Protein AF-A0A182W7D7-F1 (afdb_monomer)

Mean predicted aligned error: 17.11 Å

Foldseek 3Di:
DDDDDDDDDDDDDDDDLVNLVVLLVVVLVCLLVPVPDPDPVNLVVLLVSLVPPPPDDDDDDDDDDDDDDDPPDPQVSLVVSQVVLLVSLLVVLLVLQVVQQPDAAVRNLVSVLVSCVSLLSSQVSVLSSCVVSVPPHLVVVVVVPDLVGARSSLSSLVSCVPRPCVNCLVRLQVNLLVQVVCVVVPDDHDLVSLQSVQVSQQQSAADSPDSPDPDTHNVSVVVSHLVVSLVSLLVVLLVVQVVCVVPDQVLVLLVVLVVVLVVVQVSCVRHHPPVSNVVNSVSSLCRSPVVCLVSLLVVLLVCLVVVVLQSLLSSLVSQVVDDVSCVSVLVSLLVSLLVQLQVLCVVCPPVLLPQLVSVLVSLLVSLVSQVVSCVPSVVVDPSNVVSSLNSLLPNLQDHPSCVVVVHSLSSLLSLLVVLLVQFFDDPPHDDPVVSLVVLVSSLVSVLSRFAQQSNLLNNLQSLLLCLLVVGTNDPVSLVSSLVSVCVQQNCVSSVLVVLSVVQSVVQVVVQVVLVVVVVVVCVVDPDDDQDFPDGDRDHDPVSHPDDAADDWDQPPSCVVVVVSVQVVCCVVDPPDDDGDRQQSDWDWDWDPLEPDTAIEIARRLLVLLVVVCVVPFKDFLLVSCVRTVDDSVVSLQSVLLCVVQVQKDWPVDSPDRDSGTMIGGRRHDDDPDRYYYSHDDGPVCVVVVVVVSVVVSVVVVLVLLLVQLVVVCLVVVDDDPVVSLVSSQVVCSSNHGDDSVSNVVSVVVSVVVLVVVVVVVCVVCVVDDDDDPPPSRPVSVVVVVVVVVVVVVDPDDDDDDDDDDDDDDDDDDDDPPVVVVVVVVVVVVVVVVVVVVVVVVPDDDDDDDDDDDDDDD

Sequence (857 aa):
MSKLNSHGATGLKNINLEEIWTDLEAGIKQVYKGELSLGIARYMELYTVHQQPNSRTGSSKVSKKGISAPPGGAQLVGQELYKRLKEFLENYLVRLHQNGIDLMGEEVLNFYTKRWEDYQFSSKVLNGVCAYLNRHWVKRECEEGRKDVYEIYQLALVTWRGNLFKHLNKQVTNAVLKLIERERNGETINSRLVSGVINCYVELGLNEDDPHAKGQNLSVYKESFENIFLEDTERFYTRESADFLRENPVTEYMKRVELRLNEEQKRVQVYLHESTLDRLAEKCERVLIHNHLDQFRTEFQNLLNSDKNQDLGRMYSLVARIKAGLFELKEILETHIHNQGLAAIEKCGDSAVNDPKIYVQTILEVHKKYNALVLTAFNNDSGFVAALDKACGKFINTNAVTELSRSASKSPELLAKYCDLLLKKSSKNPEEAELEDTLNQVMVVFKYIEDKDVFQKFYSKMLAKRLCQHMSASDDAEASMISKLKQACGFEYTSKLQRMFQDIGVSKDLNDQYRKHHEKLRDTRSSGQNEIDFSILVLSSGSWPFGQGFTFSLPFELEQSVHRFNNFYAKQHSGRKLNWLYNMCRGELITNCFRMRYTLQASTFQMAVLLQFNEETAWSIKQLGENTGINNENLIQVLPILLKTKLLNCYEGEGKLHPDSTIELNKDFKNRKLRININFPLKSELKVEQEATHKNIEEDRKILIQAAIVRIMKMRKMLNHTQLVSEVLNQLSTRFKPKIQVIKTATELTAVVNMTRMEHHYAWSAVNEKRQTKLFLVVSIRIFEHFLYTKTAMSGREGGKKKPLKAPKKEQSEMDDDDVAFKQKQKEQQKALDAAKQKASKGGPLLQGGIKKSGKK

Solvent-accessible surface area (backbone atoms only — not comparable to full-atom values): 49891 Å² total; per-residue (Å²): 136,84,88,85,89,81,91,78,92,78,83,86,78,87,82,50,75,65,59,56,47,53,55,47,51,53,52,50,52,38,48,71,68,67,58,91,70,73,47,71,68,57,48,51,46,57,40,47,65,72,60,64,89,71,83,82,81,82,92,78,95,83,82,89,84,90,77,94,76,82,91,54,73,73,60,54,54,50,51,53,50,50,50,52,52,49,52,50,53,46,56,52,36,53,60,54,38,70,79,50,70,89,49,58,50,70,58,31,34,56,49,50,34,52,52,44,53,54,49,53,52,35,33,52,53,49,31,60,45,41,40,64,51,37,68,63,44,43,49,51,46,41,75,72,65,44,86,90,59,56,51,59,44,55,42,48,41,52,44,42,47,67,51,38,42,72,73,44,43,66,62,47,41,53,29,46,52,53,48,54,50,40,38,75,74,68,46,92,68,70,58,63,53,47,26,42,49,45,52,49,32,38,66,58,18,70,52,89,90,42,90,77,62,89,68,84,28,50,60,47,28,41,69,68,39,48,54,57,50,51,52,52,49,44,54,50,42,46,50,52,48,58,55,50,58,74,78,42,59,68,73,60,48,53,55,50,48,57,50,50,55,53,49,55,54,47,49,32,76,75,38,49,61,74,83,47,49,64,62,47,48,54,46,48,48,40,48,68,44,60,75,43,42,69,59,50,56,56,47,48,56,54,38,61,77,65,68,41,52,69,60,51,22,50,49,43,63,58,36,65,72,42,87,75,52,51,57,61,57,28,52,53,50,18,52,50,50,25,52,50,47,36,52,57,54,50,76,47,48,75,54,37,72,74,32,34,58,61,40,55,50,54,54,50,52,53,48,52,55,52,51,51,44,35,50,68,31,48,70,57,36,68,64,50,52,49,22,52,52,51,17,48,34,46,29,63,50,50,34,61,61,20,56,76,65,75,31,56,64,44,50,33,42,34,52,28,50,32,53,48,65,67,45,34,58,54,98,80,57,68,58,73,70,60,44,50,54,50,52,52,52,51,49,60,58,54,70,42,50,53,49,43,51,52,21,49,53,49,36,49,47,50,49,50,52,26,62,78,67,70,35,53,55,46,74,65,58,52,51,49,51,49,50,53,50,26,73,75,56,33,62,89,70,33,48,39,61,54,46,51,56,51,29,53,55,53,18,51,56,49,42,56,52,48,51,55,55,50,53,61,55,44,81,74,45,100,74,88,86,85,80,76,92,80,83,66,81,62,71,60,78,92,51,49,90,69,77,85,64,75,78,61,52,74,49,72,87,54,44,59,59,52,53,54,49,51,55,56,48,48,73,77,38,77,96,64,82,89,80,74,56,55,90,79,37,69,51,76,45,76,43,80,81,38,93,62,73,32,38,37,33,28,30,44,67,53,45,38,59,58,56,53,52,75,80,44,61,62,45,32,46,50,56,52,31,68,73,31,38,44,55,68,80,57,44,69,55,49,49,50,55,39,40,75,70,40,56,30,43,50,88,81,47,94,86,63,88,48,61,77,42,53,38,30,62,36,64,82,53,83,69,96,56,54,69,39,83,68,62,66,84,61,74,67,55,60,55,56,55,50,56,51,50,53,53,52,49,58,54,50,49,54,53,50,51,45,52,44,49,53,52,51,44,68,73,59,71,70,75,56,70,71,58,47,53,51,52,44,46,62,70,38,48,76,38,27,75,76,56,68,67,59,52,51,54,40,51,52,52,55,49,48,56,54,48,56,54,45,53,58,51,46,67,65,44,69,82,59,75,97,81,80,98,81,66,86,65,72,60,65,56,60,56,49,54,55,50,55,55,46,65,78,64,61,88,76,88,88,83,85,93,80,84,92,77,81,89,78,80,91,74,83,80,79,77,56,73,67,60,53,52,51,52,51,52,52,51,51,52,52,52,52,52,54,52,51,52,57,59,64,75,68,72,75,86,92,76,87,83,83,93,76,84,86,79,89,132

Secondary structure (DSSP, 8-state):
----------PPP---HHHHHHHHHHHHHHHHTT-----HHHHHHHHHHTTTTS------------------HHHHHHHHHHHHHHHHHHHHHHHHHHTTSS--HHHHHHHHHHHHHHHHHHHHHHHHHTHHHIIIIIHHHHHTT-TT---HHHHHHHHHIIIIIHHHHHHHHHHHHHHHHHHHTT----HHHHHHHHHHHHHT---SS-TT--S---HHHIIIIIHHHHHHHHHHHHHHHHHHHHHS-HHHHHHHHHHHHHHHHHHHHHHS-TTHHHHHHHHHHHHHTGGGHHHHHHHHHHHHHTT-HHHHHHHHHHHTTSTTTHHHHHHHHHHHHHHHHHHHHHHTHHHHHH-HHHHHHHHHHHHHHHHHHHHHTSTT-HHHHHHHHHHHHHHHHSSHHHHHTT-TTHHHHHHHHHHHHHHB--TTPPPHHHHHHHHHHHHHHHHH-S-HHHHHHHHHHHHHHHHHHT-BS-HHHHHHHHHHHHHHH-HHHHHHHHHHHHHHHHHHHHHHHHHHHHHHHHTT----SS----------TTTS-PPPPPP----HHHHHHHHHHHHHHHHH-TT------GGG-EEEEE--SSSS-PEEEEEHHHHHHHHHTTT-SEEEHHHHHHHH---HHHHHHHHHHHHHTTSEEETT-TT---TT-EEEE-TT---S-SEEE--PPPHHHHHHHHHHHHHHHHHHHHHHHHHHHHHHHHHHSS--HHHHHHHHHHHHTTT----HHHHHHHHHHHHHHHHHHHHHHHHHHTTS----SS-TTHHHHHHHHHHHHHHHH-S-----------PPP----PPPHHHHHHHHHHHHHHHHHHHHHHHHTT---------------

Organism: NCBI:txid112268

InterPro domains:
  IPR001373 Cullin, N-terminal [PF00888] (21-511)
  IPR015157 Translation machinery associated TMA7 [PF09072] (796-857)
  IPR016158 Cullin homology domain [PS50069] (410-643)
  IPR016158 Cullin homology domain [SM00182] (440-593)
  IPR016159 Cullin repeat-like-containing domain superfamily [SSF74788] (17-402)
  IPR019559 Cullin, neddylation domain [PF10557] (700-748)
  IPR019559 Cullin, neddylation domain [SM00884] (697-763)
  IPR036317 Cullin homology domain superfamily [SSF75632] (407-679)
  IPR036388 Winged helix-like DNA-binding domain superfamily [G3DSA:1.10.10.10] (603-665)
  IPR036388 Winged helix-like DNA-binding domain superfamily [G3DSA:1.10.10.10] (666-761)
  IPR036390 Winged helix DNA-binding domain superfamily [SSF46785] (683-748)
  IPR045093 Cullin [PTHR11932] (13-747)
  IPR059120 Cullin-like, alpha+beta domain [PF26557] (538-669)

pLDDT: mean 78.07, std 19.89, range [25.95, 96.44]

Radius of gyration: 50.46 Å; Cα contacts (8 Å, |Δi|>4): 712; chains: 1; bounding box: 139×93×131 Å

Structure (mmCIF, N/CA/C/O backbone):
data_AF-A0A182W7D7-F1
#
_entry.id   AF-A0A182W7D7-F1
#
loop_
_atom_site.group_PDB
_atom_site.id
_atom_site.type_symbol
_atom_site.label_atom_id
_atom_site.label_alt_id
_atom_site.label_comp_id
_atom_site.label_asym_id
_atom_site.label_entity_id
_atom_site.label_seq_id
_atom_site.pdbx_PDB_ins_code
_atom_site.Cartn_x
_atom_site.Cartn_y
_atom_site.Cartn_z
_atom_site.occupancy
_atom_site.B_iso_or_equiv
_atom_site.auth_seq_id
_atom_site.auth_comp_id
_atom_site.auth_asym_id
_atom_site.auth_atom_id
_atom_site.pdbx_PDB_model_num
ATOM 1 N N . MET A 1 1 ? 91.838 21.295 -33.563 1.00 32.06 1 MET A N 1
ATOM 2 C CA . MET A 1 1 ? 92.973 21.854 -34.330 1.00 32.06 1 MET A CA 1
ATOM 3 C C . MET A 1 1 ? 92.563 22.001 -35.793 1.00 32.06 1 MET A C 1
ATOM 5 O O . MET A 1 1 ? 91.800 21.174 -36.263 1.00 32.06 1 MET A O 1
ATOM 9 N N . SER A 1 2 ? 93.049 23.076 -36.433 1.00 28.58 2 SER A N 1
ATOM 10 C CA . SER A 1 2 ? 93.188 23.355 -37.884 1.00 28.58 2 SER A CA 1
ATOM 11 C C . SER A 1 2 ? 91.977 23.328 -38.847 1.00 28.58 2 SER A C 1
ATOM 13 O O . SER A 1 2 ? 91.601 22.293 -39.380 1.00 28.58 2 SER A O 1
ATOM 15 N N . LYS A 1 3 ? 91.488 24.552 -39.120 1.00 34.41 3 LYS A N 1
ATOM 16 C CA . LYS A 1 3 ? 91.084 25.196 -40.398 1.00 34.41 3 LYS A CA 1
ATOM 17 C C . LYS A 1 3 ? 91.111 24.373 -41.706 1.00 34.41 3 LYS A C 1
ATOM 19 O O . LYS A 1 3 ? 92.154 23.825 -42.035 1.00 34.41 3 LYS A O 1
ATOM 24 N N . LEU A 1 4 ? 90.106 24.604 -42.569 1.00 29.39 4 LEU A N 1
ATOM 25 C CA . LEU A 1 4 ? 90.292 25.340 -43.841 1.00 29.39 4 LEU A CA 1
ATOM 26 C C . LEU A 1 4 ? 88.962 25.775 -44.492 1.00 29.39 4 LEU A C 1
ATOM 28 O O . LEU A 1 4 ? 88.070 24.975 -44.747 1.00 29.39 4 LEU A O 1
ATOM 32 N N . ASN A 1 5 ? 88.882 27.080 -44.759 1.00 29.64 5 ASN A N 1
ATOM 33 C CA . ASN A 1 5 ? 87.925 27.758 -45.633 1.00 29.64 5 ASN A CA 1
ATOM 34 C C . ASN A 1 5 ? 88.281 27.482 -47.104 1.00 29.64 5 ASN A C 1
ATOM 36 O O . ASN A 1 5 ? 89.453 27.591 -47.458 1.00 29.64 5 ASN A O 1
ATOM 40 N N . SER A 1 6 ? 87.284 27.331 -47.977 1.00 26.12 6 SER A N 1
ATOM 41 C CA . SER A 1 6 ? 87.316 27.976 -49.298 1.00 26.12 6 SER A CA 1
ATOM 42 C C . SER A 1 6 ? 85.891 28.229 -49.799 1.00 26.12 6 SER A C 1
ATOM 44 O O . SER A 1 6 ? 85.009 27.383 -49.684 1.00 26.12 6 SER A O 1
ATOM 46 N N . HIS A 1 7 ? 85.660 29.457 -50.257 1.00 28.86 7 HIS A N 1
ATOM 47 C CA . HIS A 1 7 ? 84.416 29.921 -50.858 1.00 28.86 7 HIS A CA 1
ATOM 48 C C . HIS A 1 7 ? 84.294 29.407 -52.297 1.00 28.86 7 HIS A C 1
ATOM 50 O O . HIS A 1 7 ? 85.239 29.531 -53.072 1.00 28.86 7 HIS A O 1
ATOM 56 N N . GLY A 1 8 ? 83.100 28.946 -52.668 1.00 25.95 8 GLY A N 1
ATOM 57 C CA . GLY A 1 8 ? 82.663 28.791 -54.053 1.00 25.95 8 GLY A CA 1
ATOM 58 C C . GLY A 1 8 ? 81.289 29.433 -54.216 1.00 25.95 8 GLY A C 1
ATOM 59 O O . GLY A 1 8 ? 80.296 28.928 -53.702 1.00 25.95 8 GLY A O 1
ATOM 60 N N . ALA A 1 9 ? 81.250 30.583 -54.884 1.00 33.53 9 ALA A N 1
ATOM 61 C CA . ALA A 1 9 ? 80.033 31.296 -55.241 1.00 33.53 9 ALA A CA 1
ATOM 62 C C . ALA A 1 9 ? 79.205 30.492 -56.256 1.00 33.53 9 ALA A C 1
ATOM 64 O O . ALA A 1 9 ? 79.731 30.075 -57.283 1.00 33.53 9 ALA A O 1
ATOM 65 N N . THR A 1 10 ? 77.902 30.337 -56.014 1.00 29.47 10 THR A N 1
ATOM 66 C CA . THR A 1 10 ? 76.918 29.998 -57.054 1.00 29.47 10 THR A CA 1
ATOM 67 C C . THR A 1 10 ? 75.649 30.822 -56.847 1.00 29.47 10 THR A C 1
ATOM 69 O O . THR A 1 10 ? 75.160 30.993 -55.731 1.00 29.47 10 THR A O 1
ATOM 72 N N . GLY A 1 11 ? 75.197 31.434 -57.942 1.00 27.36 11 GLY A N 1
ATOM 73 C CA . GLY A 1 11 ? 74.130 32.424 -57.986 1.00 27.36 11 GLY A CA 1
ATOM 74 C C . GLY A 1 11 ? 72.749 31.881 -57.624 1.00 27.36 11 GLY A C 1
ATOM 75 O O . GLY A 1 11 ? 72.412 30.725 -57.867 1.00 27.36 11 GLY A O 1
ATOM 76 N N . LEU A 1 12 ? 71.942 32.772 -57.056 1.00 29.72 12 LEU A N 1
ATOM 77 C CA . LEU A 1 12 ? 70.539 32.563 -56.712 1.00 29.72 12 LEU A CA 1
ATOM 78 C C . LEU A 1 12 ? 69.680 32.579 -57.989 1.00 29.72 12 LEU A C 1
ATOM 80 O O . LEU A 1 12 ? 69.606 33.608 -58.660 1.00 29.72 12 LEU A O 1
ATOM 84 N N . LYS A 1 13 ? 69.031 31.454 -58.317 1.00 34.78 13 LYS A N 1
ATOM 85 C CA . LYS A 1 13 ? 68.001 31.360 -59.368 1.00 34.78 13 LYS A CA 1
ATOM 86 C C . LYS A 1 13 ? 66.669 31.938 -58.864 1.00 34.78 13 LYS A C 1
ATOM 88 O O . LYS A 1 13 ? 66.232 31.603 -57.767 1.00 34.78 13 LYS A O 1
ATOM 93 N N . ASN A 1 14 ? 66.021 32.772 -59.681 1.00 36.97 14 ASN A N 1
ATOM 94 C CA . ASN A 1 14 ? 64.600 33.114 -59.548 1.00 36.97 14 ASN A CA 1
ATOM 95 C C . ASN A 1 14 ? 63.774 31.850 -59.827 1.00 36.97 14 ASN A C 1
ATOM 97 O O . ASN A 1 14 ? 63.790 31.373 -60.958 1.00 36.97 14 ASN A O 1
ATOM 101 N N . ILE A 1 15 ? 63.079 31.312 -58.825 1.00 46.41 15 ILE A N 1
ATOM 102 C CA . ILE A 1 15 ? 62.206 30.140 -58.989 1.00 46.41 15 ILE A CA 1
ATOM 103 C C . ILE A 1 15 ? 60.829 30.623 -59.478 1.00 46.41 15 ILE A C 1
ATOM 105 O O . ILE A 1 15 ? 60.218 31.491 -58.852 1.00 46.41 15 ILE A O 1
ATOM 109 N N . ASN A 1 16 ? 60.366 30.090 -60.613 1.00 61.66 16 ASN A N 1
ATOM 110 C CA . ASN A 1 16 ? 59.089 30.431 -61.256 1.00 61.66 16 ASN A CA 1
ATOM 111 C C . ASN A 1 16 ? 57.924 29.615 -60.641 1.00 61.66 16 ASN A C 1
ATOM 113 O O . ASN A 1 16 ? 58.122 28.482 -60.205 1.00 61.66 16 ASN A O 1
ATOM 117 N N . LEU A 1 17 ? 56.696 30.155 -60.622 1.00 62.06 17 LEU A N 1
ATOM 118 C CA . LEU A 1 17 ? 55.492 29.504 -60.061 1.00 62.06 17 LEU A CA 1
ATOM 119 C C . LEU A 1 17 ? 55.235 28.107 -60.668 1.00 62.06 17 LEU A C 1
ATOM 121 O O . LEU A 1 17 ? 54.732 27.211 -59.992 1.00 62.06 17 LEU A O 1
ATOM 125 N N . GLU A 1 18 ? 55.590 27.912 -61.940 1.00 64.12 18 GLU A N 1
ATOM 126 C CA . GLU A 1 18 ? 55.502 26.617 -62.628 1.00 64.12 18 GLU A CA 1
ATOM 127 C C . GLU A 1 18 ? 56.475 25.570 -62.080 1.00 64.12 18 GLU A C 1
ATOM 129 O O . GLU A 1 18 ? 56.091 24.412 -61.942 1.00 64.12 18 GLU A O 1
ATOM 134 N N . GLU A 1 19 ? 57.699 25.949 -61.710 1.00 65.50 19 GLU A N 1
ATOM 135 C CA . GLU A 1 19 ? 58.673 25.019 -61.120 1.00 65.50 19 GLU A CA 1
ATOM 136 C C . GLU A 1 19 ? 58.234 24.595 -59.711 1.00 65.50 19 GLU A C 1
ATOM 138 O O . GLU A 1 19 ? 58.310 23.415 -59.368 1.00 65.50 19 GLU A O 1
ATOM 143 N N . ILE A 1 20 ? 57.681 25.536 -58.934 1.00 68.25 20 ILE A N 1
ATOM 144 C CA . ILE A 1 20 ? 57.116 25.281 -57.598 1.00 68.25 20 ILE A CA 1
ATOM 145 C C . ILE A 1 20 ? 55.918 24.331 -57.686 1.00 68.25 20 ILE A C 1
ATOM 147 O O . ILE A 1 20 ? 55.831 23.378 -56.914 1.00 68.25 20 ILE A O 1
ATOM 151 N N . TRP A 1 21 ? 54.996 24.571 -58.625 1.00 74.88 21 TRP A N 1
ATOM 152 C CA . TRP A 1 21 ? 53.846 23.689 -58.820 1.00 74.88 21 TRP A CA 1
ATOM 153 C C . TRP A 1 21 ? 54.261 22.313 -59.344 1.00 74.88 21 TRP A C 1
ATOM 155 O O . TRP A 1 21 ? 53.729 21.321 -58.871 1.00 74.88 21 TRP A O 1
ATOM 165 N N . THR A 1 22 ? 55.226 22.225 -60.262 1.00 74.75 22 THR A N 1
ATOM 166 C CA . THR A 1 22 ? 55.673 20.936 -60.821 1.00 74.75 22 THR A CA 1
ATOM 167 C C . THR A 1 22 ? 56.303 20.045 -59.747 1.00 74.75 22 THR A C 1
ATOM 169 O O . THR A 1 22 ? 56.004 18.850 -59.684 1.00 74.75 22 THR A O 1
ATOM 172 N N . ASP A 1 23 ? 57.129 20.617 -58.864 1.00 72.19 23 ASP A N 1
ATOM 173 C CA . ASP A 1 23 ? 57.735 19.882 -57.746 1.00 72.19 23 ASP A CA 1
ATOM 174 C C . ASP A 1 23 ? 56.693 19.501 -56.677 1.00 72.19 23 ASP A C 1
ATOM 176 O O . ASP A 1 23 ? 56.679 18.370 -56.177 1.00 72.19 23 ASP A O 1
ATOM 180 N N . LEU A 1 24 ? 55.752 20.410 -56.388 1.00 72.56 24 LEU A N 1
ATOM 181 C CA . LEU A 1 24 ? 54.648 20.159 -55.465 1.00 72.56 24 LEU A CA 1
ATOM 182 C C . LEU A 1 24 ? 53.692 19.085 -55.999 1.00 72.56 24 LEU A C 1
ATOM 184 O O . LEU A 1 24 ? 53.371 18.146 -55.282 1.00 72.56 24 LEU A O 1
ATOM 188 N N . GLU A 1 25 ? 53.275 19.162 -57.260 1.00 77.69 25 GLU A N 1
ATOM 189 C CA . GLU A 1 25 ? 52.403 18.186 -57.914 1.00 77.69 25 GLU A CA 1
ATOM 190 C C . GLU A 1 25 ? 53.058 16.798 -57.956 1.00 77.69 25 GLU A C 1
ATOM 192 O O . GLU A 1 25 ? 52.384 15.795 -57.716 1.00 77.69 25 GLU A O 1
ATOM 197 N N . ALA A 1 26 ? 54.372 16.718 -58.197 1.00 76.12 26 ALA A N 1
ATOM 198 C CA . ALA A 1 26 ? 55.117 15.463 -58.119 1.00 76.12 26 ALA A CA 1
ATOM 199 C C . ALA A 1 26 ? 55.103 14.875 -56.696 1.00 76.12 26 ALA A C 1
ATOM 201 O O . ALA A 1 26 ? 54.830 13.683 -56.531 1.00 76.12 26 ALA A O 1
ATOM 202 N N . GLY A 1 27 ? 55.321 15.707 -55.671 1.00 72.38 27 GLY A N 1
ATOM 203 C CA . GLY A 1 27 ? 55.239 15.301 -54.264 1.00 72.38 27 GLY A CA 1
ATOM 204 C C . GLY A 1 27 ? 53.832 14.864 -53.842 1.00 72.38 27 GLY A C 1
ATOM 205 O O . GLY A 1 27 ? 53.669 13.831 -53.197 1.00 72.38 27 GLY A O 1
ATOM 206 N N . ILE A 1 28 ? 52.791 15.586 -54.266 1.00 77.81 28 ILE A N 1
ATOM 207 C CA . ILE A 1 28 ? 51.393 15.240 -53.975 1.00 77.81 28 ILE A CA 1
ATOM 208 C C . ILE A 1 28 ? 51.001 13.938 -54.686 1.00 77.81 28 ILE A C 1
ATOM 210 O O . ILE A 1 28 ? 50.377 13.070 -54.077 1.00 77.81 28 ILE A O 1
ATOM 214 N N . LYS A 1 29 ? 51.416 13.737 -55.944 1.00 79.44 29 LYS A N 1
ATOM 215 C CA . LYS A 1 29 ? 51.196 12.472 -56.666 1.00 79.44 29 LYS A CA 1
ATOM 216 C C . LYS A 1 29 ? 51.846 11.281 -55.961 1.00 79.44 29 LYS A C 1
ATOM 218 O O . LYS A 1 29 ? 51.247 10.211 -55.969 1.00 79.44 29 LYS A O 1
ATOM 223 N N . GLN A 1 30 ? 53.021 11.443 -55.350 1.00 74.44 30 GLN A N 1
ATOM 224 C CA . GLN A 1 30 ? 53.661 10.388 -54.547 1.00 74.44 30 GLN A CA 1
ATOM 225 C C . GLN A 1 30 ? 52.837 10.060 -53.290 1.00 74.44 30 GLN A C 1
ATOM 227 O O . GLN A 1 30 ? 52.540 8.892 -53.038 1.00 74.44 30 GLN A O 1
ATOM 232 N N . VAL A 1 31 ? 52.365 11.085 -52.567 1.00 77.75 31 VAL A N 1
ATOM 233 C CA . VAL A 1 31 ? 51.514 10.932 -51.368 1.00 77.75 31 VAL A CA 1
ATOM 234 C C . VAL A 1 31 ? 50.185 10.231 -51.684 1.00 77.75 31 VAL A C 1
ATOM 236 O O . VAL A 1 31 ? 49.723 9.407 -50.898 1.00 77.75 31 VAL A O 1
ATOM 239 N N . TYR A 1 32 ? 49.565 10.526 -52.829 1.00 77.88 32 TYR A N 1
ATOM 240 C CA . TYR A 1 32 ? 48.284 9.932 -53.242 1.00 77.88 32 TYR A CA 1
ATOM 241 C C . TYR A 1 32 ? 48.422 8.576 -53.961 1.00 77.88 32 TYR A C 1
ATOM 243 O O . TYR A 1 32 ? 47.425 7.886 -54.157 1.00 77.88 32 TYR A O 1
ATOM 251 N N . LYS A 1 33 ? 49.641 8.158 -54.334 1.00 73.19 33 LYS A N 1
ATOM 252 C CA . LYS A 1 33 ? 49.934 6.810 -54.862 1.00 73.19 33 LYS A CA 1
ATOM 253 C C . LYS A 1 33 ? 50.225 5.770 -53.772 1.00 73.19 33 LYS A C 1
ATOM 255 O O . LYS A 1 33 ? 50.334 4.591 -54.093 1.00 73.19 33 LYS A O 1
ATOM 260 N N . GLY A 1 34 ? 50.341 6.185 -52.507 1.00 61.94 34 GLY A N 1
ATOM 261 C CA . GLY A 1 34 ? 50.636 5.289 -51.383 1.00 61.94 34 GLY A CA 1
ATOM 262 C C . GLY A 1 34 ? 52.108 4.865 -51.278 1.00 61.94 34 GLY A C 1
ATOM 263 O O . GLY A 1 34 ? 52.423 3.928 -50.546 1.00 61.94 34 GLY A O 1
ATOM 264 N N . GLU A 1 35 ? 53.024 5.539 -51.982 1.00 56.81 35 GLU A N 1
ATOM 265 C CA . GLU A 1 35 ? 54.469 5.324 -51.842 1.00 56.81 35 GLU A CA 1
ATOM 266 C C . GLU A 1 35 ? 54.930 5.927 -50.505 1.00 56.81 35 GLU A C 1
ATOM 268 O O . GLU A 1 35 ? 55.179 7.125 -50.375 1.00 56.81 35 GLU A O 1
ATOM 273 N N . LEU A 1 36 ? 54.985 5.088 -49.470 1.00 52.94 36 LEU A N 1
ATOM 274 C CA . LEU A 1 36 ? 55.275 5.446 -48.078 1.00 52.94 36 LEU A CA 1
ATOM 275 C C . LEU A 1 36 ? 56.770 5.761 -47.847 1.00 52.94 36 LEU A C 1
ATOM 277 O O . LEU A 1 36 ? 57.408 5.231 -46.941 1.00 52.94 36 LEU A O 1
ATOM 281 N N . SER A 1 37 ? 57.347 6.628 -48.681 1.00 48.88 37 SER A N 1
ATOM 282 C CA . SER A 1 37 ? 58.743 7.059 -48.589 1.00 48.88 37 SER A CA 1
ATOM 283 C C . SER A 1 37 ? 58.936 8.544 -48.907 1.00 48.88 37 SER A C 1
ATOM 285 O O . SER A 1 37 ? 59.912 8.916 -49.560 1.00 48.88 37 SER A O 1
ATOM 287 N N . LEU A 1 38 ? 58.064 9.432 -48.414 1.00 54.72 38 LEU A N 1
ATOM 288 C CA . LEU A 1 38 ? 58.526 10.803 -48.180 1.00 54.72 38 LEU A CA 1
ATOM 289 C C . LEU A 1 38 ? 59.442 10.778 -46.955 1.00 54.72 38 LEU A C 1
ATOM 291 O O . LEU A 1 38 ? 58.987 10.830 -45.815 1.00 54.72 38 LEU A O 1
ATOM 295 N N . GLY A 1 39 ? 60.750 10.671 -47.192 1.00 57.31 39 GLY A N 1
ATOM 296 C CA . GLY A 1 39 ? 61.740 10.874 -46.138 1.00 57.31 39 GLY A CA 1
ATOM 297 C C . GLY A 1 39 ? 61.535 12.238 -45.472 1.00 57.31 39 GLY A C 1
ATOM 298 O O . GLY A 1 39 ? 61.125 13.195 -46.131 1.00 57.31 39 GLY A O 1
ATOM 299 N N . ILE A 1 40 ? 61.847 12.347 -44.177 1.00 57.78 40 ILE A N 1
ATOM 300 C CA . ILE A 1 40 ? 61.712 13.592 -43.392 1.00 57.78 40 ILE A CA 1
ATOM 301 C C . ILE A 1 40 ? 62.357 14.784 -44.126 1.00 57.78 40 ILE A C 1
ATOM 303 O O . ILE A 1 40 ? 61.814 15.884 -44.106 1.00 57.78 40 ILE A O 1
ATOM 307 N N . ALA A 1 41 ? 63.461 14.547 -44.845 1.00 56.53 41 ALA A N 1
ATOM 308 C CA . ALA A 1 41 ? 64.111 15.532 -45.707 1.00 56.53 41 ALA A CA 1
ATOM 309 C C . ALA A 1 41 ? 63.196 16.055 -46.834 1.00 56.53 41 ALA A C 1
ATOM 311 O O . ALA A 1 41 ? 63.041 17.263 -46.969 1.00 56.53 41 ALA A O 1
ATOM 312 N N . ARG A 1 42 ? 62.514 15.171 -47.578 1.00 63.75 42 ARG A N 1
ATOM 313 C CA . ARG A 1 42 ? 61.610 15.539 -48.682 1.00 63.75 42 ARG A CA 1
ATOM 314 C C . ARG A 1 42 ? 60.330 16.224 -48.194 1.00 63.75 42 ARG A C 1
ATOM 316 O O . ARG A 1 42 ? 59.845 17.150 -48.835 1.00 63.75 42 ARG A O 1
ATOM 323 N N . TYR A 1 43 ? 59.798 15.807 -47.043 1.00 61.91 43 TYR A N 1
ATOM 324 C CA . TYR A 1 43 ? 58.680 16.501 -46.391 1.00 61.91 43 TYR A CA 1
ATOM 325 C C . TYR A 1 43 ? 59.072 17.929 -45.980 1.00 61.91 43 TYR A C 1
ATOM 327 O O . TYR A 1 43 ? 58.335 18.879 -46.243 1.00 61.91 43 TYR A O 1
ATOM 335 N N . MET A 1 44 ? 60.258 18.090 -45.378 1.00 58.59 44 MET A N 1
ATOM 336 C CA . MET A 1 44 ? 60.780 19.400 -44.986 1.00 58.59 44 MET A CA 1
ATOM 337 C C . MET A 1 44 ? 61.093 20.291 -46.192 1.00 58.59 44 MET A C 1
ATOM 339 O O . MET A 1 44 ? 60.829 21.489 -46.116 1.00 58.59 44 MET A O 1
ATOM 343 N N . GLU A 1 45 ? 61.588 19.731 -47.302 1.00 62.81 45 GLU A N 1
ATOM 344 C CA . GLU A 1 45 ? 61.767 20.438 -48.580 1.00 62.81 45 GLU A CA 1
ATOM 345 C C . GLU A 1 45 ? 60.434 20.988 -49.101 1.00 62.81 45 GLU A C 1
ATOM 347 O O . GLU A 1 45 ? 60.302 22.194 -49.288 1.00 62.81 45 GLU A O 1
ATOM 352 N N . LEU A 1 46 ? 59.404 20.147 -49.239 1.00 59.97 46 LEU A N 1
ATOM 353 C CA . LEU A 1 46 ? 58.088 20.578 -49.734 1.00 59.97 46 LEU A CA 1
ATOM 354 C C . LEU A 1 46 ? 57.430 21.633 -48.819 1.00 59.97 46 LEU A C 1
ATOM 356 O O . LEU A 1 46 ? 56.819 22.588 -49.309 1.00 59.97 46 LEU A O 1
ATOM 360 N N . TYR A 1 47 ? 57.621 21.516 -47.500 1.00 56.91 47 TYR A N 1
ATOM 361 C CA . TYR A 1 47 ? 57.173 22.497 -46.505 1.00 56.91 47 TYR A CA 1
ATOM 362 C C . TYR A 1 47 ? 57.934 23.837 -46.587 1.00 56.91 47 TYR A C 1
ATOM 364 O O . TYR A 1 47 ? 57.348 24.904 -46.383 1.00 56.91 47 TYR A O 1
ATOM 372 N N . THR A 1 48 ? 59.239 23.819 -46.894 1.00 57.44 48 THR A N 1
ATOM 373 C CA . THR A 1 48 ? 60.073 25.035 -46.995 1.00 57.44 48 THR A CA 1
ATOM 374 C C . THR A 1 48 ? 59.977 25.735 -48.347 1.00 57.44 48 THR A C 1
ATOM 376 O O . THR A 1 48 ? 60.079 26.963 -48.378 1.00 57.44 48 THR A O 1
ATOM 379 N N . VAL A 1 49 ? 59.682 25.018 -49.437 1.00 56.84 49 VAL A N 1
ATOM 380 C CA . VAL A 1 49 ? 59.396 25.608 -50.762 1.00 56.84 49 VAL A CA 1
ATOM 381 C C . VAL A 1 49 ? 58.243 26.627 -50.679 1.00 56.84 49 VAL A C 1
ATOM 383 O O . VAL A 1 49 ? 58.273 27.655 -51.350 1.00 56.84 49 VAL A O 1
ATOM 386 N N . HIS A 1 50 ? 57.284 26.428 -49.765 1.00 51.78 50 HIS A N 1
ATOM 387 C CA . HIS A 1 50 ? 56.188 27.372 -49.507 1.00 51.78 50 HIS A CA 1
ATOM 388 C C . HIS A 1 50 ? 56.620 28.656 -48.762 1.00 51.78 50 HIS A C 1
ATOM 390 O O . HIS A 1 50 ? 55.920 29.665 -48.842 1.00 51.78 50 HIS A O 1
ATOM 396 N N . GLN A 1 51 ? 57.751 28.650 -48.040 1.00 50.00 51 GLN A N 1
ATOM 397 C CA . GLN A 1 51 ? 58.236 29.803 -47.259 1.00 50.00 51 GLN A CA 1
ATOM 398 C C . GLN A 1 51 ? 59.076 30.793 -48.081 1.00 50.00 51 GLN A C 1
ATOM 400 O O . GLN A 1 51 ? 59.228 31.953 -47.688 1.00 50.00 51 GLN A O 1
ATOM 405 N N . GLN A 1 52 ? 59.629 30.361 -49.217 1.00 47.22 52 GLN A N 1
ATOM 406 C CA . GLN A 1 52 ? 60.588 31.148 -49.994 1.00 47.22 52 GLN A CA 1
ATOM 407 C C . GLN A 1 52 ? 60.053 32.309 -50.861 1.00 47.22 52 GLN A C 1
ATOM 409 O O . GLN A 1 52 ? 60.899 33.097 -51.290 1.00 47.22 52 GLN A O 1
ATOM 414 N N . PRO A 1 53 ? 58.741 32.564 -51.080 1.00 46.34 53 PRO A N 1
ATOM 415 C CA . PRO A 1 53 ? 58.355 33.752 -51.847 1.00 46.34 53 PRO A CA 1
ATOM 416 C C . PRO A 1 53 ? 58.552 35.082 -51.094 1.00 46.34 53 PRO A C 1
ATOM 418 O O . PRO A 1 53 ? 58.455 36.135 -51.716 1.00 46.34 53 PRO A O 1
ATOM 421 N N . ASN A 1 54 ? 58.804 35.076 -49.774 1.00 42.38 54 ASN A N 1
ATOM 422 C CA . ASN A 1 54 ? 58.666 36.282 -48.938 1.00 42.38 54 ASN A CA 1
ATOM 423 C C . ASN A 1 54 ? 59.913 36.751 -48.170 1.00 42.38 54 ASN A C 1
ATOM 425 O O . ASN A 1 54 ? 59.842 37.749 -47.453 1.00 42.38 54 ASN A O 1
ATOM 429 N N . SER A 1 55 ? 61.075 36.116 -48.307 1.00 36.06 55 SER A N 1
ATOM 430 C CA . SER A 1 55 ? 62.280 36.586 -47.613 1.00 36.06 55 SER A CA 1
ATOM 431 C C . SER A 1 55 ? 63.149 37.469 -48.512 1.00 36.06 55 SER A C 1
ATOM 433 O O . SER A 1 55 ? 64.213 37.016 -48.926 1.00 36.06 55 SER A O 1
ATOM 435 N N . ARG A 1 56 ? 62.718 38.708 -48.826 1.00 36.56 56 ARG A N 1
ATOM 436 C CA . ARG A 1 56 ? 63.609 39.832 -49.224 1.00 36.56 56 ARG A CA 1
ATOM 437 C C . ARG A 1 56 ? 62.869 41.169 -49.429 1.00 36.56 56 ARG A C 1
ATOM 439 O O . ARG A 1 56 ? 62.613 41.579 -50.551 1.00 36.56 56 ARG A O 1
ATOM 446 N N . THR A 1 57 ? 62.669 41.925 -48.349 1.00 33.00 57 THR A N 1
ATOM 447 C CA . THR A 1 57 ? 62.743 43.401 -48.395 1.00 33.00 57 THR A CA 1
ATOM 448 C C . THR A 1 57 ? 63.447 43.892 -47.132 1.00 33.00 57 THR A C 1
ATOM 450 O O . THR A 1 57 ? 62.892 43.832 -46.035 1.00 33.00 57 THR A O 1
ATOM 453 N N . GLY A 1 58 ? 64.708 44.301 -47.279 1.00 31.02 58 GLY A N 1
ATOM 454 C CA . GLY A 1 58 ? 65.544 44.813 -46.198 1.00 31.02 58 GLY A CA 1
ATOM 455 C C . GLY A 1 58 ? 65.121 46.208 -45.730 1.00 31.02 58 GLY A C 1
ATOM 456 O O . GLY A 1 58 ? 64.705 47.053 -46.515 1.00 31.02 58 GLY A O 1
ATOM 457 N N . SER A 1 59 ? 65.262 46.419 -44.425 1.00 34.72 59 SER A N 1
ATOM 458 C CA . SER A 1 59 ? 65.088 47.678 -43.699 1.00 34.72 59 SER A CA 1
ATOM 459 C C . SER A 1 59 ? 65.924 48.826 -44.281 1.00 34.72 59 SER A C 1
ATOM 461 O O . SER A 1 59 ? 67.144 48.712 -44.384 1.00 34.72 59 SER A O 1
ATOM 463 N N . SER A 1 60 ? 65.295 49.972 -44.557 1.00 27.69 60 SER A N 1
ATOM 464 C CA . SER A 1 60 ? 65.940 51.294 -44.632 1.00 27.69 60 SER A CA 1
ATOM 465 C C . SER A 1 60 ? 64.906 52.391 -44.348 1.00 27.69 60 SER A C 1
ATOM 467 O O . SER A 1 60 ? 63.878 52.473 -45.011 1.00 27.69 60 SER A O 1
ATOM 469 N N . LYS A 1 61 ? 65.170 53.228 -43.337 1.00 38.09 61 LYS A N 1
ATOM 470 C CA . LYS A 1 61 ? 64.376 54.413 -42.965 1.00 38.09 61 LYS A CA 1
ATOM 471 C C . LYS A 1 61 ? 64.412 55.471 -44.077 1.00 38.09 61 LYS A C 1
ATOM 473 O O . LYS A 1 61 ? 65.502 55.968 -44.315 1.00 38.09 61 LYS A O 1
ATOM 478 N N . VAL A 1 62 ? 63.264 55.917 -44.609 1.00 30.31 62 VAL A N 1
ATOM 479 C CA . VAL A 1 62 ? 63.039 57.294 -45.119 1.00 30.31 62 VAL A CA 1
ATOM 480 C C . VAL A 1 62 ? 61.546 57.670 -45.000 1.00 30.31 62 VAL A C 1
ATOM 482 O O . VAL A 1 62 ? 60.649 56.842 -45.097 1.00 30.31 62 VAL A O 1
ATOM 485 N N . SER A 1 63 ? 61.326 58.951 -44.726 1.00 28.34 63 SER A N 1
ATOM 486 C CA . SER A 1 63 ? 60.109 59.729 -44.486 1.00 28.34 63 SER A CA 1
ATOM 487 C C . SER A 1 63 ? 59.076 59.857 -45.626 1.00 28.34 63 SER A C 1
ATOM 489 O O . SER A 1 63 ? 59.450 60.019 -46.777 1.00 28.34 63 SER A O 1
ATOM 491 N N . LYS A 1 64 ? 57.801 59.985 -45.209 1.00 32.62 64 LYS A N 1
ATOM 492 C CA . LYS A 1 64 ? 56.660 60.783 -45.741 1.00 32.62 64 LYS A CA 1
ATOM 493 C C . LYS A 1 64 ? 56.312 60.801 -47.253 1.00 32.62 64 LYS A C 1
ATOM 495 O O . LYS A 1 64 ? 57.088 61.249 -48.083 1.00 32.62 64 LYS A O 1
ATOM 500 N N . LYS A 1 65 ? 54.988 60.660 -47.452 1.00 27.36 65 LYS A N 1
ATOM 501 C CA . LYS A 1 65 ? 54.078 61.086 -48.545 1.00 27.36 65 LYS A CA 1
ATOM 502 C C . LYS A 1 65 ? 53.722 60.037 -49.600 1.00 27.36 65 LYS A C 1
ATOM 504 O O . LYS A 1 65 ? 54.558 59.303 -50.099 1.00 27.36 65 LYS A O 1
ATOM 509 N N . GLY A 1 66 ? 52.410 59.971 -49.833 1.00 38.34 66 GLY A N 1
ATOM 510 C CA . GLY A 1 66 ? 51.717 58.893 -50.514 1.00 38.34 66 GLY A CA 1
ATOM 511 C C . GLY A 1 66 ? 51.886 58.870 -52.023 1.00 38.34 66 GLY A C 1
ATOM 512 O O . GLY A 1 66 ? 52.202 59.882 -52.633 1.00 38.34 66 GLY A O 1
ATOM 513 N N . ILE A 1 67 ? 51.622 57.682 -52.559 1.00 30.02 67 ILE A N 1
ATOM 514 C CA . ILE A 1 67 ? 50.969 57.338 -53.824 1.00 30.02 67 ILE A CA 1
ATOM 515 C C . ILE A 1 67 ? 50.714 55.822 -53.725 1.00 30.02 67 ILE A C 1
ATOM 517 O O . ILE A 1 67 ? 51.535 55.071 -53.199 1.00 30.02 67 ILE A O 1
ATOM 521 N N . SER A 1 68 ? 49.529 55.402 -54.152 1.00 41.94 68 SER A N 1
ATOM 522 C CA . SER A 1 68 ? 49.042 54.023 -54.232 1.00 41.94 68 SER A CA 1
ATOM 523 C C . SER A 1 68 ? 50.029 53.068 -54.921 1.00 41.94 68 SER A C 1
ATOM 525 O O . SER A 1 68 ? 50.373 53.282 -56.082 1.00 41.94 68 SER A O 1
ATOM 527 N N . ALA A 1 69 ? 50.405 51.983 -54.237 1.00 30.50 69 ALA A N 1
ATOM 528 C CA . ALA A 1 69 ? 51.087 50.819 -54.811 1.00 30.50 69 ALA A CA 1
ATOM 529 C C . ALA A 1 69 ? 50.179 49.573 -54.680 1.00 30.50 69 ALA A C 1
ATOM 531 O O . ALA A 1 69 ? 49.494 49.441 -53.662 1.00 30.50 69 ALA A O 1
ATOM 532 N N . PRO A 1 70 ? 50.128 48.671 -55.679 1.00 34.31 70 PRO A N 1
ATOM 533 C CA . PRO A 1 70 ? 49.168 47.567 -55.714 1.00 34.31 70 PRO A CA 1
ATOM 534 C C . PRO A 1 70 ? 49.593 46.412 -54.785 1.00 34.31 70 PRO A C 1
ATOM 536 O O . PRO A 1 70 ? 50.763 46.018 -54.807 1.00 34.31 70 PRO A O 1
ATOM 539 N N . PRO A 1 71 ? 48.680 45.790 -54.016 1.00 37.03 71 PRO A N 1
ATOM 540 C CA . PRO A 1 71 ? 48.987 44.594 -53.236 1.00 37.03 71 PRO A CA 1
ATOM 541 C C . PRO A 1 71 ? 48.828 43.343 -54.125 1.00 37.03 71 PRO A C 1
ATOM 543 O O . PRO A 1 71 ? 47.846 42.624 -54.021 1.00 37.03 71 PRO A O 1
ATOM 546 N N . GLY A 1 72 ? 49.740 43.110 -55.078 1.00 45.19 72 GLY A N 1
ATOM 547 C CA . GLY A 1 72 ? 49.507 42.128 -56.159 1.00 45.19 72 GLY A CA 1
ATOM 548 C C . GLY A 1 72 ? 50.241 40.780 -56.074 1.00 45.19 72 GLY A C 1
ATOM 549 O O . GLY A 1 72 ? 49.694 39.763 -56.479 1.00 45.19 72 GLY A O 1
ATOM 550 N N . GLY A 1 73 ? 51.477 40.722 -55.569 1.00 46.72 73 GLY A N 1
ATOM 551 C CA . GLY A 1 73 ? 52.352 39.558 -55.819 1.00 46.72 73 GLY A CA 1
ATOM 552 C C . GLY A 1 73 ? 52.013 38.291 -55.023 1.00 46.72 73 GLY A C 1
ATOM 553 O O . GLY A 1 73 ? 51.844 37.216 -55.589 1.00 46.72 73 GLY A O 1
ATOM 554 N N . ALA A 1 74 ? 51.889 38.406 -53.699 1.00 50.22 74 ALA A N 1
ATOM 555 C CA . ALA A 1 74 ? 51.684 37.246 -52.824 1.00 50.22 74 ALA A CA 1
ATOM 556 C C . ALA A 1 74 ? 50.241 36.699 -52.854 1.00 50.22 74 ALA A C 1
ATOM 558 O O . ALA A 1 74 ? 50.023 35.529 -52.540 1.00 50.22 74 ALA A O 1
ATOM 559 N N . GLN A 1 75 ? 49.261 37.528 -53.233 1.00 53.84 75 GLN A N 1
ATOM 560 C CA . GLN A 1 75 ? 47.843 37.151 -53.271 1.00 53.84 75 GLN A CA 1
ATOM 561 C C . GLN A 1 75 ? 47.493 36.341 -54.529 1.00 53.84 75 GLN A C 1
ATOM 563 O O . GLN A 1 75 ? 46.780 35.346 -54.422 1.00 53.84 75 GLN A O 1
ATOM 568 N N . LEU A 1 76 ? 48.082 36.687 -55.682 1.00 58.56 76 LEU A N 1
ATOM 569 C CA . LEU A 1 76 ? 47.943 35.933 -56.937 1.00 58.56 76 LEU A CA 1
ATOM 570 C C . LEU A 1 76 ? 48.574 34.533 -56.849 1.00 58.56 76 LEU A C 1
ATOM 572 O O . LEU A 1 76 ? 47.979 33.557 -57.298 1.00 58.56 76 LEU A O 1
ATOM 576 N N . VAL A 1 77 ? 49.749 34.422 -56.220 1.00 65.94 77 VAL A N 1
ATOM 577 C CA . VAL A 1 77 ? 50.476 33.148 -56.057 1.00 65.94 77 VAL A CA 1
ATOM 578 C C . VAL A 1 77 ? 49.707 32.167 -55.165 1.00 65.94 77 VAL A C 1
ATOM 580 O O . VAL A 1 77 ? 49.567 31.000 -55.521 1.00 65.94 77 VAL A O 1
ATOM 583 N N . GLY A 1 78 ? 49.176 32.632 -54.027 1.00 70.00 78 GLY A N 1
ATOM 584 C CA . GLY A 1 78 ? 48.389 31.786 -53.122 1.00 70.00 78 GLY A CA 1
ATOM 585 C C . GLY A 1 78 ? 47.066 31.317 -53.736 1.00 70.00 78 GLY A C 1
ATOM 586 O O . GLY A 1 78 ? 46.707 30.149 -53.589 1.00 70.00 78 GLY A O 1
ATOM 587 N N . GLN A 1 79 ? 46.385 32.195 -54.483 1.00 75.25 79 GLN A N 1
ATOM 588 C CA . GLN A 1 79 ? 45.120 31.880 -55.153 1.00 75.25 79 GLN A CA 1
ATOM 589 C C . GLN A 1 79 ? 45.286 30.850 -56.272 1.00 75.25 79 GLN A C 1
ATOM 591 O O . GLN A 1 79 ? 44.505 29.901 -56.355 1.00 75.25 79 GLN A O 1
ATOM 596 N N . GLU A 1 80 ? 46.309 31.010 -57.111 1.00 75.06 80 GLU A N 1
ATOM 597 C CA . GLU A 1 80 ? 46.585 30.079 -58.205 1.00 75.06 80 GLU A CA 1
ATOM 598 C C . GLU A 1 80 ? 47.030 28.705 -57.674 1.00 75.06 80 GLU A C 1
ATOM 600 O O . GLU A 1 80 ? 46.586 27.674 -58.177 1.00 75.06 80 GLU A O 1
ATOM 605 N N . LEU A 1 81 ? 47.827 28.669 -56.598 1.00 76.88 81 LEU A N 1
ATOM 606 C CA . LEU A 1 81 ? 48.231 27.418 -55.951 1.00 76.88 81 LEU A CA 1
ATOM 607 C C . LEU A 1 81 ? 47.027 26.673 -55.352 1.00 76.88 81 LEU A C 1
ATOM 609 O O . LEU A 1 81 ? 46.885 25.469 -55.554 1.00 76.88 81 LEU A O 1
ATOM 613 N N . TYR A 1 82 ? 46.129 27.384 -54.665 1.00 81.50 82 TYR A N 1
ATOM 614 C CA . TYR A 1 82 ? 44.906 26.803 -54.104 1.00 81.50 82 TYR A CA 1
ATOM 615 C C . TYR A 1 82 ? 43.974 26.245 -55.187 1.00 81.50 82 TYR A C 1
ATOM 617 O O . TYR A 1 82 ? 43.438 25.145 -55.043 1.00 81.50 82 TYR A O 1
ATOM 625 N N . LYS A 1 83 ? 43.820 26.970 -56.303 1.00 82.88 83 LYS A N 1
ATOM 626 C CA . LYS A 1 83 ? 43.028 26.524 -57.455 1.00 82.88 83 LYS A CA 1
ATOM 627 C C . LYS A 1 83 ? 43.590 25.236 -58.062 1.00 82.88 83 LYS A C 1
ATOM 629 O O . LYS A 1 83 ? 42.837 24.287 -58.258 1.00 82.88 83 LYS A O 1
ATOM 634 N N . ARG A 1 84 ? 44.905 25.163 -58.284 1.00 81.31 84 ARG A N 1
ATOM 635 C CA . ARG A 1 84 ? 45.551 23.959 -58.830 1.00 81.31 84 ARG A CA 1
ATOM 636 C C . ARG A 1 84 ? 45.484 22.765 -57.877 1.00 81.31 84 ARG A C 1
ATOM 638 O O . ARG A 1 84 ? 45.271 21.641 -58.323 1.00 81.31 84 ARG A O 1
ATOM 645 N N . LEU A 1 85 ? 45.595 22.994 -56.563 1.00 82.88 85 LEU A N 1
ATOM 646 C CA . LEU A 1 85 ? 45.370 21.956 -55.548 1.00 82.88 85 LEU A CA 1
ATOM 647 C C . LEU A 1 85 ? 43.939 21.413 -55.605 1.00 82.88 85 LEU A C 1
ATOM 649 O O . LEU A 1 85 ? 43.746 20.198 -55.584 1.00 82.88 85 LEU A O 1
ATOM 653 N N . LYS A 1 86 ? 42.942 22.296 -55.724 1.00 84.62 86 LYS A N 1
ATOM 654 C CA . LYS A 1 86 ? 41.539 21.902 -55.884 1.00 84.62 86 LYS A CA 1
ATOM 655 C C . LYS A 1 86 ? 41.330 21.070 -57.154 1.00 84.62 86 LYS A C 1
ATOM 657 O O . LYS A 1 86 ? 40.794 19.971 -57.064 1.00 84.62 86 LYS A O 1
ATOM 662 N N . GLU A 1 87 ? 41.816 21.540 -58.302 1.00 85.06 87 GLU A N 1
ATOM 663 C CA . GLU A 1 87 ? 41.719 20.822 -59.582 1.00 85.06 87 GLU A CA 1
ATOM 664 C C . GLU A 1 87 ? 42.415 19.452 -59.537 1.00 85.06 87 GLU A C 1
ATOM 666 O O . GLU A 1 87 ? 41.914 18.474 -60.096 1.00 85.06 87 GLU A O 1
ATOM 671 N N . PHE A 1 88 ? 43.555 19.346 -58.849 1.00 86.75 88 PHE A N 1
ATOM 672 C CA . PHE A 1 88 ? 44.236 18.070 -58.644 1.00 86.75 88 PHE A CA 1
ATOM 673 C C . PHE A 1 88 ? 43.363 17.074 -57.863 1.00 86.75 88 PHE A C 1
ATOM 675 O O . PHE A 1 88 ? 43.201 15.931 -58.300 1.00 86.75 88 PHE A O 1
ATOM 682 N N . LEU A 1 89 ? 42.781 17.504 -56.736 1.00 85.69 89 LEU A N 1
ATOM 683 C CA . LEU A 1 89 ? 41.909 16.668 -55.902 1.00 85.69 89 LEU A CA 1
ATOM 684 C C . LEU A 1 89 ? 40.647 16.236 -56.660 1.00 85.69 89 LEU A C 1
ATOM 686 O O . LEU A 1 89 ? 40.280 15.062 -56.628 1.00 85.69 89 LEU A O 1
ATOM 690 N N . GLU A 1 90 ? 40.014 17.153 -57.395 1.00 85.81 90 GLU A N 1
ATOM 691 C CA . GLU A 1 90 ? 38.838 16.857 -58.220 1.00 85.81 90 GLU A CA 1
ATOM 692 C C . GLU A 1 90 ? 39.161 15.824 -59.311 1.00 85.81 90 GLU A C 1
ATOM 694 O O . GLU A 1 90 ? 38.480 14.803 -59.415 1.00 85.81 90 GLU A O 1
ATOM 699 N N . ASN A 1 91 ? 40.249 16.014 -60.065 1.00 85.75 91 ASN A N 1
ATOM 700 C CA . ASN A 1 91 ? 40.668 15.080 -61.114 1.00 85.75 91 ASN A CA 1
ATOM 701 C C . ASN A 1 91 ? 41.039 13.694 -60.568 1.00 85.75 91 ASN A C 1
ATOM 703 O O . ASN A 1 91 ? 40.734 12.677 -61.198 1.00 85.75 91 ASN A O 1
ATOM 707 N N . TYR A 1 92 ? 41.691 13.636 -59.403 1.00 86.19 92 TYR A N 1
ATOM 708 C CA . TYR A 1 92 ? 41.991 12.376 -58.727 1.00 86.19 92 TYR A CA 1
ATOM 709 C C . TYR A 1 92 ? 40.703 11.619 -58.377 1.00 86.19 92 TYR A C 1
ATOM 711 O O . TYR A 1 92 ? 40.574 10.435 -58.695 1.00 86.19 92 TYR A O 1
ATOM 719 N N . LEU A 1 93 ? 39.722 12.310 -57.791 1.00 85.75 93 LEU A N 1
ATOM 720 C CA . LEU A 1 93 ? 38.457 11.710 -57.369 1.00 85.75 93 LEU A CA 1
ATOM 721 C C . LEU A 1 93 ? 37.559 11.301 -58.538 1.00 85.75 93 LEU A C 1
ATOM 723 O O . LEU A 1 93 ? 36.918 10.259 -58.456 1.00 85.75 93 LEU A O 1
ATOM 727 N N . VAL A 1 94 ? 37.543 12.053 -59.642 1.00 85.06 94 VAL A N 1
ATOM 728 C CA . VAL A 1 94 ? 36.796 11.673 -60.855 1.00 85.06 94 VAL A CA 1
ATOM 729 C C . VAL A 1 94 ? 37.346 10.376 -61.456 1.00 85.06 94 VAL A C 1
ATOM 731 O O . VAL A 1 94 ? 36.574 9.488 -61.818 1.00 85.06 94 VAL A O 1
ATOM 734 N N . ARG A 1 95 ? 38.675 10.216 -61.510 1.00 84.06 95 ARG A N 1
ATOM 735 C CA . ARG A 1 95 ? 39.305 8.955 -61.948 1.00 84.06 95 ARG A CA 1
ATOM 736 C C . ARG A 1 95 ? 39.028 7.814 -60.976 1.00 84.06 95 ARG A C 1
ATOM 738 O O . ARG A 1 95 ? 38.810 6.684 -61.395 1.00 84.06 95 ARG A O 1
ATOM 745 N N . LEU A 1 96 ? 39.032 8.105 -59.677 1.00 83.69 96 LEU A N 1
ATOM 746 C CA . LEU A 1 96 ? 38.743 7.115 -58.648 1.00 83.69 96 LEU A CA 1
ATOM 747 C C . LEU A 1 96 ? 37.290 6.632 -58.713 1.00 83.69 96 LEU A C 1
ATOM 749 O O . LEU A 1 96 ? 37.045 5.437 -58.578 1.00 83.69 96 LEU A O 1
ATOM 753 N N . HIS A 1 97 ? 36.352 7.546 -58.966 1.00 83.19 97 HIS A N 1
ATOM 754 C CA . HIS A 1 97 ? 34.934 7.252 -59.125 1.00 83.19 97 HIS A CA 1
ATOM 755 C C . HIS A 1 97 ? 34.689 6.228 -60.236 1.00 83.19 97 HIS A C 1
ATOM 757 O O . HIS A 1 97 ? 33.977 5.260 -59.997 1.00 83.19 97 HIS A O 1
ATOM 763 N N . GLN A 1 98 ? 35.337 6.374 -61.399 1.00 81.75 98 GLN A N 1
ATOM 764 C CA . GLN A 1 98 ? 35.198 5.440 -62.530 1.00 81.75 98 GLN A CA 1
ATOM 765 C C . GLN A 1 98 ? 35.488 3.978 -62.154 1.00 81.75 98 GLN A C 1
ATOM 767 O O . GLN A 1 98 ? 34.866 3.076 -62.700 1.00 81.75 98 GLN A O 1
ATOM 772 N N . ASN A 1 99 ? 36.374 3.742 -61.183 1.00 80.38 99 ASN A N 1
ATOM 773 C CA . ASN A 1 99 ? 36.735 2.396 -60.734 1.00 80.38 99 ASN A CA 1
ATOM 774 C C . ASN A 1 99 ? 35.717 1.766 -59.763 1.00 80.38 99 ASN A C 1
ATOM 776 O O . ASN A 1 99 ? 35.878 0.603 -59.402 1.00 80.38 99 ASN A O 1
ATOM 780 N N . GLY A 1 100 ? 34.724 2.526 -59.289 1.00 75.50 100 GLY A N 1
ATOM 781 C CA . GLY A 1 100 ? 33.773 2.100 -58.257 1.00 75.50 100 GLY A CA 1
ATOM 782 C C . GLY A 1 100 ? 32.298 2.124 -58.670 1.00 75.50 100 GLY A C 1
ATOM 783 O O . GLY A 1 100 ? 31.454 1.825 -57.829 1.00 75.50 100 GLY A O 1
ATOM 784 N N . ILE A 1 101 ? 31.978 2.487 -59.920 1.00 79.94 101 ILE A N 1
ATOM 785 C CA . ILE A 1 101 ? 30.589 2.635 -60.401 1.00 79.94 101 ILE A CA 1
ATOM 786 C C . ILE A 1 101 ? 29.852 1.290 -60.428 1.00 79.94 101 ILE A C 1
ATOM 788 O O . ILE A 1 101 ? 28.709 1.222 -59.991 1.00 79.94 101 ILE A O 1
ATOM 792 N N . ASP A 1 102 ? 30.511 0.224 -60.889 1.00 82.31 102 ASP A N 1
ATOM 793 C CA . ASP A 1 102 ? 29.869 -1.084 -61.097 1.00 82.31 102 ASP A CA 1
ATOM 794 C C . ASP A 1 102 ? 29.942 -2.012 -59.868 1.00 82.31 102 ASP A C 1
ATOM 796 O O . ASP A 1 102 ? 29.419 -3.127 -59.889 1.00 82.31 102 ASP A O 1
ATOM 800 N N . LEU A 1 103 ? 30.591 -1.573 -58.782 1.00 85.69 103 LEU A N 1
ATOM 801 C CA . LEU A 1 103 ? 30.747 -2.372 -57.564 1.00 85.69 103 LEU A CA 1
ATOM 802 C C . LEU A 1 103 ? 29.471 -2.344 -56.716 1.00 85.69 103 LEU A C 1
ATOM 804 O O . LEU A 1 103 ? 28.876 -1.290 -56.496 1.00 85.69 103 LEU A O 1
ATOM 808 N N . MET A 1 104 ? 29.096 -3.496 -56.153 1.00 81.75 104 MET A N 1
ATOM 809 C CA . MET A 1 104 ? 27.889 -3.657 -55.331 1.00 81.75 104 MET A CA 1
ATOM 810 C C . MET A 1 104 ? 28.163 -4.482 -54.064 1.00 81.75 104 MET A C 1
ATOM 812 O O . MET A 1 104 ? 29.142 -5.217 -53.971 1.00 81.75 104 MET A O 1
ATOM 816 N N . GLY A 1 105 ? 27.289 -4.366 -53.058 1.00 83.06 105 GLY A N 1
ATOM 817 C CA . GLY A 1 105 ? 27.361 -5.177 -51.834 1.00 83.06 105 GLY A CA 1
ATOM 818 C C . GLY A 1 105 ? 28.631 -4.948 -51.002 1.00 83.06 105 GLY A C 1
ATOM 819 O O . GLY A 1 105 ? 29.019 -3.815 -50.746 1.00 83.06 105 GLY A O 1
ATOM 820 N N . GLU A 1 106 ? 29.282 -6.014 -50.541 1.00 85.50 106 GLU A N 1
ATOM 821 C CA . GLU A 1 106 ? 30.505 -5.891 -49.730 1.00 85.50 106 GLU A CA 1
ATOM 822 C C . GLU A 1 106 ? 31.710 -5.375 -50.531 1.00 85.50 106 GLU A C 1
ATOM 824 O O . GLU A 1 106 ? 32.606 -4.755 -49.960 1.00 85.50 106 GLU A O 1
ATOM 829 N N . GLU A 1 107 ? 31.739 -5.578 -51.849 1.00 84.94 107 GLU A N 1
ATOM 830 C CA . GLU A 1 107 ? 32.841 -5.120 -52.703 1.00 84.94 107 GLU A CA 1
ATOM 831 C C . GLU A 1 107 ? 32.891 -3.593 -52.777 1.00 84.94 107 GLU A C 1
ATOM 833 O O . GLU A 1 107 ? 33.964 -3.003 -52.627 1.00 84.94 107 GLU A O 1
ATOM 838 N N . VAL A 1 108 ? 31.727 -2.939 -52.907 1.00 88.19 108 VAL A N 1
ATOM 839 C CA . VAL A 1 108 ? 31.658 -1.470 -52.878 1.00 88.19 108 VAL A CA 1
ATOM 840 C C . VAL A 1 108 ? 32.029 -0.917 -51.508 1.00 88.19 108 VAL A C 1
ATOM 842 O O . VAL A 1 108 ? 32.666 0.129 -51.436 1.00 88.19 108 VAL A O 1
ATOM 845 N N . LEU A 1 109 ? 31.701 -1.624 -50.421 1.00 88.12 109 LEU A N 1
ATOM 846 C CA . LEU A 1 109 ? 32.075 -1.203 -49.071 1.00 88.12 109 LEU A CA 1
ATOM 847 C C . LEU A 1 109 ? 33.582 -1.302 -48.853 1.00 88.12 109 LEU A C 1
ATOM 849 O O . LEU A 1 109 ? 34.179 -0.324 -48.424 1.00 88.12 109 LEU A O 1
ATOM 853 N N . ASN A 1 110 ? 34.202 -2.431 -49.209 1.00 89.12 110 ASN A N 1
ATOM 854 C CA . ASN A 1 110 ? 35.654 -2.612 -49.130 1.00 89.12 110 ASN A CA 1
ATOM 855 C C . ASN A 1 110 ? 36.407 -1.587 -49.984 1.00 89.12 110 ASN A C 1
ATOM 857 O O . ASN A 1 110 ? 37.422 -1.038 -49.554 1.00 89.12 110 ASN A O 1
ATOM 861 N N . PHE A 1 111 ? 35.915 -1.323 -51.198 1.00 89.00 111 PHE A N 1
ATOM 862 C CA . PHE A 1 111 ? 36.469 -0.281 -52.051 1.00 89.00 111 PHE A CA 1
ATOM 863 C C . PHE A 1 111 ? 36.333 1.087 -51.379 1.00 89.00 111 PHE A C 1
ATOM 865 O O . PHE A 1 111 ? 37.327 1.787 -51.209 1.00 89.00 111 PHE A O 1
ATOM 872 N N . TYR A 1 112 ? 35.127 1.459 -50.953 1.00 88.31 112 TYR A N 1
ATOM 873 C CA . TYR A 1 112 ? 34.849 2.782 -50.406 1.00 88.31 112 TYR A CA 1
ATOM 874 C C . TYR A 1 112 ? 35.618 3.055 -49.107 1.00 88.31 112 TYR A C 1
ATOM 876 O O . TYR A 1 112 ? 36.222 4.119 -48.987 1.00 88.31 112 TYR A O 1
ATOM 884 N N . THR A 1 113 ? 35.662 2.108 -48.163 1.00 87.56 113 THR A N 1
ATOM 885 C CA . THR A 1 113 ? 36.383 2.277 -46.890 1.00 87.56 113 THR A CA 1
ATOM 886 C C . THR A 1 113 ? 37.886 2.372 -47.097 1.00 87.56 113 THR A C 1
ATOM 888 O O . THR A 1 113 ? 38.498 3.316 -46.609 1.00 87.56 113 THR A O 1
ATOM 891 N N . LYS A 1 114 ? 38.478 1.474 -47.893 1.00 88.88 114 LYS A N 1
ATOM 892 C CA . LYS A 1 114 ? 39.914 1.514 -48.188 1.00 88.88 114 LYS A CA 1
ATOM 893 C C . LYS A 1 114 ? 40.306 2.813 -48.887 1.00 88.88 114 LYS A C 1
ATOM 895 O O . LYS A 1 114 ? 41.274 3.462 -48.508 1.00 88.88 114 LYS A O 1
ATOM 900 N N . ARG A 1 115 ? 39.538 3.217 -49.904 1.00 88.81 115 ARG A N 1
ATOM 901 C CA . ARG A 1 115 ? 39.802 4.464 -50.630 1.00 88.81 115 ARG A CA 1
ATOM 902 C C . ARG A 1 115 ? 39.613 5.696 -49.759 1.00 88.81 115 ARG A C 1
ATOM 904 O O . ARG A 1 115 ? 40.346 6.661 -49.949 1.00 88.81 115 ARG A O 1
ATOM 911 N N . TRP A 1 116 ? 38.665 5.665 -48.828 1.00 89.62 116 TRP A N 1
ATOM 912 C CA . TRP A 1 116 ? 38.491 6.725 -47.846 1.00 89.62 116 TRP A CA 1
ATOM 913 C C . TRP A 1 116 ? 39.680 6.810 -46.891 1.00 89.62 116 TRP A C 1
ATOM 915 O O . TRP A 1 116 ? 40.209 7.898 -46.716 1.00 89.62 116 TRP A O 1
ATOM 925 N N . GLU A 1 117 ? 40.139 5.692 -46.325 1.00 87.31 117 GLU A N 1
ATOM 926 C CA . GLU A 1 117 ? 41.297 5.657 -45.421 1.00 87.31 117 GLU A CA 1
ATOM 927 C C . GLU A 1 117 ? 42.564 6.189 -46.105 1.00 87.31 117 GLU A C 1
ATOM 929 O O . GLU A 1 117 ? 43.231 7.077 -45.565 1.00 87.31 117 GLU A O 1
ATOM 934 N N . ASP A 1 118 ? 42.841 5.711 -47.325 1.00 87.25 118 ASP A N 1
ATOM 935 C CA . ASP A 1 118 ? 43.956 6.181 -48.151 1.00 87.25 118 ASP A CA 1
ATOM 936 C C . ASP A 1 118 ? 43.837 7.696 -48.401 1.00 87.25 118 ASP A C 1
ATOM 938 O O . ASP A 1 118 ? 44.768 8.461 -48.144 1.00 87.25 118 ASP A O 1
ATOM 942 N N . TYR A 1 119 ? 42.665 8.158 -48.853 1.00 88.12 119 TYR A N 1
ATOM 943 C CA . TYR A 1 119 ? 42.423 9.566 -49.168 1.00 88.12 119 TYR A CA 1
ATOM 944 C C . TYR A 1 119 ? 42.492 10.466 -47.931 1.00 88.12 119 TYR A C 1
ATOM 946 O O . TYR A 1 119 ? 43.083 11.543 -47.989 1.00 88.12 119 TYR A O 1
ATOM 954 N N . GLN A 1 120 ? 41.934 10.034 -46.801 1.00 87.38 120 GLN A N 1
ATOM 955 C CA . GLN A 1 120 ? 41.941 10.759 -45.534 1.00 87.38 120 GLN A CA 1
ATOM 956 C C . GLN A 1 120 ? 43.374 10.917 -45.015 1.00 87.38 120 GLN A C 1
ATOM 958 O O . GLN A 1 120 ? 43.768 12.015 -44.611 1.00 87.38 120 GLN A O 1
ATOM 963 N N . PHE A 1 121 ? 44.171 9.846 -45.056 1.00 85.88 121 PHE A N 1
ATOM 964 C CA . PHE A 1 121 ? 45.580 9.889 -44.679 1.00 85.88 121 PHE A CA 1
ATOM 965 C C . PHE A 1 121 ? 46.370 10.832 -45.595 1.00 85.88 121 PHE A C 1
ATOM 967 O O . PHE A 1 121 ? 46.993 11.781 -45.109 1.00 85.88 121 PHE A O 1
ATOM 974 N N . SER A 1 122 ? 46.277 10.640 -46.914 1.00 85.69 122 SER A N 1
ATOM 975 C CA . SER A 1 122 ? 46.953 11.482 -47.907 1.00 85.69 122 SER A CA 1
ATOM 976 C C . SER A 1 122 ? 46.537 12.955 -47.799 1.00 85.69 122 SER A C 1
ATOM 978 O O . SER A 1 122 ? 47.378 13.845 -47.926 1.00 85.69 122 SER A O 1
ATOM 980 N N . SER A 1 123 ? 45.272 13.236 -47.475 1.00 86.19 123 SER A N 1
ATOM 981 C CA . SER A 1 123 ? 44.750 14.594 -47.267 1.00 86.19 123 SER A CA 1
ATOM 982 C C . SER A 1 123 ? 45.274 15.251 -45.989 1.00 86.19 123 SER A C 1
ATOM 984 O O . SER A 1 123 ? 45.558 16.448 -45.995 1.00 86.19 123 SER A O 1
ATOM 986 N N . LYS A 1 124 ? 45.456 14.499 -44.893 1.00 84.94 124 LYS A N 1
ATOM 987 C CA . LYS A 1 124 ? 46.086 15.018 -43.661 1.00 84.94 124 LYS A CA 1
ATOM 988 C C . LYS A 1 124 ? 47.558 15.352 -43.888 1.00 84.94 124 LYS A C 1
ATOM 990 O O . LYS A 1 124 ? 48.019 16.403 -43.444 1.00 84.94 124 LYS A O 1
ATOM 995 N N . VAL A 1 125 ? 48.278 14.494 -44.615 1.00 82.62 125 VAL A N 1
ATOM 996 C CA . VAL A 1 125 ? 49.671 14.753 -45.010 1.00 82.62 125 VAL A CA 1
ATOM 997 C C . VAL A 1 125 ? 49.747 15.994 -45.902 1.00 82.62 125 VAL A C 1
ATOM 999 O O . VAL A 1 125 ? 50.560 16.877 -45.636 1.00 82.62 125 VAL A O 1
ATOM 1002 N N . LEU A 1 126 ? 48.855 16.118 -46.891 1.00 82.75 126 LEU A N 1
ATOM 1003 C CA . LEU A 1 126 ? 48.752 17.298 -47.756 1.00 82.75 126 LEU A CA 1
ATOM 1004 C C . LEU A 1 126 ? 48.482 18.582 -46.956 1.00 82.75 126 LEU A C 1
ATOM 1006 O O . LEU A 1 126 ? 49.129 19.603 -47.186 1.00 82.75 126 LEU A O 1
ATOM 1010 N N . ASN A 1 127 ? 47.579 18.524 -45.975 1.00 83.94 127 ASN A N 1
ATOM 1011 C CA . ASN A 1 127 ? 47.294 19.652 -45.089 1.00 83.94 127 ASN A CA 1
ATOM 1012 C C . ASN A 1 127 ? 48.534 20.097 -44.295 1.00 83.94 127 ASN A C 1
ATOM 1014 O O . ASN A 1 127 ? 48.759 21.293 -44.117 1.00 83.94 127 ASN A O 1
ATOM 1018 N N . GLY A 1 128 ? 49.355 19.140 -43.846 1.00 79.69 128 GLY A N 1
ATOM 1019 C CA . GLY A 1 128 ? 50.628 19.402 -43.171 1.00 79.69 128 GLY A CA 1
ATOM 1020 C C . GLY A 1 128 ? 51.678 20.031 -44.091 1.00 79.69 128 GLY A C 1
ATOM 1021 O O . GLY A 1 128 ? 52.287 21.038 -43.723 1.00 79.69 128 GLY A O 1
ATOM 1022 N N . VAL A 1 129 ? 51.841 19.496 -45.307 1.00 78.94 129 VAL A N 1
ATOM 1023 C CA . VAL A 1 129 ? 52.757 20.041 -46.330 1.00 78.94 129 VAL A CA 1
ATOM 1024 C C . VAL A 1 129 ? 52.399 21.489 -46.661 1.00 78.94 129 VAL A C 1
ATOM 1026 O O . VAL A 1 129 ? 53.274 22.351 -46.729 1.00 78.94 129 VAL A O 1
ATOM 1029 N N . CYS A 1 130 ? 51.108 21.787 -46.778 1.00 79.44 130 CYS A N 1
ATOM 1030 C CA . CYS A 1 130 ? 50.623 23.115 -47.122 1.00 79.44 130 CYS A CA 1
ATOM 1031 C C . CYS A 1 130 ? 50.232 23.973 -45.900 1.00 79.44 130 CYS A C 1
ATOM 1033 O O . CYS A 1 130 ? 49.516 24.968 -46.045 1.00 79.44 130 CYS A O 1
ATOM 1035 N N . ALA A 1 131 ? 50.724 23.667 -44.692 1.00 78.62 131 ALA A N 1
ATOM 1036 C CA . ALA A 1 131 ? 50.343 24.403 -43.482 1.00 78.62 131 ALA A CA 1
ATOM 1037 C C . ALA A 1 131 ? 50.735 25.896 -43.521 1.00 78.62 131 ALA A C 1
ATOM 1039 O O . ALA A 1 131 ? 50.063 26.733 -42.913 1.00 78.62 131 ALA A O 1
ATOM 1040 N N . TYR A 1 132 ? 51.781 26.261 -44.273 1.00 74.94 132 TYR A N 1
ATOM 1041 C CA . TYR A 1 132 ? 52.115 27.668 -44.525 1.00 74.94 132 TYR A CA 1
ATOM 1042 C C . TYR A 1 132 ? 51.026 28.378 -45.349 1.00 74.94 132 TYR A C 1
ATOM 1044 O O . TYR A 1 132 ? 50.637 29.499 -45.009 1.00 74.94 132 TYR A O 1
ATOM 1052 N N . LEU A 1 133 ? 50.482 27.709 -46.377 1.00 76.75 133 LEU A N 1
ATOM 1053 C CA . LEU A 1 133 ? 49.370 28.225 -47.185 1.00 76.75 133 LEU A CA 1
ATOM 1054 C C . LEU A 1 133 ? 48.112 28.387 -46.322 1.00 76.75 133 LEU A C 1
ATOM 1056 O O . LEU A 1 133 ? 47.484 29.447 -46.361 1.00 76.75 133 LEU A O 1
ATOM 1060 N N . ASN A 1 134 ? 47.819 27.395 -45.472 1.00 80.81 134 ASN A N 1
ATOM 1061 C CA . ASN A 1 134 ? 46.716 27.451 -44.509 1.00 80.81 134 ASN A CA 1
ATOM 1062 C C . ASN A 1 134 ? 46.846 28.652 -43.549 1.00 80.81 134 ASN A C 1
ATOM 1064 O O . ASN A 1 134 ? 45.896 29.406 -43.347 1.00 80.81 134 ASN A O 1
ATOM 1068 N N . ARG A 1 135 ? 48.039 28.874 -42.977 1.00 76.69 135 ARG A N 1
ATOM 1069 C CA . ARG A 1 135 ? 48.276 29.910 -41.957 1.00 76.69 135 ARG A CA 1
ATOM 1070 C C . ARG A 1 135 ? 48.254 31.340 -42.499 1.00 76.69 135 ARG A C 1
ATOM 1072 O O . ARG A 1 135 ? 47.841 32.241 -41.771 1.00 76.69 135 ARG A O 1
ATOM 1079 N N . HIS A 1 136 ? 48.762 31.566 -43.711 1.00 73.62 136 HIS A N 1
ATOM 1080 C CA . HIS A 1 136 ? 49.036 32.919 -44.212 1.00 73.62 136 HIS A CA 1
ATOM 1081 C C . HIS A 1 136 ? 48.102 33.391 -45.327 1.00 73.62 136 HIS A C 1
ATOM 1083 O O . HIS A 1 136 ? 47.832 34.593 -45.385 1.00 73.62 136 HIS A O 1
ATOM 1089 N N . TRP A 1 137 ? 47.645 32.487 -46.199 1.00 78.88 137 TRP A N 1
ATOM 1090 C CA . TRP A 1 137 ? 46.761 32.827 -47.316 1.00 78.88 137 TRP A CA 1
ATOM 1091 C C . TRP A 1 137 ? 45.320 32.410 -47.021 1.00 78.88 137 TRP A C 1
ATOM 1093 O O . TRP A 1 137 ? 44.474 33.286 -46.903 1.00 78.88 137 TRP A O 1
ATOM 1103 N N . VAL A 1 138 ? 45.055 31.120 -46.769 1.00 75.94 138 VAL A N 1
ATOM 1104 C CA . VAL A 1 138 ? 43.691 30.611 -46.500 1.00 75.94 138 VAL A CA 1
ATOM 1105 C C . VAL A 1 138 ? 43.049 31.360 -45.334 1.00 75.94 138 VAL A C 1
ATOM 1107 O O . VAL A 1 138 ? 41.950 31.879 -45.473 1.00 75.94 138 VAL A O 1
ATOM 1110 N N . LYS A 1 139 ? 43.765 31.506 -44.210 1.00 74.00 139 LYS A N 1
ATOM 1111 C CA . LYS A 1 139 ? 43.255 32.230 -43.039 1.00 74.00 139 LYS A CA 1
ATOM 1112 C C . LYS A 1 139 ? 42.850 33.678 -43.354 1.00 74.00 139 LYS A C 1
ATOM 1114 O O . LYS A 1 139 ? 41.812 34.127 -42.887 1.00 74.00 139 LYS A O 1
ATOM 1119 N N . ARG A 1 140 ? 43.642 34.389 -44.162 1.00 72.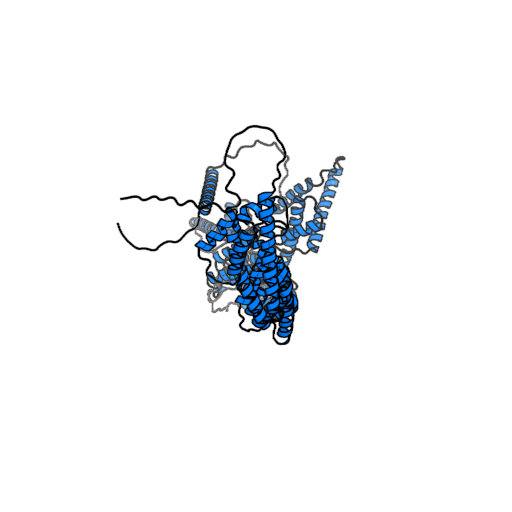94 140 ARG A N 1
ATOM 1120 C CA . ARG A 1 140 ? 43.352 35.776 -44.559 1.00 72.94 140 ARG A CA 1
ATOM 1121 C C . ARG A 1 140 ? 42.124 35.850 -45.463 1.00 72.94 140 ARG A C 1
ATOM 1123 O O . ARG A 1 140 ? 41.283 36.716 -45.280 1.00 72.94 140 ARG A O 1
ATOM 1130 N N . GLU A 1 141 ? 42.007 34.922 -46.405 1.00 72.38 141 GLU A N 1
ATOM 1131 C CA . GLU A 1 141 ? 40.890 34.874 -47.352 1.00 72.38 141 GLU A CA 1
ATOM 1132 C C . GLU A 1 141 ? 39.558 34.504 -46.686 1.00 72.38 141 GLU A C 1
ATOM 1134 O O . GLU A 1 141 ? 38.504 35.027 -47.055 1.00 72.38 141 GLU A O 1
ATOM 1139 N N . CYS A 1 142 ? 39.604 33.660 -45.653 1.00 66.69 142 CYS A N 1
ATOM 1140 C CA . CYS A 1 142 ? 38.455 33.391 -44.793 1.00 66.69 142 CYS A CA 1
ATOM 1141 C C . CYS A 1 142 ? 38.068 34.627 -43.952 1.00 66.69 142 CYS A C 1
ATOM 1143 O O . CYS A 1 142 ? 36.882 34.927 -43.830 1.00 66.69 142 CYS A O 1
ATOM 1145 N N . GLU A 1 143 ? 39.044 35.370 -43.408 1.00 68.44 143 GLU A N 1
ATOM 1146 C CA . GLU A 1 143 ? 38.824 36.621 -42.649 1.00 68.44 143 GLU A CA 1
ATOM 1147 C C . GLU A 1 143 ? 38.258 37.760 -43.525 1.00 68.44 143 GLU A C 1
ATOM 1149 O O . GLU A 1 143 ? 37.494 38.591 -43.037 1.00 68.44 143 GLU A O 1
ATOM 1154 N N . GLU A 1 144 ? 38.569 37.768 -44.826 1.00 70.62 144 GLU A N 1
ATOM 1155 C CA . GLU A 1 144 ? 38.008 38.686 -45.833 1.00 70.62 144 GLU A CA 1
ATOM 1156 C C . GLU A 1 144 ? 36.581 38.299 -46.292 1.00 70.62 144 GLU A C 1
ATOM 1158 O O . GLU A 1 144 ? 35.975 39.001 -47.102 1.00 70.62 144 GLU A O 1
ATOM 1163 N N . GLY A 1 145 ? 36.007 37.216 -45.752 1.00 60.47 145 GLY A N 1
ATOM 1164 C CA . GLY A 1 145 ? 34.603 36.836 -45.948 1.00 60.47 145 GLY A CA 1
ATOM 1165 C C . GLY A 1 145 ? 34.318 35.962 -47.174 1.00 60.47 145 GLY A C 1
ATOM 1166 O O . GLY A 1 145 ? 33.149 35.795 -47.537 1.00 60.47 145 GLY A O 1
ATOM 1167 N N . ARG A 1 146 ? 35.338 35.380 -47.825 1.00 68.38 146 ARG A N 1
ATOM 1168 C CA . ARG A 1 146 ? 35.119 34.431 -48.932 1.00 68.38 146 ARG A CA 1
ATOM 1169 C C . ARG A 1 146 ? 34.693 33.063 -48.399 1.00 68.38 146 ARG A C 1
ATOM 1171 O O . ARG A 1 146 ? 35.490 32.344 -47.806 1.00 68.38 146 ARG A O 1
ATOM 1178 N N . LYS A 1 147 ? 33.444 32.678 -48.677 1.00 63.50 147 LYS A N 1
ATOM 1179 C CA . LYS A 1 147 ? 32.855 31.399 -48.236 1.00 63.50 147 LYS A CA 1
ATOM 1180 C C . LYS A 1 147 ? 33.362 30.161 -48.993 1.00 63.50 147 LYS A C 1
ATOM 1182 O O . LYS A 1 147 ? 33.212 29.055 -48.493 1.00 63.50 147 LYS A O 1
ATOM 1187 N N . ASP A 1 148 ? 33.984 30.344 -50.158 1.00 66.62 148 ASP A N 1
ATOM 1188 C CA . ASP A 1 148 ? 34.429 29.245 -51.034 1.00 66.62 148 ASP A CA 1
ATOM 1189 C C . ASP A 1 148 ? 35.870 28.772 -50.764 1.00 66.62 148 ASP A C 1
ATOM 1191 O O . ASP A 1 148 ? 36.393 27.912 -51.480 1.00 66.62 148 ASP A O 1
ATOM 1195 N N . VAL A 1 149 ? 36.540 29.360 -49.766 1.00 78.06 149 VAL A N 1
ATOM 1196 C CA . VAL A 1 149 ? 37.924 29.044 -49.399 1.00 78.06 149 VAL A CA 1
ATOM 1197 C C . VAL A 1 149 ? 37.935 28.332 -48.050 1.00 78.06 149 VAL A C 1
ATOM 1199 O O . VAL A 1 149 ? 37.523 28.880 -47.033 1.00 78.06 149 VAL A O 1
ATOM 1202 N N . TYR A 1 150 ? 38.442 27.105 -48.063 1.00 78.56 150 TYR A N 1
ATOM 1203 C CA . TYR A 1 150 ? 38.548 26.206 -46.917 1.00 78.56 150 TYR A CA 1
ATOM 1204 C C . TYR A 1 150 ? 40.008 25.869 -46.603 1.00 78.56 150 TYR A C 1
ATOM 1206 O O . TYR A 1 150 ? 40.856 25.889 -47.502 1.00 78.56 150 TYR A O 1
ATOM 1214 N N . GLU A 1 151 ? 40.294 25.468 -45.358 1.00 82.00 151 GLU A N 1
ATOM 1215 C CA . GLU A 1 151 ? 41.558 24.791 -45.028 1.00 82.00 151 GLU A CA 1
ATOM 1216 C C . GLU A 1 151 ? 41.748 23.574 -45.941 1.00 82.00 151 GLU A C 1
ATOM 1218 O O . GLU A 1 151 ? 40.780 22.926 -46.324 1.00 82.00 151 GLU A O 1
ATOM 1223 N N . ILE A 1 152 ? 42.979 23.234 -46.311 1.00 83.31 152 ILE A N 1
ATOM 1224 C CA . ILE A 1 152 ? 43.236 22.208 -47.333 1.00 83.31 152 ILE A CA 1
ATOM 1225 C C . ILE A 1 152 ? 42.659 20.833 -46.967 1.00 83.31 152 ILE A C 1
ATOM 1227 O O . ILE A 1 152 ? 42.145 20.139 -47.844 1.00 83.31 152 ILE A O 1
ATOM 1231 N N . TYR A 1 153 ? 42.649 20.456 -45.686 1.00 83.94 153 TYR A N 1
ATOM 1232 C CA . TYR A 1 153 ? 41.936 19.252 -45.248 1.00 83.94 153 TYR A CA 1
ATOM 1233 C C . TYR A 1 153 ? 40.418 19.365 -45.455 1.00 83.94 153 TYR A C 1
ATOM 1235 O O . TYR A 1 153 ? 39.797 18.452 -45.988 1.00 83.94 153 TYR A O 1
ATOM 1243 N N . GLN A 1 154 ? 39.814 20.503 -45.105 1.00 82.12 154 GLN A N 1
ATOM 1244 C CA . GLN A 1 154 ? 38.391 20.761 -45.348 1.00 82.12 154 GLN A CA 1
ATOM 1245 C C . GLN A 1 154 ? 38.073 20.796 -46.855 1.00 82.12 154 GLN A C 1
ATOM 1247 O O . GLN A 1 154 ? 37.068 20.233 -47.276 1.00 82.12 154 GLN A O 1
ATOM 1252 N N . LEU A 1 155 ? 38.953 21.359 -47.689 1.00 83.38 155 LEU A N 1
ATOM 1253 C CA . LEU A 1 155 ? 38.851 21.319 -49.151 1.00 83.38 155 LEU A CA 1
ATOM 1254 C C . LEU A 1 155 ? 38.859 19.874 -49.673 1.00 83.38 155 LEU A C 1
ATOM 1256 O O . LEU A 1 155 ? 38.077 19.533 -50.563 1.00 83.38 155 LEU A O 1
ATOM 1260 N N . ALA A 1 156 ? 39.702 19.006 -49.108 1.00 85.25 156 ALA A N 1
ATOM 1261 C CA . ALA A 1 156 ? 39.717 17.587 -49.448 1.00 85.25 156 ALA A CA 1
ATOM 1262 C C . ALA A 1 156 ? 38.390 16.889 -49.087 1.00 85.25 156 ALA A C 1
ATOM 1264 O O . ALA A 1 156 ? 37.894 16.078 -49.870 1.00 85.25 156 ALA A O 1
ATOM 1265 N N . LEU A 1 157 ? 37.771 17.250 -47.958 1.00 85.50 157 LEU A N 1
ATOM 1266 C CA . LEU A 1 157 ? 36.446 16.758 -47.558 1.00 85.50 157 LEU A CA 1
ATOM 1267 C C . LEU A 1 157 ? 35.331 17.268 -48.488 1.00 85.50 157 LEU A C 1
ATOM 1269 O O . LEU A 1 157 ? 34.487 16.482 -48.919 1.00 85.50 157 LEU A O 1
ATOM 1273 N N . VAL A 1 158 ? 35.346 18.555 -48.859 1.00 84.81 158 VAL A N 1
ATOM 1274 C CA . VAL A 1 158 ? 34.384 19.149 -49.811 1.00 84.81 158 VAL A CA 1
ATOM 1275 C C . VAL A 1 158 ? 34.481 18.476 -51.182 1.00 84.81 158 VAL A C 1
ATOM 1277 O O . VAL A 1 158 ? 33.461 18.126 -51.778 1.00 84.81 158 VAL A O 1
ATOM 1280 N N . THR A 1 159 ? 35.698 18.252 -51.679 1.00 85.31 159 THR A N 1
ATOM 1281 C CA . THR A 1 159 ? 35.922 17.600 -52.980 1.00 85.31 159 THR A CA 1
ATOM 1282 C C . THR A 1 159 ? 35.516 16.124 -52.956 1.00 85.31 159 THR A C 1
ATOM 1284 O O . THR A 1 159 ? 34.875 15.668 -53.906 1.00 85.31 159 THR A O 1
ATOM 1287 N N . TRP A 1 160 ? 35.768 15.391 -51.862 1.00 88.50 160 TRP A N 1
ATOM 1288 C CA . TRP A 1 160 ? 35.231 14.034 -51.674 1.00 88.50 160 TRP A CA 1
ATOM 1289 C C . TRP A 1 160 ? 33.699 14.026 -51.662 1.00 88.50 160 TRP A C 1
ATOM 1291 O O . TRP A 1 160 ? 33.078 13.212 -52.356 1.00 88.50 160 TRP A O 1
ATOM 1301 N N . ARG A 1 161 ? 33.083 14.962 -50.922 1.00 85.38 161 ARG A N 1
ATOM 1302 C CA . ARG A 1 161 ? 31.624 15.124 -50.837 1.00 85.38 161 ARG A CA 1
ATOM 1303 C C . ARG A 1 161 ? 31.005 15.346 -52.222 1.00 85.38 161 ARG A C 1
ATOM 1305 O O . ARG A 1 161 ? 30.020 14.693 -52.564 1.00 85.38 161 ARG A O 1
ATOM 1312 N N . GLY A 1 162 ? 31.588 16.243 -53.017 1.00 82.31 162 GLY A N 1
ATOM 1313 C CA . GLY A 1 162 ? 31.083 16.618 -54.339 1.00 82.31 162 GLY A CA 1
ATOM 1314 C C . GLY A 1 162 ? 31.272 15.547 -55.415 1.00 82.31 162 GLY A C 1
ATOM 1315 O O . GLY A 1 162 ? 30.354 15.314 -56.201 1.00 82.31 162 GLY A O 1
ATOM 1316 N N . ASN A 1 163 ? 32.429 14.877 -55.435 1.00 84.12 163 ASN A N 1
ATOM 1317 C CA . ASN A 1 163 ? 32.820 14.025 -56.562 1.00 84.12 163 ASN A CA 1
ATOM 1318 C C . ASN A 1 163 ? 32.614 12.530 -56.323 1.00 84.12 163 ASN A C 1
ATOM 1320 O O . ASN A 1 163 ? 32.255 11.827 -57.264 1.00 84.12 163 ASN A O 1
ATOM 1324 N N . LEU A 1 164 ? 32.799 12.029 -55.097 1.00 85.19 164 LEU A N 1
ATOM 1325 C CA . LEU A 1 164 ? 32.683 10.594 -54.819 1.00 85.19 164 LEU A CA 1
ATOM 1326 C C . LEU A 1 164 ? 31.435 10.264 -54.000 1.00 85.19 164 LEU A C 1
ATOM 1328 O O . LEU A 1 164 ? 30.614 9.450 -54.421 1.00 85.19 164 LEU A O 1
ATOM 1332 N N . PHE A 1 165 ? 31.244 10.938 -52.864 1.00 86.94 165 PHE A N 1
ATOM 1333 C CA . PHE A 1 165 ? 30.106 10.691 -51.977 1.00 86.94 165 PHE A CA 1
ATOM 1334 C C . PHE A 1 165 ? 28.768 10.926 -52.686 1.00 86.94 165 PHE A C 1
ATOM 1336 O O . PHE A 1 165 ? 27.911 10.053 -52.659 1.00 86.94 165 PHE A O 1
ATOM 1343 N N . LYS A 1 166 ? 28.585 12.061 -53.378 1.00 86.06 166 LYS A N 1
ATOM 1344 C CA . LYS A 1 166 ? 27.322 12.390 -54.066 1.00 86.06 166 LYS A CA 1
ATOM 1345 C C . LYS A 1 166 ? 26.866 11.322 -55.071 1.00 86.06 166 LYS A C 1
ATOM 1347 O O . LYS A 1 166 ? 25.665 11.165 -55.275 1.00 86.06 166 LYS A O 1
ATOM 1352 N N . HIS A 1 167 ? 27.805 10.610 -55.692 1.00 85.62 167 HIS A N 1
ATOM 1353 C CA . HIS A 1 167 ? 27.505 9.600 -56.705 1.00 85.62 167 HIS A CA 1
ATOM 1354 C C . HIS A 1 167 ? 27.364 8.191 -56.111 1.00 85.62 167 HIS A C 1
ATOM 1356 O O . HIS A 1 167 ? 26.484 7.446 -56.534 1.00 85.62 167 HIS A O 1
ATOM 1362 N N . LEU A 1 168 ? 28.173 7.834 -55.102 1.00 85.62 168 LEU A N 1
ATOM 1363 C CA . LEU A 1 168 ? 28.194 6.480 -54.529 1.00 85.62 168 LEU A CA 1
ATOM 1364 C C . LEU A 1 168 ? 27.411 6.338 -53.208 1.00 85.62 168 LEU A C 1
ATOM 1366 O O . LEU A 1 168 ? 27.224 5.216 -52.736 1.00 85.62 168 LEU A O 1
ATOM 1370 N N . ASN A 1 169 ? 26.930 7.420 -52.584 1.00 85.94 169 ASN A N 1
ATOM 1371 C CA . ASN A 1 169 ? 26.302 7.349 -51.256 1.00 85.94 169 ASN A CA 1
ATOM 1372 C C . ASN A 1 169 ? 25.091 6.409 -51.204 1.00 85.94 169 ASN A C 1
ATOM 1374 O O . ASN A 1 169 ? 24.963 5.655 -50.246 1.00 85.94 169 ASN A O 1
ATOM 1378 N N . LYS A 1 170 ? 24.229 6.397 -52.228 1.00 88.00 170 LYS A N 1
ATOM 1379 C CA . LYS A 1 170 ? 23.029 5.547 -52.257 1.00 88.00 170 LYS A CA 1
ATOM 1380 C C . LYS A 1 170 ? 23.386 4.063 -52.263 1.00 88.00 170 LYS A C 1
ATOM 1382 O O . LYS A 1 170 ? 22.837 3.301 -51.473 1.00 88.00 170 LYS A O 1
ATOM 1387 N N . GLN A 1 171 ? 24.313 3.648 -53.128 1.00 88.44 171 GLN A N 1
ATOM 1388 C CA . GLN A 1 171 ? 24.734 2.246 -53.215 1.00 88.44 171 GLN A CA 1
ATOM 1389 C C . GLN A 1 171 ? 25.504 1.799 -51.968 1.00 88.44 171 GLN A C 1
ATOM 1391 O O . GLN A 1 171 ? 25.242 0.714 -51.454 1.00 88.44 171 GLN A O 1
ATOM 1396 N N . VAL A 1 172 ? 26.375 2.661 -51.432 1.00 89.62 172 VAL A N 1
ATOM 1397 C CA . VAL A 1 172 ? 27.122 2.406 -50.192 1.00 89.62 172 VAL A CA 1
ATOM 1398 C C . VAL A 1 172 ? 26.166 2.294 -49.002 1.00 89.62 172 VAL A C 1
ATOM 1400 O O . VAL A 1 172 ? 26.233 1.318 -48.262 1.00 89.62 172 VAL A O 1
ATOM 1403 N N . THR A 1 173 ? 25.221 3.226 -48.855 1.00 91.69 173 THR A N 1
ATOM 1404 C CA . THR A 1 173 ? 24.213 3.198 -47.782 1.00 91.69 173 THR A CA 1
ATOM 1405 C C . THR A 1 173 ? 23.363 1.934 -47.866 1.00 91.69 173 THR A C 1
ATOM 1407 O O . THR A 1 173 ? 23.240 1.218 -46.878 1.00 91.69 173 THR A O 1
ATOM 1410 N N . ASN A 1 174 ? 22.852 1.587 -49.050 1.00 90.81 174 ASN A N 1
ATOM 1411 C CA . ASN A 1 174 ? 22.070 0.363 -49.239 1.00 90.81 174 ASN A CA 1
ATOM 1412 C C . ASN A 1 174 ? 22.872 -0.908 -48.915 1.00 90.81 174 ASN A C 1
ATOM 1414 O O . ASN A 1 174 ? 22.319 -1.857 -48.362 1.00 90.81 174 ASN A O 1
ATOM 1418 N N . ALA A 1 175 ? 24.165 -0.945 -49.246 1.00 90.81 175 ALA A N 1
ATOM 1419 C CA . ALA A 1 175 ? 25.031 -2.069 -48.904 1.00 90.81 175 ALA A CA 1
ATOM 1420 C C . ALA A 1 175 ? 25.256 -2.179 -47.385 1.00 90.81 175 ALA A C 1
ATOM 1422 O O . ALA A 1 175 ? 25.195 -3.285 -46.849 1.00 90.81 175 ALA A O 1
ATOM 1423 N N . VAL A 1 176 ? 25.440 -1.052 -46.683 1.00 92.81 176 VAL A N 1
ATOM 1424 C CA . VAL A 1 176 ? 25.521 -1.032 -45.213 1.00 92.81 176 VAL A CA 1
ATOM 1425 C C . VAL A 1 176 ? 24.217 -1.524 -44.582 1.00 92.81 176 VAL A C 1
ATOM 1427 O O . VAL A 1 176 ? 24.264 -2.382 -43.705 1.00 92.81 176 VAL A O 1
ATOM 1430 N N . LEU A 1 177 ? 23.056 -1.043 -45.040 1.00 93.12 177 LEU A N 1
ATOM 1431 C CA . LEU A 1 177 ? 21.756 -1.464 -44.502 1.00 93.12 177 LEU A CA 1
ATOM 1432 C C . LEU A 1 177 ? 21.531 -2.971 -44.669 1.00 93.12 177 LEU A C 1
ATOM 1434 O O . LEU A 1 177 ? 21.163 -3.639 -43.708 1.00 93.12 177 LEU A O 1
ATOM 1438 N N . LYS A 1 178 ? 21.863 -3.533 -45.839 1.00 91.75 178 LYS A N 1
ATOM 1439 C CA . LYS A 1 178 ? 21.794 -4.985 -46.074 1.00 91.75 178 LYS A CA 1
ATOM 1440 C C . LYS A 1 178 ? 22.733 -5.785 -45.171 1.00 91.75 178 LYS A C 1
ATOM 1442 O O . LYS A 1 178 ? 22.372 -6.881 -44.752 1.00 91.75 178 LYS A O 1
ATOM 1447 N N . LEU A 1 179 ? 23.930 -5.274 -44.868 1.00 91.81 179 LEU A N 1
ATOM 1448 C CA . LEU A 1 179 ? 24.811 -5.921 -43.890 1.00 91.81 179 LEU A CA 1
ATOM 1449 C C . LEU A 1 179 ? 24.190 -5.915 -42.492 1.00 91.81 179 LEU A C 1
ATOM 1451 O O . LEU A 1 179 ? 24.190 -6.948 -41.828 1.00 91.81 179 LEU A O 1
ATOM 1455 N N . ILE A 1 180 ? 23.618 -4.791 -42.062 1.00 93.56 180 ILE A N 1
ATOM 1456 C CA . ILE A 1 180 ? 22.949 -4.707 -40.758 1.00 93.56 180 ILE A CA 1
ATOM 1457 C C . ILE A 1 180 ? 21.723 -5.637 -40.711 1.00 93.56 180 ILE A C 1
ATOM 1459 O O . ILE A 1 180 ? 21.496 -6.307 -39.706 1.00 93.56 180 ILE A O 1
ATOM 1463 N N . GLU A 1 181 ? 20.956 -5.746 -41.797 1.00 93.25 181 GLU A N 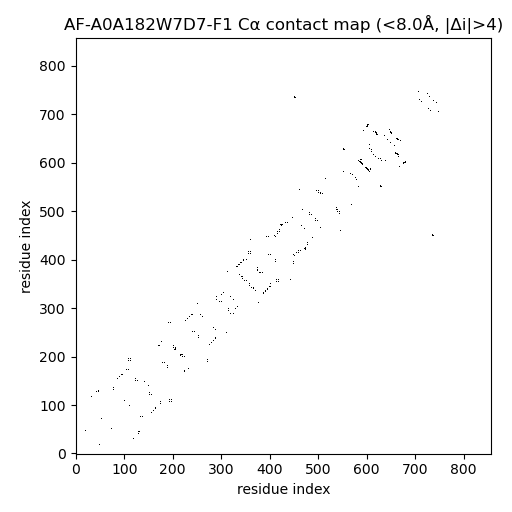1
ATOM 1464 C CA . GLU A 1 181 ? 19.826 -6.680 -41.901 1.00 93.25 181 GLU A CA 1
ATOM 1465 C C . GLU A 1 181 ? 20.275 -8.147 -41.773 1.00 93.25 181 GLU A C 1
ATOM 1467 O O . GLU A 1 181 ? 19.681 -8.914 -41.014 1.00 93.25 181 GLU A O 1
ATOM 1472 N N . ARG A 1 182 ? 21.372 -8.536 -42.437 1.00 91.44 182 ARG A N 1
ATOM 1473 C CA . ARG A 1 182 ? 21.973 -9.877 -42.296 1.00 91.44 182 ARG A CA 1
ATOM 1474 C C . ARG A 1 182 ? 22.411 -10.158 -40.858 1.00 91.44 182 ARG A C 1
ATOM 1476 O O . ARG A 1 182 ? 22.135 -11.235 -40.332 1.00 91.44 182 ARG A O 1
ATOM 1483 N N . GLU A 1 183 ? 23.004 -9.173 -40.186 1.00 92.81 183 GLU A N 1
ATOM 1484 C CA . GLU A 1 183 ? 23.352 -9.280 -38.764 1.00 92.81 183 GLU A CA 1
ATOM 1485 C C . GLU A 1 183 ? 22.110 -9.446 -37.873 1.00 92.81 183 GLU A C 1
ATOM 1487 O O . GLU A 1 183 ? 22.118 -10.249 -36.940 1.00 92.81 183 GLU A O 1
ATOM 1492 N N . ARG A 1 184 ? 21.007 -8.738 -38.157 1.00 92.56 184 ARG A N 1
ATOM 1493 C CA . ARG A 1 184 ? 19.727 -8.919 -37.440 1.00 92.56 184 ARG A CA 1
ATOM 1494 C C . ARG A 1 184 ? 19.153 -10.323 -37.616 1.00 92.56 184 ARG A C 1
ATOM 1496 O O . ARG A 1 184 ? 18.543 -10.849 -36.680 1.00 92.56 184 ARG A O 1
ATOM 1503 N N . ASN A 1 185 ? 19.391 -10.945 -38.766 1.00 91.62 185 ASN A N 1
ATOM 1504 C CA . ASN A 1 185 ? 19.007 -12.328 -39.048 1.00 91.62 185 ASN A CA 1
ATOM 1505 C C . ASN A 1 185 ? 19.972 -13.369 -38.445 1.00 91.62 185 ASN A C 1
ATOM 1507 O O . ASN A 1 185 ? 19.712 -14.566 -38.547 1.00 91.62 185 ASN A O 1
ATOM 1511 N N . GLY A 1 186 ? 21.035 -12.931 -37.759 1.00 88.75 186 GLY A N 1
ATOM 1512 C CA . GLY A 1 186 ? 21.967 -13.792 -37.027 1.00 88.75 186 GLY A CA 1
ATOM 1513 C C . GLY A 1 186 ? 23.253 -14.139 -37.781 1.00 88.75 186 GLY A C 1
ATOM 1514 O O . GLY A 1 186 ? 24.032 -14.956 -37.292 1.00 88.75 186 GLY A O 1
ATOM 1515 N N . GLU A 1 187 ? 23.504 -13.537 -38.946 1.00 91.75 187 GLU A N 1
ATOM 1516 C CA . GLU A 1 187 ? 24.763 -13.721 -39.672 1.00 91.75 187 GLU A CA 1
ATOM 1517 C C . GLU A 1 187 ? 25.902 -12.894 -39.056 1.00 91.75 187 GLU A C 1
ATOM 1519 O O . GLU A 1 187 ? 25.711 -11.775 -38.580 1.00 91.75 187 GLU A O 1
ATOM 1524 N N . THR A 1 188 ? 27.130 -13.412 -39.105 1.00 87.75 188 THR A N 1
ATOM 1525 C CA . THR A 1 188 ? 28.321 -12.657 -38.694 1.00 87.75 188 THR A CA 1
ATOM 1526 C C . THR A 1 188 ? 28.753 -11.698 -39.798 1.00 87.75 188 THR A C 1
ATOM 1528 O O . THR A 1 188 ? 29.048 -12.142 -40.909 1.00 87.75 188 THR A O 1
ATOM 1531 N N . ILE A 1 189 ? 28.860 -10.405 -39.486 1.00 90.94 189 ILE A N 1
ATOM 1532 C CA . ILE A 1 189 ? 29.290 -9.371 -40.438 1.00 90.94 189 ILE A CA 1
ATOM 1533 C C . ILE A 1 189 ? 30.635 -8.747 -40.058 1.00 90.94 189 ILE A C 1
ATOM 1535 O O . ILE A 1 189 ? 31.046 -8.745 -38.897 1.00 90.94 189 ILE A O 1
ATOM 1539 N N . ASN A 1 190 ? 31.317 -8.157 -41.042 1.00 87.12 190 ASN A N 1
ATOM 1540 C CA . ASN A 1 190 ? 32.520 -7.370 -40.795 1.00 87.12 190 ASN A CA 1
ATOM 1541 C C . ASN A 1 190 ? 32.155 -5.944 -40.345 1.00 87.12 190 ASN A C 1
ATOM 1543 O O . ASN A 1 190 ? 31.996 -5.034 -41.162 1.00 87.12 190 ASN A O 1
ATOM 1547 N N . SER A 1 191 ? 32.062 -5.739 -39.029 1.00 88.12 191 SER A N 1
ATOM 1548 C CA . SER A 1 191 ? 31.706 -4.451 -38.414 1.00 88.12 191 SER A CA 1
ATOM 1549 C C . SER A 1 191 ? 32.651 -3.295 -38.772 1.00 88.12 191 SER A C 1
ATOM 1551 O O . SER A 1 191 ? 32.241 -2.135 -38.719 1.00 88.12 191 SER A O 1
ATOM 1553 N N . ARG A 1 192 ? 33.891 -3.581 -39.204 1.00 88.00 192 ARG A N 1
ATOM 1554 C CA . ARG A 1 192 ? 34.844 -2.548 -39.650 1.00 88.00 192 ARG A CA 1
ATOM 1555 C C . ARG A 1 192 ? 34.392 -1.854 -40.928 1.00 88.00 192 ARG A C 1
ATOM 1557 O O . ARG A 1 192 ? 34.642 -0.665 -41.080 1.00 88.00 192 ARG A O 1
ATOM 1564 N N . LEU A 1 193 ? 33.707 -2.570 -41.823 1.00 87.81 193 LEU A N 1
ATOM 1565 C CA . LEU A 1 193 ? 33.188 -1.979 -43.058 1.00 87.81 193 LEU A CA 1
ATOM 1566 C C . LEU A 1 193 ? 32.082 -0.972 -42.761 1.00 87.81 193 LEU A C 1
ATOM 1568 O O . LEU A 1 193 ? 32.073 0.117 -43.327 1.00 87.81 193 LEU A O 1
ATOM 1572 N N . VAL A 1 194 ? 31.199 -1.309 -41.819 1.00 89.56 194 VAL A N 1
ATOM 1573 C CA . VAL A 1 194 ? 30.145 -0.401 -41.363 1.00 89.56 194 VAL A CA 1
ATOM 1574 C C . VAL A 1 194 ? 30.767 0.805 -40.663 1.00 89.56 194 VAL A C 1
ATOM 1576 O O . VAL A 1 194 ? 30.549 1.930 -41.097 1.00 89.56 194 VAL A O 1
ATOM 1579 N N . SER A 1 195 ? 31.622 0.585 -39.658 1.00 89.75 195 SER A N 1
ATOM 1580 C CA . SER A 1 195 ? 32.276 1.678 -38.927 1.00 89.75 195 SER A CA 1
ATOM 1581 C C . SER A 1 195 ? 33.083 2.603 -39.849 1.00 89.75 195 SER A C 1
ATOM 1583 O O . SER A 1 195 ? 32.992 3.819 -39.714 1.00 89.75 195 SER A O 1
ATOM 1585 N N . GLY A 1 196 ? 33.800 2.066 -40.844 1.00 87.62 196 GLY A N 1
ATOM 1586 C CA . GLY A 1 196 ? 34.552 2.866 -41.817 1.00 87.62 196 GLY A CA 1
ATOM 1587 C C . GLY A 1 196 ? 33.668 3.806 -42.643 1.00 87.62 196 GLY A C 1
ATOM 1588 O O . GLY A 1 196 ? 33.997 4.983 -42.805 1.00 87.62 196 GLY A O 1
ATOM 1589 N N . VAL A 1 197 ? 32.511 3.327 -43.116 1.00 89.25 197 VAL A N 1
ATOM 1590 C CA . VAL A 1 197 ? 31.539 4.168 -43.836 1.00 89.25 197 VAL A CA 1
ATOM 1591 C C . VAL A 1 197 ? 30.916 5.212 -42.910 1.00 89.25 197 VAL A C 1
ATOM 1593 O O . VAL A 1 197 ? 30.808 6.376 -43.291 1.00 89.25 197 VAL A O 1
ATOM 1596 N N . ILE A 1 198 ? 30.539 4.824 -41.690 1.00 90.38 198 ILE A N 1
ATOM 1597 C CA . ILE A 1 198 ? 29.913 5.728 -40.718 1.00 90.38 198 ILE A CA 1
ATOM 1598 C C . ILE A 1 198 ? 30.878 6.844 -40.305 1.00 90.38 198 ILE A C 1
ATOM 1600 O O . ILE A 1 198 ? 30.502 8.014 -40.342 1.00 90.38 198 ILE A O 1
ATOM 1604 N N . ASN A 1 199 ? 32.138 6.509 -40.014 1.00 87.44 199 ASN A N 1
ATOM 1605 C CA . ASN A 1 199 ? 33.183 7.485 -39.702 1.00 87.44 199 ASN A CA 1
ATOM 1606 C C . ASN A 1 199 ? 33.393 8.467 -40.862 1.00 87.44 199 ASN A C 1
ATOM 1608 O O . ASN A 1 199 ? 33.497 9.669 -40.633 1.00 87.44 199 ASN A O 1
ATOM 1612 N N . CYS A 1 200 ? 33.371 7.982 -42.110 1.00 88.06 200 CYS A N 1
ATOM 1613 C CA . CYS A 1 200 ? 33.404 8.847 -43.289 1.00 88.06 200 CYS A CA 1
ATOM 1614 C C . CYS A 1 200 ? 32.207 9.814 -43.311 1.00 88.06 200 CYS A C 1
ATOM 1616 O O . CYS A 1 200 ? 32.388 11.017 -43.472 1.00 88.06 200 CYS A O 1
ATOM 1618 N N . TYR A 1 201 ? 30.983 9.327 -43.097 1.00 88.94 201 TYR A N 1
ATOM 1619 C CA . TYR A 1 201 ? 29.772 10.157 -43.164 1.00 88.94 201 TYR A CA 1
ATOM 1620 C C . TYR A 1 201 ? 29.722 11.208 -42.043 1.00 88.94 201 TYR A C 1
ATOM 1622 O O . TYR A 1 201 ? 29.195 12.300 -42.258 1.00 88.94 201 TYR A O 1
ATOM 1630 N N . VAL A 1 202 ? 30.285 10.896 -40.872 1.00 86.88 202 VAL A N 1
ATOM 1631 C CA . VAL A 1 202 ? 30.444 11.831 -39.747 1.00 86.88 202 VAL A CA 1
ATOM 1632 C C . VAL A 1 202 ? 31.517 12.883 -40.048 1.00 86.88 202 VAL A C 1
ATOM 1634 O O . VAL A 1 202 ? 31.282 14.067 -39.831 1.00 86.88 202 VAL A O 1
ATOM 1637 N N . GLU A 1 203 ? 32.674 12.489 -40.590 1.00 83.94 203 GLU A N 1
ATOM 1638 C CA . GLU A 1 203 ? 33.758 13.428 -40.924 1.00 83.94 203 GLU A CA 1
ATOM 1639 C C . GLU A 1 203 ? 33.425 14.360 -42.101 1.00 83.94 203 GLU A C 1
ATOM 1641 O O . GLU A 1 203 ? 33.943 15.474 -42.165 1.00 83.94 203 GLU A O 1
ATOM 1646 N N . LEU A 1 204 ? 32.551 13.942 -43.023 1.00 84.31 204 LEU A N 1
ATOM 1647 C CA . LEU A 1 204 ? 32.119 14.759 -44.165 1.00 84.31 204 LEU A CA 1
ATOM 1648 C C . LEU A 1 204 ? 31.168 15.905 -43.794 1.00 84.31 204 LEU A C 1
ATOM 1650 O O . LEU A 1 204 ? 30.871 16.751 -44.644 1.00 84.31 204 LEU A O 1
ATOM 1654 N N . GLY A 1 205 ? 30.669 15.945 -42.560 1.00 77.56 205 GLY A N 1
ATOM 1655 C CA . GLY A 1 205 ? 29.848 17.049 -42.096 1.00 77.56 205 GLY A CA 1
ATOM 1656 C C . GLY A 1 205 ? 30.692 18.275 -41.754 1.00 77.56 205 GLY A C 1
ATOM 1657 O O . GLY A 1 205 ? 31.373 18.329 -40.731 1.00 77.56 205 GLY A O 1
ATOM 1658 N N . LEU A 1 206 ? 30.593 19.297 -42.603 1.00 69.75 206 LEU A N 1
ATOM 1659 C CA . LEU A 1 206 ? 31.251 20.592 -42.433 1.00 69.75 206 LEU A CA 1
ATOM 1660 C C . LEU A 1 206 ? 30.231 21.664 -42.021 1.00 69.75 206 LEU A C 1
ATOM 1662 O O . LEU A 1 206 ? 29.085 21.640 -42.466 1.00 69.75 206 LEU A O 1
ATOM 1666 N N . ASN A 1 207 ? 30.647 22.620 -41.187 1.00 63.28 207 ASN A N 1
ATOM 1667 C CA . ASN A 1 207 ? 29.847 23.805 -40.867 1.00 63.28 207 ASN A CA 1
ATOM 1668 C C . ASN A 1 207 ? 30.003 24.842 -41.987 1.00 63.28 207 ASN A C 1
ATOM 1670 O O . ASN A 1 207 ? 31.001 25.554 -42.039 1.00 63.28 207 ASN A O 1
ATOM 1674 N N . GLU A 1 208 ? 29.022 24.910 -42.890 1.00 59.12 208 GLU A N 1
ATOM 1675 C CA . GLU A 1 208 ? 29.023 25.841 -44.033 1.00 59.12 208 GLU A CA 1
ATOM 1676 C C . GLU A 1 208 ? 28.889 27.319 -43.600 1.00 59.12 208 GLU A C 1
ATOM 1678 O O . GLU A 1 208 ? 29.363 28.209 -44.305 1.00 59.12 208 GLU A O 1
ATOM 1683 N N . ASP A 1 209 ? 28.309 27.583 -42.421 1.00 56.06 209 ASP A N 1
ATOM 1684 C CA . ASP A 1 209 ? 28.079 28.938 -41.891 1.00 56.06 209 ASP A CA 1
ATOM 1685 C C . ASP A 1 209 ? 29.231 29.489 -41.031 1.00 56.06 209 ASP A C 1
ATOM 1687 O O . ASP A 1 209 ? 29.394 30.706 -40.933 1.00 56.06 209 ASP A O 1
ATOM 1691 N N . ASP A 1 210 ? 30.042 28.614 -40.427 1.00 58.81 210 ASP A N 1
ATOM 1692 C CA . ASP A 1 210 ? 31.231 28.983 -39.650 1.00 58.81 210 ASP A CA 1
ATOM 1693 C C . ASP A 1 210 ? 32.343 27.935 -39.858 1.00 58.81 210 ASP A C 1
ATOM 1695 O O . ASP A 1 210 ? 32.399 26.924 -39.146 1.00 58.81 210 ASP A O 1
ATOM 1699 N N . PRO A 1 211 ? 33.260 28.173 -40.815 1.00 56.38 211 PRO A N 1
ATOM 1700 C CA . PRO A 1 211 ? 34.400 27.299 -41.097 1.00 56.38 211 PRO A CA 1
ATOM 1701 C C . PRO A 1 211 ? 35.372 27.116 -39.917 1.00 56.38 211 PRO A C 1
ATOM 1703 O O . PRO A 1 211 ? 36.297 26.303 -40.006 1.00 56.38 211 PRO A O 1
ATOM 1706 N N . HIS A 1 212 ? 35.227 27.896 -38.837 1.00 53.12 212 HIS A N 1
ATOM 1707 C CA . HIS A 1 212 ? 36.053 27.850 -37.626 1.00 53.12 212 HIS A CA 1
ATOM 1708 C C . HIS A 1 212 ? 35.299 27.313 -36.397 1.00 53.12 212 HIS A C 1
ATOM 1710 O O . HIS A 1 212 ? 35.915 27.133 -35.337 1.00 53.12 212 HIS A O 1
ATOM 1716 N N . ALA A 1 213 ? 34.003 27.001 -36.524 1.00 57.97 213 ALA A N 1
ATOM 1717 C CA . ALA A 1 213 ? 33.224 26.398 -35.452 1.00 57.97 213 ALA A CA 1
ATOM 1718 C C . ALA A 1 213 ? 33.804 25.027 -35.081 1.00 57.97 213 ALA A C 1
ATOM 1720 O O . ALA A 1 213 ? 33.763 24.065 -35.852 1.00 57.97 213 ALA A O 1
ATOM 1721 N N . LYS A 1 214 ? 34.337 24.929 -33.861 1.00 49.88 214 LYS A N 1
ATOM 1722 C CA . LYS A 1 214 ? 34.816 23.669 -33.287 1.00 49.88 214 LYS A CA 1
ATOM 1723 C C . LYS A 1 214 ? 33.619 22.796 -32.903 1.00 49.88 214 LYS A C 1
ATOM 1725 O O . LYS A 1 214 ? 33.018 23.001 -31.855 1.00 49.88 214 LYS A O 1
ATOM 1730 N N . GLY A 1 215 ? 33.301 21.816 -33.744 1.00 56.28 215 GLY A N 1
ATOM 1731 C CA . GLY A 1 215 ? 32.292 20.786 -33.490 1.00 56.28 215 GLY A CA 1
ATOM 1732 C C . GLY A 1 215 ? 32.052 19.923 -34.730 1.00 56.28 215 GLY A C 1
ATOM 1733 O O . GLY A 1 215 ? 32.160 20.419 -35.847 1.00 56.28 215 GLY A O 1
ATOM 1734 N N . GLN A 1 216 ? 31.749 18.636 -34.544 1.00 64.56 216 GLN A N 1
ATOM 1735 C CA . GLN A 1 216 ? 31.354 17.752 -35.646 1.00 64.56 216 GLN A CA 1
ATOM 1736 C C . GLN A 1 216 ? 29.948 18.137 -36.122 1.00 64.56 216 GLN A C 1
ATOM 1738 O O . GLN A 1 216 ? 29.007 18.142 -35.325 1.00 64.56 216 GLN A O 1
ATOM 1743 N N . ASN A 1 217 ? 29.788 18.458 -37.406 1.00 77.88 217 ASN A N 1
ATOM 1744 C CA . ASN A 1 217 ? 28.463 18.603 -37.996 1.00 77.88 217 ASN A CA 1
ATOM 1745 C C . ASN A 1 217 ? 27.969 17.213 -38.406 1.00 77.88 217 ASN A C 1
ATOM 1747 O O . ASN A 1 217 ? 28.661 16.489 -39.105 1.00 77.88 217 ASN A O 1
ATOM 1751 N N . LEU A 1 218 ? 26.779 16.817 -37.967 1.00 83.38 218 LEU A N 1
ATOM 1752 C CA . LEU A 1 218 ? 26.233 15.490 -38.263 1.00 83.38 218 LEU A CA 1
ATOM 1753 C C . LEU A 1 218 ? 25.222 15.512 -39.417 1.00 83.38 218 LEU A C 1
ATOM 1755 O O . LEU A 1 218 ? 24.560 14.508 -39.636 1.00 83.38 218 LEU A O 1
ATOM 1759 N N . SER A 1 219 ? 25.059 16.624 -40.142 1.00 83.12 219 SER A N 1
ATOM 1760 C CA . SER A 1 219 ? 24.051 16.771 -41.207 1.00 83.12 219 SER A CA 1
ATOM 1761 C C . SER A 1 219 ? 24.138 15.662 -42.256 1.00 83.12 219 SER A C 1
ATOM 1763 O O . SER A 1 219 ? 23.151 14.975 -42.508 1.00 83.12 219 SER A O 1
ATOM 1765 N N . VAL A 1 220 ? 25.339 15.411 -42.787 1.00 84.88 220 VAL A N 1
ATOM 1766 C CA . VAL A 1 220 ? 25.585 14.382 -43.808 1.00 84.88 220 VAL A CA 1
ATOM 1767 C C . VAL A 1 220 ? 25.248 12.989 -43.277 1.00 84.88 220 VAL A C 1
ATOM 1769 O O . VAL A 1 220 ? 24.512 12.248 -43.929 1.00 84.88 220 VAL A O 1
ATOM 1772 N N . TYR A 1 221 ? 25.715 12.656 -42.071 1.00 89.00 221 TYR A N 1
ATOM 1773 C CA . TYR A 1 221 ? 25.378 11.405 -41.392 1.00 89.00 221 TYR A CA 1
ATOM 1774 C C . TYR A 1 221 ? 23.865 11.249 -41.185 1.00 89.00 221 TYR A C 1
ATOM 1776 O O . TYR A 1 221 ? 23.295 10.208 -41.515 1.00 89.00 221 TYR A O 1
ATOM 1784 N N . LYS A 1 222 ? 23.195 12.293 -40.688 1.00 87.94 222 LYS A N 1
ATOM 1785 C CA . LYS A 1 222 ? 21.767 12.261 -40.368 1.00 87.94 222 LYS A CA 1
ATOM 1786 C C . LYS A 1 222 ? 20.894 12.107 -41.612 1.00 87.94 222 LYS A C 1
ATOM 1788 O O . LYS A 1 222 ? 19.987 11.279 -41.629 1.00 87.94 222 LYS A O 1
ATOM 1793 N N . GLU A 1 223 ? 21.173 12.888 -42.649 1.00 88.19 223 GLU A N 1
ATOM 1794 C CA . GLU A 1 223 ? 20.375 12.931 -43.877 1.00 88.19 223 GLU A CA 1
ATOM 1795 C C . GLU A 1 223 ? 20.639 11.739 -44.793 1.00 88.19 223 GLU A C 1
ATOM 1797 O O . GLU A 1 223 ? 19.699 11.174 -45.346 1.00 88.19 223 GLU A O 1
ATOM 1802 N N . SER A 1 224 ? 21.908 11.351 -44.954 1.00 87.38 224 SER A N 1
ATOM 1803 C CA . SER A 1 224 ? 22.293 10.327 -45.932 1.00 87.38 224 SER A CA 1
ATOM 1804 C C . SER A 1 224 ? 22.300 8.911 -45.366 1.00 87.38 224 SER A C 1
ATOM 1806 O O . SER A 1 224 ? 22.249 7.971 -46.151 1.00 87.38 224 SER A O 1
ATOM 1808 N N . PHE A 1 225 ? 22.363 8.743 -44.040 1.00 92.94 225 PHE A N 1
ATOM 1809 C CA . PHE A 1 225 ? 22.359 7.427 -43.401 1.00 92.94 225 PHE A CA 1
ATOM 1810 C C . PHE A 1 225 ? 21.299 7.305 -42.302 1.00 92.94 225 PHE A C 1
ATOM 1812 O O . PHE A 1 225 ? 20.396 6.487 -42.447 1.00 92.94 225 PHE A O 1
ATOM 1819 N N . GLU A 1 226 ? 21.367 8.102 -41.227 1.00 93.12 226 GLU A N 1
ATOM 1820 C CA . GLU A 1 226 ? 20.577 7.870 -40.002 1.00 93.12 226 GLU A CA 1
ATOM 1821 C C . GLU A 1 226 ? 19.071 7.817 -40.277 1.00 93.12 226 GLU A C 1
ATOM 1823 O O . GLU A 1 226 ? 18.404 6.890 -39.832 1.00 93.12 226 GLU A O 1
ATOM 1828 N N . ASN A 1 227 ? 18.522 8.769 -41.037 1.00 92.94 227 ASN A N 1
ATOM 1829 C CA . ASN A 1 227 ? 17.088 8.789 -41.328 1.00 92.94 227 ASN A CA 1
ATOM 1830 C C . ASN A 1 227 ? 16.644 7.542 -42.117 1.00 92.94 227 ASN A C 1
ATOM 1832 O O . ASN A 1 227 ? 15.630 6.938 -41.775 1.00 92.94 227 ASN A O 1
ATOM 1836 N N . ILE A 1 228 ? 17.430 7.115 -43.111 1.00 93.69 228 ILE A N 1
ATOM 1837 C CA . ILE A 1 228 ? 17.136 5.923 -43.925 1.00 93.69 228 ILE A CA 1
ATOM 1838 C C . ILE A 1 228 ? 17.276 4.656 -43.072 1.00 93.69 228 ILE A C 1
ATOM 1840 O O . ILE A 1 228 ? 16.420 3.777 -43.119 1.00 93.69 228 ILE A O 1
ATOM 1844 N N . PHE A 1 229 ? 18.315 4.588 -42.239 1.00 94.94 229 PHE A N 1
ATOM 1845 C CA . PHE A 1 229 ? 18.535 3.501 -41.291 1.00 94.94 229 PHE A CA 1
ATOM 1846 C C . PHE A 1 229 ? 17.379 3.360 -40.295 1.00 94.94 229 PHE A C 1
ATOM 1848 O O . PHE A 1 229 ? 16.914 2.248 -40.048 1.00 94.94 229 PHE A O 1
ATOM 1855 N N . LEU A 1 230 ? 16.881 4.468 -39.742 1.00 95.12 230 LEU A N 1
ATOM 1856 C CA . LEU A 1 230 ? 15.748 4.454 -38.817 1.00 95.12 230 LEU A CA 1
ATOM 1857 C C . LEU A 1 230 ? 14.453 4.005 -39.509 1.00 95.12 230 LEU A C 1
ATOM 1859 O O . LEU A 1 230 ? 13.688 3.246 -38.916 1.00 95.12 230 LEU A O 1
ATOM 1863 N N . GLU A 1 231 ? 14.207 4.438 -40.749 1.00 94.44 231 GLU A N 1
ATOM 1864 C CA . GLU A 1 231 ? 13.050 3.999 -41.542 1.00 94.44 231 GLU A CA 1
ATOM 1865 C C . GLU A 1 231 ? 13.113 2.508 -41.894 1.00 94.44 231 GLU A C 1
ATOM 1867 O O . GLU A 1 231 ? 12.113 1.801 -41.764 1.00 94.44 231 GLU A O 1
ATOM 1872 N N . ASP A 1 232 ? 14.280 2.018 -42.309 1.00 94.31 232 ASP A N 1
ATOM 1873 C CA . ASP A 1 232 ? 14.495 0.606 -42.628 1.00 94.31 232 ASP A CA 1
ATOM 1874 C C . ASP A 1 232 ? 14.355 -0.279 -41.380 1.00 94.31 232 ASP A C 1
ATOM 1876 O O . ASP A 1 232 ? 13.656 -1.292 -41.392 1.00 94.31 232 ASP A O 1
ATOM 1880 N N . THR A 1 233 ? 14.906 0.175 -40.251 1.00 95.19 233 THR A N 1
ATOM 1881 C CA . THR A 1 233 ? 14.762 -0.487 -38.948 1.00 95.19 233 THR A CA 1
ATOM 1882 C C . THR A 1 233 ? 13.307 -0.565 -38.497 1.00 95.19 233 THR A C 1
ATOM 1884 O O . THR A 1 233 ? 12.851 -1.612 -38.037 1.00 95.19 233 THR A O 1
ATOM 1887 N N . GLU A 1 234 ? 12.553 0.523 -38.656 1.00 95.00 234 GLU A N 1
ATOM 1888 C CA . GLU A 1 234 ? 11.124 0.547 -38.358 1.00 95.00 234 GLU A CA 1
ATOM 1889 C C . GLU A 1 234 ? 10.350 -0.443 -39.240 1.00 95.00 234 GLU A C 1
ATOM 1891 O O . GLU A 1 234 ? 9.521 -1.197 -38.726 1.00 95.00 234 GLU A O 1
ATOM 1896 N N . ARG A 1 235 ? 10.648 -0.515 -40.543 1.00 94.81 235 ARG A N 1
ATOM 1897 C CA . ARG A 1 235 ? 10.019 -1.487 -41.455 1.00 94.81 235 ARG A CA 1
ATOM 1898 C C . ARG A 1 235 ? 10.358 -2.929 -41.086 1.00 94.81 235 ARG A C 1
ATOM 1900 O O . ARG A 1 235 ? 9.453 -3.765 -41.061 1.00 94.81 235 ARG A O 1
ATOM 1907 N N . PHE A 1 236 ? 11.625 -3.209 -40.781 1.00 95.56 236 PHE A N 1
ATOM 1908 C CA . PHE A 1 236 ? 12.094 -4.534 -40.378 1.00 95.56 236 PHE A CA 1
ATOM 1909 C C . PHE A 1 236 ? 11.358 -5.020 -39.126 1.00 95.56 236 PHE A C 1
ATOM 1911 O O . PHE A 1 236 ? 10.699 -6.060 -39.161 1.00 95.56 236 PHE A O 1
ATOM 1918 N N . TYR A 1 237 ? 11.383 -4.232 -38.046 1.00 96.31 237 TYR A N 1
ATOM 1919 C CA . TYR A 1 237 ? 10.752 -4.628 -36.788 1.00 96.31 237 TYR A CA 1
ATOM 1920 C C . TYR A 1 237 ? 9.224 -4.613 -36.847 1.00 96.31 237 TYR A C 1
ATOM 1922 O O . TYR A 1 237 ? 8.590 -5.386 -36.130 1.00 96.31 237 TYR A O 1
ATOM 1930 N N . THR A 1 238 ? 8.607 -3.810 -37.720 1.00 95.00 238 THR A N 1
ATOM 1931 C CA . THR A 1 238 ? 7.149 -3.865 -37.936 1.00 95.00 238 THR A CA 1
ATOM 1932 C C . THR A 1 238 ? 6.745 -5.218 -38.519 1.00 95.00 238 THR A C 1
ATOM 1934 O O . THR A 1 238 ? 5.756 -5.802 -38.083 1.00 95.00 238 THR A O 1
ATOM 1937 N N . ARG A 1 239 ? 7.528 -5.743 -39.469 1.00 94.25 239 ARG A N 1
ATOM 1938 C CA . ARG A 1 239 ? 7.296 -7.069 -40.050 1.00 94.25 239 ARG A CA 1
ATOM 1939 C C . ARG A 1 239 ? 7.620 -8.183 -39.055 1.00 94.25 239 ARG A C 1
ATOM 1941 O O . ARG A 1 239 ? 6.756 -9.010 -38.789 1.00 94.25 239 ARG A O 1
ATOM 1948 N N . GLU A 1 240 ? 8.817 -8.160 -38.458 1.00 94.44 240 GLU A N 1
ATOM 1949 C CA . GLU A 1 240 ? 9.256 -9.201 -37.513 1.00 94.44 240 GLU A CA 1
ATOM 1950 C C . GLU A 1 240 ? 8.289 -9.322 -36.330 1.00 94.44 240 GLU A C 1
ATOM 1952 O O . GLU A 1 240 ? 7.897 -10.429 -35.973 1.00 94.44 240 GLU A O 1
ATOM 1957 N N . SER A 1 241 ? 7.863 -8.201 -35.738 1.00 94.75 241 SER A N 1
ATOM 1958 C CA . SER A 1 241 ? 6.951 -8.239 -34.590 1.00 94.75 241 SER A CA 1
ATOM 1959 C C . SER A 1 241 ? 5.579 -8.815 -34.935 1.00 94.75 241 SER A C 1
ATOM 1961 O O . SER A 1 241 ? 5.072 -9.654 -34.192 1.00 94.75 241 SER A O 1
ATOM 1963 N N . ALA A 1 242 ? 4.994 -8.410 -36.066 1.00 93.44 242 ALA A N 1
ATOM 1964 C CA . ALA A 1 242 ? 3.687 -8.893 -36.499 1.00 93.44 242 ALA A CA 1
ATOM 1965 C C . ALA A 1 242 ? 3.700 -10.388 -36.855 1.00 93.44 242 ALA A C 1
ATOM 1967 O O . ALA A 1 242 ? 2.744 -11.098 -36.539 1.00 93.44 242 ALA A O 1
ATOM 1968 N N . ASP A 1 243 ? 4.765 -10.868 -37.498 1.00 93.81 243 ASP A N 1
ATOM 1969 C CA . ASP A 1 243 ? 4.901 -12.283 -37.844 1.00 93.81 243 ASP A CA 1
ATOM 1970 C C . ASP A 1 243 ? 5.198 -13.132 -36.599 1.00 93.81 243 ASP A C 1
ATOM 1972 O O . ASP A 1 243 ? 4.542 -14.150 -36.382 1.00 93.81 243 ASP A O 1
ATOM 1976 N N . PHE A 1 244 ? 6.079 -12.670 -35.704 1.00 94.06 244 PHE A N 1
ATOM 1977 C CA . PHE A 1 244 ? 6.407 -13.401 -34.478 1.00 94.06 244 PHE A CA 1
ATOM 1978 C C . PHE A 1 244 ? 5.195 -13.559 -33.551 1.00 94.06 244 PHE A C 1
ATOM 1980 O O . PHE A 1 244 ? 4.971 -14.649 -33.024 1.00 94.06 244 PHE A O 1
ATOM 1987 N N . LEU A 1 245 ? 4.397 -12.500 -33.371 1.00 92.88 245 LEU A N 1
ATOM 1988 C CA . LEU A 1 245 ? 3.178 -12.526 -32.549 1.00 92.88 245 LEU A CA 1
ATOM 1989 C C . LEU A 1 245 ? 2.070 -13.412 -33.134 1.00 92.88 245 LEU A C 1
ATOM 1991 O O . LEU A 1 245 ? 1.200 -13.865 -32.393 1.00 92.88 245 LEU A O 1
ATOM 1995 N N . ARG A 1 246 ? 2.087 -13.680 -34.446 1.00 92.50 246 ARG A N 1
ATOM 1996 C CA . ARG A 1 246 ? 1.138 -14.604 -35.088 1.00 92.50 246 ARG A CA 1
ATOM 1997 C C . ARG A 1 246 ? 1.445 -16.063 -34.750 1.00 92.50 246 ARG A C 1
ATOM 1999 O O . ARG A 1 246 ? 0.529 -16.876 -34.677 1.00 92.50 246 ARG A O 1
ATOM 2006 N N . GLU A 1 247 ? 2.720 -16.386 -34.565 1.00 93.12 247 GLU A N 1
ATOM 2007 C CA . GLU A 1 247 ? 3.205 -17.760 -34.396 1.00 93.12 247 GLU A CA 1
ATOM 2008 C C . GLU A 1 247 ? 3.500 -18.127 -32.935 1.00 93.12 247 GLU A C 1
ATOM 2010 O O . GLU A 1 247 ? 3.532 -19.308 -32.592 1.00 93.12 247 GLU A O 1
ATOM 2015 N N . ASN A 1 248 ? 3.711 -17.135 -32.065 1.00 93.69 248 ASN A N 1
ATOM 2016 C CA . ASN A 1 248 ? 4.214 -17.337 -30.708 1.00 93.69 248 ASN A CA 1
ATOM 2017 C C . ASN A 1 248 ? 3.384 -16.579 -29.662 1.00 93.69 248 ASN A C 1
ATOM 2019 O O . ASN A 1 248 ? 2.820 -15.524 -29.953 1.00 93.69 248 ASN A O 1
ATOM 2023 N N . PRO A 1 249 ? 3.350 -17.059 -28.404 1.00 93.06 249 PRO A N 1
ATOM 2024 C CA . PRO A 1 249 ? 2.683 -16.347 -27.323 1.00 93.06 249 PRO A CA 1
ATOM 2025 C C . PRO A 1 249 ? 3.400 -15.035 -26.977 1.00 93.06 249 PRO A C 1
ATOM 2027 O O . PRO A 1 249 ? 4.627 -14.917 -27.066 1.00 93.06 249 PRO A O 1
ATOM 2030 N N . VAL A 1 250 ? 2.630 -14.071 -26.463 1.00 93.88 250 VAL A N 1
ATOM 2031 C CA . VAL A 1 250 ? 3.119 -12.740 -26.061 1.00 93.88 250 VAL A CA 1
ATOM 2032 C C . VAL A 1 250 ? 4.266 -12.829 -25.041 1.00 93.88 250 VAL A C 1
ATOM 2034 O O . VAL A 1 250 ? 5.179 -12.008 -25.063 1.00 93.88 250 VAL A O 1
ATOM 2037 N N . THR A 1 251 ? 4.293 -13.853 -24.181 1.00 93.75 251 THR A N 1
ATOM 2038 C CA . THR A 1 251 ? 5.386 -14.062 -23.213 1.00 93.75 251 THR A CA 1
ATOM 2039 C C . THR A 1 251 ? 6.747 -14.302 -23.863 1.00 93.75 251 THR A C 1
ATOM 2041 O O . THR A 1 251 ? 7.748 -13.762 -23.389 1.00 93.75 251 THR A O 1
ATOM 2044 N N . GLU A 1 252 ? 6.800 -15.077 -24.949 1.00 94.06 252 GLU A N 1
ATOM 2045 C CA . GLU A 1 252 ? 8.040 -15.295 -25.706 1.00 94.06 252 GLU A CA 1
ATOM 2046 C C . GLU A 1 252 ? 8.390 -14.065 -26.540 1.00 94.06 252 GLU A C 1
ATOM 2048 O O . GLU A 1 252 ? 9.557 -13.673 -26.610 1.00 94.06 252 GLU A O 1
ATOM 2053 N N . TYR A 1 253 ? 7.377 -13.379 -27.076 1.00 96.12 253 TYR A N 1
ATOM 2054 C CA . TYR A 1 253 ? 7.581 -12.109 -27.765 1.00 96.12 253 TYR A CA 1
ATOM 2055 C C . TYR A 1 253 ? 8.239 -11.063 -26.853 1.00 96.12 253 TYR A C 1
ATOM 2057 O O . TYR A 1 253 ? 9.205 -10.425 -27.257 1.00 96.12 253 TYR A O 1
ATOM 2065 N N . MET A 1 254 ? 7.821 -10.936 -25.590 1.00 94.88 254 MET A N 1
ATOM 2066 C CA . MET A 1 254 ? 8.457 -10.007 -24.643 1.00 94.88 254 MET A CA 1
ATOM 2067 C C . MET A 1 254 ? 9.950 -10.299 -24.427 1.00 94.88 254 MET A C 1
ATOM 2069 O O . MET A 1 254 ? 10.753 -9.368 -24.369 1.00 94.88 254 MET A O 1
ATOM 2073 N N . LYS A 1 255 ? 10.347 -11.577 -24.337 1.00 95.06 255 LYS A N 1
ATOM 2074 C CA . LYS A 1 255 ? 11.769 -11.964 -24.242 1.00 95.06 255 LYS A CA 1
ATOM 2075 C C . LYS A 1 255 ? 12.525 -11.598 -25.518 1.00 95.06 255 LYS A C 1
ATOM 2077 O O . LYS A 1 255 ? 13.651 -11.107 -25.456 1.00 95.06 255 LYS A O 1
ATOM 2082 N N . ARG A 1 256 ? 11.893 -11.808 -26.676 1.00 94.00 256 ARG A N 1
ATOM 2083 C CA . ARG A 1 256 ? 12.445 -11.436 -27.982 1.00 94.00 256 ARG A CA 1
ATOM 2084 C C . ARG A 1 256 ? 12.653 -9.925 -28.090 1.00 94.00 256 ARG A C 1
ATOM 2086 O O . ARG A 1 256 ? 13.721 -9.509 -28.526 1.00 94.00 256 ARG A O 1
ATOM 2093 N N . VAL A 1 257 ? 11.695 -9.112 -27.645 1.00 95.38 257 VAL A N 1
ATOM 2094 C CA . VAL A 1 257 ? 11.815 -7.644 -27.629 1.00 95.38 257 VAL A CA 1
ATOM 2095 C C . VAL A 1 257 ? 12.975 -7.192 -26.742 1.00 95.38 257 VAL A C 1
ATOM 2097 O O . VAL A 1 257 ? 13.782 -6.373 -27.172 1.00 95.38 257 VAL A O 1
ATOM 2100 N N . GLU A 1 258 ? 13.104 -7.746 -25.535 1.00 94.50 258 GLU A N 1
ATOM 2101 C CA . GLU A 1 258 ? 14.215 -7.433 -24.627 1.00 94.50 258 GLU A CA 1
ATOM 2102 C C . GLU A 1 258 ? 15.579 -7.742 -25.264 1.00 94.50 258 GLU A C 1
ATOM 2104 O O . GLU A 1 258 ? 16.504 -6.928 -25.199 1.00 94.50 258 GLU A O 1
ATOM 2109 N N . LEU A 1 259 ? 15.690 -8.888 -25.942 1.00 94.69 259 LEU A N 1
ATOM 2110 C CA . LEU A 1 259 ? 16.889 -9.252 -26.691 1.00 94.69 259 LEU A CA 1
ATOM 2111 C C . LEU A 1 259 ? 17.172 -8.255 -27.825 1.00 94.69 259 LEU A C 1
ATOM 2113 O O . LEU A 1 259 ? 18.284 -7.738 -27.905 1.00 94.69 259 LEU A O 1
ATOM 2117 N N . ARG A 1 260 ? 16.174 -7.942 -28.662 1.00 94.50 260 ARG A N 1
ATOM 2118 C CA . ARG A 1 260 ? 16.332 -7.031 -29.809 1.00 94.50 260 ARG A CA 1
ATOM 2119 C C . ARG A 1 260 ? 16.732 -5.617 -29.392 1.00 94.50 260 ARG A C 1
ATOM 2121 O O . ARG A 1 260 ? 17.630 -5.045 -30.002 1.00 94.50 260 ARG A O 1
ATOM 2128 N N . LEU A 1 261 ? 16.143 -5.075 -28.324 1.00 94.94 261 LEU A N 1
ATOM 2129 C CA . LEU A 1 261 ? 16.529 -3.761 -27.794 1.00 94.94 261 LEU A CA 1
ATOM 2130 C C . LEU A 1 261 ? 17.996 -3.738 -27.337 1.00 94.94 261 LEU A C 1
ATOM 2132 O O . LEU A 1 261 ? 18.721 -2.791 -27.637 1.00 94.94 261 LEU A O 1
ATOM 2136 N N . ASN A 1 262 ? 18.452 -4.800 -26.666 1.00 94.69 262 ASN A N 1
ATOM 2137 C CA . ASN A 1 262 ? 19.849 -4.927 -26.251 1.00 94.69 262 ASN A CA 1
ATOM 2138 C C . ASN A 1 262 ? 20.800 -5.088 -27.446 1.00 94.69 262 ASN A C 1
ATOM 2140 O O . ASN A 1 262 ? 21.913 -4.563 -27.422 1.00 94.69 262 ASN A O 1
ATOM 2144 N N . GLU A 1 263 ? 20.394 -5.816 -28.487 1.00 93.94 263 GLU A N 1
ATOM 2145 C CA . GLU A 1 263 ? 21.174 -5.941 -29.720 1.00 93.94 263 GLU A CA 1
ATOM 2146 C C . GLU A 1 263 ? 21.322 -4.593 -30.435 1.00 93.94 263 GLU A C 1
ATOM 2148 O O . GLU A 1 263 ? 22.443 -4.215 -30.759 1.00 93.94 263 GLU A O 1
ATOM 2153 N N . GLU A 1 264 ? 20.240 -3.830 -30.627 1.00 94.62 264 GLU A N 1
ATOM 2154 C CA . GLU A 1 264 ? 20.308 -2.495 -31.248 1.00 94.62 264 GLU A CA 1
ATOM 2155 C C . GLU A 1 264 ? 21.160 -1.520 -30.425 1.00 94.62 264 GLU A C 1
ATOM 2157 O O . GLU A 1 264 ? 21.978 -0.788 -30.983 1.00 94.62 264 GLU A O 1
ATOM 2162 N N . GLN A 1 265 ? 21.056 -1.559 -29.093 1.00 93.69 265 GLN A N 1
ATOM 2163 C CA . GLN A 1 265 ? 21.925 -0.768 -28.221 1.00 93.69 265 GLN A CA 1
ATOM 2164 C C . GLN A 1 265 ? 23.407 -1.126 -28.419 1.00 93.69 265 GLN A C 1
ATOM 2166 O O . GLN A 1 265 ? 24.255 -0.235 -28.503 1.00 93.69 265 GLN A O 1
ATOM 2171 N N . LYS A 1 266 ? 23.734 -2.421 -28.531 1.00 93.19 266 LYS A N 1
ATOM 2172 C CA . LYS A 1 266 ? 25.102 -2.875 -28.820 1.00 93.19 266 LYS A CA 1
ATOM 2173 C C . LYS A 1 266 ? 25.565 -2.450 -30.213 1.00 93.19 266 LYS A C 1
ATOM 2175 O O . LYS A 1 266 ? 26.708 -2.027 -30.343 1.00 93.19 266 LYS A O 1
ATOM 2180 N N . ARG A 1 267 ? 24.705 -2.503 -31.237 1.00 92.94 267 ARG A N 1
ATOM 2181 C CA . ARG A 1 267 ? 25.040 -2.040 -32.600 1.00 92.94 267 ARG A CA 1
ATOM 2182 C C . ARG A 1 267 ? 25.479 -0.581 -32.597 1.00 92.94 267 ARG A C 1
ATOM 2184 O O . ARG A 1 267 ? 26.503 -0.251 -33.196 1.00 92.94 267 ARG A O 1
ATOM 2191 N N . VAL A 1 268 ? 24.768 0.266 -31.847 1.00 93.06 268 VAL A N 1
ATOM 2192 C CA . VAL A 1 268 ? 25.162 1.671 -31.699 1.00 93.06 268 VAL A CA 1
ATOM 2193 C C . VAL A 1 268 ? 26.546 1.798 -31.072 1.00 93.06 268 VAL A C 1
ATOM 2195 O O . VAL A 1 268 ? 27.382 2.516 -31.602 1.00 93.06 268 VAL A O 1
ATOM 2198 N N . GLN A 1 269 ? 26.823 1.050 -30.003 1.00 91.19 269 GLN A N 1
ATOM 2199 C CA . GLN A 1 269 ? 28.120 1.092 -29.318 1.00 91.19 269 GLN A CA 1
ATOM 2200 C C . GLN A 1 269 ? 29.289 0.572 -30.166 1.00 91.19 269 GLN A C 1
ATOM 2202 O O . GLN A 1 269 ? 30.421 1.007 -29.967 1.00 91.19 269 GLN A O 1
ATOM 2207 N N . VAL A 1 270 ? 29.045 -0.379 -31.073 1.00 91.62 270 VAL A N 1
ATOM 2208 C CA . VAL A 1 270 ? 30.109 -1.006 -31.869 1.00 91.62 270 VAL A CA 1
ATOM 2209 C C . VAL A 1 270 ? 30.465 -0.176 -33.101 1.00 91.62 270 VAL A C 1
ATOM 2211 O O . VAL A 1 270 ? 31.651 -0.059 -33.410 1.00 91.62 270 VAL A O 1
ATOM 2214 N N . TYR A 1 271 ? 29.479 0.354 -33.837 1.00 89.25 271 TYR A N 1
ATOM 2215 C CA . TYR A 1 271 ? 29.756 0.949 -35.152 1.00 89.25 271 TYR A CA 1
ATOM 2216 C C . TYR A 1 271 ? 28.885 2.143 -35.579 1.00 89.25 271 TYR A C 1
ATOM 2218 O O . TYR A 1 271 ? 29.153 2.686 -36.652 1.00 89.25 271 TYR A O 1
ATOM 2226 N N . LEU A 1 272 ? 27.874 2.574 -34.810 1.00 91.62 272 LEU A N 1
ATOM 2227 C CA . LEU A 1 272 ? 27.094 3.784 -35.136 1.00 91.62 272 LEU A CA 1
ATOM 2228 C C . LEU A 1 272 ? 27.531 4.981 -34.286 1.00 91.62 272 LEU A C 1
ATOM 2230 O O . LEU A 1 272 ? 28.248 4.849 -33.299 1.00 91.62 272 LEU A O 1
ATOM 2234 N N . HIS A 1 273 ? 27.084 6.175 -34.672 1.00 90.88 273 HIS A N 1
ATOM 2235 C CA . HIS A 1 273 ? 27.333 7.376 -33.885 1.00 90.88 273 HIS A CA 1
ATOM 2236 C C . HIS A 1 273 ? 26.415 7.429 -32.647 1.00 90.88 273 HIS A C 1
ATOM 2238 O O . HIS A 1 273 ? 25.230 7.102 -32.734 1.00 90.88 273 HIS A O 1
ATOM 2244 N N . GLU A 1 274 ? 26.928 7.903 -31.504 1.00 90.31 274 GLU A N 1
ATOM 2245 C CA . GLU A 1 274 ? 26.200 7.947 -30.219 1.00 90.31 274 GLU A CA 1
ATOM 2246 C C . GLU A 1 274 ? 24.874 8.724 -30.304 1.00 90.31 274 GLU A C 1
ATOM 2248 O O . GLU A 1 274 ? 23.889 8.348 -29.674 1.00 90.31 274 GLU A O 1
ATOM 2253 N N . SER A 1 275 ? 24.796 9.749 -31.164 1.00 90.19 275 SER A N 1
ATOM 2254 C CA . SER A 1 275 ? 23.562 10.529 -31.377 1.00 90.19 275 SER A CA 1
ATOM 2255 C C . SER A 1 275 ? 22.372 9.707 -31.882 1.00 90.19 275 SER A C 1
ATOM 2257 O O . SER A 1 275 ? 21.235 10.167 -31.796 1.00 90.19 275 SER A O 1
ATOM 2259 N N . THR A 1 276 ? 22.628 8.529 -32.454 1.00 92.44 276 THR A N 1
ATOM 2260 C CA . THR A 1 276 ? 21.592 7.634 -32.975 1.00 92.44 276 THR A CA 1
ATOM 2261 C C . THR A 1 276 ? 20.930 6.820 -31.875 1.00 92.44 276 THR A C 1
ATOM 2263 O O . THR A 1 276 ? 19.814 6.355 -32.085 1.00 92.44 276 THR A O 1
ATOM 2266 N N . LEU A 1 277 ? 21.559 6.685 -30.700 1.00 92.38 277 LEU A N 1
ATOM 2267 C CA . LEU A 1 277 ? 21.078 5.833 -29.613 1.00 92.38 277 LEU A CA 1
ATOM 2268 C C . LEU A 1 277 ? 19.633 6.158 -29.220 1.00 92.38 277 LEU A C 1
ATOM 2270 O O . LEU A 1 277 ? 18.770 5.286 -29.290 1.00 92.38 277 LEU A O 1
ATOM 2274 N N . ASP A 1 278 ? 19.360 7.417 -28.878 1.00 92.50 278 ASP A N 1
ATOM 2275 C CA . ASP A 1 278 ? 18.045 7.831 -28.382 1.00 92.50 278 ASP A CA 1
ATOM 2276 C C . ASP A 1 278 ? 16.970 7.755 -29.475 1.00 92.50 278 ASP A C 1
ATOM 2278 O O . ASP A 1 278 ? 15.868 7.259 -29.241 1.00 92.50 278 ASP A O 1
ATOM 2282 N N . ARG A 1 279 ? 17.298 8.190 -30.703 1.00 93.50 279 ARG A N 1
ATOM 2283 C CA . ARG A 1 279 ? 16.361 8.161 -31.842 1.00 93.50 279 ARG A CA 1
ATOM 2284 C C . ARG A 1 279 ? 16.026 6.727 -32.261 1.00 93.50 279 ARG A C 1
ATOM 2286 O O . ARG A 1 279 ? 14.881 6.443 -32.610 1.00 93.50 279 ARG A O 1
ATOM 2293 N N . LEU A 1 280 ? 17.012 5.831 -32.236 1.00 94.38 280 LEU A N 1
ATOM 2294 C CA . LEU A 1 280 ? 16.833 4.412 -32.535 1.00 94.38 280 LEU A CA 1
ATOM 2295 C C . LEU A 1 280 ? 16.026 3.715 -31.443 1.00 94.38 280 LEU A C 1
ATOM 2297 O O . LEU A 1 280 ? 15.101 2.972 -31.768 1.00 94.38 280 LEU A O 1
ATOM 2301 N N . ALA A 1 281 ? 16.339 3.981 -30.172 1.00 93.50 281 ALA A N 1
ATOM 2302 C CA . ALA A 1 281 ? 15.596 3.445 -29.040 1.00 93.50 281 ALA A CA 1
ATOM 2303 C C . ALA A 1 281 ? 14.119 3.851 -29.115 1.00 93.50 281 ALA A C 1
ATOM 2305 O O . ALA A 1 281 ? 13.260 2.975 -29.091 1.00 93.50 281 ALA A O 1
ATOM 2306 N N . GLU A 1 282 ? 13.815 5.135 -29.339 1.00 93.50 282 GLU A N 1
ATOM 2307 C CA . GLU A 1 282 ? 12.434 5.622 -29.472 1.00 93.50 282 GLU A CA 1
ATOM 2308 C C . GLU A 1 282 ? 11.683 4.926 -30.623 1.00 93.50 282 GLU A C 1
ATOM 2310 O O . GLU A 1 282 ? 10.528 4.516 -30.472 1.00 93.50 282 GLU A O 1
ATOM 2315 N N . LYS A 1 283 ? 12.338 4.738 -31.777 1.00 94.00 283 LYS A N 1
ATOM 2316 C CA . LYS A 1 283 ? 11.756 4.018 -32.920 1.00 94.00 283 LYS A CA 1
ATOM 2317 C C . LYS A 1 283 ? 11.498 2.545 -32.609 1.00 94.00 283 LYS A C 1
ATOM 2319 O O . LYS A 1 283 ? 10.414 2.049 -32.916 1.00 94.00 283 LYS A O 1
ATOM 2324 N N . CYS A 1 284 ? 12.453 1.860 -31.985 1.00 94.50 284 CYS A N 1
ATOM 2325 C CA . CYS A 1 284 ? 12.310 0.454 -31.614 1.00 94.50 284 CYS A CA 1
ATOM 2326 C C . CYS A 1 284 ? 11.228 0.267 -30.546 1.00 94.50 284 CYS A C 1
ATOM 2328 O O . CYS A 1 284 ? 10.373 -0.599 -30.695 1.00 94.50 284 CYS A O 1
ATOM 2330 N N . GLU A 1 285 ? 11.204 1.103 -29.508 1.00 94.00 285 GLU A N 1
ATOM 2331 C CA . GLU A 1 285 ? 10.184 1.079 -28.453 1.00 94.00 285 GLU A CA 1
ATOM 2332 C C . GLU A 1 285 ? 8.785 1.337 -29.023 1.00 94.00 285 GLU A C 1
ATOM 2334 O O . GLU A 1 285 ? 7.824 0.658 -28.652 1.00 94.00 285 GLU A O 1
ATOM 2339 N N . ARG A 1 286 ? 8.659 2.252 -29.993 1.00 93.44 286 ARG A N 1
ATOM 2340 C CA . ARG A 1 286 ? 7.390 2.491 -30.683 1.00 93.44 286 ARG A CA 1
ATOM 2341 C C . ARG A 1 286 ? 6.900 1.255 -31.442 1.00 93.44 286 ARG A C 1
ATOM 2343 O O . ARG A 1 286 ? 5.752 0.844 -31.296 1.00 93.44 286 ARG A O 1
ATOM 2350 N N . VAL A 1 287 ? 7.760 0.666 -32.264 1.00 94.62 287 VAL A N 1
ATOM 2351 C CA . VAL A 1 287 ? 7.373 -0.428 -33.165 1.00 94.62 287 VAL A CA 1
ATOM 2352 C C . VAL A 1 287 ? 7.186 -1.747 -32.416 1.00 94.62 287 VAL A C 1
ATOM 2354 O O . VAL A 1 287 ? 6.215 -2.456 -32.662 1.00 94.62 287 VAL A O 1
ATOM 2357 N N . LEU A 1 288 ? 8.092 -2.067 -31.491 1.00 94.56 288 LEU A N 1
ATOM 2358 C CA . LEU A 1 288 ? 8.106 -3.347 -30.783 1.00 94.56 288 LEU A CA 1
ATOM 2359 C C . LEU A 1 288 ? 7.165 -3.376 -29.577 1.00 94.56 288 LEU A C 1
ATOM 2361 O O . LEU A 1 288 ? 6.669 -4.448 -29.231 1.00 94.56 288 LEU A O 1
ATOM 2365 N N . ILE A 1 289 ? 6.928 -2.234 -28.926 1.00 94.25 289 ILE A N 1
ATOM 2366 C CA . ILE A 1 289 ? 6.150 -2.177 -27.683 1.00 94.25 289 ILE A CA 1
ATOM 2367 C C . ILE A 1 289 ? 4.873 -1.355 -27.883 1.00 94.25 289 ILE A C 1
ATOM 2369 O O . ILE A 1 289 ? 3.787 -1.892 -27.683 1.00 94.25 289 ILE A O 1
ATOM 2373 N N . HIS A 1 290 ? 4.963 -0.086 -28.307 1.00 92.88 290 HIS A N 1
ATOM 2374 C CA . HIS A 1 290 ? 3.796 0.816 -28.344 1.00 92.88 290 HIS A CA 1
ATOM 2375 C C . HIS A 1 290 ? 2.684 0.308 -29.271 1.00 92.88 290 HIS A C 1
ATOM 2377 O O . HIS A 1 290 ? 1.520 0.279 -28.878 1.00 92.88 290 HIS A O 1
ATOM 2383 N N . ASN A 1 291 ? 3.034 -0.137 -30.478 1.00 92.75 291 ASN A N 1
ATOM 2384 C CA . ASN A 1 291 ? 2.061 -0.630 -31.457 1.00 92.75 291 ASN A CA 1
ATOM 2385 C C . ASN A 1 291 ? 1.336 -1.914 -31.016 1.00 92.75 291 ASN A C 1
ATOM 2387 O O . ASN A 1 291 ? 0.263 -2.208 -31.535 1.00 92.75 291 ASN A O 1
ATOM 2391 N N . HIS A 1 292 ? 1.895 -2.655 -30.055 1.00 92.81 292 HIS A N 1
ATOM 2392 C CA . HIS A 1 292 ? 1.364 -3.936 -29.574 1.00 92.81 292 HIS A CA 1
ATOM 2393 C C . HIS A 1 292 ? 0.848 -3.864 -28.128 1.00 92.81 292 HIS A C 1
ATOM 2395 O O . HIS A 1 292 ? 0.593 -4.899 -27.507 1.00 92.81 292 HIS A O 1
ATOM 2401 N N . LEU A 1 293 ? 0.662 -2.655 -27.578 1.00 91.12 293 LEU A N 1
ATOM 2402 C CA . LEU A 1 293 ? 0.229 -2.457 -26.189 1.00 91.12 293 LEU A CA 1
ATOM 2403 C C . LEU A 1 293 ? -1.092 -3.159 -25.861 1.00 91.12 293 LEU A C 1
ATOM 2405 O O . LEU A 1 293 ? -1.221 -3.704 -24.770 1.00 91.12 293 LEU A O 1
ATOM 2409 N N . ASP A 1 294 ? -2.049 -3.211 -26.787 1.00 91.12 294 ASP A N 1
ATOM 2410 C CA . ASP A 1 294 ? -3.340 -3.875 -26.549 1.00 91.12 294 ASP A CA 1
ATOM 2411 C C . ASP A 1 294 ? -3.201 -5.387 -26.322 1.00 91.12 294 ASP A C 1
ATOM 2413 O O . ASP A 1 294 ? -3.885 -5.970 -25.473 1.00 91.12 294 ASP A O 1
ATOM 2417 N N . GLN A 1 295 ? -2.252 -6.024 -27.012 1.00 91.69 295 GLN A N 1
ATOM 2418 C CA . GLN A 1 295 ? -1.936 -7.436 -26.793 1.00 91.69 295 GLN A CA 1
ATOM 2419 C C . GLN A 1 295 ? -1.262 -7.637 -25.433 1.00 91.69 295 GLN A C 1
ATOM 2421 O O . GLN A 1 295 ? -1.591 -8.580 -24.714 1.00 91.69 295 GLN A O 1
ATOM 2426 N N . PHE A 1 296 ? -0.375 -6.716 -25.038 1.00 93.00 296 PHE A N 1
ATOM 2427 C CA . PHE A 1 296 ? 0.280 -6.750 -23.729 1.00 93.00 296 PHE A CA 1
ATOM 2428 C C . PHE A 1 296 ? -0.750 -6.586 -22.609 1.00 93.00 296 PHE A C 1
ATOM 2430 O O . PHE A 1 296 ? -0.704 -7.327 -21.636 1.00 93.00 296 PHE A O 1
ATOM 2437 N N . ARG A 1 297 ? -1.719 -5.675 -22.760 1.00 90.56 297 ARG A N 1
ATOM 2438 C CA . ARG A 1 297 ? -2.815 -5.461 -21.798 1.00 90.56 297 ARG A CA 1
ATOM 2439 C C . ARG A 1 297 ? -3.683 -6.706 -21.633 1.00 90.56 297 ARG A C 1
ATOM 2441 O O . ARG A 1 297 ? -3.983 -7.095 -20.506 1.00 90.56 297 ARG A O 1
ATOM 2448 N N . THR A 1 298 ? -4.052 -7.343 -22.743 1.00 90.88 298 THR A N 1
ATOM 2449 C CA . THR A 1 298 ? -4.847 -8.580 -22.721 1.00 90.88 298 THR A CA 1
ATOM 2450 C C . THR A 1 298 ? -4.085 -9.697 -22.011 1.00 90.88 298 THR A C 1
ATOM 2452 O O . THR A 1 298 ? -4.619 -10.348 -21.113 1.00 90.88 298 THR A O 1
ATOM 2455 N N . GLU A 1 299 ? -2.806 -9.870 -22.348 1.00 93.88 299 GLU A N 1
ATOM 2456 C CA . GLU A 1 299 ? -1.978 -10.895 -21.722 1.00 93.88 299 GLU A CA 1
ATOM 2457 C C . GLU A 1 299 ? -1.672 -10.583 -20.251 1.00 93.88 299 GLU A C 1
ATOM 2459 O O . GLU A 1 299 ? -1.616 -11.496 -19.433 1.00 93.88 299 GLU A O 1
ATOM 2464 N N . PHE A 1 300 ? -1.559 -9.310 -19.862 1.00 94.94 300 PHE A N 1
ATOM 2465 C CA . PHE A 1 300 ? -1.350 -8.908 -18.469 1.00 94.94 300 PHE A CA 1
ATOM 2466 C C . PHE A 1 300 ? -2.424 -9.491 -17.545 1.00 94.94 300 PHE A C 1
ATOM 2468 O O . PHE A 1 300 ? -2.101 -10.029 -16.485 1.00 94.94 300 PHE A O 1
ATOM 2475 N N . GLN A 1 301 ? -3.693 -9.471 -17.969 1.00 93.62 301 GLN A N 1
ATOM 2476 C CA . GLN A 1 301 ? -4.786 -10.072 -17.203 1.00 93.62 301 GLN A CA 1
ATOM 2477 C C . GLN A 1 301 ? -4.625 -11.596 -17.056 1.00 93.62 301 GLN A C 1
ATOM 2479 O O . GLN A 1 301 ? -4.870 -12.134 -15.972 1.00 93.62 301 GLN A O 1
ATOM 2484 N N . ASN A 1 302 ? -4.181 -12.290 -18.108 1.00 93.75 302 ASN A N 1
ATOM 2485 C CA . ASN A 1 302 ? -3.932 -13.736 -18.085 1.00 93.75 302 ASN A CA 1
ATOM 2486 C C . ASN A 1 302 ? -2.757 -14.099 -17.167 1.00 93.75 302 ASN A C 1
ATOM 2488 O O . ASN A 1 302 ? -2.835 -15.066 -16.403 1.00 93.75 302 ASN A O 1
ATOM 2492 N N . LEU A 1 303 ? -1.685 -13.302 -17.206 1.00 94.31 303 LEU A N 1
ATOM 2493 C CA . LEU A 1 303 ? -0.504 -13.474 -16.360 1.00 94.31 303 LEU A CA 1
ATOM 2494 C C . LEU A 1 303 ? -0.825 -13.242 -14.884 1.00 94.31 303 LEU A C 1
ATOM 2496 O O . LEU A 1 303 ? -0.341 -13.999 -14.043 1.00 94.31 303 LEU A O 1
ATOM 2500 N N . LEU A 1 304 ? -1.673 -12.253 -14.577 1.00 94.12 304 LEU A N 1
ATOM 2501 C CA . LEU A 1 304 ? -2.197 -12.030 -13.229 1.00 94.12 304 LEU A CA 1
ATOM 2502 C C . LEU A 1 304 ? -3.030 -13.222 -12.746 1.00 94.12 304 LEU A C 1
ATOM 2504 O O . LEU A 1 304 ? -2.834 -13.694 -11.632 1.00 94.12 304 LEU A O 1
ATOM 2508 N N . ASN A 1 305 ? -3.918 -13.753 -13.591 1.00 92.31 305 ASN A N 1
ATOM 2509 C CA . ASN A 1 305 ? -4.737 -14.921 -13.245 1.00 92.31 305 ASN A CA 1
ATOM 2510 C C . ASN A 1 305 ? -3.902 -16.199 -13.039 1.00 92.31 305 ASN A C 1
ATOM 2512 O O . ASN A 1 305 ? -4.315 -17.078 -12.288 1.00 92.31 305 ASN A O 1
ATOM 2516 N N . SER A 1 306 ? -2.743 -16.298 -13.697 1.00 92.88 306 SER A N 1
ATOM 2517 C CA . SER A 1 306 ? -1.843 -17.459 -13.642 1.00 92.88 306 SER A CA 1
ATOM 2518 C C . SER A 1 306 ? -0.664 -17.289 -12.671 1.00 92.88 306 SER A C 1
ATOM 2520 O O . SER A 1 306 ? 0.224 -18.139 -12.657 1.00 92.88 306 SER A O 1
ATOM 2522 N N . ASP A 1 307 ? -0.611 -16.190 -11.908 1.00 91.19 307 ASP A N 1
ATOM 2523 C CA . ASP A 1 307 ? 0.460 -15.860 -10.952 1.00 91.19 307 ASP A CA 1
ATOM 2524 C C . ASP A 1 307 ? 1.896 -15.899 -11.546 1.00 91.19 307 ASP A C 1
ATOM 2526 O O . ASP A 1 307 ? 2.878 -16.226 -10.869 1.00 91.19 307 ASP A O 1
ATOM 2530 N N . LYS A 1 308 ? 2.059 -15.536 -12.830 1.00 93.00 308 LYS A N 1
ATOM 2531 C CA . LYS A 1 308 ? 3.364 -15.532 -13.528 1.00 93.00 308 LYS A CA 1
ATOM 2532 C C . LYS A 1 308 ? 4.173 -14.255 -13.256 1.00 93.00 308 LYS A C 1
ATOM 2534 O O . LYS A 1 308 ? 4.400 -13.428 -14.139 1.00 93.00 308 LYS A O 1
ATOM 2539 N N . ASN A 1 309 ? 4.662 -14.106 -12.025 1.00 92.25 309 ASN A N 1
ATOM 2540 C CA . ASN A 1 309 ? 5.307 -12.874 -11.534 1.00 92.25 309 ASN A CA 1
ATOM 2541 C C . ASN A 1 309 ? 6.557 -12.430 -12.320 1.00 92.25 309 ASN A C 1
ATOM 2543 O O . ASN A 1 309 ? 6.793 -11.233 -12.469 1.00 92.25 309 ASN A O 1
ATOM 2547 N N . GLN A 1 310 ? 7.354 -13.368 -12.845 1.00 93.06 310 GLN A N 1
ATOM 2548 C CA . GLN A 1 310 ? 8.545 -13.031 -13.642 1.00 93.06 310 GLN A CA 1
ATOM 2549 C C . GLN A 1 310 ? 8.175 -12.376 -14.978 1.00 93.06 310 GLN A C 1
ATOM 2551 O O . GLN A 1 310 ? 8.788 -11.387 -15.380 1.00 93.06 310 GLN A O 1
ATOM 2556 N N . ASP A 1 311 ? 7.150 -12.902 -15.652 1.00 93.62 311 ASP A N 1
ATOM 2557 C CA . ASP A 1 311 ? 6.676 -12.357 -16.924 1.00 93.62 311 ASP A CA 1
ATOM 2558 C C . ASP A 1 311 ? 5.975 -11.008 -16.721 1.00 93.62 311 ASP A C 1
ATOM 2560 O O . ASP A 1 311 ? 6.164 -10.099 -17.528 1.00 93.62 311 ASP A O 1
ATOM 2564 N N . LEU A 1 312 ? 5.262 -10.831 -15.600 1.00 94.81 312 LEU A N 1
ATOM 2565 C CA . LEU A 1 312 ? 4.711 -9.535 -15.181 1.00 94.81 312 LEU A CA 1
ATOM 2566 C C . LEU A 1 312 ? 5.813 -8.484 -14.978 1.00 94.81 312 LEU A C 1
ATOM 2568 O O . LEU A 1 312 ? 5.663 -7.347 -15.426 1.00 94.81 312 LEU A O 1
ATOM 2572 N N . GLY A 1 313 ? 6.936 -8.858 -14.355 1.00 95.00 313 GLY A N 1
ATOM 2573 C CA . GLY A 1 313 ? 8.071 -7.950 -14.165 1.00 95.00 313 GLY A CA 1
ATOM 2574 C C . GLY A 1 313 ? 8.779 -7.573 -15.469 1.00 95.00 313 GLY A C 1
ATOM 2575 O O . GLY A 1 313 ? 9.176 -6.417 -15.657 1.00 95.00 313 GLY A O 1
ATOM 2576 N N . ARG A 1 314 ? 8.867 -8.513 -16.421 1.00 95.00 314 ARG A N 1
ATOM 2577 C CA . ARG A 1 314 ? 9.359 -8.221 -17.776 1.00 95.00 314 ARG A CA 1
ATOM 2578 C C . ARG A 1 314 ? 8.424 -7.264 -18.505 1.00 95.00 314 ARG A C 1
ATOM 2580 O O . ARG A 1 314 ? 8.888 -6.266 -19.050 1.00 95.00 314 ARG A O 1
ATOM 2587 N N . MET A 1 315 ? 7.116 -7.523 -18.462 1.00 95.19 315 MET A N 1
ATOM 2588 C CA . MET A 1 315 ? 6.119 -6.651 -19.080 1.00 95.19 315 MET A CA 1
ATOM 2589 C C . MET A 1 315 ? 6.193 -5.233 -18.512 1.00 95.19 315 MET A C 1
ATOM 2591 O O . MET A 1 315 ? 6.237 -4.270 -19.274 1.00 95.19 315 MET A O 1
ATOM 2595 N N . TYR A 1 316 ? 6.285 -5.102 -17.186 1.00 95.12 316 TYR A N 1
ATOM 2596 C CA . TYR A 1 316 ? 6.481 -3.816 -16.523 1.00 95.12 316 TYR A CA 1
ATOM 2597 C C . TYR A 1 316 ? 7.731 -3.092 -17.031 1.00 95.12 316 TYR A C 1
ATOM 2599 O O . TYR A 1 316 ? 7.640 -1.936 -17.435 1.00 95.12 316 TYR A O 1
ATOM 2607 N N . SER A 1 317 ? 8.877 -3.775 -17.084 1.00 94.19 317 SER A N 1
ATOM 2608 C CA . SER A 1 317 ? 10.147 -3.181 -17.528 1.00 94.19 317 SER A CA 1
ATOM 2609 C C . SER A 1 317 ? 10.117 -2.717 -18.989 1.00 94.19 317 SER A C 1
ATOM 2611 O O . SER A 1 317 ? 10.757 -1.723 -19.331 1.00 94.19 317 SER A O 1
ATOM 2613 N N . LEU A 1 318 ? 9.371 -3.412 -19.854 1.00 93.94 318 LEU A N 1
ATOM 2614 C CA . LEU A 1 318 ? 9.183 -3.025 -21.254 1.00 93.94 318 LEU A CA 1
ATOM 2615 C C . LEU A 1 318 ? 8.234 -1.827 -21.380 1.00 93.94 318 LEU A C 1
ATOM 2617 O O . LEU A 1 318 ? 8.581 -0.827 -22.002 1.00 93.94 318 LEU A O 1
ATOM 2621 N N . VAL A 1 319 ? 7.057 -1.889 -20.755 1.00 93.94 319 VAL A N 1
ATOM 2622 C CA . VAL A 1 319 ? 6.032 -0.840 -20.876 1.00 93.94 319 VAL A CA 1
ATOM 2623 C C . VAL A 1 319 ? 6.434 0.443 -20.139 1.00 93.94 319 VAL A C 1
ATOM 2625 O O . VAL A 1 319 ? 6.045 1.530 -20.561 1.00 93.94 319 VAL A O 1
ATOM 2628 N N . ALA A 1 320 ? 7.267 0.357 -19.096 1.00 93.19 320 ALA A N 1
ATOM 2629 C CA . ALA A 1 320 ? 7.806 1.518 -18.380 1.00 93.19 320 ALA A CA 1
ATOM 2630 C C . ALA A 1 320 ? 8.648 2.452 -19.266 1.00 93.19 320 ALA A C 1
ATOM 2632 O O . ALA A 1 320 ? 8.791 3.630 -18.941 1.00 93.19 320 ALA A O 1
ATOM 2633 N N . ARG A 1 321 ? 9.177 1.946 -20.386 1.00 90.81 321 ARG A N 1
ATOM 2634 C CA . ARG A 1 321 ? 9.919 2.742 -21.376 1.00 90.81 321 ARG A CA 1
ATOM 2635 C C . ARG A 1 321 ? 9.004 3.682 -22.161 1.00 90.81 321 ARG A C 1
ATOM 2637 O O . ARG A 1 321 ? 9.418 4.760 -22.573 1.00 90.81 321 ARG A O 1
ATOM 2644 N N . ILE A 1 322 ? 7.729 3.319 -22.312 1.00 90.06 322 ILE A N 1
ATOM 2645 C CA . ILE A 1 322 ? 6.745 4.122 -23.035 1.00 90.06 322 ILE A CA 1
ATOM 2646 C C . ILE A 1 322 ? 6.145 5.180 -22.112 1.00 90.06 322 ILE A C 1
ATOM 2648 O O . ILE A 1 322 ? 5.592 4.888 -21.047 1.00 90.06 322 ILE A O 1
ATOM 2652 N N . LYS A 1 323 ? 6.144 6.429 -22.583 1.00 82.00 323 LYS A N 1
ATOM 2653 C CA . LYS A 1 323 ? 5.447 7.539 -21.923 1.00 82.00 323 LYS A CA 1
ATOM 2654 C C . LYS A 1 323 ? 3.960 7.204 -21.756 1.00 82.00 323 LYS A C 1
ATOM 2656 O O . LYS A 1 323 ? 3.263 6.968 -22.733 1.00 82.00 323 LYS A O 1
ATOM 2661 N N . ALA A 1 324 ? 3.485 7.211 -20.511 1.00 79.56 324 ALA A N 1
ATOM 2662 C CA . ALA A 1 324 ? 2.107 6.884 -20.126 1.00 79.56 324 ALA A CA 1
ATOM 2663 C C . ALA A 1 324 ? 1.627 5.445 -20.431 1.00 79.56 324 ALA A C 1
ATOM 2665 O O . ALA A 1 324 ? 0.462 5.145 -20.180 1.00 79.56 324 ALA A O 1
ATOM 2666 N N . GLY A 1 325 ? 2.501 4.521 -20.853 1.00 82.31 325 GLY A N 1
ATOM 2667 C CA . GLY A 1 325 ? 2.103 3.136 -21.155 1.00 82.31 325 GLY A CA 1
ATOM 2668 C C . GLY A 1 325 ? 1.613 2.345 -19.933 1.00 82.31 325 GLY A C 1
ATOM 2669 O O . GLY A 1 325 ? 0.773 1.458 -20.047 1.00 82.31 325 GLY A O 1
ATOM 2670 N N . LEU A 1 326 ? 2.097 2.691 -18.736 1.00 90.38 326 LEU A N 1
ATOM 2671 C CA . LEU A 1 326 ? 1.765 1.986 -17.491 1.00 90.38 326 LEU A CA 1
ATOM 2672 C C . LEU A 1 326 ? 0.377 2.320 -16.923 1.00 90.38 326 LEU A C 1
ATOM 2674 O O . LEU A 1 326 ? -0.046 1.657 -15.978 1.00 90.38 326 LEU A O 1
ATOM 2678 N N . PHE A 1 327 ? -0.307 3.357 -17.421 1.00 90.00 327 PHE A N 1
ATOM 2679 C CA . PHE A 1 327 ? -1.572 3.821 -16.838 1.00 90.00 327 PHE A CA 1
ATOM 2680 C C . PHE A 1 327 ? -2.634 2.713 -16.830 1.00 90.00 327 PHE A C 1
ATOM 2682 O O . PHE A 1 327 ? -3.187 2.395 -15.781 1.00 90.00 327 PHE A O 1
ATOM 2689 N N . GLU A 1 328 ? -2.838 2.050 -17.966 1.00 89.25 328 GLU A N 1
ATOM 2690 C CA . GLU A 1 328 ? -3.859 1.006 -18.093 1.00 89.25 328 GLU A CA 1
ATOM 2691 C C . GLU A 1 328 ? -3.483 -0.277 -17.345 1.00 89.25 328 GLU A C 1
ATOM 2693 O O . GLU A 1 328 ? -4.346 -0.917 -16.750 1.00 89.25 328 GLU A O 1
ATOM 2698 N N . LEU A 1 329 ? -2.191 -0.622 -17.266 1.00 93.69 329 LEU A N 1
ATOM 2699 C CA . LEU A 1 329 ? -1.743 -1.762 -16.454 1.00 93.69 329 LEU A CA 1
ATOM 2700 C C . LEU A 1 329 ? -2.056 -1.556 -14.963 1.00 93.69 329 LEU A C 1
ATOM 2702 O O . LEU A 1 329 ? -2.394 -2.510 -14.261 1.00 93.69 329 LEU A O 1
ATOM 2706 N N . LYS A 1 330 ? -1.986 -0.309 -14.478 1.00 94.31 330 LYS A N 1
ATOM 2707 C CA . LYS A 1 330 ? -2.363 0.043 -13.100 1.00 94.31 330 LYS A CA 1
ATOM 2708 C C . LYS A 1 330 ? -3.864 -0.139 -12.873 1.00 94.31 330 LYS A C 1
ATOM 2710 O O . LYS A 1 330 ? -4.242 -0.681 -11.837 1.00 94.31 330 LYS A O 1
ATOM 2715 N N . GLU A 1 331 ? -4.707 0.251 -13.830 1.00 94.31 331 GLU A N 1
ATOM 2716 C CA . GLU A 1 331 ? -6.163 0.050 -13.752 1.00 94.31 331 GLU A CA 1
ATOM 2717 C C . GLU A 1 331 ? -6.558 -1.434 -13.808 1.00 94.31 331 GLU A C 1
ATOM 2719 O O . GLU A 1 331 ? -7.422 -1.873 -13.040 1.00 94.31 331 GLU A O 1
ATOM 2724 N N . ILE A 1 332 ? -5.891 -2.227 -14.657 1.00 94.56 332 ILE A N 1
ATOM 2725 C CA . ILE A 1 332 ? -6.098 -3.681 -14.726 1.00 94.56 332 ILE A CA 1
ATOM 2726 C C . ILE A 1 332 ? -5.691 -4.333 -13.401 1.00 94.56 332 ILE A C 1
ATOM 2728 O O . ILE A 1 332 ? -6.460 -5.126 -12.854 1.00 94.56 332 ILE A O 1
ATOM 2732 N N . LEU A 1 333 ? -4.533 -3.967 -12.834 1.00 95.88 333 LEU A N 1
ATOM 2733 C CA . LEU A 1 333 ? -4.113 -4.487 -11.531 1.00 95.88 333 LEU A CA 1
ATOM 2734 C C . LEU A 1 333 ? -5.103 -4.092 -10.425 1.00 95.88 333 LEU A C 1
ATOM 2736 O O . LEU A 1 333 ? -5.497 -4.949 -9.637 1.00 95.88 333 LEU A O 1
ATOM 2740 N N . GLU A 1 334 ? -5.527 -2.824 -10.368 1.00 96.25 334 GLU A N 1
ATOM 2741 C CA . GLU A 1 334 ? -6.513 -2.347 -9.388 1.00 96.25 334 GLU A CA 1
ATOM 2742 C C . GLU A 1 334 ? -7.797 -3.190 -9.447 1.00 96.25 334 GLU A C 1
ATOM 2744 O O . GLU A 1 334 ? -8.288 -3.664 -8.420 1.00 96.25 334 GLU A O 1
ATOM 2749 N N . THR A 1 335 ? -8.317 -3.408 -10.656 1.00 96.12 335 THR A N 1
ATOM 2750 C CA . THR A 1 335 ? -9.548 -4.172 -10.893 1.00 96.12 335 THR A CA 1
ATOM 2751 C C . THR A 1 335 ? -9.370 -5.647 -10.536 1.00 96.12 335 THR A C 1
ATOM 2753 O O . THR A 1 335 ? -10.221 -6.230 -9.863 1.00 96.12 335 THR A O 1
ATOM 2756 N N . HIS A 1 336 ? -8.243 -6.250 -10.917 1.00 96.00 336 HIS A N 1
ATOM 2757 C CA . HIS A 1 336 ? -7.935 -7.639 -10.595 1.00 96.00 336 HIS A CA 1
ATOM 2758 C C . HIS A 1 336 ? -7.824 -7.864 -9.080 1.00 96.00 336 HIS A C 1
ATOM 2760 O O . HIS A 1 336 ? -8.460 -8.778 -8.558 1.00 96.00 336 HIS A O 1
ATOM 2766 N N . ILE A 1 337 ? -7.087 -7.012 -8.355 1.00 96.25 337 ILE A N 1
ATOM 2767 C CA . ILE A 1 337 ? -6.954 -7.109 -6.891 1.00 96.25 337 ILE A CA 1
ATOM 2768 C C . ILE A 1 337 ? -8.314 -6.928 -6.215 1.00 96.25 337 ILE A C 1
ATOM 2770 O O . ILE A 1 337 ? -8.634 -7.658 -5.278 1.00 96.25 337 ILE A O 1
ATOM 2774 N N . HIS A 1 338 ? -9.127 -5.979 -6.688 1.00 95.44 338 HIS A N 1
ATOM 2775 C CA . HIS A 1 338 ? -10.472 -5.766 -6.164 1.00 95.44 338 HIS A CA 1
ATOM 2776 C C . HIS A 1 338 ? -11.335 -7.029 -6.296 1.00 95.44 338 HIS A C 1
ATOM 2778 O O . HIS A 1 338 ? -11.885 -7.498 -5.300 1.00 95.44 338 HIS A O 1
ATOM 2784 N N . ASN A 1 339 ? -11.384 -7.626 -7.489 1.00 94.81 339 ASN A N 1
ATOM 2785 C CA . ASN A 1 339 ? -12.171 -8.832 -7.754 1.00 94.81 339 ASN A CA 1
ATOM 2786 C C . ASN A 1 339 ? -11.658 -10.048 -6.969 1.00 94.81 339 ASN A C 1
ATOM 2788 O O . ASN A 1 339 ? -12.450 -10.820 -6.436 1.00 94.81 339 ASN A O 1
ATOM 2792 N N . GLN A 1 340 ? -10.338 -10.204 -6.849 1.00 94.62 340 GLN A N 1
ATOM 2793 C CA . GLN A 1 340 ? -9.722 -11.292 -6.085 1.00 94.62 340 GLN A CA 1
ATOM 2794 C C . GLN A 1 340 ? -9.963 -11.144 -4.580 1.00 94.62 340 GLN A C 1
ATOM 2796 O O . GLN A 1 340 ? -10.244 -12.131 -3.904 1.00 94.62 340 GLN A O 1
ATOM 2801 N N . GLY A 1 341 ? -9.932 -9.914 -4.056 1.00 93.38 341 GLY A N 1
ATOM 2802 C CA . GLY A 1 341 ? -10.308 -9.625 -2.673 1.00 93.38 341 GLY A CA 1
ATOM 2803 C C . GLY A 1 341 ? -11.772 -9.962 -2.379 1.00 93.38 341 GLY A C 1
ATOM 2804 O O . GLY A 1 341 ? -12.061 -10.584 -1.358 1.00 93.38 341 GLY A O 1
ATOM 2805 N N . LEU A 1 342 ? -12.689 -9.615 -3.291 1.00 92.75 342 LEU A N 1
ATOM 2806 C CA . LEU A 1 342 ? -14.107 -9.976 -3.182 1.00 92.75 342 LEU A CA 1
ATOM 2807 C C . LEU A 1 342 ? -14.313 -11.494 -3.205 1.00 92.75 342 LEU A C 1
ATOM 2809 O O . LEU A 1 342 ? -14.930 -12.033 -2.287 1.00 92.75 342 LEU A O 1
ATOM 2813 N N . ALA A 1 343 ? -13.740 -12.179 -4.197 1.00 93.00 343 ALA A N 1
ATOM 2814 C CA . ALA A 1 343 ? -13.859 -13.627 -4.348 1.00 93.00 343 ALA A CA 1
ATOM 2815 C C . ALA A 1 343 ? -13.264 -14.390 -3.152 1.00 93.00 343 ALA A C 1
ATOM 2817 O O . ALA A 1 343 ? -13.826 -15.392 -2.710 1.00 93.00 343 ALA A O 1
ATOM 2818 N N . ALA A 1 344 ? -12.147 -13.911 -2.590 1.00 92.12 344 ALA A N 1
ATOM 2819 C CA . ALA A 1 344 ? -11.538 -14.508 -1.404 1.00 92.12 344 ALA A CA 1
ATOM 2820 C C . ALA A 1 344 ? -12.466 -14.428 -0.182 1.00 92.12 344 ALA A C 1
ATOM 2822 O O . ALA A 1 344 ? -12.631 -15.422 0.522 1.00 92.12 344 ALA A O 1
ATOM 2823 N N . ILE A 1 345 ? -13.112 -13.278 0.043 1.00 89.88 345 ILE A N 1
ATOM 2824 C CA . ILE A 1 345 ? -14.069 -13.097 1.144 1.00 89.88 345 ILE A CA 1
ATOM 2825 C C . ILE A 1 345 ? -15.345 -13.915 0.903 1.00 89.88 345 ILE A C 1
ATOM 2827 O O . ILE A 1 345 ? -15.857 -14.536 1.833 1.00 89.88 345 ILE A O 1
ATOM 2831 N N . GLU A 1 346 ? -15.849 -13.950 -0.332 1.00 87.88 346 GLU A N 1
ATOM 2832 C CA . GLU A 1 346 ? -17.043 -14.717 -0.706 1.00 87.88 346 GLU A CA 1
ATOM 2833 C C . GLU A 1 346 ? -16.843 -16.224 -0.498 1.00 87.88 346 GLU A C 1
ATOM 2835 O O . GLU A 1 346 ? -17.710 -16.898 0.058 1.00 87.88 346 GLU A O 1
ATOM 2840 N N . LYS A 1 347 ? -15.656 -16.747 -0.833 1.00 88.00 347 LYS A N 1
ATOM 2841 C CA . LYS A 1 347 ? -15.291 -18.154 -0.616 1.00 88.00 347 LYS A CA 1
ATOM 2842 C C . LYS A 1 347 ? -15.335 -18.569 0.860 1.00 88.00 347 LYS A C 1
ATOM 2844 O O . LYS A 1 347 ? -15.552 -19.743 1.156 1.00 88.00 347 LYS A O 1
ATOM 2849 N N . CYS A 1 348 ? -15.142 -17.633 1.789 1.00 83.12 348 CYS A N 1
ATOM 2850 C CA . CYS A 1 348 ? -15.256 -17.899 3.223 1.00 83.12 348 CYS A CA 1
ATOM 2851 C C . CYS A 1 348 ? -16.713 -17.992 3.720 1.00 83.12 348 CYS A C 1
ATOM 2853 O O . CYS A 1 348 ? -16.932 -18.462 4.840 1.00 83.12 348 CYS A O 1
ATOM 2855 N N . GLY A 1 349 ? -17.696 -17.561 2.921 1.00 76.31 349 GLY A N 1
ATOM 2856 C CA . GLY A 1 349 ? -19.129 -17.671 3.207 1.00 76.31 349 GLY A CA 1
ATOM 2857 C C . GLY A 1 349 ? -19.555 -17.122 4.576 1.00 76.31 349 GLY A C 1
ATOM 2858 O O . GLY A 1 349 ? -19.000 -16.149 5.093 1.00 76.31 349 GLY A O 1
ATOM 2859 N N . ASP A 1 350 ? -20.529 -17.789 5.203 1.00 75.62 350 ASP A N 1
ATOM 2860 C CA . ASP A 1 350 ? -21.096 -17.402 6.506 1.00 75.62 350 ASP A CA 1
ATOM 2861 C C . ASP A 1 350 ? -20.088 -17.464 7.667 1.00 75.62 350 ASP A C 1
ATOM 2863 O O . ASP A 1 350 ? -20.276 -16.812 8.703 1.00 75.62 350 ASP A O 1
ATOM 2867 N N . SER A 1 351 ? -19.000 -18.230 7.520 1.00 78.94 351 SER A N 1
ATOM 2868 C CA . SER A 1 351 ? -17.948 -18.311 8.536 1.00 78.94 351 SER A CA 1
ATOM 2869 C C . SER A 1 351 ? -17.236 -16.971 8.711 1.00 78.94 351 SER A C 1
ATOM 2871 O O . SER A 1 351 ? -16.966 -16.583 9.844 1.00 78.94 351 SER A O 1
ATOM 2873 N N . ALA A 1 352 ? -17.015 -16.210 7.635 1.00 76.38 352 ALA A N 1
ATOM 2874 C CA . ALA A 1 352 ? -16.384 -14.890 7.713 1.00 76.38 352 ALA A CA 1
ATOM 2875 C C . ALA A 1 352 ? -17.254 -13.831 8.415 1.00 76.38 352 ALA A C 1
ATOM 2877 O O . ALA A 1 352 ? -16.729 -12.891 9.009 1.00 76.38 352 ALA A O 1
ATOM 2878 N N . VAL A 1 353 ? -18.583 -13.981 8.392 1.00 76.38 353 VAL A N 1
ATOM 2879 C CA . VAL A 1 353 ? -19.510 -13.053 9.067 1.00 76.38 353 VAL A CA 1
ATOM 2880 C C . VAL A 1 353 ? -19.418 -13.185 10.591 1.00 76.38 353 VAL A C 1
ATOM 2882 O O . VAL A 1 353 ? -19.579 -12.199 11.320 1.00 76.38 353 VAL A O 1
ATOM 2885 N N . ASN A 1 354 ? -19.167 -14.405 11.074 1.00 79.12 354 ASN A N 1
ATOM 2886 C CA . ASN A 1 354 ? -19.224 -14.749 12.493 1.00 79.12 354 ASN A CA 1
ATOM 2887 C C . ASN A 1 354 ? -17.851 -14.977 13.136 1.00 79.12 354 ASN A C 1
ATOM 2889 O O . ASN A 1 354 ? -17.747 -14.848 14.356 1.00 79.12 354 ASN A O 1
ATOM 2893 N N . ASP A 1 355 ? -16.816 -15.281 12.348 1.00 87.50 355 ASP A N 1
ATOM 2894 C CA . ASP A 1 355 ? -15.444 -15.483 12.813 1.00 87.50 355 ASP A CA 1
ATOM 2895 C C . ASP A 1 355 ? -14.528 -14.320 12.376 1.00 87.50 355 ASP A C 1
ATOM 2897 O O . ASP A 1 355 ? -14.051 -14.278 11.234 1.00 87.50 355 ASP A O 1
ATOM 2901 N N . PRO A 1 356 ? -14.225 -13.380 13.297 1.00 89.69 356 PRO A N 1
ATOM 2902 C CA . PRO A 1 356 ? -13.316 -12.272 13.034 1.00 89.69 356 PRO A CA 1
ATOM 2903 C C . PRO A 1 356 ? -11.920 -12.699 12.570 1.00 89.69 356 PRO A C 1
ATOM 2905 O O . PRO A 1 356 ? -11.282 -11.957 11.824 1.00 89.69 356 PRO A O 1
ATOM 2908 N N . LYS A 1 357 ? -11.428 -13.869 13.004 1.00 90.94 357 LYS A N 1
ATOM 2909 C CA . LYS A 1 357 ? -10.081 -14.338 12.663 1.00 90.94 357 LYS A CA 1
ATOM 2910 C C . LYS A 1 357 ? -9.996 -14.716 11.191 1.00 90.94 357 LYS A C 1
ATOM 2912 O O . LYS A 1 357 ? -9.095 -14.239 10.507 1.00 90.94 357 LYS A O 1
ATOM 2917 N N . ILE A 1 358 ? -10.942 -15.523 10.706 1.00 91.19 358 ILE A N 1
ATOM 2918 C CA . ILE A 1 358 ? -10.990 -15.949 9.298 1.00 91.19 358 ILE A CA 1
ATOM 2919 C C . ILE A 1 358 ? -11.102 -14.724 8.387 1.00 91.19 358 ILE A C 1
ATOM 2921 O O . ILE A 1 358 ? -10.357 -14.606 7.415 1.00 91.19 358 ILE A O 1
ATOM 2925 N N . TYR A 1 359 ? -11.976 -13.777 8.738 1.00 91.62 359 TYR A N 1
ATOM 2926 C CA . TYR A 1 359 ? -12.185 -12.563 7.953 1.00 91.62 359 TYR A CA 1
ATOM 2927 C C . TYR A 1 359 ? -10.909 -11.719 7.812 1.00 91.62 359 TYR A C 1
ATOM 2929 O O . TYR A 1 359 ? -10.476 -11.418 6.699 1.00 91.62 359 TYR A O 1
ATOM 2937 N N . VAL A 1 360 ? -10.273 -11.362 8.934 1.00 92.81 360 VAL A N 1
ATOM 2938 C CA . VAL A 1 360 ? -9.079 -10.501 8.917 1.00 92.81 360 VAL A CA 1
ATOM 2939 C C . VAL A 1 360 ? -7.886 -11.216 8.282 1.00 92.81 360 VAL A C 1
ATOM 2941 O O . VAL A 1 360 ? -7.145 -10.598 7.519 1.00 92.81 360 VAL A O 1
ATOM 2944 N N . GLN A 1 361 ? -7.711 -12.514 8.543 1.00 92.44 361 GLN A N 1
ATOM 2945 C CA . GLN A 1 361 ? -6.616 -13.288 7.963 1.00 92.44 361 GLN A CA 1
ATOM 2946 C C . GLN A 1 361 ? -6.732 -13.389 6.434 1.00 92.44 361 GLN A C 1
ATOM 2948 O O . GLN A 1 361 ? -5.742 -13.168 5.742 1.00 92.44 361 GLN A O 1
ATOM 2953 N N . THR A 1 362 ? -7.937 -13.609 5.904 1.00 93.62 362 THR A N 1
ATOM 2954 C CA . THR A 1 362 ? -8.183 -13.652 4.451 1.00 93.62 362 THR A CA 1
ATOM 2955 C C . THR A 1 362 ? -7.806 -12.326 3.778 1.00 93.62 362 THR A C 1
ATOM 2957 O O . THR A 1 362 ? -7.122 -12.313 2.755 1.00 93.62 362 THR A O 1
ATOM 2960 N N . ILE A 1 363 ? -8.173 -11.188 4.382 1.00 94.06 363 ILE A N 1
ATOM 2961 C CA . ILE A 1 363 ? -7.791 -9.855 3.880 1.00 94.06 363 ILE A CA 1
ATOM 2962 C C . ILE A 1 363 ? -6.266 -9.679 3.889 1.00 94.06 363 ILE A C 1
ATOM 2964 O O . ILE A 1 363 ? -5.689 -9.162 2.929 1.00 94.06 363 ILE A O 1
ATOM 2968 N N . LEU A 1 364 ? -5.606 -10.106 4.968 1.00 94.31 364 LEU A N 1
ATOM 2969 C CA . LEU A 1 364 ? -4.152 -10.020 5.103 1.00 94.31 364 LEU A CA 1
ATOM 2970 C C . LEU A 1 364 ? -3.417 -10.883 4.077 1.00 94.31 364 LEU A C 1
ATOM 2972 O O . LEU A 1 364 ? -2.385 -10.457 3.568 1.00 94.31 364 LEU A O 1
ATOM 2976 N N . GLU A 1 365 ? -3.924 -12.073 3.765 1.00 94.88 365 GLU A N 1
ATOM 2977 C CA . GLU A 1 365 ? -3.339 -12.965 2.760 1.00 94.88 365 GLU A CA 1
ATOM 2978 C C . GLU A 1 365 ? -3.394 -12.344 1.359 1.00 94.88 365 GLU A C 1
ATOM 2980 O O . GLU A 1 365 ? -2.371 -12.295 0.670 1.00 94.88 365 GLU A O 1
ATOM 2985 N N . VAL A 1 366 ? -4.544 -11.773 0.978 1.00 95.44 366 VAL A N 1
ATOM 2986 C CA . VAL A 1 366 ? -4.699 -11.037 -0.289 1.00 95.44 366 VAL A CA 1
ATOM 2987 C C . VAL A 1 366 ? -3.737 -9.846 -0.343 1.00 95.44 366 VAL A C 1
ATOM 2989 O O . VAL A 1 366 ? -3.005 -9.688 -1.322 1.00 95.44 366 VAL A O 1
ATOM 2992 N N . HIS A 1 367 ? -3.679 -9.034 0.719 1.00 95.69 367 HIS A N 1
ATOM 2993 C CA . HIS A 1 367 ? -2.767 -7.887 0.783 1.00 95.69 367 HIS A CA 1
ATOM 2994 C C . HIS A 1 367 ? -1.301 -8.312 0.650 1.00 95.69 367 HIS A C 1
ATOM 2996 O O . HIS A 1 367 ? -0.584 -7.767 -0.187 1.00 95.69 367 HIS A O 1
ATOM 3002 N N . LYS A 1 368 ? -0.861 -9.324 1.411 1.00 95.31 368 LYS A N 1
ATOM 3003 C CA . LYS A 1 368 ? 0.522 -9.827 1.378 1.00 95.31 368 LYS A CA 1
ATOM 3004 C C . LYS A 1 368 ? 0.911 -10.338 -0.008 1.00 95.31 368 LYS A C 1
ATOM 3006 O O . LYS A 1 368 ? 1.998 -9.999 -0.476 1.00 95.31 368 LYS A O 1
ATOM 3011 N N . LYS A 1 369 ? 0.031 -11.100 -0.671 1.00 95.12 369 LYS A N 1
ATOM 3012 C CA . LYS A 1 369 ? 0.261 -11.632 -2.024 1.00 95.12 369 LYS A CA 1
ATOM 3013 C C . LYS A 1 369 ? 0.557 -10.506 -3.018 1.00 95.12 369 LYS A C 1
ATOM 3015 O O . LYS A 1 369 ? 1.598 -10.515 -3.673 1.00 95.12 369 LYS A O 1
ATOM 3020 N N . TYR A 1 370 ? -0.328 -9.515 -3.104 1.00 96.00 370 TYR A N 1
ATOM 3021 C CA . TYR A 1 370 ? -0.184 -8.445 -4.093 1.00 96.00 370 TYR A CA 1
ATOM 3022 C C . TYR A 1 370 ? 0.843 -7.383 -3.696 1.00 96.00 370 TYR A C 1
ATOM 3024 O O . TYR A 1 370 ? 1.493 -6.817 -4.571 1.00 96.00 370 TYR A O 1
ATOM 3032 N N . ASN A 1 371 ? 1.076 -7.156 -2.403 1.00 95.00 371 ASN A N 1
ATOM 3033 C CA . ASN A 1 371 ? 2.182 -6.317 -1.949 1.00 95.00 371 ASN A CA 1
ATOM 3034 C C . ASN A 1 371 ? 3.538 -6.919 -2.356 1.00 95.00 371 ASN A C 1
ATOM 3036 O O . ASN A 1 371 ? 4.396 -6.206 -2.868 1.00 95.00 371 ASN A O 1
ATOM 3040 N N . ALA A 1 372 ? 3.717 -8.236 -2.207 1.00 95.44 372 ALA A N 1
ATOM 3041 C CA . ALA A 1 372 ? 4.920 -8.918 -2.681 1.00 95.44 372 ALA A CA 1
ATOM 3042 C C . ALA A 1 372 ? 5.082 -8.806 -4.206 1.00 95.44 372 ALA A C 1
ATOM 3044 O O . ALA A 1 372 ? 6.192 -8.557 -4.681 1.00 95.44 372 ALA A O 1
ATOM 3045 N N . LEU A 1 373 ? 3.988 -8.919 -4.969 1.00 94.75 373 LEU A N 1
ATOM 3046 C CA . LEU A 1 373 ? 4.002 -8.708 -6.419 1.00 94.75 373 LEU A CA 1
ATOM 3047 C C . LEU A 1 373 ? 4.470 -7.290 -6.783 1.00 94.75 373 LEU A C 1
ATOM 3049 O O . LEU A 1 373 ? 5.382 -7.144 -7.591 1.00 94.75 373 LEU A O 1
ATOM 3053 N N . VAL A 1 374 ? 3.904 -6.249 -6.163 1.00 95.62 374 VAL A N 1
ATOM 3054 C CA . VAL A 1 374 ? 4.287 -4.852 -6.443 1.00 95.62 374 VAL A CA 1
ATOM 3055 C C . VAL A 1 374 ? 5.746 -4.579 -6.069 1.00 95.62 374 VAL A C 1
ATOM 3057 O O . VAL A 1 374 ? 6.463 -3.917 -6.821 1.00 95.62 374 VAL A O 1
ATOM 3060 N N . LEU A 1 375 ? 6.210 -5.115 -4.938 1.00 94.50 375 LEU A N 1
ATOM 3061 C CA . LEU A 1 375 ? 7.593 -4.947 -4.488 1.00 94.50 375 LEU A CA 1
ATOM 3062 C C . LEU A 1 375 ? 8.602 -5.620 -5.426 1.00 94.50 375 LEU A C 1
ATOM 3064 O O . LEU A 1 375 ? 9.647 -5.039 -5.702 1.00 94.50 375 LEU A O 1
ATOM 3068 N N . THR A 1 376 ? 8.300 -6.831 -5.901 1.00 93.25 376 THR A N 1
ATOM 3069 C CA . THR A 1 376 ? 9.260 -7.658 -6.653 1.00 93.25 376 THR A CA 1
ATOM 3070 C C . THR A 1 376 ? 9.160 -7.485 -8.165 1.00 93.25 376 THR A C 1
ATOM 3072 O O . THR A 1 376 ? 10.182 -7.302 -8.815 1.00 93.25 376 THR A O 1
ATOM 3075 N N . ALA A 1 377 ? 7.955 -7.525 -8.738 1.00 93.75 377 ALA A N 1
ATOM 3076 C CA . ALA A 1 377 ? 7.754 -7.458 -10.185 1.00 93.75 377 ALA A CA 1
ATOM 3077 C C . ALA A 1 377 ? 7.683 -6.014 -10.703 1.00 93.75 377 ALA A C 1
ATOM 3079 O O . ALA A 1 377 ? 8.116 -5.743 -11.818 1.00 93.75 377 ALA A O 1
ATOM 3080 N N . PHE A 1 378 ? 7.162 -5.076 -9.906 1.00 95.00 378 PHE A N 1
ATOM 3081 C CA . PHE A 1 378 ? 6.938 -3.685 -10.332 1.00 95.00 378 PHE A CA 1
ATOM 3082 C C . PHE A 1 378 ? 7.896 -2.683 -9.673 1.00 95.00 378 PHE A C 1
ATOM 3084 O O . PHE A 1 378 ? 7.632 -1.482 -9.684 1.00 95.00 378 PHE A O 1
ATOM 3091 N N . ASN A 1 379 ? 9.006 -3.160 -9.093 1.00 92.88 379 ASN A N 1
ATOM 3092 C CA . ASN A 1 379 ? 10.061 -2.347 -8.472 1.00 92.88 379 ASN A CA 1
ATOM 3093 C C . ASN A 1 379 ? 9.549 -1.299 -7.465 1.00 92.88 379 ASN A C 1
ATOM 3095 O O . ASN A 1 379 ? 10.120 -0.214 -7.357 1.00 92.88 379 ASN A O 1
ATOM 3099 N N . ASN A 1 380 ? 8.472 -1.609 -6.732 1.00 93.81 380 ASN A N 1
ATOM 3100 C CA . ASN A 1 380 ? 7.834 -0.684 -5.792 1.00 93.81 380 ASN A CA 1
ATOM 3101 C C . ASN A 1 380 ? 7.395 0.652 -6.443 1.00 93.81 380 ASN A C 1
ATOM 3103 O O . ASN A 1 380 ? 7.484 1.715 -5.822 1.00 93.81 380 ASN A O 1
ATOM 3107 N N . ASP A 1 381 ? 6.931 0.614 -7.701 1.00 94.31 381 ASP A N 1
ATOM 3108 C CA . ASP A 1 381 ? 6.412 1.797 -8.396 1.00 94.31 381 ASP A CA 1
ATOM 3109 C C . ASP A 1 381 ? 5.237 2.423 -7.639 1.00 94.31 381 ASP A C 1
ATOM 3111 O O . ASP A 1 381 ? 4.238 1.768 -7.327 1.00 94.31 381 ASP A O 1
ATOM 3115 N N . SER A 1 382 ? 5.322 3.734 -7.414 1.00 93.94 382 SER A N 1
ATOM 3116 C CA . SER A 1 382 ? 4.328 4.477 -6.633 1.00 93.94 382 SER A CA 1
ATOM 3117 C C . SER A 1 382 ? 2.909 4.389 -7.206 1.00 93.94 382 SER A C 1
ATOM 3119 O O . SER A 1 382 ? 1.943 4.382 -6.444 1.00 93.94 382 SER A O 1
ATOM 3121 N N . GLY A 1 383 ? 2.756 4.272 -8.530 1.00 94.00 383 GLY A N 1
ATOM 3122 C CA . GLY A 1 383 ? 1.440 4.137 -9.146 1.00 94.00 383 GLY A CA 1
ATOM 3123 C C . GLY A 1 383 ? 0.833 2.747 -8.968 1.00 94.00 383 GLY A C 1
ATOM 3124 O O . GLY A 1 383 ? -0.373 2.646 -8.760 1.00 94.00 383 GLY A O 1
ATOM 3125 N N . PHE A 1 384 ? 1.642 1.686 -8.990 1.00 95.81 384 PHE A N 1
ATOM 3126 C CA . PHE A 1 384 ? 1.172 0.331 -8.677 1.00 95.81 384 PHE A CA 1
ATOM 3127 C C . PHE A 1 384 ? 0.891 0.146 -7.178 1.00 95.81 384 PHE A C 1
ATOM 3129 O O . PHE A 1 384 ? -0.095 -0.499 -6.821 1.00 95.81 384 PHE A O 1
ATOM 3136 N N . VAL A 1 385 ? 1.672 0.783 -6.297 1.00 96.38 385 VAL A N 1
ATOM 3137 C CA . VAL A 1 385 ? 1.358 0.864 -4.858 1.00 96.38 385 VAL A CA 1
ATOM 3138 C C . VAL A 1 385 ? 0.027 1.591 -4.637 1.00 96.38 385 VAL A C 1
ATOM 3140 O O . VAL A 1 385 ? -0.811 1.117 -3.872 1.00 96.38 385 VAL A O 1
ATOM 3143 N N . ALA A 1 386 ? -0.215 2.700 -5.344 1.00 95.88 386 ALA A N 1
ATOM 3144 C CA . ALA A 1 386 ? -1.487 3.418 -5.275 1.00 95.88 386 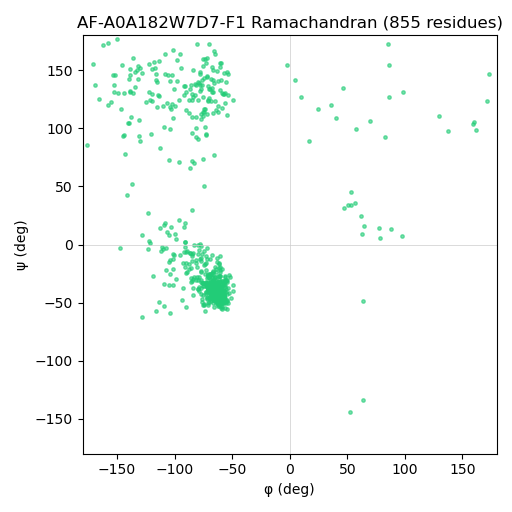ALA A CA 1
ATOM 3145 C C . ALA A 1 386 ? -2.668 2.580 -5.800 1.00 95.88 386 ALA A C 1
ATOM 3147 O O . ALA A 1 386 ? -3.746 2.616 -5.207 1.00 95.88 386 ALA A O 1
ATOM 3148 N N . ALA A 1 387 ? -2.471 1.802 -6.871 1.00 96.19 387 ALA A N 1
ATOM 3149 C CA . ALA A 1 387 ? -3.475 0.875 -7.395 1.00 96.19 387 ALA A CA 1
ATOM 3150 C C . ALA A 1 387 ? -3.833 -0.220 -6.373 1.00 96.19 387 ALA A C 1
ATOM 3152 O O . ALA A 1 387 ? -5.013 -0.451 -6.111 1.00 96.19 387 ALA A O 1
ATOM 3153 N N . LEU A 1 388 ? -2.829 -0.830 -5.730 1.00 96.44 388 LEU A N 1
ATOM 3154 C CA . LEU A 1 388 ? -3.020 -1.779 -4.626 1.00 96.44 388 LEU A CA 1
ATOM 3155 C C . LEU A 1 388 ? -3.775 -1.133 -3.454 1.00 96.44 388 LEU A C 1
ATOM 3157 O O . LEU A 1 388 ? -4.759 -1.692 -2.970 1.00 96.44 388 LEU A O 1
ATOM 3161 N N . ASP A 1 389 ? -3.344 0.052 -3.013 1.00 95.31 389 ASP A N 1
ATOM 3162 C CA . ASP A 1 389 ? -3.968 0.773 -1.902 1.00 95.31 389 ASP A CA 1
ATOM 3163 C C . ASP A 1 389 ? -5.441 1.106 -2.199 1.00 95.31 389 ASP A C 1
ATOM 3165 O O . ASP A 1 389 ? -6.307 0.956 -1.331 1.00 95.31 389 ASP A O 1
ATOM 3169 N N . LYS A 1 390 ? -5.744 1.518 -3.435 1.00 94.81 390 LYS A N 1
ATOM 3170 C CA . LYS A 1 390 ? -7.101 1.845 -3.887 1.00 94.81 390 LYS A CA 1
ATOM 3171 C C . LYS A 1 390 ? -7.981 0.601 -4.004 1.00 94.81 390 LYS A C 1
ATOM 3173 O O . LYS A 1 390 ? -9.135 0.645 -3.576 1.00 94.81 390 LYS A O 1
ATOM 3178 N N . ALA A 1 391 ? -7.449 -0.509 -4.514 1.00 96.12 391 ALA A N 1
ATOM 3179 C CA . ALA A 1 391 ? -8.162 -1.782 -4.579 1.00 96.12 391 ALA A CA 1
ATOM 3180 C C . ALA A 1 391 ? -8.503 -2.312 -3.176 1.00 96.12 391 ALA A C 1
ATOM 3182 O O . ALA A 1 391 ? -9.670 -2.609 -2.906 1.00 96.12 391 ALA A O 1
ATOM 3183 N N . CYS A 1 392 ? -7.521 -2.336 -2.265 1.00 95.12 392 CYS A N 1
ATOM 3184 C CA . CYS A 1 392 ? -7.708 -2.692 -0.854 1.00 95.12 392 CYS A CA 1
ATOM 3185 C C . CYS A 1 392 ? -8.744 -1.799 -0.170 1.00 95.12 392 CYS A C 1
ATOM 3187 O O . CYS A 1 392 ? -9.675 -2.301 0.459 1.00 95.12 392 CYS A O 1
ATOM 3189 N N . GLY A 1 393 ? -8.650 -0.480 -0.361 1.00 92.56 393 GLY A N 1
ATOM 3190 C CA . GLY A 1 393 ? -9.651 0.466 0.129 1.00 92.56 393 GLY A CA 1
ATOM 3191 C C . GLY A 1 393 ? -11.064 0.176 -0.390 1.00 92.56 393 GLY A C 1
ATOM 3192 O O . GLY A 1 393 ? -12.027 0.339 0.351 1.00 92.56 393 GLY A O 1
ATOM 3193 N N . LYS A 1 394 ? -11.226 -0.304 -1.627 1.00 91.88 394 LYS A N 1
ATOM 3194 C CA . LYS A 1 394 ? -12.546 -0.653 -2.172 1.00 91.88 394 LYS A CA 1
ATOM 3195 C C . LYS A 1 394 ? -13.105 -1.950 -1.581 1.00 91.88 394 LYS A C 1
ATOM 3197 O O . LYS A 1 394 ? -14.186 -1.918 -1.000 1.00 91.88 394 LYS A O 1
ATOM 3202 N N . PHE A 1 395 ? -12.393 -3.077 -1.694 1.00 93.44 395 PHE A N 1
ATOM 3203 C CA . PHE A 1 395 ? -12.969 -4.380 -1.311 1.00 93.44 395 PHE A CA 1
ATOM 3204 C C . PHE A 1 395 ? -13.086 -4.570 0.214 1.00 93.44 395 PHE A C 1
ATOM 3206 O O . PHE A 1 395 ? -13.941 -5.312 0.692 1.00 93.44 395 PHE A O 1
ATOM 3213 N N . ILE A 1 396 ? -12.260 -3.893 1.022 1.00 92.06 396 ILE A N 1
ATOM 3214 C CA . ILE A 1 396 ? -12.359 -3.990 2.490 1.00 92.06 396 ILE A CA 1
ATOM 3215 C C . ILE A 1 396 ? -13.622 -3.280 3.005 1.00 92.06 396 ILE A C 1
ATOM 3217 O O . ILE A 1 396 ? -14.246 -3.738 3.967 1.00 92.06 396 ILE A O 1
ATOM 3221 N N . ASN A 1 397 ? -14.015 -2.174 2.366 1.00 89.69 397 ASN A N 1
ATOM 3222 C CA . ASN A 1 397 ? -15.188 -1.390 2.761 1.00 89.69 397 ASN A CA 1
ATOM 3223 C C . ASN A 1 397 ? -16.471 -1.803 2.018 1.00 89.69 397 ASN A C 1
ATOM 3225 O O . ASN A 1 397 ? -17.560 -1.430 2.446 1.00 89.69 397 ASN A O 1
ATOM 3229 N N . THR A 1 398 ? -16.368 -2.551 0.914 1.00 86.44 398 THR A N 1
ATOM 3230 C CA . THR A 1 398 ? -17.506 -3.106 0.162 1.00 86.44 398 THR A CA 1
ATOM 3231 C C . THR A 1 398 ? -17.202 -4.545 -0.243 1.00 86.44 398 THR A C 1
ATOM 3233 O O . THR A 1 398 ? -16.337 -4.778 -1.080 1.00 86.44 398 THR A O 1
ATOM 3236 N N . ASN A 1 399 ? -17.895 -5.500 0.373 1.00 84.19 399 ASN A N 1
ATOM 3237 C CA . ASN A 1 399 ? -17.780 -6.939 0.122 1.00 84.19 399 ASN A CA 1
ATOM 3238 C C . ASN A 1 399 ? -19.037 -7.710 0.557 1.00 84.19 399 ASN A C 1
ATOM 3240 O O . ASN A 1 399 ? -19.904 -7.162 1.244 1.00 84.19 399 ASN A O 1
ATOM 3244 N N . ALA A 1 400 ? -19.077 -9.008 0.245 1.00 79.44 400 ALA A N 1
ATOM 3245 C CA . ALA A 1 400 ? -20.175 -9.911 0.593 1.00 79.44 400 ALA A CA 1
ATOM 3246 C C . ALA A 1 400 ? -20.588 -9.840 2.080 1.00 79.44 400 ALA A C 1
ATOM 3248 O O . ALA A 1 400 ? -21.775 -9.799 2.389 1.00 79.44 400 ALA A O 1
ATOM 3249 N N . VAL A 1 401 ? -19.640 -9.737 3.022 1.00 79.62 401 VAL A N 1
ATOM 3250 C CA . VAL A 1 401 ? -19.938 -9.651 4.469 1.00 79.62 401 VAL A CA 1
ATOM 3251 C C . VAL A 1 401 ? -20.640 -8.336 4.828 1.00 79.62 401 VAL A C 1
ATOM 3253 O O . VAL A 1 401 ? -21.596 -8.326 5.615 1.00 79.62 401 VAL A O 1
ATOM 3256 N N . THR A 1 402 ? -20.191 -7.219 4.248 1.00 78.94 402 THR A N 1
ATOM 3257 C CA . THR A 1 402 ? -20.838 -5.910 4.434 1.00 78.94 402 THR A CA 1
ATOM 3258 C C . THR A 1 402 ? -22.212 -5.835 3.769 1.00 78.94 402 THR A C 1
ATOM 3260 O O . THR A 1 402 ? -23.116 -5.208 4.324 1.00 78.94 402 THR A O 1
ATOM 3263 N N . GLU A 1 403 ? -22.400 -6.511 2.632 1.00 78.62 403 GLU A N 1
ATOM 3264 C CA . GLU A 1 403 ? -23.677 -6.582 1.915 1.00 78.62 403 GLU A CA 1
ATOM 3265 C C . GLU A 1 403 ? -24.700 -7.445 2.658 1.00 78.62 403 GLU A C 1
ATOM 3267 O O . GLU A 1 403 ? -25.820 -6.991 2.906 1.00 78.62 403 GLU A O 1
ATOM 3272 N N . LEU A 1 404 ? -24.296 -8.633 3.123 1.00 74.75 404 LEU A N 1
ATOM 3273 C CA . LEU A 1 404 ? -25.116 -9.518 3.959 1.00 74.75 404 LEU A CA 1
ATOM 3274 C C . LEU A 1 404 ? -25.581 -8.815 5.240 1.00 74.75 404 LEU A C 1
ATOM 3276 O O . LEU A 1 404 ? -26.734 -8.938 5.651 1.00 74.75 404 LEU A O 1
ATOM 3280 N N . SER A 1 405 ? -24.699 -8.020 5.847 1.00 67.19 405 SER A N 1
ATOM 3281 C CA . SER A 1 405 ? -25.007 -7.245 7.055 1.00 67.19 405 SER A CA 1
ATOM 3282 C C . SER A 1 405 ? -25.709 -5.909 6.766 1.00 67.19 405 SER A C 1
ATOM 3284 O O . SER A 1 405 ? -25.991 -5.160 7.703 1.00 67.19 405 SER A O 1
ATOM 3286 N N . ARG A 1 406 ? -25.966 -5.581 5.486 1.00 68.12 406 ARG A N 1
ATOM 3287 C CA . ARG A 1 406 ? -26.502 -4.293 4.994 1.00 68.12 406 ARG A CA 1
ATOM 3288 C C . ARG A 1 406 ? -25.794 -3.066 5.583 1.00 68.12 406 ARG A C 1
ATOM 3290 O O . ARG A 1 406 ? -26.410 -2.020 5.793 1.00 68.12 406 ARG A O 1
ATOM 3297 N N . SER A 1 407 ? -24.505 -3.192 5.895 1.00 72.19 407 SER A N 1
ATOM 3298 C CA . SER A 1 407 ? -23.742 -2.160 6.589 1.00 72.19 407 SER A CA 1
ATOM 3299 C C . SER A 1 407 ? -22.241 -2.296 6.344 1.00 72.19 407 SER A C 1
ATOM 3301 O O . SER A 1 407 ? -21.612 -3.276 6.748 1.00 72.19 407 SER A O 1
ATOM 3303 N N . ALA A 1 408 ? -21.642 -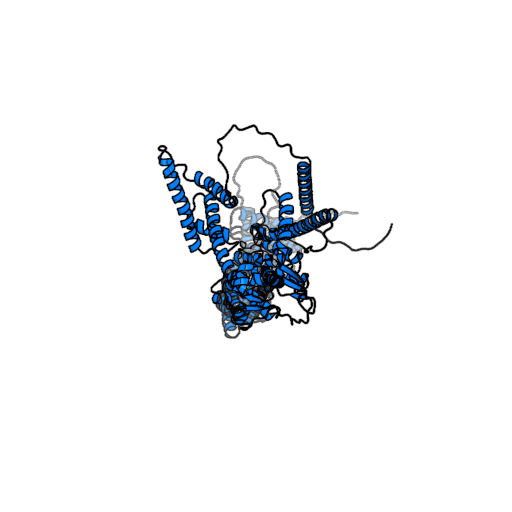1.247 5.771 1.00 70.00 408 ALA A N 1
ATOM 3304 C CA . ALA A 1 408 ? -20.188 -1.092 5.655 1.00 70.00 408 ALA A CA 1
ATOM 3305 C C . ALA A 1 408 ? -19.485 -1.044 7.029 1.00 70.00 408 ALA A C 1
ATOM 3307 O O . ALA A 1 408 ? -18.288 -1.296 7.141 1.00 70.00 408 ALA A O 1
ATOM 3308 N N . SER A 1 409 ? -20.237 -0.799 8.108 1.00 81.12 409 SER A N 1
ATOM 3309 C CA . SER A 1 409 ? -19.734 -0.804 9.483 1.00 81.12 409 SER A CA 1
ATOM 3310 C C . SER A 1 409 ? -19.398 -2.206 10.010 1.00 81.12 409 SER A C 1
ATOM 3312 O O . SER A 1 409 ? -18.883 -2.318 11.123 1.00 81.12 409 SER A O 1
ATOM 3314 N N . LYS A 1 410 ? -19.632 -3.275 9.230 1.00 86.56 410 LYS A N 1
ATOM 3315 C CA . LYS A 1 410 ? -19.293 -4.642 9.640 1.00 86.56 410 LYS A CA 1
ATOM 3316 C C . LYS A 1 410 ? -17.789 -4.929 9.624 1.00 86.56 410 LYS A C 1
ATOM 3318 O O . LYS A 1 410 ? -17.290 -5.540 10.567 1.00 86.56 410 LYS A O 1
ATOM 3323 N N . SER A 1 411 ? -17.047 -4.454 8.618 1.00 90.31 411 SER A N 1
ATOM 3324 C CA . SER A 1 411 ? -15.588 -4.665 8.542 1.00 90.31 411 SER A CA 1
ATOM 3325 C C . SER A 1 411 ? -14.836 -4.070 9.744 1.00 90.31 411 SER A C 1
ATOM 3327 O O . SER A 1 411 ? -14.056 -4.796 10.364 1.00 90.31 411 SER A O 1
ATOM 3329 N N . PRO A 1 412 ? -15.081 -2.802 10.147 1.00 92.50 412 PRO A N 1
ATOM 3330 C CA . PRO A 1 412 ? -14.464 -2.228 11.345 1.00 92.50 412 PRO A CA 1
ATOM 3331 C C . PRO A 1 412 ? -14.863 -2.954 12.640 1.00 92.50 412 PRO A C 1
ATOM 3333 O O . PRO A 1 412 ? -14.041 -3.088 13.545 1.00 92.50 412 PRO A O 1
ATOM 3336 N N . GLU A 1 413 ? -16.111 -3.430 12.741 1.00 91.00 413 GLU A N 1
ATOM 3337 C CA . GLU A 1 413 ? -16.598 -4.204 13.892 1.00 91.00 413 GLU A CA 1
ATOM 3338 C C . GLU A 1 413 ? -15.843 -5.534 14.029 1.00 91.00 413 GLU A C 1
ATOM 3340 O O . GLU A 1 413 ? -15.358 -5.858 15.114 1.00 91.00 413 GLU A O 1
ATOM 3345 N N . LEU A 1 414 ? -15.721 -6.298 12.937 1.00 92.06 414 LEU A N 1
ATOM 3346 C CA . LEU A 1 414 ? -14.984 -7.563 12.927 1.00 92.06 414 LEU A CA 1
ATOM 3347 C C . LEU A 1 414 ? -13.502 -7.341 13.229 1.00 92.06 414 LEU A C 1
ATOM 3349 O O . LEU A 1 414 ? -12.938 -8.073 14.037 1.00 92.06 414 LEU A O 1
ATOM 3353 N N . LEU A 1 415 ? -12.889 -6.289 12.682 1.00 94.94 415 LEU A N 1
ATOM 3354 C CA . LEU A 1 415 ? -11.506 -5.946 13.004 1.00 94.94 415 LEU A CA 1
ATOM 3355 C C . LEU A 1 415 ? -11.331 -5.646 14.504 1.00 94.94 415 LEU A C 1
ATOM 3357 O O . LEU A 1 415 ? -10.408 -6.164 15.127 1.00 94.94 415 LEU A O 1
ATOM 3361 N N . ALA A 1 416 ? -12.246 -4.884 15.117 1.00 94.62 416 ALA A N 1
ATOM 3362 C CA . ALA A 1 416 ? -12.210 -4.607 16.557 1.00 94.62 416 ALA A CA 1
ATOM 3363 C C . ALA A 1 416 ? -12.391 -5.879 17.404 1.00 94.62 416 ALA A C 1
ATOM 3365 O O . ALA A 1 416 ? -11.692 -6.060 18.403 1.00 94.62 416 ALA A O 1
ATOM 3366 N N . LYS A 1 417 ? -13.289 -6.783 16.987 1.00 92.81 417 LYS A N 1
ATOM 3367 C CA . LYS A 1 417 ? -13.484 -8.091 17.630 1.00 92.81 417 LYS A CA 1
ATOM 3368 C C . LYS A 1 417 ? -12.252 -8.983 17.501 1.00 92.81 417 LYS A C 1
ATOM 3370 O O . LYS A 1 417 ? -11.914 -9.675 18.454 1.00 92.81 417 LYS A O 1
ATOM 3375 N N . TYR A 1 418 ? -11.565 -8.957 16.362 1.00 94.69 418 TYR A N 1
ATOM 3376 C CA . TYR A 1 418 ? -10.321 -9.698 16.183 1.00 94.69 418 TYR A CA 1
ATOM 3377 C C . TYR A 1 418 ? -9.224 -9.187 17.127 1.00 94.69 418 TYR A C 1
ATOM 3379 O O . TYR A 1 418 ? -8.590 -9.990 17.808 1.00 94.69 418 TYR A O 1
ATOM 3387 N N . CYS A 1 419 ? -9.075 -7.865 17.274 1.00 94.69 419 CYS A N 1
ATOM 3388 C CA . CYS A 1 419 ? -8.167 -7.293 18.274 1.00 94.69 419 CYS A CA 1
ATOM 3389 C C . CYS A 1 419 ? -8.518 -7.727 19.703 1.00 94.69 419 CYS A C 1
ATOM 3391 O O . CYS A 1 419 ? -7.621 -8.020 20.488 1.00 94.69 419 CYS A O 1
ATOM 3393 N N . ASP A 1 420 ? -9.810 -7.778 20.052 1.00 93.50 420 ASP A N 1
ATOM 3394 C CA . ASP A 1 420 ? -10.250 -8.272 21.363 1.00 93.50 420 ASP A CA 1
ATOM 3395 C C . ASP A 1 420 ? -9.851 -9.731 21.589 1.00 93.50 420 ASP A C 1
ATOM 3397 O O . ASP A 1 420 ? -9.355 -10.056 22.663 1.00 93.50 420 ASP A O 1
ATOM 3401 N N . LEU A 1 421 ? -9.989 -10.593 20.577 1.00 92.69 421 LEU A N 1
ATOM 3402 C CA . LEU A 1 421 ? -9.562 -11.991 20.671 1.00 92.69 421 LEU A CA 1
ATOM 3403 C C . LEU A 1 421 ? -8.053 -12.130 20.910 1.00 92.69 421 LEU A C 1
ATOM 3405 O O . LEU A 1 421 ? -7.654 -12.992 21.689 1.00 92.69 421 LEU A O 1
ATOM 3409 N N . LEU A 1 422 ? -7.233 -11.285 20.278 1.00 92.50 422 LEU A N 1
ATOM 3410 C CA . LEU A 1 422 ? -5.774 -11.292 20.443 1.00 92.50 422 LEU A CA 1
ATOM 3411 C C . LEU A 1 422 ? -5.333 -10.771 21.819 1.00 92.50 422 LEU A C 1
ATOM 3413 O O . LEU A 1 422 ? -4.423 -11.321 22.433 1.00 92.50 422 LEU A O 1
ATOM 3417 N N . LEU A 1 423 ? -5.984 -9.713 22.308 1.00 94.06 423 LEU A N 1
ATOM 3418 C CA . LEU A 1 423 ? -5.601 -9.016 23.541 1.00 94.06 423 LEU A CA 1
ATOM 3419 C C . LEU A 1 423 ? -6.274 -9.581 24.794 1.00 94.06 423 LEU A C 1
ATOM 3421 O O . LEU A 1 423 ? -5.944 -9.178 25.908 1.00 94.06 423 LEU A O 1
ATOM 3425 N N . LYS A 1 424 ? -7.212 -10.518 24.650 1.00 92.62 424 LYS A N 1
ATOM 3426 C CA . LYS A 1 424 ? -7.839 -11.205 25.777 1.00 92.62 424 LYS A CA 1
ATOM 3427 C C . LYS A 1 424 ? -6.952 -12.339 26.277 1.00 92.62 424 LYS A C 1
ATOM 3429 O O . LYS A 1 424 ? -6.412 -13.120 25.501 1.00 92.62 424 LYS A O 1
ATOM 3434 N N . LYS A 1 425 ? -6.842 -12.470 27.597 1.00 89.81 425 LYS A N 1
ATOM 3435 C CA . LYS A 1 425 ? -6.113 -13.545 28.265 1.00 89.81 425 LYS A CA 1
ATOM 3436 C C . LYS A 1 425 ? -6.691 -14.899 27.863 1.00 89.81 425 LYS A C 1
ATOM 3438 O O . LYS A 1 425 ? -7.846 -15.211 28.166 1.00 89.81 425 LYS A O 1
ATOM 3443 N N . SER A 1 426 ? -5.871 -15.714 27.220 1.00 86.88 426 SER A N 1
ATOM 3444 C CA . SER A 1 426 ? -6.193 -17.084 26.845 1.00 86.88 426 SER A CA 1
ATOM 3445 C C . SER A 1 426 ? -4.931 -17.945 26.924 1.00 86.88 426 SER A C 1
ATOM 3447 O O . SER A 1 426 ? -3.810 -17.454 26.832 1.00 86.88 426 SER A O 1
ATOM 3449 N N . SER A 1 427 ? -5.111 -19.251 27.131 1.00 79.31 427 SER A N 1
ATOM 3450 C CA . SER A 1 427 ? -4.002 -20.213 27.166 1.00 79.31 427 SER A CA 1
ATOM 3451 C C . SER A 1 427 ? -3.342 -20.426 25.801 1.00 79.31 427 SER A C 1
ATOM 3453 O O . SER A 1 427 ? -2.288 -21.042 25.731 1.00 79.31 427 SER A O 1
ATOM 3455 N N . LYS A 1 428 ? -3.972 -19.943 24.724 1.00 84.06 428 LYS A N 1
ATOM 3456 C CA . LYS A 1 428 ? -3.490 -20.024 23.339 1.00 84.06 428 LYS A CA 1
ATOM 3457 C C . LYS A 1 428 ? -2.897 -18.706 22.831 1.00 84.06 428 LYS A C 1
ATOM 3459 O O . LYS A 1 428 ? -2.824 -18.515 21.619 1.00 84.06 428 LYS A O 1
ATOM 3464 N N . ASN A 1 429 ? -2.593 -17.763 23.719 1.00 83.56 429 ASN A N 1
ATOM 3465 C CA . ASN A 1 429 ? -2.041 -16.485 23.287 1.00 83.56 429 ASN A CA 1
ATOM 3466 C C . ASN A 1 429 ? -0.634 -16.704 22.712 1.00 83.56 429 ASN A C 1
ATOM 3468 O O . ASN A 1 429 ? 0.130 -17.456 23.320 1.00 83.56 429 ASN A O 1
ATOM 3472 N N . PRO A 1 430 ? -0.318 -16.098 21.554 1.00 84.00 430 PRO A N 1
ATOM 3473 C CA . PRO A 1 430 ? 1.006 -16.200 20.953 1.00 84.00 430 PRO A CA 1
ATOM 3474 C C . PRO A 1 430 ? 2.063 -15.525 21.833 1.00 84.00 430 PRO A C 1
ATOM 3476 O O . PRO A 1 430 ? 1.729 -14.775 22.759 1.00 84.00 430 PRO A O 1
ATOM 3479 N N . GLU A 1 431 ? 3.336 -15.793 21.541 1.00 89.62 431 GLU A N 1
ATOM 3480 C CA . GLU A 1 431 ? 4.447 -15.111 22.206 1.00 89.62 431 GLU A CA 1
ATOM 3481 C C . GLU A 1 431 ? 4.387 -13.597 21.968 1.00 89.62 431 GLU A C 1
ATOM 3483 O O . GLU A 1 431 ? 3.808 -13.124 20.990 1.00 89.62 431 GLU A O 1
ATOM 3488 N N . GLU A 1 432 ? 4.991 -12.816 22.863 1.00 88.62 432 GLU A N 1
ATOM 3489 C CA . GLU A 1 432 ? 4.880 -11.352 22.850 1.00 88.62 432 GLU A CA 1
ATOM 3490 C C . GLU A 1 432 ? 5.348 -10.725 21.524 1.00 88.62 432 GLU A C 1
ATOM 3492 O O . GLU A 1 432 ? 4.689 -9.825 21.002 1.00 88.62 432 GLU A O 1
ATOM 3497 N N . ALA A 1 433 ? 6.421 -11.256 20.927 1.00 91.81 433 ALA A N 1
ATOM 3498 C CA . ALA A 1 433 ? 6.922 -10.807 19.627 1.00 91.81 433 ALA A CA 1
ATOM 3499 C C . ALA A 1 433 ? 5.943 -11.119 18.477 1.00 91.81 433 ALA A C 1
ATOM 3501 O O . ALA A 1 433 ? 5.632 -10.247 17.668 1.00 91.81 433 ALA A O 1
ATOM 3502 N N . GLU A 1 434 ? 5.401 -12.339 18.432 1.00 92.56 434 GLU A N 1
ATOM 3503 C CA . GLU A 1 434 ? 4.421 -12.747 17.416 1.00 92.56 434 GLU A CA 1
ATOM 3504 C C . GLU A 1 434 ? 3.095 -11.984 17.554 1.00 92.56 434 GLU A C 1
ATOM 3506 O O . GLU A 1 434 ? 2.444 -11.640 16.558 1.00 92.56 434 GLU A O 1
ATOM 3511 N N . LEU A 1 435 ? 2.683 -11.703 18.795 1.00 92.12 435 LEU A N 1
ATOM 3512 C CA . LEU A 1 435 ? 1.514 -10.883 19.089 1.00 92.12 435 LEU A CA 1
ATOM 3513 C C . LEU A 1 435 ? 1.698 -9.474 18.522 1.00 92.12 435 LEU A C 1
ATOM 3515 O O . LEU A 1 435 ? 0.812 -8.979 17.828 1.00 92.12 435 LEU A O 1
ATOM 3519 N N . GLU A 1 436 ? 2.847 -8.852 18.772 1.00 93.50 436 GLU A N 1
ATOM 3520 C CA . GLU A 1 436 ? 3.173 -7.514 18.278 1.00 93.50 436 GLU A CA 1
ATOM 3521 C C . GLU A 1 436 ? 3.201 -7.461 16.738 1.00 93.50 436 GLU A C 1
ATOM 3523 O O . GLU A 1 436 ? 2.614 -6.553 16.138 1.00 93.50 436 GLU A O 1
ATOM 3528 N N . ASP A 1 437 ? 3.775 -8.470 16.076 1.00 94.00 437 ASP A N 1
ATOM 3529 C CA . ASP A 1 437 ? 3.740 -8.598 14.613 1.00 94.00 437 ASP A CA 1
ATOM 3530 C C . ASP A 1 437 ? 2.314 -8.746 14.078 1.00 94.00 437 ASP A C 1
ATOM 3532 O O . ASP A 1 437 ? 1.945 -8.143 13.062 1.00 94.00 437 ASP A O 1
ATOM 3536 N N . THR A 1 438 ? 1.471 -9.501 14.782 1.00 92.50 438 THR A N 1
ATOM 3537 C CA . THR A 1 438 ? 0.056 -9.645 14.430 1.00 92.50 438 THR A CA 1
ATOM 3538 C C . THR A 1 438 ? -0.694 -8.319 14.603 1.00 92.50 438 THR A C 1
ATOM 3540 O O . THR A 1 438 ? -1.491 -7.951 13.737 1.00 92.50 438 THR A O 1
ATOM 3543 N N . LEU A 1 439 ? -0.413 -7.547 15.659 1.00 94.38 439 LEU A N 1
ATOM 3544 C CA . LEU A 1 439 ? -0.985 -6.209 15.858 1.00 94.38 439 LEU A CA 1
ATOM 3545 C C . LEU A 1 439 ? -0.528 -5.226 14.768 1.00 94.38 439 LEU A C 1
ATOM 3547 O O . LEU A 1 439 ? -1.333 -4.428 14.285 1.00 94.38 439 LEU A O 1
ATOM 3551 N N . ASN A 1 440 ? 0.725 -5.306 14.314 1.00 95.31 440 ASN A N 1
ATOM 3552 C CA . ASN A 1 440 ? 1.205 -4.517 13.176 1.00 95.31 440 ASN A CA 1
ATOM 3553 C C . ASN A 1 440 ? 0.442 -4.866 11.887 1.00 95.31 440 ASN A C 1
ATOM 3555 O O . ASN A 1 440 ? 0.034 -3.967 11.151 1.00 95.31 440 ASN A O 1
ATOM 3559 N N . GLN A 1 441 ? 0.166 -6.150 11.640 1.00 94.38 441 GLN A N 1
ATOM 3560 C CA . GLN A 1 441 ? -0.646 -6.588 10.498 1.00 94.38 441 GLN A CA 1
ATOM 3561 C C . GLN A 1 441 ? -2.093 -6.083 10.590 1.00 94.38 441 GLN A C 1
ATOM 3563 O O . GLN A 1 441 ? -2.635 -5.579 9.608 1.00 94.38 441 GLN A O 1
ATOM 3568 N N . VAL A 1 442 ? -2.713 -6.119 11.772 1.00 94.75 442 VAL A N 1
ATOM 3569 C CA . VAL A 1 442 ? -4.037 -5.509 11.995 1.00 94.75 442 VAL A CA 1
ATOM 3570 C C . VAL A 1 442 ? -4.037 -4.030 11.602 1.00 94.75 442 VAL A C 1
ATOM 3572 O O . VAL A 1 442 ? -4.985 -3.559 10.970 1.00 94.75 442 VAL A O 1
ATOM 3575 N N . MET A 1 443 ? -2.966 -3.296 11.919 1.00 95.50 443 MET A N 1
ATOM 3576 C CA . MET A 1 443 ? -2.848 -1.884 11.551 1.00 95.50 443 MET A CA 1
ATOM 3577 C C . MET A 1 443 ? -2.727 -1.656 10.036 1.00 95.50 443 MET A C 1
ATOM 3579 O O . MET A 1 443 ? -3.193 -0.624 9.548 1.00 95.50 443 MET A O 1
ATOM 3583 N N . VAL A 1 444 ? -2.190 -2.621 9.278 1.00 94.19 444 VAL A N 1
ATOM 3584 C CA . VAL A 1 444 ? -2.205 -2.589 7.803 1.00 94.19 444 VAL A CA 1
ATOM 3585 C C . VAL A 1 444 ? -3.642 -2.607 7.284 1.00 94.19 444 VAL A C 1
ATOM 3587 O O . VAL A 1 444 ? -3.993 -1.781 6.448 1.00 94.19 444 VAL A O 1
ATOM 3590 N N . VAL A 1 445 ? -4.505 -3.473 7.825 1.00 95.06 445 VAL A N 1
ATOM 3591 C CA . VAL A 1 445 ? -5.934 -3.502 7.455 1.00 95.06 445 VAL A CA 1
ATOM 3592 C C . VAL A 1 445 ? -6.644 -2.230 7.924 1.00 95.06 445 VAL A C 1
ATOM 3594 O O . VAL A 1 445 ? -7.406 -1.628 7.168 1.00 95.06 445 VAL A O 1
ATOM 3597 N N . PHE A 1 446 ? -6.353 -1.769 9.145 1.00 95.06 446 PHE A N 1
ATOM 3598 C CA . PHE A 1 446 ? -6.936 -0.555 9.722 1.00 95.06 446 PHE A CA 1
ATOM 3599 C C . PHE A 1 446 ? -6.679 0.701 8.873 1.00 95.06 446 PHE A C 1
ATOM 3601 O O . PHE A 1 446 ? -7.546 1.576 8.803 1.00 95.06 446 PHE A O 1
ATOM 3608 N N . LYS A 1 447 ? -5.528 0.789 8.185 1.00 93.69 447 LYS A N 1
ATOM 3609 C CA . LYS A 1 447 ? -5.218 1.879 7.239 1.00 93.69 447 LYS A CA 1
ATOM 3610 C C . LYS A 1 447 ? -6.330 2.051 6.197 1.00 93.69 447 LYS A C 1
ATOM 3612 O O . LYS A 1 447 ? -6.706 3.186 5.902 1.00 93.69 447 LYS A O 1
ATOM 3617 N N . TYR A 1 448 ? -6.863 0.943 5.681 1.00 93.56 448 TYR A N 1
ATOM 3618 C CA . TYR A 1 448 ? -7.861 0.922 4.609 1.00 93.56 448 TYR A CA 1
ATOM 3619 C C . TYR A 1 448 ? -9.303 1.090 5.093 1.00 93.56 448 TYR A C 1
ATOM 3621 O O . TYR A 1 448 ? -10.196 1.270 4.271 1.00 93.56 448 TYR A O 1
ATOM 3629 N N . ILE A 1 449 ? -9.553 1.066 6.404 1.00 92.25 449 ILE A N 1
ATOM 3630 C CA . ILE A 1 449 ? -10.893 1.264 6.961 1.00 92.25 449 ILE A CA 1
ATOM 3631 C C . ILE A 1 449 ? -11.325 2.730 6.807 1.00 92.25 449 ILE A C 1
ATOM 3633 O O . ILE A 1 449 ? -10.647 3.642 7.298 1.00 92.25 449 ILE A O 1
ATOM 3637 N N . GLU A 1 450 ? -12.476 2.960 6.166 1.00 89.44 450 GLU A N 1
ATOM 3638 C CA . GLU A 1 450 ? -13.090 4.293 6.072 1.00 89.44 450 GLU A CA 1
ATOM 3639 C C . GLU A 1 450 ? -13.725 4.700 7.416 1.00 89.44 450 GLU A C 1
ATOM 3641 O O . GLU A 1 450 ? -13.382 5.742 7.976 1.00 89.44 450 GLU A O 1
ATOM 3646 N N . ASP A 1 451 ? -14.578 3.844 7.983 1.00 90.19 451 ASP A N 1
ATOM 3647 C CA . ASP A 1 451 ? -15.348 4.092 9.212 1.00 90.19 451 ASP A CA 1
ATOM 3648 C C . ASP A 1 451 ? -14.564 3.726 10.490 1.00 90.19 451 ASP A C 1
ATOM 3650 O O . ASP A 1 451 ? -14.894 2.797 11.237 1.00 90.19 451 ASP A O 1
ATOM 3654 N N . LYS A 1 452 ? -13.477 4.460 10.752 1.00 93.25 452 LYS A N 1
ATOM 3655 C CA . LYS A 1 452 ? -12.599 4.234 11.916 1.00 93.25 452 LYS A CA 1
ATOM 3656 C C . LYS A 1 452 ? -13.283 4.536 13.251 1.00 93.25 452 LYS A C 1
ATOM 3658 O O . LYS A 1 452 ? -12.863 4.015 14.283 1.00 93.25 452 LYS A O 1
ATOM 3663 N N . ASP A 1 453 ? -14.313 5.371 13.272 1.00 91.44 453 ASP A N 1
ATOM 3664 C CA . ASP A 1 453 ? -15.124 5.666 14.458 1.00 91.44 453 ASP A CA 1
ATOM 3665 C C . ASP A 1 453 ? -15.922 4.449 14.953 1.00 91.44 453 ASP A C 1
ATOM 3667 O O . ASP A 1 453 ? -16.021 4.224 16.162 1.00 91.44 453 ASP A O 1
ATOM 3671 N N . VAL A 1 454 ? -16.403 3.609 14.032 1.00 92.44 454 VAL A N 1
ATOM 3672 C CA . VAL A 1 454 ? -17.038 2.325 14.352 1.00 92.44 454 VAL A CA 1
ATOM 3673 C C . VAL A 1 454 ? -16.040 1.424 15.073 1.00 92.44 454 VAL A C 1
ATOM 3675 O O . VAL A 1 454 ? -16.330 0.958 16.177 1.00 92.44 454 VAL A O 1
ATOM 3678 N N . PHE A 1 455 ? -14.839 1.243 14.504 1.00 94.56 455 PHE A N 1
ATOM 3679 C CA . PHE A 1 455 ? -13.765 0.491 15.163 1.00 94.56 455 PHE A CA 1
ATOM 3680 C C . PHE A 1 455 ? -13.488 1.056 16.561 1.00 94.56 455 PHE A C 1
ATOM 3682 O O . PHE A 1 455 ? -13.466 0.301 17.529 1.00 94.56 455 PHE A O 1
ATOM 3689 N N . GLN A 1 456 ? -13.354 2.383 16.692 1.00 93.44 456 GLN A N 1
ATOM 3690 C CA . GLN A 1 456 ? -13.073 3.047 17.968 1.00 93.44 456 GLN A CA 1
ATOM 3691 C C . GLN A 1 456 ? -14.111 2.696 19.037 1.00 93.44 456 GLN A C 1
ATOM 3693 O O . GLN A 1 456 ? -13.752 2.402 20.178 1.00 93.44 456 GLN A O 1
ATOM 3698 N N . LYS A 1 457 ? -15.402 2.749 18.686 1.00 91.12 457 LYS A N 1
ATOM 3699 C CA . LYS A 1 457 ? -16.502 2.542 19.632 1.00 91.12 457 LYS A CA 1
ATOM 3700 C C . LYS A 1 457 ? -16.563 1.088 20.099 1.00 91.12 457 LYS A C 1
ATOM 3702 O O . LYS A 1 457 ? -16.651 0.844 21.303 1.00 91.12 457 LYS A O 1
ATOM 3707 N N . PHE A 1 458 ? -16.451 0.133 19.173 1.00 91.88 458 PHE A N 1
ATOM 3708 C CA . PHE A 1 458 ? -16.396 -1.293 19.508 1.00 91.88 458 PHE A CA 1
ATOM 3709 C C . PHE A 1 458 ? -15.134 -1.638 20.304 1.00 91.88 458 PHE A C 1
ATOM 3711 O O . PHE A 1 458 ? -15.232 -2.292 21.342 1.00 91.88 458 PHE A O 1
ATOM 3718 N N . TYR A 1 459 ? -13.972 -1.129 19.890 1.00 94.56 459 TYR A N 1
ATOM 3719 C CA . TYR A 1 459 ? -12.709 -1.330 20.596 1.00 94.56 459 TYR A CA 1
ATOM 3720 C C . TYR A 1 459 ? -12.755 -0.753 22.015 1.00 94.56 459 TYR A C 1
ATOM 3722 O O . TYR A 1 459 ? -12.413 -1.448 22.964 1.00 94.56 459 TYR A O 1
ATOM 3730 N N . SER A 1 460 ? -13.240 0.483 22.190 1.00 93.31 460 SER A N 1
ATOM 3731 C CA . SER A 1 460 ? -13.387 1.134 23.503 1.00 93.31 460 SER A CA 1
ATOM 3732 C C . SER A 1 460 ? -14.267 0.322 24.448 1.00 93.31 460 SER A C 1
ATOM 3734 O O . SER A 1 460 ? -13.922 0.122 25.611 1.00 93.31 460 SER A O 1
ATOM 3736 N N . LYS A 1 461 ? -15.383 -0.196 23.937 1.00 89.88 461 LYS A N 1
ATOM 3737 C CA . LYS A 1 461 ? -16.309 -1.043 24.686 1.00 89.88 461 LYS A CA 1
ATOM 3738 C C . LYS A 1 461 ? -15.677 -2.366 25.113 1.00 89.88 461 LYS A C 1
ATOM 3740 O O . LYS A 1 461 ? -15.830 -2.779 26.261 1.00 89.88 461 LYS A O 1
ATOM 3745 N N . MET A 1 462 ? -14.959 -3.027 24.210 1.00 91.50 462 MET A N 1
ATOM 3746 C CA . MET A 1 462 ? -14.284 -4.292 24.504 1.00 91.50 462 MET A CA 1
ATOM 3747 C C . MET A 1 462 ? -13.108 -4.091 25.466 1.00 91.50 462 MET A C 1
ATOM 3749 O O . MET A 1 462 ? -13.008 -4.814 26.455 1.00 91.50 462 MET A O 1
ATOM 3753 N N . LEU A 1 463 ? -12.312 -3.037 25.269 1.00 94.00 463 LEU A N 1
ATOM 3754 C CA . LEU A 1 463 ? -11.262 -2.630 26.201 1.00 94.00 463 LEU A CA 1
ATOM 3755 C C . LEU A 1 463 ? -11.830 -2.369 27.601 1.00 94.00 463 LEU A C 1
ATOM 3757 O O . LEU A 1 463 ? -11.280 -2.860 28.579 1.00 94.00 463 LEU A O 1
ATOM 3761 N N . ALA A 1 464 ? -12.958 -1.659 27.712 1.00 91.75 464 ALA A N 1
ATOM 3762 C CA . ALA A 1 464 ? -13.593 -1.383 29.000 1.00 91.75 464 ALA A CA 1
ATOM 3763 C C . ALA A 1 464 ? -13.939 -2.674 29.752 1.00 91.75 464 ALA A C 1
ATOM 3765 O O . ALA A 1 464 ? -13.651 -2.800 30.941 1.00 91.75 464 ALA A O 1
ATOM 3766 N N . LYS A 1 465 ? -14.501 -3.663 29.044 1.00 88.50 465 LYS A N 1
ATOM 3767 C CA . LYS A 1 465 ? -14.795 -4.980 29.620 1.00 88.50 465 LYS A CA 1
ATOM 3768 C C . LYS A 1 465 ? -13.517 -5.710 30.034 1.00 88.50 465 LYS A C 1
ATOM 3770 O O . LYS A 1 465 ? -13.476 -6.234 31.145 1.00 88.50 465 LYS A O 1
ATOM 3775 N N . ARG A 1 466 ? -12.474 -5.719 29.193 1.00 91.94 466 ARG A N 1
ATOM 3776 C CA . ARG A 1 466 ? -11.194 -6.378 29.513 1.00 91.94 466 ARG A CA 1
ATOM 3777 C C . ARG A 1 466 ? -10.521 -5.763 30.739 1.00 91.94 466 ARG A C 1
ATOM 3779 O O . ARG A 1 466 ? -10.139 -6.512 31.636 1.00 91.94 466 ARG A O 1
ATOM 3786 N N . LEU A 1 467 ? -10.469 -4.433 30.819 1.00 91.81 467 LEU A N 1
ATOM 3787 C CA . LEU A 1 467 ? -9.885 -3.703 31.944 1.00 91.81 467 LEU A CA 1
ATOM 3788 C C . LEU A 1 467 ? -10.654 -3.943 33.248 1.00 91.81 467 LEU A C 1
ATOM 3790 O O . LEU A 1 467 ? -10.051 -4.341 34.240 1.00 91.81 467 LEU A O 1
ATOM 3794 N N . CYS A 1 468 ? -11.983 -3.785 33.253 1.00 88.06 468 CYS A N 1
ATOM 3795 C CA . CYS A 1 468 ? -12.791 -4.009 34.459 1.00 88.06 468 CYS A CA 1
ATOM 3796 C C . CYS A 1 468 ? -12.764 -5.467 34.936 1.00 88.06 468 CYS A C 1
ATOM 3798 O O . CYS A 1 468 ? -12.864 -5.739 36.131 1.00 88.06 468 CYS A O 1
ATOM 3800 N N . GLN A 1 469 ? -12.660 -6.423 34.010 1.00 85.69 469 GLN A N 1
ATOM 3801 C CA . GLN A 1 469 ? -12.654 -7.844 34.350 1.00 85.69 469 GLN A CA 1
ATOM 3802 C C . GLN A 1 469 ? -11.248 -8.392 34.623 1.00 85.69 469 GLN A C 1
ATOM 3804 O O . GLN A 1 469 ? -11.161 -9.540 35.068 1.00 85.69 469 GLN A O 1
ATOM 3809 N N . HIS A 1 470 ? -10.191 -7.594 34.422 1.00 86.38 470 HIS A N 1
ATOM 3810 C CA . HIS A 1 470 ? -8.782 -8.011 34.442 1.00 86.38 470 HIS A CA 1
ATOM 3811 C C . HIS A 1 470 ? -8.508 -9.199 33.505 1.00 86.38 470 HIS A C 1
ATOM 3813 O O . HIS A 1 470 ? -7.873 -10.187 33.872 1.00 86.38 470 HIS A O 1
ATOM 3819 N N . MET A 1 471 ? -9.048 -9.108 32.288 1.00 89.44 471 MET A N 1
ATOM 3820 C CA . MET A 1 471 ? -8.987 -10.148 31.257 1.00 89.44 471 MET A CA 1
ATOM 3821 C C . MET A 1 471 ? -8.023 -9.808 30.115 1.00 89.44 471 MET A C 1
ATOM 3823 O O . MET A 1 471 ? -8.055 -10.494 29.097 1.00 89.44 471 MET A O 1
ATOM 3827 N N . SER A 1 472 ? -7.197 -8.771 30.248 1.00 91.12 472 SER A N 1
ATOM 3828 C CA . SER A 1 472 ? -6.158 -8.447 29.265 1.00 91.12 472 SER A CA 1
ATOM 3829 C C . SER A 1 472 ? -5.009 -9.459 29.325 1.00 91.12 472 SER A C 1
ATOM 3831 O O . SER A 1 472 ? -4.688 -10.000 30.384 1.00 91.12 472 SER A O 1
ATOM 3833 N N . ALA A 1 473 ? -4.430 -9.757 28.165 1.00 90.38 473 ALA A N 1
ATOM 3834 C CA . ALA A 1 473 ? -3.303 -10.670 28.011 1.00 90.38 473 ALA A CA 1
ATOM 3835 C C . ALA A 1 473 ? -2.010 -10.081 28.589 1.00 90.38 473 ALA A C 1
ATOM 3837 O O . ALA A 1 473 ? -1.301 -10.763 29.323 1.00 90.38 473 ALA A O 1
ATOM 3838 N N . SER A 1 474 ? -1.742 -8.815 28.264 1.00 91.44 474 SER A N 1
ATOM 3839 C CA . SER A 1 474 ? -0.611 -8.021 28.738 1.00 91.44 474 SER A CA 1
ATOM 3840 C C . SER A 1 474 ? -1.004 -6.542 28.729 1.00 91.44 474 SER A C 1
ATOM 3842 O O . SER A 1 474 ? -1.631 -6.077 27.772 1.00 91.44 474 SER A O 1
ATOM 3844 N N . ASP A 1 475 ? -0.634 -5.813 29.782 1.00 90.56 475 ASP A N 1
ATOM 3845 C CA . ASP A 1 475 ? -0.845 -4.364 29.866 1.00 90.56 475 ASP A CA 1
ATOM 3846 C C . ASP A 1 475 ? 0.031 -3.621 28.838 1.00 90.56 475 ASP A C 1
ATOM 3848 O O . ASP A 1 475 ? -0.416 -2.638 28.240 1.00 90.56 475 ASP A O 1
ATOM 3852 N N . ASP A 1 476 ? 1.233 -4.138 28.556 1.00 92.31 476 ASP A N 1
ATOM 3853 C CA . ASP A 1 476 ? 2.163 -3.572 27.573 1.00 92.31 476 ASP A CA 1
ATOM 3854 C C . ASP A 1 476 ? 1.637 -3.729 26.140 1.00 92.31 476 ASP A C 1
ATOM 3856 O O . ASP A 1 476 ? 1.690 -2.784 25.349 1.00 92.31 476 ASP A O 1
ATOM 3860 N N . ALA A 1 477 ? 1.031 -4.877 25.817 1.00 93.25 477 ALA A N 1
ATOM 3861 C CA . ALA A 1 477 ? 0.413 -5.108 24.508 1.00 93.25 477 ALA A CA 1
ATOM 3862 C C . ALA A 1 477 ? -0.783 -4.168 24.261 1.00 93.25 477 ALA A C 1
ATOM 3864 O O . ALA A 1 477 ? -0.958 -3.629 23.164 1.00 93.25 477 ALA A O 1
ATOM 3865 N N . GLU A 1 478 ? -1.598 -3.914 25.287 1.00 94.00 478 GLU A N 1
ATOM 3866 C CA . GLU A 1 478 ? -2.709 -2.963 25.189 1.00 94.00 478 GLU A CA 1
ATOM 3867 C C . GLU A 1 478 ? -2.206 -1.517 25.025 1.00 94.00 478 GLU A C 1
ATOM 3869 O O . GLU A 1 478 ? -2.736 -0.758 24.204 1.00 94.00 478 GLU A O 1
ATOM 3874 N N . ALA A 1 479 ? -1.154 -1.136 25.759 1.00 94.19 479 ALA A N 1
ATOM 3875 C CA . ALA A 1 479 ? -0.507 0.166 25.623 1.00 94.19 479 ALA A CA 1
ATOM 3876 C C . ALA A 1 479 ? 0.121 0.351 24.228 1.00 94.19 479 ALA A C 1
ATOM 3878 O O . ALA A 1 479 ? -0.049 1.413 23.614 1.00 94.19 479 ALA A O 1
ATOM 3879 N N . SER A 1 480 ? 0.777 -0.689 23.697 1.00 95.25 480 SER A N 1
ATOM 3880 C CA . SER A 1 480 ? 1.312 -0.736 22.329 1.00 95.25 480 SER A CA 1
ATOM 3881 C C . SER A 1 480 ? 0.203 -0.491 21.304 1.00 95.25 480 SER A C 1
ATOM 3883 O O . SER A 1 480 ? 0.303 0.429 20.485 1.00 95.25 480 SER A O 1
ATOM 3885 N N . MET A 1 481 ? -0.919 -1.212 21.404 1.00 95.69 481 MET A N 1
ATOM 3886 C CA . MET A 1 481 ? -2.050 -1.049 20.487 1.00 95.69 481 MET A CA 1
ATOM 3887 C C . MET A 1 481 ? -2.634 0.374 20.523 1.00 95.69 481 MET A C 1
ATOM 3889 O O . MET A 1 481 ? -2.880 0.980 19.476 1.00 95.69 481 MET A O 1
ATOM 3893 N N . ILE A 1 482 ? -2.800 0.967 21.711 1.00 95.00 482 ILE A N 1
ATOM 3894 C CA . ILE A 1 482 ? -3.260 2.362 21.842 1.00 95.00 482 ILE A CA 1
ATOM 3895 C C . ILE A 1 482 ? -2.252 3.336 21.219 1.00 95.00 482 ILE A C 1
ATOM 3897 O O . ILE A 1 482 ? -2.657 4.302 20.568 1.00 95.00 482 ILE A O 1
ATOM 3901 N N . SER A 1 483 ? -0.949 3.093 21.376 1.00 95.81 483 SER A N 1
ATOM 3902 C CA . SER A 1 483 ? 0.099 3.906 20.750 1.00 95.81 483 SER A CA 1
ATOM 3903 C C . SER A 1 483 ? 0.006 3.872 19.220 1.00 95.81 483 SER A C 1
ATOM 3905 O O . SER A 1 483 ? 0.028 4.926 18.580 1.00 95.81 483 SER A O 1
ATOM 3907 N N . LYS A 1 484 ? -0.210 2.692 18.622 1.00 95.50 484 LYS A N 1
ATOM 3908 C CA . LYS A 1 484 ? -0.404 2.538 17.167 1.00 95.50 484 LYS A CA 1
ATOM 3909 C C . LYS A 1 484 ? -1.649 3.275 16.668 1.00 95.50 484 LYS A C 1
ATOM 3911 O O . LYS A 1 484 ? -1.581 4.006 15.679 1.00 95.50 484 LYS A O 1
ATOM 3916 N N . LEU A 1 485 ? -2.770 3.171 17.387 1.00 95.31 485 LEU A N 1
ATOM 3917 C CA . LEU A 1 485 ? -3.992 3.925 17.070 1.00 95.31 485 LEU A CA 1
ATOM 3918 C C . LEU A 1 485 ? -3.774 5.443 17.173 1.00 95.31 485 LEU A C 1
ATOM 3920 O O . LEU A 1 485 ? -4.281 6.202 16.345 1.00 95.31 485 LEU A O 1
ATOM 3924 N N . LYS A 1 486 ? -2.980 5.895 18.150 1.00 94.00 486 LYS A N 1
ATOM 3925 C CA . LYS A 1 486 ? -2.623 7.310 18.317 1.00 94.00 486 LYS A CA 1
ATOM 3926 C C . LYS A 1 486 ? -1.769 7.813 17.154 1.00 94.00 486 LYS A C 1
ATOM 3928 O O . LYS A 1 486 ? -1.989 8.934 16.703 1.00 94.00 486 LYS A O 1
ATOM 3933 N N . GLN A 1 487 ? -0.826 7.011 16.663 1.00 92.88 487 GLN A N 1
ATOM 3934 C CA . GLN A 1 487 ? -0.015 7.359 15.491 1.00 92.88 487 GLN A CA 1
ATOM 3935 C C . GLN A 1 487 ? -0.871 7.465 14.222 1.00 92.88 487 GLN A C 1
ATOM 3937 O O . GLN A 1 487 ? -0.693 8.401 13.448 1.00 92.88 487 GLN A O 1
ATOM 3942 N N . ALA A 1 488 ? -1.834 6.559 14.036 1.00 90.00 488 ALA A N 1
ATOM 3943 C CA . ALA A 1 488 ? -2.677 6.530 12.842 1.00 90.00 488 ALA A CA 1
ATOM 3944 C C . ALA A 1 488 ? -3.788 7.601 12.824 1.00 90.00 488 ALA A C 1
ATOM 3946 O O . ALA A 1 488 ? -4.123 8.115 11.761 1.00 90.00 488 ALA A O 1
ATOM 3947 N N . CYS A 1 489 ? -4.405 7.914 13.972 1.00 89.50 489 CYS A N 1
ATOM 3948 C CA . CYS A 1 489 ? -5.613 8.761 14.050 1.00 89.50 489 CYS A CA 1
ATOM 3949 C C . CYS A 1 489 ? -5.474 10.005 14.946 1.00 89.50 489 CYS A C 1
ATOM 3951 O O . CYS A 1 489 ? -6.401 10.814 15.033 1.00 89.50 489 CYS A O 1
ATOM 3953 N N . GLY A 1 490 ? -4.335 10.174 15.617 1.00 90.06 490 GLY A N 1
ATOM 3954 C CA . GLY A 1 490 ? -4.047 11.312 16.487 1.00 90.06 490 GLY A CA 1
ATOM 3955 C C . GLY A 1 490 ? -4.553 11.170 17.928 1.00 90.06 490 GLY A C 1
ATOM 3956 O O . GLY A 1 490 ? -5.278 10.247 18.298 1.00 90.06 490 GLY A O 1
ATOM 3957 N N . PHE A 1 491 ? -4.167 12.136 18.767 1.00 89.88 491 PHE A N 1
ATOM 3958 C CA . PHE A 1 491 ? -4.414 12.119 20.216 1.00 89.88 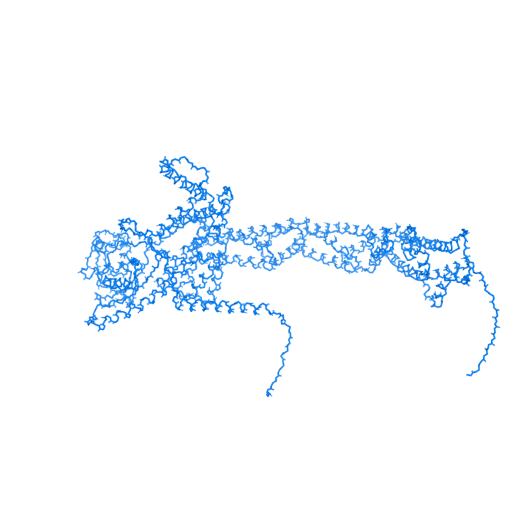491 PHE A CA 1
ATOM 3959 C C . PHE A 1 491 ? -5.902 12.120 20.597 1.00 89.88 491 PHE A C 1
ATOM 3961 O O . PHE A 1 491 ? -6.320 11.342 21.451 1.00 89.88 491 PHE A O 1
ATOM 3968 N N . GLU A 1 492 ? -6.723 12.934 19.930 1.00 88.00 492 GLU A N 1
ATOM 3969 C CA . GLU A 1 492 ? -8.171 13.010 20.180 1.00 88.00 492 GLU A CA 1
ATOM 3970 C C . GLU A 1 492 ? -8.899 11.683 19.914 1.00 88.00 492 GLU A C 1
ATOM 3972 O O . GLU A 1 492 ? -10.041 11.493 20.330 1.00 88.00 492 GLU A O 1
ATOM 3977 N N . TYR A 1 493 ? -8.303 10.773 19.138 1.00 90.56 493 TYR A N 1
ATOM 3978 C CA . TYR A 1 493 ? -8.889 9.460 18.867 1.00 90.56 493 TYR A CA 1
ATOM 3979 C C . TYR A 1 493 ? -8.675 8.509 20.043 1.00 90.56 493 TYR A C 1
ATOM 3981 O O . TYR A 1 493 ? -9.560 7.735 20.403 1.00 90.56 493 TYR A O 1
ATOM 3989 N N . THR A 1 494 ? -7.524 8.608 20.700 1.00 94.31 494 THR A N 1
ATOM 3990 C CA . THR A 1 494 ? -7.129 7.699 21.779 1.00 94.31 494 THR A CA 1
ATOM 3991 C C . THR A 1 494 ? -7.317 8.272 23.178 1.00 94.31 494 THR A C 1
ATOM 3993 O O . THR A 1 494 ? -7.164 7.527 24.140 1.00 94.31 494 THR A O 1
ATOM 3996 N N . SER A 1 495 ? -7.653 9.557 23.323 1.00 92.94 495 SER A N 1
ATOM 3997 C CA . SER A 1 495 ? -7.722 10.260 24.615 1.00 92.94 495 SER A CA 1
ATOM 3998 C C . SER A 1 495 ? -8.569 9.527 25.662 1.00 92.94 495 SER A C 1
ATOM 4000 O O . SER A 1 495 ? -8.113 9.307 26.783 1.00 92.94 495 SER A O 1
ATOM 4002 N N . LYS A 1 496 ? -9.765 9.056 25.282 1.00 92.56 496 LYS A N 1
ATOM 4003 C CA . LYS A 1 496 ? -10.639 8.263 26.164 1.00 92.56 496 LYS A CA 1
ATOM 4004 C C . LYS A 1 496 ? -10.021 6.914 26.545 1.00 92.56 496 LYS A C 1
ATOM 4006 O O . LYS A 1 496 ? -10.064 6.551 27.713 1.00 92.56 496 LYS A O 1
ATOM 4011 N N . LEU A 1 497 ? -9.395 6.208 25.598 1.00 94.56 497 LEU A N 1
ATOM 4012 C CA . LEU A 1 497 ? -8.745 4.910 25.845 1.00 94.56 497 LEU A CA 1
ATOM 4013 C C . LEU A 1 497 ? -7.564 5.053 26.817 1.00 94.56 497 LEU A C 1
ATOM 4015 O O . LEU A 1 497 ? -7.424 4.273 27.753 1.00 94.56 497 LEU A O 1
ATOM 4019 N N . GLN A 1 498 ? -6.745 6.090 26.629 1.00 93.62 498 GLN A N 1
ATOM 4020 C CA . GLN A 1 498 ? -5.634 6.411 27.528 1.00 93.62 498 GLN A CA 1
ATOM 4021 C C . GLN A 1 498 ? -6.136 6.777 28.925 1.00 93.62 498 GLN A C 1
ATOM 4023 O O . GLN A 1 498 ? -5.560 6.352 29.927 1.00 93.62 498 GLN A O 1
ATOM 4028 N N . ARG A 1 499 ? -7.243 7.525 29.001 1.00 94.88 499 ARG A N 1
ATOM 4029 C CA . ARG A 1 499 ? -7.863 7.869 30.278 1.00 94.88 499 ARG A CA 1
ATOM 4030 C C . ARG A 1 499 ? -8.412 6.642 31.004 1.00 94.88 499 ARG A C 1
ATOM 4032 O O . ARG A 1 499 ? -8.253 6.560 32.216 1.00 94.88 499 ARG A O 1
ATOM 4039 N N . MET A 1 500 ? -8.978 5.673 30.284 1.00 94.62 500 MET A N 1
ATOM 4040 C CA . MET A 1 500 ? -9.405 4.399 30.870 1.00 94.62 500 MET A CA 1
ATOM 4041 C C . MET A 1 500 ? -8.232 3.649 31.521 1.00 94.62 500 MET A C 1
ATOM 4043 O O . MET A 1 500 ? -8.362 3.201 32.655 1.00 94.62 500 MET A O 1
ATOM 4047 N N . PHE A 1 501 ? -7.069 3.584 30.864 1.00 90.25 501 PHE A N 1
ATOM 4048 C CA . PHE A 1 501 ? -5.854 2.998 31.452 1.00 90.25 501 PHE A CA 1
ATOM 4049 C C . PHE A 1 501 ? -5.404 3.719 32.725 1.00 90.25 501 PHE A C 1
ATOM 4051 O O . PHE A 1 501 ? -5.116 3.087 33.741 1.00 90.25 501 PHE A O 1
ATOM 4058 N N . GLN A 1 502 ? -5.392 5.052 32.689 1.00 92.81 502 GLN A N 1
ATOM 4059 C CA . GLN A 1 502 ? -5.026 5.859 33.848 1.00 92.81 502 GLN A CA 1
ATOM 4060 C C . GLN A 1 502 ? -5.987 5.642 35.026 1.00 92.81 502 GLN A C 1
ATOM 4062 O O . GLN A 1 502 ? -5.541 5.522 36.164 1.00 92.81 502 GLN A O 1
ATOM 4067 N N . ASP A 1 503 ? -7.294 5.571 34.763 1.00 94.56 503 ASP A N 1
ATOM 4068 C CA . ASP A 1 503 ? -8.308 5.367 35.800 1.00 94.56 503 ASP A CA 1
ATOM 4069 C C . ASP A 1 503 ? -8.153 3.997 36.496 1.00 94.56 503 ASP A C 1
ATOM 4071 O O . ASP A 1 503 ? -8.398 3.904 37.700 1.00 94.56 503 ASP A O 1
ATOM 4075 N N . ILE A 1 504 ? -7.697 2.951 35.790 1.00 92.50 504 ILE A N 1
ATOM 4076 C CA . ILE A 1 504 ? -7.386 1.644 36.401 1.00 92.50 504 ILE A CA 1
ATOM 4077 C C . ILE A 1 504 ? -6.203 1.749 37.369 1.00 92.50 504 ILE A C 1
ATOM 4079 O O . ILE A 1 504 ? -6.298 1.259 38.495 1.00 92.50 504 ILE A O 1
ATOM 4083 N N . GLY A 1 505 ? -5.122 2.429 36.971 1.00 90.50 505 GLY A N 1
ATOM 4084 C CA . GLY A 1 505 ? -3.972 2.672 37.850 1.00 90.50 505 GLY A CA 1
ATOM 4085 C C . GLY A 1 505 ? -4.362 3.462 39.102 1.00 90.50 505 GLY A C 1
ATOM 4086 O O . GLY A 1 505 ? -4.121 3.015 40.220 1.00 90.50 505 GLY A O 1
ATOM 4087 N N . VAL A 1 506 ? -5.083 4.574 38.921 1.00 93.00 506 VAL A N 1
ATOM 4088 C CA . VAL A 1 506 ? -5.578 5.405 40.033 1.00 93.00 506 VAL A CA 1
ATOM 4089 C C . VAL A 1 506 ? -6.526 4.623 40.947 1.00 93.00 506 VAL A C 1
ATOM 4091 O O . VAL A 1 506 ? -6.487 4.787 42.164 1.00 93.00 506 VAL A O 1
ATOM 4094 N N . SER A 1 507 ? -7.369 3.749 40.389 1.00 93.31 507 SER A N 1
ATOM 4095 C CA . SER A 1 507 ? -8.258 2.895 41.187 1.00 93.31 507 SER A CA 1
ATOM 4096 C C . SER A 1 507 ? -7.483 1.892 42.040 1.00 93.31 507 SER A C 1
ATOM 4098 O O . SER A 1 507 ? -7.894 1.604 43.163 1.00 93.31 507 SER A O 1
ATOM 4100 N N . LYS A 1 508 ? -6.359 1.363 41.546 1.00 91.25 508 LYS A N 1
ATOM 4101 C CA . LYS A 1 508 ? -5.491 0.469 42.323 1.00 91.25 508 LYS A CA 1
ATOM 4102 C C . LYS A 1 508 ? -4.892 1.199 43.528 1.00 91.25 508 LYS A C 1
ATOM 4104 O O . LYS A 1 508 ? -5.045 0.726 44.652 1.00 91.25 508 LYS A O 1
ATOM 4109 N N . ASP A 1 509 ? -4.340 2.390 43.307 1.00 92.62 509 ASP A N 1
ATOM 4110 C CA . ASP A 1 509 ? -3.789 3.223 44.383 1.00 92.62 509 ASP A CA 1
ATOM 4111 C C . ASP A 1 509 ? -4.863 3.605 45.413 1.00 92.62 509 ASP A C 1
ATOM 4113 O O . ASP A 1 509 ? -4.621 3.578 46.621 1.00 92.62 509 ASP A O 1
ATOM 4117 N N . LEU A 1 510 ? -6.079 3.915 44.951 1.00 93.44 510 LEU A N 1
ATOM 4118 C CA . LEU A 1 510 ? -7.213 4.241 45.816 1.00 93.44 510 LEU A CA 1
ATOM 4119 C C . LEU A 1 510 ? -7.654 3.046 46.675 1.00 93.44 510 LEU A C 1
ATOM 4121 O O . LEU A 1 510 ? -7.964 3.227 47.852 1.00 93.44 510 LEU A O 1
ATOM 4125 N N . ASN A 1 511 ? -7.655 1.829 46.120 1.00 92.56 511 ASN A N 1
ATOM 4126 C CA . ASN A 1 511 ? -7.928 0.610 46.888 1.00 92.56 511 ASN A CA 1
ATOM 4127 C C . ASN A 1 511 ? -6.886 0.390 47.987 1.00 92.56 511 ASN A C 1
ATOM 4129 O O . ASN A 1 511 ? -7.253 0.062 49.113 1.00 92.56 511 ASN A O 1
ATOM 4133 N N . ASP A 1 512 ? -5.602 0.597 47.693 1.00 91.75 512 ASP A N 1
ATOM 4134 C CA . ASP A 1 512 ? -4.540 0.433 48.688 1.00 91.75 512 ASP A CA 1
ATOM 4135 C C . ASP A 1 512 ? -4.631 1.493 49.796 1.00 91.75 512 ASP A C 1
ATOM 4137 O O . ASP A 1 512 ? -4.417 1.190 50.973 1.00 91.75 512 ASP A O 1
ATOM 4141 N N . GLN A 1 513 ? -5.016 2.727 49.456 1.00 91.75 513 GLN A N 1
ATOM 4142 C CA . GLN A 1 513 ? -5.312 3.769 50.444 1.00 91.75 513 GLN A CA 1
ATOM 4143 C C . GLN A 1 513 ? -6.531 3.422 51.305 1.00 91.75 513 GLN A C 1
ATOM 4145 O O . GLN A 1 513 ? -6.486 3.598 52.525 1.00 91.75 513 GLN A O 1
ATOM 4150 N N . TYR A 1 514 ? -7.603 2.907 50.695 1.00 91.06 514 TYR A N 1
ATOM 4151 C CA . TYR A 1 514 ? -8.801 2.485 51.414 1.00 91.06 514 TYR A CA 1
ATOM 4152 C C . TYR A 1 514 ? -8.505 1.322 52.365 1.00 91.06 514 TYR A C 1
ATOM 4154 O O . TYR A 1 514 ? -8.900 1.388 53.528 1.00 91.06 514 TYR A O 1
ATOM 4162 N N . ARG A 1 515 ? -7.745 0.312 51.918 1.00 89.12 515 ARG A N 1
ATOM 4163 C CA . ARG A 1 515 ? -7.331 -0.829 52.750 1.00 89.12 515 ARG A CA 1
ATOM 4164 C C . ARG A 1 515 ? -6.558 -0.359 53.984 1.00 89.12 515 ARG A C 1
ATOM 4166 O O . ARG A 1 515 ? -6.948 -0.693 55.096 1.00 89.12 515 ARG A O 1
ATOM 4173 N N . LYS A 1 516 ? -5.567 0.525 53.813 1.00 88.31 516 LYS A N 1
ATOM 4174 C CA . LYS A 1 516 ? -4.799 1.119 54.928 1.00 88.31 516 LYS A CA 1
ATOM 4175 C C . LYS A 1 516 ? -5.663 1.953 55.879 1.00 88.31 516 LYS A C 1
ATOM 4177 O O . LYS A 1 516 ? -5.447 1.944 57.088 1.00 88.31 516 LYS A O 1
ATOM 4182 N N . HIS A 1 517 ? -6.624 2.716 55.356 1.00 86.19 517 HIS A N 1
ATOM 4183 C CA . HIS A 1 517 ? -7.566 3.476 56.183 1.00 86.19 517 HIS A CA 1
ATOM 4184 C C . HIS A 1 517 ? -8.490 2.544 56.981 1.00 86.19 517 HIS A C 1
ATOM 4186 O O . HIS A 1 517 ? -8.773 2.809 58.149 1.00 86.19 517 HIS A O 1
ATOM 4192 N N . HIS A 1 518 ? -8.928 1.443 56.367 1.00 79.31 518 HIS A N 1
ATOM 4193 C CA . HIS A 1 518 ? -9.763 0.437 57.013 1.00 79.31 518 HIS A CA 1
ATOM 4194 C C . HIS A 1 518 ? -8.998 -0.335 58.099 1.00 79.31 518 HIS A C 1
ATOM 4196 O O . HIS A 1 518 ? -9.523 -0.514 59.193 1.00 79.31 518 HIS A O 1
ATOM 4202 N N . GLU A 1 519 ? -7.736 -0.699 57.848 1.00 80.00 519 GLU A N 1
ATOM 4203 C CA . GLU A 1 519 ? -6.831 -1.311 58.834 1.00 80.00 519 GLU A CA 1
ATOM 4204 C C . GLU A 1 519 ? -6.638 -0.412 60.068 1.00 80.00 519 GLU A C 1
ATOM 4206 O O . GLU A 1 519 ? -6.812 -0.869 61.193 1.00 80.00 519 GLU A O 1
ATOM 4211 N N . LYS A 1 520 ? -6.411 0.895 59.878 1.00 78.38 520 LYS A N 1
ATOM 4212 C CA . LYS A 1 520 ? -6.291 1.853 60.996 1.00 78.38 520 LYS A CA 1
ATOM 4213 C C . LYS A 1 520 ? -7.562 1.971 61.839 1.00 78.38 520 LYS A C 1
ATOM 4215 O O . LYS A 1 520 ? -7.488 2.153 63.049 1.00 78.38 520 LYS A O 1
ATOM 4220 N N . LEU A 1 521 ? -8.733 1.896 61.206 1.00 73.00 521 LEU A N 1
ATOM 4221 C CA . LEU A 1 521 ? -10.020 1.901 61.911 1.00 73.00 521 LEU A CA 1
ATOM 4222 C C . LEU A 1 521 ? -10.272 0.592 62.676 1.00 73.00 521 LEU A C 1
ATOM 4224 O O . LEU A 1 521 ? -11.011 0.598 63.662 1.00 73.00 521 LEU A O 1
ATOM 4228 N N . ARG A 1 522 ? -9.660 -0.510 62.227 1.00 66.69 522 ARG A N 1
ATOM 4229 C CA . ARG A 1 522 ? -9.721 -1.842 62.843 1.00 66.69 522 ARG A CA 1
ATOM 4230 C C . ARG A 1 522 ? -8.994 -1.884 64.183 1.00 66.69 522 ARG A C 1
ATOM 4232 O O . ARG A 1 522 ? -9.569 -2.371 65.152 1.00 66.69 522 ARG A O 1
ATOM 4239 N N . ASP A 1 523 ? -7.812 -1.275 64.270 1.00 55.22 523 ASP A N 1
ATOM 4240 C CA . ASP A 1 523 ? -7.030 -1.192 65.517 1.00 55.22 523 ASP A CA 1
ATOM 4241 C C . ASP A 1 523 ? -7.771 -0.442 66.643 1.00 55.22 523 ASP A C 1
ATOM 4243 O O . ASP A 1 523 ? -7.419 -0.554 67.814 1.00 55.22 523 ASP A O 1
ATOM 4247 N N . THR A 1 524 ? -8.833 0.305 66.313 1.00 55.75 524 THR A N 1
ATOM 4248 C CA . THR A 1 524 ? -9.650 1.057 67.280 1.00 55.75 524 THR A CA 1
ATOM 4249 C C . THR A 1 524 ? -10.975 0.370 67.648 1.00 55.75 524 THR A C 1
ATOM 4251 O O . THR A 1 524 ? -11.653 0.816 68.574 1.00 55.75 524 THR A O 1
ATOM 4254 N N . ARG A 1 525 ? -11.407 -0.677 66.926 1.00 56.47 525 ARG A N 1
ATOM 4255 C CA . ARG A 1 525 ? -12.721 -1.323 67.118 1.00 56.47 525 ARG A CA 1
ATOM 4256 C C . ARG A 1 525 ? -12.612 -2.843 66.989 1.00 56.47 525 ARG A C 1
ATOM 4258 O O . ARG A 1 525 ? -12.579 -3.379 65.887 1.00 56.47 525 ARG A O 1
ATOM 4265 N N . SER A 1 526 ? -12.654 -3.537 68.125 1.00 48.03 526 SER A N 1
ATOM 4266 C CA . SER A 1 526 ? -12.711 -5.000 68.238 1.00 48.03 526 SER A CA 1
ATOM 4267 C C . SER A 1 526 ? -14.023 -5.576 67.675 1.00 48.03 526 SER A C 1
ATOM 4269 O O . SER A 1 526 ? -14.930 -5.928 68.424 1.00 48.03 526 SER A O 1
ATOM 4271 N N . SER A 1 527 ? -14.170 -5.665 66.353 1.00 49.34 527 SER A N 1
ATOM 4272 C CA . SER A 1 527 ? -15.284 -6.389 65.727 1.00 49.34 527 SER A CA 1
ATOM 4273 C C . SER A 1 527 ? -14.819 -7.061 64.437 1.00 49.34 527 SER A C 1
ATOM 4275 O O . SER A 1 527 ? -14.764 -6.448 63.376 1.00 49.34 527 SER A O 1
ATOM 4277 N N . GLY A 1 528 ? -14.413 -8.327 64.559 1.00 52.22 528 GLY A N 1
ATOM 4278 C CA . GLY A 1 528 ? -13.744 -9.092 63.504 1.00 52.22 528 GLY A CA 1
ATOM 4279 C C . GLY A 1 528 ? -14.573 -10.201 62.852 1.00 52.22 528 GLY A C 1
ATOM 4280 O O . GLY A 1 528 ? -13.969 -11.092 62.269 1.00 52.22 528 GLY A O 1
ATOM 4281 N N . GLN A 1 529 ? -15.910 -10.215 62.954 1.00 48.31 529 GLN A N 1
ATOM 4282 C CA . GLN A 1 529 ? -16.686 -11.394 62.519 1.00 48.31 529 GLN A CA 1
ATOM 4283 C C . GLN A 1 529 ? -17.462 -11.288 61.194 1.00 48.31 529 GLN A C 1
ATOM 4285 O O . GLN A 1 529 ? -17.751 -12.336 60.637 1.00 48.31 529 GLN A O 1
ATOM 4290 N N . ASN A 1 530 ? -17.695 -10.105 60.610 1.00 55.66 530 ASN A N 1
ATOM 4291 C CA . ASN A 1 530 ? -18.469 -9.968 59.356 1.00 55.66 530 ASN A CA 1
ATOM 4292 C C . ASN A 1 530 ? -17.834 -8.972 58.365 1.00 55.66 530 ASN A C 1
ATOM 4294 O O . ASN A 1 530 ? -18.481 -8.023 57.927 1.00 55.66 530 ASN A O 1
ATOM 4298 N N . GLU A 1 531 ? -16.549 -9.125 58.040 1.00 67.44 531 GLU A N 1
ATOM 4299 C CA . GLU A 1 531 ? -15.885 -8.210 57.103 1.00 67.44 531 GLU A CA 1
ATOM 4300 C C . GLU A 1 531 ? -15.794 -8.805 55.698 1.00 67.44 531 GLU A C 1
ATOM 4302 O O . GLU A 1 531 ? -15.192 -9.857 55.486 1.00 67.44 531 GLU A O 1
ATOM 4307 N N . ILE A 1 532 ? -16.417 -8.115 54.744 1.00 82.12 532 ILE A N 1
ATOM 4308 C CA . ILE A 1 532 ? -16.402 -8.471 53.326 1.00 82.12 532 ILE A CA 1
ATOM 4309 C C . ILE A 1 532 ? -15.105 -7.946 52.713 1.00 82.12 532 ILE A C 1
ATOM 4311 O O . ILE A 1 532 ? -14.802 -6.759 52.838 1.00 82.12 532 ILE A O 1
ATOM 4315 N N . ASP A 1 533 ? -14.367 -8.814 52.018 1.00 85.38 533 ASP A N 1
ATOM 4316 C CA . ASP A 1 533 ? -13.246 -8.383 51.182 1.00 85.38 533 ASP A CA 1
ATOM 4317 C C . ASP A 1 533 ? -13.774 -7.505 50.039 1.00 85.38 533 ASP A C 1
ATOM 4319 O O . ASP A 1 533 ? -14.584 -7.938 49.214 1.00 85.38 533 ASP A O 1
ATOM 4323 N N . PHE A 1 534 ? -13.368 -6.237 50.041 1.00 87.50 534 PHE A N 1
ATOM 4324 C CA . PHE A 1 534 ? -13.973 -5.189 49.233 1.00 87.50 534 PHE A CA 1
ATOM 4325 C C . PHE A 1 534 ? -12.925 -4.496 48.365 1.00 87.50 534 PHE A C 1
ATOM 4327 O O . PHE A 1 534 ? -11.964 -3.908 48.864 1.00 87.50 534 PHE A O 1
ATOM 4334 N N . SER A 1 535 ? -13.157 -4.506 47.052 1.00 89.75 535 SER A N 1
ATOM 4335 C CA . SER A 1 535 ? -12.357 -3.788 46.063 1.00 89.75 535 SER A CA 1
ATOM 4336 C C . SER A 1 535 ? -13.264 -3.013 45.111 1.00 89.75 535 SER A C 1
ATOM 4338 O O . SER A 1 535 ? -14.340 -3.483 44.737 1.00 89.75 535 SER A O 1
ATOM 4340 N N . ILE A 1 536 ? -12.830 -1.815 44.722 1.00 91.50 536 ILE A N 1
ATOM 4341 C CA . ILE A 1 536 ? -13.611 -0.862 43.931 1.00 91.50 536 ILE A CA 1
ATOM 4342 C C . ILE A 1 536 ? -12.840 -0.371 42.705 1.00 91.50 536 ILE A C 1
ATOM 4344 O O . ILE A 1 536 ? -11.625 -0.203 42.738 1.00 91.50 536 ILE A O 1
ATOM 4348 N N . LEU A 1 537 ? -13.552 -0.083 41.618 1.00 92.50 537 LEU A N 1
ATOM 4349 C CA . LEU A 1 537 ? -13.001 0.622 40.461 1.00 92.50 537 LEU A CA 1
ATOM 4350 C C . LEU A 1 537 ? -13.715 1.965 40.326 1.00 92.50 537 LEU A C 1
ATOM 4352 O O . LEU A 1 537 ? -14.930 2.006 40.136 1.00 92.50 537 LEU A O 1
ATOM 4356 N N . VAL A 1 538 ? -12.967 3.064 40.435 1.00 92.81 538 VAL A N 1
ATOM 4357 C CA . VAL A 1 538 ? -13.503 4.423 40.299 1.00 92.81 538 VAL A CA 1
ATOM 4358 C C . VAL A 1 538 ? -13.155 4.949 38.916 1.00 92.81 538 VAL A C 1
ATOM 4360 O O . VAL A 1 538 ? -12.003 5.245 38.608 1.00 92.81 538 VAL A O 1
ATOM 4363 N N . LEU A 1 539 ? -14.179 5.062 38.074 1.00 92.62 539 LEU A N 1
ATOM 4364 C CA . LEU A 1 539 ? -14.035 5.291 36.640 1.00 92.62 539 LEU A CA 1
ATOM 4365 C C . LEU A 1 539 ? 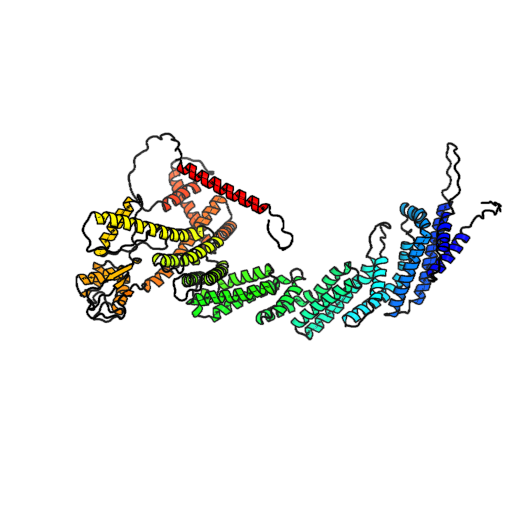-14.607 6.655 36.245 1.00 92.62 539 LEU A C 1
ATOM 4367 O O . LEU A 1 539 ? -15.662 7.063 36.735 1.00 92.62 539 LEU A O 1
ATOM 4371 N N . SER A 1 540 ? -13.935 7.375 35.343 1.00 91.88 540 SER A N 1
ATOM 4372 C CA . SER A 1 540 ? -14.416 8.680 34.876 1.00 91.88 540 SER A CA 1
ATOM 4373 C C . SER A 1 540 ? -15.618 8.542 33.928 1.00 91.88 540 SER A C 1
ATOM 4375 O O . SER A 1 540 ? -15.508 8.016 32.822 1.00 91.88 540 SER A O 1
ATOM 4377 N N . SER A 1 541 ? -16.782 9.070 34.317 1.00 86.56 541 SER A N 1
ATOM 4378 C CA . SER A 1 541 ? -18.041 8.891 33.567 1.00 86.56 541 SER A CA 1
ATOM 4379 C C . SER A 1 541 ? -17.992 9.339 32.096 1.00 86.56 541 SER A C 1
ATOM 4381 O O . SER A 1 541 ? -18.707 8.787 31.270 1.00 86.56 541 SER A O 1
ATOM 4383 N N . GLY A 1 542 ? -17.143 10.311 31.740 1.00 85.69 542 GLY A N 1
ATOM 4384 C CA . GLY A 1 542 ? -17.011 10.811 30.362 1.00 85.69 542 GLY A CA 1
ATOM 4385 C C . GLY A 1 542 ? -16.121 9.973 29.429 1.00 85.69 542 GLY A C 1
ATOM 4386 O O . GLY A 1 542 ? -16.177 10.154 28.206 1.00 85.69 542 GLY A O 1
ATOM 4387 N N . SER A 1 543 ? -15.295 9.077 29.978 1.00 88.81 543 SER A N 1
ATOM 4388 C CA . SER A 1 543 ? -14.304 8.300 29.209 1.00 88.81 543 SER A CA 1
ATOM 4389 C C . SER A 1 543 ? -14.730 6.854 28.982 1.00 88.81 543 SER A C 1
ATOM 4391 O O . SER A 1 543 ? -14.293 6.240 28.011 1.00 88.81 543 SER A O 1
ATOM 4393 N N . TRP A 1 544 ? -15.585 6.325 29.856 1.00 90.69 544 TRP A N 1
ATOM 4394 C CA . TRP A 1 544 ? -16.003 4.929 29.849 1.00 90.69 544 TRP A CA 1
ATOM 4395 C C . TRP A 1 544 ? -17.357 4.747 29.145 1.00 90.69 544 TRP A C 1
ATOM 4397 O O . TRP A 1 544 ? -18.255 5.568 29.323 1.00 90.69 544 TRP A O 1
ATOM 4407 N N . PRO A 1 545 ? -17.546 3.673 28.359 1.00 84.81 545 PRO A N 1
ATOM 4408 C CA . PRO A 1 545 ? -18.746 3.460 27.548 1.00 84.81 545 PRO A CA 1
ATOM 4409 C C . PRO A 1 545 ? -19.904 2.805 28.327 1.00 84.81 545 PRO A C 1
ATOM 4411 O O . PRO A 1 545 ? -20.694 2.066 27.743 1.00 84.81 545 PRO A O 1
ATOM 4414 N N . PHE A 1 546 ? -19.998 3.032 29.639 1.00 81.94 546 PHE A N 1
ATOM 4415 C CA . PHE A 1 546 ? -21.040 2.440 30.480 1.00 81.94 546 PHE A CA 1
ATOM 4416 C C . PHE A 1 546 ? -22.267 3.354 30.572 1.00 81.94 546 PHE A C 1
ATOM 4418 O O . PHE A 1 546 ? -22.138 4.570 30.718 1.00 81.94 546 PHE A O 1
ATOM 4425 N N . GLY A 1 547 ? -23.461 2.764 30.462 1.00 70.75 547 GLY A N 1
ATOM 4426 C CA . GLY A 1 547 ? -24.734 3.476 30.602 1.00 70.75 547 GLY A CA 1
ATOM 4427 C C . GLY A 1 547 ? -25.014 3.924 32.040 1.00 70.75 547 GLY A C 1
ATOM 4428 O O . GLY A 1 547 ? -24.297 3.558 32.972 1.00 70.75 547 GLY A O 1
ATOM 4429 N N . GLN A 1 548 ? -26.072 4.718 32.227 1.00 64.06 548 GLN A N 1
ATOM 4430 C CA . GLN A 1 548 ? -26.556 5.038 33.573 1.00 64.06 548 GLN A CA 1
ATOM 4431 C C . GLN A 1 548 ? -27.123 3.781 34.244 1.00 64.06 548 GLN A C 1
ATOM 4433 O O . GLN A 1 548 ? -27.732 2.943 33.581 1.00 64.06 548 GLN A O 1
ATOM 4438 N N . GLY A 1 549 ? -26.877 3.650 35.551 1.00 59.47 549 GLY A N 1
ATOM 4439 C CA . GLY A 1 549 ? -27.351 2.526 36.353 1.00 59.47 549 GLY A CA 1
ATOM 4440 C C . GLY A 1 549 ? -28.877 2.414 36.360 1.00 59.47 549 GLY A C 1
ATOM 4441 O O . GLY A 1 549 ? -29.591 3.391 36.137 1.00 59.47 549 GLY A O 1
ATOM 4442 N N . PHE A 1 550 ? -29.361 1.206 36.626 1.00 68.38 550 PHE A N 1
ATOM 4443 C CA . PHE A 1 550 ? -30.783 0.900 36.769 1.00 68.38 550 PHE A CA 1
ATOM 4444 C C . PHE A 1 550 ? -31.188 0.926 38.245 1.00 68.38 550 PHE A C 1
ATOM 4446 O O . PHE A 1 550 ? -30.336 0.857 39.133 1.00 68.38 550 PHE A O 1
ATOM 4453 N N . THR A 1 551 ? -32.491 0.999 38.509 1.00 65.06 551 THR A N 1
ATOM 4454 C CA . THR A 1 551 ? -33.038 0.776 39.851 1.00 65.06 551 THR A CA 1
ATOM 4455 C C . THR A 1 551 ? -32.724 -0.654 40.279 1.00 65.06 551 THR A C 1
ATOM 4457 O O . THR A 1 551 ? -33.113 -1.599 39.598 1.00 65.06 551 THR A O 1
ATOM 4460 N N . PHE A 1 552 ? -31.977 -0.803 41.367 1.00 80.25 552 PHE A N 1
ATOM 4461 C CA . PHE A 1 552 ? -31.600 -2.084 41.949 1.00 80.25 552 PHE A CA 1
ATOM 4462 C C . PHE A 1 552 ? -31.466 -1.899 43.458 1.00 80.25 552 PHE A C 1
ATOM 4464 O O . PHE A 1 552 ? -30.792 -0.963 43.901 1.00 80.25 552 PHE A O 1
ATOM 4471 N N . SER A 1 553 ? -32.096 -2.783 44.228 1.00 82.25 553 SER A N 1
ATOM 4472 C CA . SER A 1 553 ? -31.966 -2.797 45.682 1.00 82.25 553 SER A CA 1
ATOM 4473 C C . SER A 1 553 ? -30.726 -3.603 46.046 1.00 82.25 553 SER A C 1
ATOM 4475 O O . SER A 1 553 ? -30.671 -4.817 45.854 1.00 82.25 553 SER A O 1
ATOM 4477 N N . LEU A 1 554 ? -29.693 -2.915 46.530 1.00 85.94 554 LEU A N 1
ATOM 4478 C CA . LEU A 1 554 ? -28.462 -3.566 46.962 1.00 85.94 554 LEU A CA 1
ATOM 4479 C C . LEU A 1 554 ? -28.745 -4.419 48.213 1.00 85.94 554 LEU A C 1
ATOM 4481 O O . LEU A 1 554 ? -29.333 -3.892 49.155 1.00 85.94 554 LEU A O 1
ATOM 4485 N N . PRO A 1 555 ? -28.311 -5.694 48.261 1.00 85.62 555 PRO A N 1
ATOM 4486 C CA . PRO A 1 555 ? -28.447 -6.510 49.462 1.00 85.62 555 PRO A CA 1
ATOM 4487 C C . PRO A 1 555 ? -27.816 -5.841 50.684 1.00 85.62 555 PRO A C 1
ATOM 4489 O O . PRO A 1 555 ? -26.733 -5.251 50.580 1.00 85.62 555 PRO A O 1
ATOM 4492 N N . PHE A 1 556 ? -28.483 -5.957 51.834 1.00 84.44 556 PHE A N 1
ATOM 4493 C CA . PHE A 1 556 ? -28.110 -5.286 53.082 1.00 84.44 556 PHE A CA 1
ATOM 4494 C C . PHE A 1 556 ? -26.652 -5.558 53.487 1.00 84.44 556 PHE A C 1
ATOM 4496 O O . PHE A 1 556 ? -25.940 -4.656 53.932 1.00 84.44 556 PHE A O 1
ATOM 4503 N N . GLU A 1 557 ? -26.161 -6.776 53.252 1.00 84.75 557 GLU A N 1
ATOM 4504 C CA . GLU A 1 557 ? -24.788 -7.178 53.559 1.00 84.75 557 GLU A CA 1
ATOM 4505 C C . GLU A 1 557 ? -23.747 -6.343 52.795 1.00 84.75 557 GLU A C 1
ATOM 4507 O O . GLU A 1 557 ? -22.657 -6.083 53.304 1.00 84.75 557 GLU A O 1
ATOM 4512 N N . LEU A 1 558 ? -24.070 -5.891 51.580 1.00 87.50 558 LEU A N 1
ATOM 4513 C CA . LEU A 1 558 ? -23.172 -5.099 50.733 1.00 87.50 558 LEU A CA 1
ATOM 4514 C C . LEU A 1 558 ? -23.304 -3.589 50.973 1.00 87.50 558 LEU A C 1
ATOM 4516 O O . LEU A 1 558 ? -22.365 -2.834 50.696 1.00 87.50 558 LEU A O 1
ATOM 4520 N N . GLU A 1 559 ? -24.448 -3.139 51.489 1.00 87.56 559 GLU A N 1
ATOM 4521 C CA . GLU A 1 559 ? -24.765 -1.722 51.675 1.00 87.56 559 GLU A CA 1
ATOM 4522 C C . GLU A 1 559 ? -23.784 -1.029 52.624 1.00 87.56 559 GLU A C 1
ATOM 4524 O O . GLU A 1 559 ? -23.306 0.078 52.348 1.00 87.56 559 GLU A O 1
ATOM 4529 N N . GLN A 1 560 ? -23.391 -1.712 53.701 1.00 86.69 560 GLN A N 1
ATOM 4530 C CA . GLN A 1 560 ? -22.455 -1.157 54.673 1.00 86.69 560 GLN A CA 1
ATOM 4531 C C . GLN A 1 560 ? -21.085 -0.851 54.047 1.00 86.69 560 GLN A C 1
ATOM 4533 O O . GLN A 1 560 ? -20.502 0.204 54.315 1.00 86.69 560 GLN A O 1
ATOM 4538 N N . SER A 1 561 ? -20.578 -1.740 53.190 1.00 87.75 561 SER A N 1
ATOM 4539 C CA . SER A 1 561 ? -19.300 -1.559 52.490 1.00 87.75 561 SER A CA 1
ATOM 4540 C C . SER A 1 561 ? -19.353 -0.374 51.525 1.00 87.75 561 SER A C 1
ATOM 4542 O O . SER A 1 561 ? -18.446 0.463 51.517 1.00 87.75 561 SER A O 1
ATOM 4544 N N . VAL A 1 562 ? -20.455 -0.239 50.780 1.00 89.56 562 VAL A N 1
ATOM 4545 C CA . VAL A 1 562 ? -20.703 0.902 49.886 1.00 89.56 562 VAL A CA 1
ATOM 4546 C C . VAL A 1 562 ? -20.753 2.216 50.668 1.00 89.56 562 VAL A C 1
ATOM 4548 O O . VAL A 1 562 ? -20.112 3.195 50.278 1.00 89.56 562 VAL A O 1
ATOM 4551 N N . HIS A 1 563 ? -21.456 2.247 51.803 1.00 89.00 563 HIS A N 1
ATOM 4552 C CA . HIS A 1 563 ? -21.556 3.441 52.640 1.00 89.00 563 HIS A CA 1
ATOM 4553 C C . HIS A 1 563 ? -20.195 3.862 53.220 1.00 89.00 563 HIS A C 1
ATOM 4555 O O . HIS A 1 563 ? -19.822 5.037 53.153 1.00 89.00 563 HIS A O 1
ATOM 4561 N N . ARG A 1 564 ? -19.409 2.905 53.738 1.00 88.38 564 ARG A N 1
ATOM 4562 C CA . ARG A 1 564 ? -18.047 3.161 54.244 1.00 88.38 564 ARG A CA 1
ATOM 4563 C C . ARG A 1 564 ? -17.146 3.743 53.158 1.00 88.38 564 ARG A C 1
ATOM 4565 O O . ARG A 1 564 ? -16.456 4.734 53.412 1.00 88.38 564 ARG A O 1
ATOM 4572 N N . PHE A 1 565 ? -17.191 3.178 51.952 1.00 91.44 565 PHE A N 1
ATOM 4573 C CA . PHE A 1 565 ? -16.399 3.676 50.835 1.00 91.44 565 PHE A CA 1
ATOM 4574 C C . PHE A 1 565 ? -16.841 5.074 50.380 1.00 91.44 565 PHE A C 1
ATOM 4576 O O . PHE A 1 565 ? -15.992 5.940 50.187 1.00 91.44 565 PHE A O 1
ATOM 4583 N N . ASN A 1 566 ? -18.150 5.341 50.279 1.00 91.94 566 ASN A N 1
ATOM 4584 C CA . ASN A 1 566 ? -18.666 6.671 49.932 1.00 91.94 566 ASN A CA 1
ATOM 4585 C C . ASN A 1 566 ? -18.161 7.747 50.909 1.00 91.94 566 ASN A C 1
ATOM 4587 O O . ASN A 1 566 ? -17.713 8.808 50.476 1.00 91.94 566 ASN A O 1
ATOM 4591 N N . ASN A 1 567 ? -18.171 7.460 52.215 1.00 90.44 567 ASN A N 1
ATOM 4592 C CA . ASN A 1 567 ? -17.676 8.385 53.238 1.00 90.44 567 ASN A CA 1
ATOM 4593 C C . ASN A 1 567 ? -16.162 8.611 53.138 1.00 90.44 567 ASN A C 1
ATOM 4595 O O . ASN A 1 567 ? -15.696 9.740 53.289 1.00 90.44 567 ASN A O 1
ATOM 4599 N N . PHE A 1 568 ? -15.388 7.554 52.882 1.00 92.00 568 PHE A N 1
ATOM 4600 C CA . PHE A 1 568 ? -13.949 7.663 52.634 1.00 92.00 568 PHE A CA 1
ATOM 4601 C C . PHE A 1 568 ? -13.659 8.526 51.395 1.00 92.00 568 PHE A C 1
ATOM 4603 O O . PHE A 1 568 ? -12.877 9.473 51.470 1.00 92.00 568 PHE A O 1
ATOM 4610 N N . TYR A 1 569 ? -14.346 8.254 50.284 1.00 93.31 569 TYR A N 1
ATOM 4611 C CA . TYR A 1 569 ? -14.153 8.964 49.023 1.00 93.31 569 TYR A CA 1
ATOM 4612 C C . TYR A 1 569 ? -14.548 10.442 49.123 1.00 93.31 569 TYR A C 1
ATOM 4614 O O . TYR A 1 569 ? -13.800 11.309 48.678 1.00 93.31 569 TYR A O 1
ATOM 4622 N N . ALA A 1 570 ? -15.686 10.749 49.755 1.00 91.69 570 ALA A N 1
ATOM 4623 C CA . ALA A 1 570 ? -16.167 12.121 49.927 1.00 91.69 570 ALA A CA 1
ATOM 4624 C C . ALA A 1 570 ? -15.217 12.985 50.773 1.00 91.69 570 ALA A C 1
ATOM 4626 O O . ALA A 1 570 ? -15.089 14.182 50.517 1.00 91.69 570 ALA A O 1
ATOM 4627 N N . LYS A 1 571 ? -14.522 12.386 51.753 1.00 90.44 571 LYS A N 1
ATOM 4628 C CA . LYS A 1 571 ? -13.505 13.083 52.559 1.00 90.44 571 LYS A CA 1
ATOM 4629 C C . LYS A 1 571 ? -12.260 13.447 51.750 1.00 90.44 571 LYS A C 1
ATOM 4631 O O . LYS A 1 571 ? -11.678 14.497 51.994 1.00 90.44 571 LYS A O 1
ATOM 4636 N N . GLN A 1 572 ? -11.845 12.594 50.815 1.00 89.88 572 GLN A N 1
ATOM 4637 C CA . GLN A 1 572 ? -10.655 12.834 49.991 1.00 89.88 572 GLN A CA 1
ATOM 4638 C C . GLN A 1 572 ? -10.939 13.675 48.741 1.00 89.88 572 GLN A C 1
ATOM 4640 O O . GLN A 1 572 ? -10.057 14.373 48.243 1.00 89.88 572 GLN A O 1
ATOM 4645 N N . HIS A 1 573 ? -12.160 13.610 48.213 1.00 89.75 573 HIS A N 1
ATOM 4646 C CA . HIS A 1 573 ? -12.526 14.236 46.950 1.00 89.75 573 HIS A CA 1
ATOM 4647 C C . HIS A 1 573 ? -13.799 15.070 47.091 1.00 89.75 573 HIS A C 1
ATOM 4649 O O . HIS A 1 573 ? -14.910 14.608 46.823 1.00 89.75 573 HIS A O 1
ATOM 4655 N N . SER A 1 574 ? -13.624 16.341 47.456 1.00 89.62 574 SER A N 1
ATOM 4656 C CA . SER A 1 574 ? -14.713 17.315 47.480 1.00 89.62 574 SER A CA 1
ATOM 4657 C C . SER A 1 574 ? -15.201 17.642 46.060 1.00 89.62 574 SER A C 1
ATOM 4659 O O . SER A 1 574 ? -14.434 17.689 45.098 1.00 89.62 574 SER A O 1
ATOM 4661 N N . GLY A 1 575 ? -16.516 17.825 45.908 1.00 87.62 575 GLY A N 1
ATOM 4662 C CA . GLY A 1 575 ? -17.139 18.189 44.628 1.00 87.62 575 GLY A CA 1
ATOM 4663 C C . GLY A 1 575 ? -17.324 17.043 43.623 1.00 87.62 575 GLY A C 1
ATOM 4664 O O . GLY A 1 575 ? -17.764 17.295 42.502 1.00 87.62 575 GLY A O 1
ATOM 4665 N N . ARG A 1 576 ? -17.030 15.787 43.993 1.00 90.75 576 ARG A N 1
ATOM 4666 C CA . ARG A 1 576 ? -17.298 14.602 43.158 1.00 90.75 576 ARG A CA 1
ATOM 4667 C C . ARG A 1 576 ? -18.446 13.771 43.726 1.00 90.75 576 ARG A C 1
ATOM 4669 O O . ARG A 1 576 ? -18.596 13.657 44.938 1.00 90.75 576 ARG A O 1
ATOM 4676 N N . LYS A 1 577 ? -19.230 13.149 42.842 1.00 87.19 577 LYS A N 1
ATOM 4677 C CA . LYS A 1 577 ? -20.309 12.219 43.203 1.00 87.19 577 LYS A CA 1
ATOM 4678 C C . LYS A 1 577 ? -20.065 10.864 42.548 1.00 87.19 577 LYS A C 1
ATOM 4680 O O . LYS A 1 577 ? -19.813 10.799 41.347 1.00 87.19 577 LYS A O 1
ATOM 4685 N N . LEU A 1 578 ? -20.153 9.798 43.339 1.00 90.06 578 LEU A N 1
ATOM 4686 C CA . LEU A 1 578 ? -20.064 8.425 42.850 1.00 90.06 578 LEU A CA 1
ATOM 4687 C C . LEU A 1 578 ? -21.421 7.968 42.305 1.00 90.06 578 LEU A C 1
ATOM 4689 O O . LEU A 1 578 ? -22.463 8.239 42.903 1.00 90.06 578 LEU A O 1
ATOM 4693 N N . ASN A 1 579 ? -21.388 7.269 41.172 1.00 88.94 579 ASN A N 1
ATOM 4694 C CA . ASN A 1 579 ? -22.529 6.558 40.612 1.00 88.94 579 ASN A CA 1
ATOM 4695 C C . ASN A 1 579 ? -22.171 5.073 40.519 1.00 88.94 579 ASN A C 1
ATOM 4697 O O . ASN A 1 579 ? -21.160 4.728 39.908 1.00 88.94 579 ASN A O 1
ATOM 4701 N N . TRP A 1 580 ? -22.971 4.215 41.142 1.00 87.94 580 TRP A N 1
ATOM 4702 C CA . TRP A 1 580 ? -22.667 2.794 41.277 1.00 87.94 580 TRP A CA 1
ATOM 4703 C C . TRP A 1 580 ? -23.262 1.997 40.114 1.00 87.94 580 TRP A C 1
ATOM 4705 O O . TRP A 1 580 ? -24.445 2.116 39.805 1.00 87.94 580 TRP A O 1
ATOM 4715 N N . LEU A 1 581 ? -22.432 1.176 39.466 1.00 87.75 581 LEU A N 1
ATOM 4716 C CA . LEU A 1 581 ? -22.821 0.331 38.332 1.00 87.75 581 LEU A CA 1
ATOM 4717 C C . LEU A 1 581 ? -22.944 -1.132 38.772 1.00 87.75 581 LEU A C 1
ATOM 4719 O O . LEU A 1 581 ? -22.097 -1.965 38.451 1.00 87.75 581 LEU A O 1
ATOM 4723 N N . TYR A 1 582 ? -24.001 -1.447 39.525 1.00 85.69 582 TYR A N 1
ATOM 4724 C CA . TYR A 1 582 ? -24.188 -2.773 40.131 1.00 85.69 582 TYR A CA 1
ATOM 4725 C C . TYR A 1 582 ? -24.288 -3.919 39.113 1.00 85.69 582 TYR A C 1
ATOM 4727 O O . TYR A 1 582 ? -23.878 -5.036 39.407 1.00 85.69 582 TYR A O 1
ATOM 4735 N N . ASN A 1 583 ? -24.750 -3.649 37.891 1.00 79.31 583 ASN A N 1
ATOM 4736 C CA . ASN A 1 583 ? -24.800 -4.634 36.807 1.00 79.31 583 ASN A CA 1
ATOM 4737 C C . ASN A 1 583 ? -23.407 -5.122 36.359 1.00 79.31 583 ASN A C 1
ATOM 4739 O O . ASN A 1 583 ? -23.285 -6.215 35.816 1.00 79.31 583 ASN A O 1
ATOM 4743 N N . MET A 1 584 ? -22.359 -4.325 36.591 1.00 80.88 584 MET A N 1
ATOM 4744 C CA . MET A 1 584 ? -20.969 -4.660 36.256 1.00 80.88 584 MET A CA 1
ATOM 4745 C C . MET A 1 584 ? -20.204 -5.264 37.443 1.00 80.88 584 MET A C 1
ATOM 4747 O O . MET A 1 584 ? -19.071 -5.725 37.283 1.00 80.88 584 MET A O 1
ATOM 4751 N N . CYS A 1 585 ? -20.803 -5.247 38.634 1.00 87.56 585 CYS A N 1
ATOM 4752 C CA . CYS A 1 585 ? -20.197 -5.750 39.854 1.00 87.56 585 CYS A CA 1
ATOM 4753 C C . CYS A 1 585 ? -20.262 -7.284 39.923 1.00 87.56 585 CYS A C 1
ATOM 4755 O O . CYS A 1 585 ? -21.177 -7.943 39.420 1.00 87.56 585 CYS A O 1
ATOM 4757 N N . ARG A 1 586 ? -19.245 -7.860 40.565 1.00 89.25 586 ARG A N 1
ATOM 4758 C CA . ARG A 1 586 ? -19.098 -9.299 40.791 1.00 89.25 586 ARG A CA 1
ATOM 4759 C C . ARG A 1 586 ? -18.583 -9.541 42.199 1.00 89.25 586 ARG A C 1
ATOM 4761 O O . ARG A 1 586 ? -17.845 -8.711 42.725 1.00 89.25 586 ARG A O 1
ATOM 4768 N N . GLY A 1 587 ? -18.935 -10.682 42.766 1.00 90.75 587 GLY A N 1
ATOM 4769 C CA . GLY A 1 587 ? -18.494 -11.082 44.094 1.00 90.75 587 GLY A CA 1
ATOM 4770 C C . GLY A 1 587 ? -18.399 -12.592 44.233 1.00 90.75 587 GLY A C 1
ATOM 4771 O O . GLY A 1 587 ? -18.730 -13.347 43.313 1.00 90.75 587 GLY A O 1
ATOM 4772 N N . GLU A 1 588 ? -17.931 -13.020 45.400 1.00 92.50 588 GLU A N 1
ATOM 4773 C CA . GLU A 1 588 ? -17.890 -14.426 45.783 1.00 92.50 588 GLU A CA 1
ATOM 4774 C C . GLU A 1 588 ? -18.839 -14.671 46.949 1.00 92.50 588 GLU A C 1
ATOM 4776 O O . GLU A 1 588 ? -18.778 -13.986 47.967 1.00 92.50 588 GLU A O 1
ATOM 4781 N N . LEU A 1 589 ? -19.719 -15.656 46.794 1.00 91.88 589 LEU A N 1
ATOM 4782 C CA . LEU A 1 589 ? -20.582 -16.144 47.859 1.00 91.88 589 LEU A CA 1
ATOM 4783 C C . LEU A 1 589 ? -20.051 -17.468 48.374 1.00 91.88 589 LEU A C 1
ATOM 4785 O O . LEU A 1 589 ? -19.630 -18.331 47.604 1.00 91.88 589 LEU A O 1
ATOM 4789 N N . ILE A 1 590 ? -20.124 -17.648 49.682 1.00 91.56 590 ILE A N 1
ATOM 4790 C CA . ILE A 1 590 ? -19.785 -18.903 50.330 1.00 91.56 590 ILE A CA 1
ATOM 4791 C C . ILE A 1 590 ? -21.083 -19.557 50.783 1.00 91.56 590 ILE A C 1
ATOM 4793 O O . ILE A 1 590 ? -21.841 -18.986 51.560 1.00 91.56 590 ILE A O 1
ATOM 4797 N N . THR A 1 591 ? -21.324 -20.769 50.300 1.00 91.06 591 THR A N 1
ATOM 4798 C CA . THR A 1 591 ? -22.529 -21.533 50.629 1.00 91.06 591 THR A CA 1
ATOM 4799 C C . THR A 1 591 ? -22.315 -22.344 51.903 1.00 91.06 591 THR A C 1
ATOM 4801 O O . THR A 1 591 ? -21.383 -23.144 51.987 1.00 91.06 591 THR A O 1
ATOM 4804 N N . ASN A 1 592 ? -23.193 -22.145 52.886 1.00 88.69 592 ASN A N 1
ATOM 4805 C CA . ASN A 1 592 ? -23.215 -22.910 54.140 1.00 88.69 592 ASN A CA 1
ATOM 4806 C C . ASN A 1 592 ? -24.455 -23.819 54.248 1.00 88.69 592 ASN A C 1
ATOM 4808 O O . ASN A 1 592 ? -24.571 -24.595 55.189 1.00 88.69 592 ASN A O 1
ATOM 4812 N N . CYS A 1 593 ? -25.379 -23.723 53.290 1.00 83.88 593 CYS A N 1
ATOM 4813 C CA . CYS A 1 593 ? -26.658 -24.434 53.269 1.00 83.88 593 CYS A CA 1
ATOM 4814 C C . CYS A 1 593 ? -26.593 -25.839 52.641 1.00 83.88 593 CYS A C 1
ATOM 4816 O O . CYS A 1 593 ? -27.574 -26.577 52.699 1.00 83.88 593 CYS A O 1
ATOM 4818 N N . PHE A 1 594 ? -25.458 -26.220 52.046 1.00 87.12 594 PHE A N 1
ATOM 4819 C CA . PHE A 1 594 ? -25.261 -27.521 51.402 1.00 87.12 594 PHE A CA 1
ATOM 4820 C C . PHE A 1 594 ? -24.328 -28.416 52.217 1.00 87.12 594 PHE A C 1
ATOM 4822 O O . PHE A 1 594 ? -23.553 -27.950 53.050 1.00 87.12 594 PHE A O 1
ATOM 4829 N N . ARG A 1 595 ? -24.338 -29.722 51.915 1.00 84.31 595 ARG A N 1
ATOM 4830 C CA . ARG A 1 595 ? -23.459 -30.704 52.577 1.00 84.31 595 ARG A CA 1
ATOM 4831 C C . ARG A 1 595 ? -21.971 -30.355 52.455 1.00 84.31 595 ARG A C 1
ATOM 4833 O O . ARG A 1 595 ? -21.202 -30.678 53.352 1.00 84.31 595 ARG A O 1
ATOM 4840 N N . MET A 1 596 ? -21.568 -29.747 51.339 1.00 86.12 596 MET A N 1
ATOM 4841 C CA . MET A 1 596 ? -20.209 -29.262 51.093 1.00 86.12 596 MET A CA 1
ATOM 4842 C C . MET A 1 596 ? -20.221 -27.742 50.948 1.00 86.12 596 MET A C 1
ATOM 4844 O O . MET A 1 596 ? -21.164 -27.176 50.399 1.00 86.12 596 MET A O 1
ATOM 4848 N N . ARG A 1 597 ? -19.146 -27.091 51.397 1.00 89.00 597 ARG A N 1
ATOM 4849 C CA . ARG A 1 597 ? -18.974 -25.640 51.285 1.00 89.00 597 ARG A CA 1
ATOM 4850 C C . ARG A 1 597 ? -18.466 -25.288 49.887 1.00 89.00 597 ARG A C 1
ATOM 4852 O O . ARG A 1 597 ? -17.318 -25.585 49.556 1.00 89.00 597 ARG A O 1
ATOM 4859 N N . TYR A 1 598 ? -19.314 -24.660 49.075 1.00 92.56 598 TYR A N 1
ATOM 4860 C CA . TYR A 1 598 ? -18.957 -24.171 47.739 1.00 92.56 598 TYR A CA 1
ATOM 4861 C C . TYR A 1 598 ? -18.729 -22.658 47.740 1.00 92.56 598 TYR A C 1
ATOM 4863 O O . TYR A 1 598 ? -19.442 -21.923 48.427 1.00 92.56 598 TYR A O 1
ATOM 4871 N N . THR A 1 599 ? -17.789 -22.196 46.914 1.00 93.06 599 THR A N 1
ATOM 4872 C CA . THR A 1 599 ? -17.567 -20.776 46.606 1.00 93.06 599 THR A CA 1
ATOM 4873 C C . THR A 1 599 ? -18.150 -20.462 45.229 1.00 93.06 599 THR A C 1
ATOM 4875 O O . THR A 1 599 ? -17.691 -21.004 44.221 1.00 93.06 599 THR A O 1
ATOM 4878 N N . LEU A 1 600 ? -19.149 -19.586 45.168 1.00 93.38 600 LEU A N 1
ATOM 4879 C CA . LEU A 1 600 ? -19.831 -19.182 43.940 1.00 93.38 600 LEU A CA 1
ATOM 4880 C C . LEU A 1 600 ? -19.328 -17.811 43.489 1.00 93.38 600 LEU A C 1
ATOM 4882 O O . LEU A 1 600 ? -19.478 -16.839 44.220 1.00 93.38 600 LEU A O 1
ATOM 4886 N N . GLN A 1 601 ? -18.772 -17.710 42.284 1.00 92.50 601 GLN A N 1
ATOM 4887 C CA . GLN A 1 601 ? -18.468 -16.418 41.666 1.00 92.50 601 GLN A CA 1
ATOM 4888 C C . GLN A 1 601 ? -19.698 -15.949 40.901 1.00 92.50 601 GLN A C 1
ATOM 4890 O O . GLN A 1 601 ? -20.088 -16.577 39.915 1.00 92.50 601 GLN A O 1
ATOM 4895 N N . ALA A 1 602 ? -20.310 -14.868 41.367 1.00 91.88 602 ALA A N 1
ATOM 4896 C CA . ALA A 1 602 ? -21.630 -14.433 40.942 1.00 91.88 602 ALA A CA 1
ATOM 4897 C C . ALA A 1 602 ? -21.628 -12.949 40.558 1.00 91.88 602 ALA A C 1
ATOM 4899 O O . ALA A 1 602 ? -20.818 -12.162 41.058 1.00 91.88 602 ALA A O 1
ATOM 4900 N N . SER A 1 603 ? -22.528 -12.561 39.656 1.00 90.25 603 SER A N 1
ATOM 4901 C CA . SER A 1 603 ? -22.860 -11.148 39.447 1.00 90.25 603 SER A CA 1
ATOM 4902 C C . SER A 1 603 ? -23.675 -10.616 40.626 1.00 90.25 603 SER A C 1
ATOM 4904 O O . SER A 1 603 ? -24.305 -11.385 41.351 1.00 90.25 603 SER A O 1
ATOM 4906 N N . THR A 1 604 ? -23.726 -9.299 40.812 1.00 89.19 604 THR A N 1
ATOM 4907 C CA . THR A 1 604 ? -24.513 -8.710 41.908 1.00 89.19 604 THR A CA 1
ATOM 4908 C C . THR A 1 604 ? -26.010 -9.040 41.818 1.00 89.19 604 THR A C 1
ATOM 4910 O O . THR A 1 604 ? -26.642 -9.245 42.849 1.00 89.19 604 THR A O 1
ATOM 4913 N N . PHE A 1 605 ? -26.569 -9.205 40.613 1.00 87.88 605 PHE A N 1
ATOM 4914 C CA . PHE A 1 605 ? -27.953 -9.674 40.440 1.00 87.88 605 PHE A CA 1
ATOM 4915 C C . PHE A 1 605 ? -28.150 -11.116 40.906 1.00 87.88 605 PHE A C 1
ATOM 4917 O O . PHE A 1 605 ? -29.127 -11.425 41.581 1.00 87.88 605 PHE A O 1
ATOM 4924 N N . GLN A 1 606 ? -27.203 -11.999 40.588 1.00 90.75 606 GLN A N 1
ATOM 4925 C CA . GLN A 1 606 ? -27.229 -13.377 41.076 1.00 90.75 606 GLN A CA 1
ATOM 4926 C C . GLN A 1 606 ? -27.072 -13.425 42.596 1.00 90.75 606 GLN A C 1
ATOM 4928 O O . GLN A 1 606 ? -27.750 -14.210 43.250 1.00 90.75 606 GLN A O 1
ATOM 4933 N N . MET A 1 607 ? -26.217 -12.566 43.161 1.00 91.25 607 MET A N 1
ATOM 4934 C CA . MET A 1 607 ? -26.057 -12.465 44.608 1.00 91.25 607 MET A CA 1
ATOM 4935 C C . MET A 1 607 ? -27.340 -12.007 45.291 1.00 91.25 607 MET A C 1
ATOM 4937 O O . MET A 1 607 ? -27.734 -12.622 46.273 1.00 91.25 607 MET A O 1
ATOM 4941 N N . ALA A 1 608 ? -28.009 -10.983 44.756 1.00 90.94 608 ALA A N 1
ATOM 4942 C CA . ALA A 1 608 ? -29.261 -10.492 45.319 1.00 90.94 608 ALA A CA 1
ATOM 4943 C C . ALA A 1 608 ? -30.332 -11.577 45.377 1.00 90.94 608 ALA A C 1
ATOM 4945 O O . ALA A 1 608 ? -30.950 -11.744 46.419 1.00 90.94 608 ALA A O 1
ATOM 4946 N N . VAL A 1 609 ? -30.492 -12.359 44.303 1.00 91.62 609 VAL A N 1
ATOM 4947 C CA . VAL A 1 609 ? -31.436 -13.485 44.281 1.00 91.62 609 VAL A CA 1
ATOM 4948 C C . VAL A 1 609 ? -31.036 -14.570 45.284 1.00 91.62 609 VAL A C 1
ATOM 4950 O O . VAL A 1 609 ? -31.881 -15.041 46.034 1.00 91.62 609 VAL A O 1
ATOM 4953 N N . LEU A 1 610 ? -29.760 -14.969 45.327 1.00 92.31 610 LEU A N 1
ATOM 4954 C CA . LEU A 1 610 ? -29.306 -16.048 46.213 1.00 92.31 610 LEU A CA 1
ATOM 4955 C C . LEU A 1 610 ? -29.392 -15.678 47.700 1.00 92.31 610 LEU A C 1
ATOM 4957 O O . LEU A 1 610 ? -29.681 -16.549 48.514 1.00 92.31 610 LEU A O 1
ATOM 4961 N N . LEU A 1 611 ? -29.168 -14.410 48.055 1.00 91.50 611 LEU A N 1
ATOM 4962 C CA . LEU A 1 611 ? -29.240 -13.943 49.443 1.00 91.50 611 LEU A CA 1
ATOM 4963 C C . LEU A 1 611 ? -30.673 -13.948 49.999 1.00 91.50 611 LEU A C 1
ATOM 4965 O O . LEU A 1 611 ? -30.832 -14.152 51.197 1.00 91.50 611 LEU A O 1
ATOM 4969 N N . GLN A 1 612 ? -31.710 -13.844 49.154 1.00 91.19 612 GLN A N 1
ATOM 4970 C CA . GLN A 1 612 ? -33.112 -14.001 49.593 1.00 91.19 612 GLN A CA 1
ATOM 4971 C C . GLN A 1 612 ? -33.386 -15.386 50.198 1.00 91.19 612 GLN A C 1
ATOM 4973 O O . GLN A 1 612 ? -34.244 -15.537 51.066 1.00 91.19 612 GLN A O 1
ATOM 4978 N N . PHE A 1 613 ? -32.629 -16.409 49.787 1.00 92.12 613 PHE A N 1
ATOM 4979 C CA . PHE A 1 613 ? -32.792 -17.769 50.305 1.00 92.12 613 PHE A CA 1
ATOM 4980 C C . PHE A 1 613 ? -32.186 -17.987 51.701 1.00 92.12 613 PHE A C 1
ATOM 4982 O O . PHE A 1 613 ? -32.276 -19.090 52.242 1.00 92.12 613 PHE A O 1
ATOM 4989 N N . ASN A 1 614 ? -31.567 -16.956 52.288 1.00 90.31 614 ASN A N 1
ATOM 4990 C CA . ASN A 1 614 ? -31.177 -16.970 53.698 1.00 90.31 614 ASN A CA 1
ATOM 4991 C C . ASN A 1 614 ? -32.374 -16.720 54.632 1.00 90.31 614 ASN A C 1
ATOM 4993 O O . ASN A 1 614 ? -32.308 -17.123 55.791 1.00 90.31 614 ASN A O 1
ATOM 4997 N N . GLU A 1 615 ? -33.438 -16.070 54.143 1.00 89.44 615 GLU A N 1
ATOM 4998 C CA . GLU A 1 615 ? -34.658 -15.784 54.912 1.00 89.44 615 GLU A CA 1
ATOM 4999 C C . GLU A 1 615 ? -35.681 -16.919 54.777 1.00 89.44 615 GLU A C 1
ATOM 5001 O O . GLU A 1 615 ? -36.084 -17.508 55.778 1.00 89.44 615 GLU A O 1
ATOM 5006 N N . GLU A 1 616 ? -36.038 -17.290 53.542 1.00 89.81 616 GLU A N 1
ATOM 5007 C CA . GLU A 1 616 ? -36.944 -18.410 53.253 1.00 89.81 616 GLU A CA 1
ATOM 5008 C C . GLU A 1 616 ? -36.391 -19.327 52.159 1.00 89.81 616 GLU A C 1
ATOM 5010 O O . GLU A 1 616 ? -35.677 -18.903 51.256 1.00 89.81 616 GLU A O 1
ATOM 5015 N N . THR A 1 617 ? -36.735 -20.617 52.198 1.00 88.88 617 THR A N 1
ATOM 5016 C CA . THR A 1 617 ? -36.208 -21.599 51.233 1.00 88.88 617 THR A CA 1
ATOM 5017 C C . THR A 1 617 ? -36.969 -21.659 49.907 1.00 88.88 617 THR A C 1
ATOM 5019 O O . THR A 1 617 ? -36.524 -22.372 49.005 1.00 88.88 617 THR A O 1
ATOM 5022 N N . ALA A 1 618 ? -38.095 -20.953 49.787 1.00 90.69 618 ALA A N 1
ATOM 5023 C CA . ALA A 1 618 ? -38.986 -20.975 48.632 1.00 90.69 618 ALA A CA 1
ATOM 5024 C C . ALA A 1 618 ? -39.570 -19.579 48.382 1.00 90.69 618 ALA A C 1
ATOM 5026 O O . ALA A 1 618 ? -40.113 -18.979 49.299 1.00 90.69 618 ALA A O 1
ATOM 5027 N N . TRP A 1 619 ? -39.498 -19.087 47.145 1.00 91.31 619 TRP A N 1
ATOM 5028 C CA . TRP A 1 619 ? -40.034 -17.778 46.756 1.00 91.31 619 TRP A CA 1
ATOM 5029 C C . TRP A 1 619 ? -40.730 -17.853 45.395 1.00 91.31 619 TRP A C 1
ATOM 5031 O O . TRP A 1 619 ? -40.276 -18.571 44.502 1.00 91.31 619 TRP A O 1
ATOM 5041 N N . SER A 1 620 ? -41.801 -17.083 45.188 1.00 90.06 620 SER A N 1
ATOM 5042 C CA . SER A 1 620 ? -42.334 -16.852 43.834 1.00 90.06 620 SER A CA 1
ATOM 5043 C C . SER A 1 620 ? -41.452 -15.876 43.047 1.00 90.06 620 SER A C 1
ATOM 5045 O O . SER A 1 620 ? -40.782 -15.015 43.625 1.00 90.06 620 SER A O 1
ATOM 5047 N N . ILE A 1 621 ? -41.464 -15.961 41.713 1.00 88.12 621 ILE A N 1
ATOM 5048 C CA . ILE A 1 621 ? -40.690 -15.038 40.861 1.00 88.12 621 ILE A CA 1
ATOM 5049 C C . ILE A 1 621 ? -41.119 -13.582 41.084 1.00 88.12 621 ILE A C 1
ATOM 5051 O O . ILE A 1 621 ? -40.268 -12.692 41.122 1.00 88.12 621 ILE A O 1
ATOM 5055 N N . LYS A 1 622 ? -42.416 -13.334 41.288 1.00 88.06 622 LYS A N 1
ATOM 5056 C CA . LYS A 1 622 ? -42.943 -12.005 41.608 1.00 88.06 622 LYS A CA 1
ATOM 5057 C C . LYS A 1 622 ? -42.356 -11.449 42.910 1.00 88.06 622 LYS A C 1
ATOM 5059 O O . LYS A 1 622 ? -41.852 -10.329 42.901 1.00 88.06 622 LYS A O 1
ATOM 5064 N N . GLN A 1 623 ? -42.345 -12.242 43.985 1.00 89.38 623 GLN A N 1
ATOM 5065 C CA . GLN A 1 623 ? -41.739 -11.842 45.263 1.00 89.38 623 GLN A CA 1
ATOM 5066 C C . GLN A 1 623 ? -40.235 -11.586 45.123 1.00 89.38 623 GLN A C 1
ATOM 5068 O O . GLN A 1 623 ? -39.731 -10.588 45.629 1.00 89.38 623 GLN A O 1
ATOM 5073 N N . LEU A 1 624 ? -39.513 -12.431 44.375 1.00 89.25 624 LEU A N 1
ATOM 5074 C CA . LEU A 1 624 ? -38.090 -12.202 44.105 1.00 89.25 624 LEU A CA 1
ATOM 5075 C C . LEU A 1 624 ? -37.854 -10.875 43.374 1.00 89.25 624 LEU A C 1
ATOM 5077 O O . LEU A 1 624 ? -36.901 -10.164 43.694 1.00 89.25 624 LEU A O 1
ATOM 5081 N N . GLY A 1 625 ? -38.706 -10.521 42.410 1.00 87.81 625 GLY A N 1
ATOM 5082 C CA . GLY A 1 625 ? -38.639 -9.237 41.710 1.00 87.81 625 GLY A CA 1
ATOM 5083 C C . GLY A 1 625 ? -38.896 -8.044 42.631 1.00 87.81 625 GLY A C 1
ATOM 5084 O O . GLY A 1 625 ? -38.143 -7.071 42.590 1.00 87.81 625 GLY A O 1
ATOM 5085 N N . GLU A 1 626 ? -39.910 -8.136 43.493 1.00 88.38 626 GLU A N 1
ATOM 5086 C CA . GLU A 1 626 ? -40.261 -7.093 44.464 1.00 88.38 626 GLU A CA 1
ATOM 5087 C C . GLU A 1 626 ? -39.154 -6.892 45.514 1.00 88.38 626 GLU A C 1
ATOM 5089 O O . GLU A 1 626 ? -38.720 -5.759 45.728 1.00 88.38 626 GLU A O 1
ATOM 5094 N N . ASN A 1 627 ? -38.620 -7.972 46.092 1.00 87.69 627 ASN A N 1
ATOM 5095 C CA . ASN A 1 627 ? -37.600 -7.889 47.142 1.00 87.69 627 ASN A CA 1
ATOM 5096 C C . ASN A 1 627 ? -36.236 -7.418 46.616 1.00 87.69 627 ASN A C 1
ATOM 5098 O O . ASN A 1 627 ? -35.532 -6.655 47.276 1.00 87.69 627 ASN A O 1
ATOM 5102 N N . THR A 1 628 ? -35.834 -7.869 45.424 1.00 87.62 628 THR A N 1
ATOM 5103 C CA . THR A 1 628 ? -34.517 -7.522 44.853 1.00 87.62 628 THR A CA 1
ATOM 5104 C C . THR A 1 628 ? -34.532 -6.220 44.051 1.00 87.62 628 THR A C 1
ATOM 5106 O O . THR A 1 628 ? -33.475 -5.656 43.754 1.00 87.62 628 THR A O 1
ATOM 5109 N N . GLY A 1 629 ? -35.714 -5.739 43.653 1.00 85.88 629 GLY A N 1
ATOM 5110 C CA . GLY A 1 629 ? -35.861 -4.587 42.765 1.00 85.88 629 GLY A CA 1
ATOM 5111 C C . GLY A 1 629 ? -35.287 -4.814 41.360 1.00 85.88 629 GLY A C 1
ATOM 5112 O O . GLY A 1 629 ? -35.047 -3.846 40.638 1.00 85.88 629 GLY A O 1
ATOM 5113 N N . ILE A 1 630 ? -35.024 -6.066 40.966 1.00 85.44 630 ILE A N 1
ATOM 5114 C CA . ILE A 1 630 ? -34.535 -6.414 39.626 1.00 85.44 630 ILE A CA 1
ATOM 5115 C C . ILE A 1 630 ? -35.714 -6.372 38.647 1.00 85.44 630 ILE A C 1
ATOM 5117 O O . ILE A 1 630 ? -36.766 -6.964 38.882 1.00 85.44 630 ILE A O 1
ATOM 5121 N N . ASN A 1 631 ? -35.532 -5.714 37.502 1.00 82.56 631 ASN A N 1
ATOM 5122 C CA . ASN A 1 631 ? -36.516 -5.729 36.421 1.00 82.56 631 ASN A CA 1
ATOM 5123 C C . ASN A 1 631 ? -36.776 -7.158 35.912 1.00 82.56 631 ASN A C 1
ATOM 5125 O O . ASN A 1 631 ? -35.857 -7.961 35.731 1.00 82.56 631 ASN A O 1
ATOM 5129 N N . ASN A 1 632 ? -38.037 -7.451 35.592 1.00 81.25 632 ASN A N 1
ATOM 5130 C CA . ASN A 1 632 ? -38.467 -8.797 35.210 1.00 81.25 632 ASN A CA 1
ATOM 5131 C C . ASN A 1 632 ? -37.675 -9.368 34.010 1.00 81.25 632 ASN A C 1
ATOM 5133 O O . ASN A 1 632 ? -37.341 -10.549 33.982 1.00 81.25 632 ASN A O 1
ATOM 5137 N N . GLU A 1 633 ? -37.280 -8.515 33.056 1.00 80.00 633 GLU A N 1
ATOM 5138 C CA . GLU A 1 633 ? -36.459 -8.898 31.895 1.00 80.00 633 GLU A CA 1
ATOM 5139 C C . GLU A 1 633 ? -35.077 -9.462 32.267 1.00 80.00 633 GLU A C 1
ATOM 5141 O O . GLU A 1 633 ? -34.592 -10.392 31.615 1.00 80.00 633 GLU A O 1
ATOM 5146 N N . ASN A 1 634 ? -34.430 -8.920 33.305 1.00 80.69 634 ASN A N 1
ATOM 5147 C CA . ASN A 1 634 ? -33.143 -9.436 33.776 1.00 80.69 634 ASN A CA 1
ATOM 5148 C C . ASN A 1 634 ? -33.347 -10.619 34.725 1.00 80.69 634 ASN A C 1
ATOM 5150 O O . ASN A 1 634 ? -32.591 -11.589 34.650 1.00 80.69 634 ASN A O 1
ATOM 5154 N N . LEU A 1 635 ? -34.384 -10.588 35.569 1.00 84.81 635 LEU A N 1
ATOM 5155 C CA . LEU A 1 635 ? -34.687 -11.670 36.507 1.00 84.81 635 LEU A CA 1
ATOM 5156 C C . LEU A 1 635 ? -34.955 -12.997 35.776 1.00 84.81 635 LEU A C 1
ATOM 5158 O O . LEU A 1 635 ? -34.336 -14.012 36.097 1.00 84.81 635 LEU A O 1
ATOM 5162 N N . ILE A 1 636 ? -35.765 -12.971 34.711 1.00 83.88 636 ILE A N 1
ATOM 5163 C CA . ILE A 1 636 ? -36.076 -14.143 33.870 1.00 83.88 636 ILE A CA 1
ATOM 5164 C C . ILE A 1 636 ? -34.834 -14.701 33.150 1.00 83.88 636 ILE A C 1
ATOM 5166 O O . ILE A 1 636 ? -34.852 -15.834 32.682 1.00 83.88 636 ILE A O 1
ATOM 5170 N N . GLN A 1 637 ? -33.721 -13.967 33.084 1.00 80.19 637 GLN A N 1
ATOM 5171 C CA . GLN A 1 637 ? -32.456 -14.476 32.540 1.00 80.19 637 GLN A CA 1
ATOM 5172 C C . GLN A 1 637 ? -31.474 -14.945 33.616 1.00 80.19 637 GLN A C 1
ATOM 5174 O O . GLN A 1 637 ? -30.690 -15.863 33.368 1.00 80.19 637 GLN A O 1
ATOM 5179 N N . VAL A 1 638 ? -31.521 -14.349 34.809 1.00 86.69 638 VAL A N 1
ATOM 5180 C CA . VAL A 1 638 ? -30.725 -14.778 35.966 1.00 86.69 638 VAL A CA 1
ATOM 5181 C C . VAL A 1 638 ? -31.197 -16.146 36.460 1.00 86.69 638 VAL A C 1
ATOM 5183 O O . VAL A 1 638 ? -30.372 -17.032 36.687 1.00 86.69 638 VAL A O 1
ATOM 5186 N N . LEU A 1 639 ? -32.512 -16.353 36.565 1.00 87.88 639 LEU A N 1
ATOM 5187 C CA . LEU A 1 639 ? -33.094 -17.575 37.123 1.00 87.88 639 LEU A CA 1
ATOM 5188 C C . LEU A 1 639 ? -32.740 -18.847 36.329 1.00 87.88 639 LEU A C 1
ATOM 5190 O O . LEU A 1 639 ? -32.254 -19.791 36.950 1.00 87.88 639 LEU A O 1
ATOM 5194 N N . PRO A 1 640 ? -32.836 -18.900 34.984 1.00 86.25 640 PRO A N 1
ATOM 5195 C CA . PRO A 1 640 ? -32.397 -20.063 34.212 1.00 86.25 640 PRO A CA 1
ATOM 5196 C C . PRO A 1 640 ? -30.926 -20.424 34.415 1.00 86.25 640 PRO A C 1
ATOM 5198 O O . PRO A 1 640 ? -30.575 -21.599 34.344 1.00 86.25 640 PRO A O 1
ATOM 5201 N N . ILE A 1 641 ? -30.047 -19.448 34.676 1.00 86.56 641 ILE A N 1
ATOM 5202 C CA . ILE A 1 641 ? -28.635 -19.729 34.979 1.00 86.56 641 ILE A CA 1
ATOM 5203 C C . ILE A 1 641 ? -28.528 -20.474 36.316 1.00 86.56 641 ILE A C 1
ATOM 5205 O O . ILE A 1 641 ? -27.782 -21.448 36.409 1.00 86.56 641 ILE A O 1
ATOM 5209 N N . LEU A 1 642 ? -29.281 -20.048 37.333 1.00 88.81 642 LEU A N 1
ATOM 5210 C CA . LEU A 1 642 ? -29.294 -20.663 38.666 1.00 88.81 642 LEU A CA 1
ATOM 5211 C C . LEU A 1 642 ? -29.992 -22.037 38.686 1.00 88.81 642 LEU A C 1
ATOM 5213 O O . LEU A 1 642 ? -29.542 -22.947 39.383 1.00 88.81 642 LEU A O 1
ATOM 5217 N N . LEU A 1 643 ? -31.041 -22.210 37.877 1.00 88.12 643 LEU A N 1
ATOM 5218 C CA . LEU A 1 643 ? -31.733 -23.490 37.689 1.00 88.12 643 LEU A CA 1
ATOM 5219 C C . LEU A 1 643 ? -30.846 -24.487 36.935 1.00 88.12 643 LEU A C 1
ATOM 5221 O O . LEU A 1 643 ? -30.628 -25.603 37.394 1.00 88.12 643 LEU A O 1
ATOM 5225 N N . LYS A 1 644 ? -30.220 -24.062 35.829 1.00 86.06 644 LYS A N 1
ATOM 5226 C CA . LYS A 1 644 ? -29.321 -24.915 35.037 1.00 86.06 644 LYS A CA 1
ATOM 5227 C C . LYS A 1 644 ? -28.071 -25.334 35.811 1.00 86.06 644 LYS A C 1
ATOM 5229 O O . LYS A 1 644 ? -27.541 -26.425 35.595 1.00 86.06 644 LYS A O 1
ATOM 5234 N N . THR A 1 645 ? -27.570 -24.477 36.702 1.00 85.25 645 THR A N 1
ATOM 5235 C CA . THR A 1 645 ? -26.480 -24.846 37.617 1.00 85.25 645 THR A CA 1
ATOM 5236 C C . THR A 1 645 ? -26.948 -25.757 38.747 1.00 85.25 645 THR A C 1
ATOM 5238 O O . THR A 1 645 ? -26.095 -26.274 39.459 1.00 85.25 645 THR A O 1
ATOM 5241 N N . LYS A 1 646 ? -28.258 -26.018 38.865 1.00 87.88 646 LYS A N 1
ATOM 5242 C CA . LYS A 1 646 ? -28.919 -26.824 39.899 1.00 87.88 646 LYS A CA 1
ATOM 5243 C C . LYS A 1 646 ? -28.756 -26.271 41.312 1.00 87.88 646 LYS A C 1
ATOM 5245 O O . LYS A 1 646 ? -28.833 -27.035 42.269 1.00 87.88 646 LYS A O 1
ATOM 5250 N N . LEU A 1 647 ? -28.515 -24.967 41.451 1.00 86.81 647 LEU A N 1
ATOM 5251 C CA . LEU A 1 647 ? -28.512 -24.300 42.757 1.00 86.81 647 LEU A CA 1
ATOM 5252 C C . LEU A 1 647 ? -29.941 -24.103 43.278 1.00 86.81 647 LEU A C 1
ATOM 5254 O O . LEU A 1 647 ? -30.175 -24.180 44.482 1.00 86.81 647 LEU A O 1
ATOM 5258 N N . LEU A 1 648 ? -30.882 -23.884 42.360 1.00 89.50 648 LEU A N 1
ATOM 5259 C CA . LEU A 1 648 ? -32.308 -23.732 42.623 1.00 89.50 648 LEU A CA 1
ATOM 5260 C C . LEU A 1 648 ? -33.095 -24.793 41.837 1.00 89.50 648 LEU A C 1
ATOM 5262 O O . LEU A 1 648 ? -32.628 -25.260 40.796 1.00 89.50 648 LEU A O 1
ATOM 5266 N N . ASN A 1 649 ? -34.287 -25.133 42.318 1.00 85.69 649 ASN A N 1
ATOM 5267 C CA . ASN A 1 649 ? -35.258 -26.015 41.675 1.00 85.69 649 ASN A CA 1
ATOM 5268 C C . ASN A 1 649 ? -36.546 -25.235 41.369 1.00 85.69 649 ASN A C 1
ATOM 5270 O O . ASN A 1 649 ? -36.889 -24.287 42.071 1.00 85.69 649 ASN A O 1
ATOM 5274 N N . CYS A 1 650 ? -37.276 -25.649 40.335 1.00 82.69 650 CYS A N 1
ATOM 5275 C CA . CYS A 1 650 ? -38.607 -25.131 40.024 1.00 82.69 650 CYS A CA 1
ATOM 5276 C C . CYS A 1 650 ? -39.532 -26.302 39.673 1.00 82.69 650 CYS A C 1
ATOM 5278 O O . CYS A 1 650 ? -39.165 -27.138 38.844 1.00 82.69 650 CYS A O 1
ATOM 5280 N N . TYR A 1 651 ? -40.714 -26.363 40.293 1.00 68.56 651 TYR A N 1
ATOM 5281 C CA . TYR A 1 651 ? -41.666 -27.468 40.113 1.00 68.56 651 TYR A CA 1
ATOM 5282 C C . TYR A 1 651 ? -42.265 -27.541 38.699 1.00 68.56 651 TYR A C 1
ATOM 5284 O O . TYR A 1 651 ? -42.627 -28.624 38.249 1.00 68.56 651 TYR A O 1
ATOM 5292 N N . GLU A 1 652 ? -42.325 -26.420 37.973 1.00 64.25 652 GLU A N 1
ATOM 5293 C CA . GLU A 1 652 ? -42.951 -26.321 36.641 1.00 64.25 652 GLU A CA 1
ATOM 5294 C C . GLU A 1 652 ? -41.973 -26.580 35.469 1.00 64.25 652 GLU A C 1
ATOM 5296 O O . GLU A 1 652 ? -42.362 -26.552 34.299 1.00 64.25 652 GLU A O 1
ATOM 5301 N N . GLY A 1 653 ? -40.708 -26.907 35.767 1.00 57.81 653 GLY A N 1
ATOM 5302 C CA . GLY A 1 653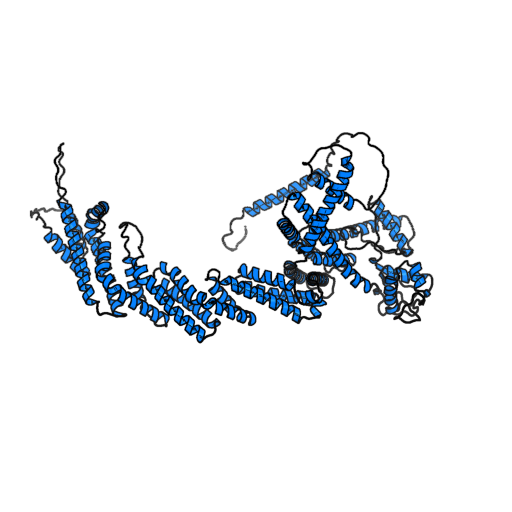 ? -39.670 -27.230 34.781 1.00 57.81 653 GLY A CA 1
ATOM 5303 C C . GLY A 1 653 ? -38.909 -26.013 34.229 1.00 57.81 653 GLY A C 1
ATOM 5304 O O . GLY A 1 653 ? -39.402 -24.891 34.183 1.00 57.81 653 GLY A O 1
ATOM 5305 N N . GLU A 1 654 ? -37.669 -26.235 33.773 1.00 58.00 654 GLU A N 1
ATOM 5306 C CA . GLU A 1 654 ? -36.689 -25.181 33.422 1.00 58.00 654 GLU A CA 1
ATOM 5307 C C . GLU A 1 654 ? -37.094 -24.254 32.246 1.00 58.00 654 GLU A C 1
ATOM 5309 O O . GLU A 1 654 ? -36.425 -23.251 31.997 1.00 58.00 654 GLU A O 1
ATOM 5314 N N . GLY A 1 655 ? -38.146 -24.587 31.485 1.00 57.88 655 GLY A N 1
ATOM 5315 C CA . GLY A 1 655 ? -38.431 -23.994 30.169 1.00 57.88 655 GLY A CA 1
ATOM 5316 C C . GLY A 1 655 ? -39.556 -22.954 30.092 1.00 57.88 655 GLY A C 1
ATOM 5317 O O . GLY A 1 655 ? -39.659 -22.281 29.066 1.00 57.88 655 GLY A O 1
ATOM 5318 N N . LYS A 1 656 ? -40.404 -22.810 31.120 1.00 61.56 656 LYS A N 1
ATOM 5319 C CA . LYS A 1 656 ? -41.544 -21.870 31.123 1.00 61.56 656 LYS A CA 1
ATOM 5320 C C . LYS A 1 656 ? -41.738 -21.257 32.511 1.00 61.56 656 LYS A C 1
ATOM 5322 O O . LYS A 1 656 ? -42.611 -21.667 33.259 1.00 61.56 656 LYS A O 1
ATOM 5327 N N . LEU A 1 657 ? -40.900 -20.278 32.844 1.00 71.38 657 LEU A N 1
ATOM 5328 C CA . LEU A 1 657 ? -41.012 -19.522 34.092 1.00 71.38 657 LEU A CA 1
ATOM 5329 C C . LEU A 1 657 ? -42.175 -18.519 33.988 1.00 71.38 657 LEU A C 1
ATOM 5331 O O . LEU A 1 657 ? -42.112 -17.593 33.177 1.00 71.38 657 LEU A O 1
ATOM 5335 N N . HIS A 1 658 ? -43.227 -18.710 34.785 1.00 76.75 658 HIS A N 1
ATOM 5336 C CA . HIS A 1 658 ? -44.323 -17.755 34.971 1.00 76.75 658 HIS A CA 1
ATOM 5337 C C . HIS A 1 658 ? -44.035 -16.869 36.200 1.00 76.75 658 HIS A C 1
ATOM 5339 O O . HIS A 1 658 ? -43.375 -17.331 37.128 1.00 76.75 658 HIS A O 1
ATOM 5345 N N . PRO A 1 659 ? -44.521 -15.614 36.273 1.00 75.06 659 PRO A N 1
ATOM 5346 C CA . PRO A 1 659 ? -44.346 -14.767 37.461 1.00 75.06 659 PRO A CA 1
ATOM 5347 C C . PRO A 1 659 ? -44.776 -15.411 38.792 1.00 75.06 659 PRO A C 1
ATOM 5349 O O . PRO A 1 659 ? -44.205 -15.095 39.835 1.00 75.06 659 PRO A O 1
ATOM 5352 N N . ASP A 1 660 ? -45.736 -16.334 38.746 1.00 80.62 660 ASP A N 1
ATOM 5353 C CA . ASP A 1 660 ? -46.247 -17.051 39.922 1.00 80.62 660 ASP A CA 1
ATOM 5354 C C . ASP A 1 660 ? -45.518 -18.377 40.199 1.00 80.62 660 ASP A C 1
ATOM 5356 O O . ASP A 1 660 ? -45.757 -19.002 41.231 1.00 80.62 660 ASP A O 1
ATOM 5360 N N . SER A 1 661 ? -44.611 -18.810 39.313 1.00 84.62 661 SER A N 1
ATOM 5361 C CA . SER A 1 661 ? -43.840 -20.039 39.508 1.00 84.62 661 SER A CA 1
ATOM 5362 C C . SER A 1 661 ? -43.009 -19.942 40.790 1.00 84.62 661 SER A C 1
ATOM 5364 O O . SER A 1 661 ? -42.319 -18.947 41.034 1.00 84.62 661 SER A O 1
ATOM 5366 N N . THR A 1 662 ? -43.045 -20.991 41.609 1.00 86.75 662 THR A N 1
ATOM 5367 C CA . THR A 1 662 ? -42.248 -21.074 42.838 1.00 86.75 662 THR A CA 1
ATOM 5368 C C . THR A 1 662 ? -40.857 -21.626 42.542 1.00 86.75 662 THR A C 1
ATOM 5370 O O . THR A 1 662 ? -40.694 -22.624 41.831 1.00 86.75 662 THR A O 1
ATOM 5373 N N . ILE A 1 663 ? -39.847 -20.965 43.100 1.00 89.94 663 ILE A N 1
ATOM 5374 C CA . ILE A 1 663 ? -38.441 -21.345 43.023 1.00 89.94 663 ILE A CA 1
ATOM 5375 C C . ILE A 1 663 ? -37.960 -21.710 44.421 1.00 89.94 663 ILE A C 1
ATOM 5377 O O . ILE A 1 663 ? -38.109 -20.929 45.358 1.00 89.94 663 ILE A O 1
ATOM 5381 N N . GLU A 1 664 ? -37.350 -22.885 44.547 1.00 90.44 664 GLU A N 1
ATOM 5382 C CA . GLU A 1 664 ? -36.870 -23.424 45.818 1.00 90.44 664 GLU A CA 1
ATOM 5383 C C . GLU A 1 664 ? -35.362 -23.661 45.821 1.00 90.44 664 GLU A C 1
ATOM 5385 O O . GLU A 1 664 ? -34.752 -23.971 44.796 1.00 90.44 664 GLU A O 1
ATOM 5390 N N . LEU A 1 665 ? -34.750 -23.565 46.999 1.00 90.94 665 LEU A N 1
ATOM 5391 C CA . LEU A 1 665 ? -33.342 -23.892 47.200 1.00 90.94 665 LEU A CA 1
ATOM 5392 C C . LEU A 1 665 ? -33.098 -25.407 47.075 1.00 90.94 665 LEU A C 1
ATOM 5394 O O . LEU A 1 665 ? -33.682 -26.207 47.810 1.00 90.94 665 LEU A O 1
ATOM 5398 N N . ASN A 1 666 ? -32.166 -25.817 46.209 1.00 90.50 666 ASN A N 1
ATOM 5399 C CA . ASN A 1 666 ? -31.837 -27.232 46.030 1.00 90.50 666 ASN A CA 1
ATOM 5400 C C . ASN A 1 666 ? -30.904 -27.766 47.134 1.00 90.50 666 ASN A C 1
ATOM 5402 O O . ASN A 1 666 ? -29.683 -27.755 46.985 1.00 90.50 666 ASN A O 1
ATOM 5406 N N . LYS A 1 667 ? -31.462 -28.302 48.223 1.00 85.00 667 LYS A N 1
ATOM 5407 C CA . LYS A 1 667 ? -30.686 -28.842 49.361 1.00 85.00 667 LYS A CA 1
ATOM 5408 C C . LYS A 1 667 ? -29.752 -30.011 48.993 1.00 85.00 667 LYS A C 1
ATOM 5410 O O . LYS A 1 667 ? -28.730 -30.197 49.652 1.00 85.00 667 LYS A O 1
ATOM 5415 N N . ASP A 1 668 ? -30.042 -30.739 47.913 1.00 85.88 668 ASP A N 1
ATOM 5416 C CA . ASP A 1 668 ? -29.252 -31.886 47.435 1.00 85.88 668 ASP A CA 1
ATOM 5417 C C . ASP A 1 668 ? -28.173 -31.515 46.402 1.00 85.88 668 ASP A C 1
ATOM 5419 O O . ASP A 1 668 ? -27.622 -32.382 45.711 1.00 85.88 668 ASP A O 1
ATOM 5423 N N . PHE A 1 669 ? -27.843 -30.226 46.282 1.00 88.75 669 PHE A N 1
ATOM 5424 C CA . PHE A 1 669 ? -26.854 -29.742 45.329 1.00 88.75 669 PHE A CA 1
ATOM 5425 C C . PHE A 1 669 ? -25.480 -30.421 45.488 1.00 88.75 669 PHE A C 1
ATOM 5427 O O . PHE A 1 669 ? -24.894 -30.482 46.573 1.00 88.75 669 PHE A O 1
ATOM 5434 N N . LYS A 1 670 ? -24.931 -30.902 44.362 1.00 85.50 670 LYS A N 1
ATOM 5435 C CA . LYS A 1 670 ? -23.584 -31.485 44.265 1.00 85.50 670 LYS A CA 1
ATOM 5436 C C . LYS A 1 670 ? -22.889 -31.029 42.985 1.00 85.50 670 LYS A C 1
ATOM 5438 O O . LYS A 1 670 ? -23.437 -31.153 41.891 1.00 85.50 670 LYS A O 1
ATOM 5443 N N . ASN A 1 671 ? -21.639 -30.587 43.107 1.00 87.38 671 ASN A N 1
ATOM 5444 C CA . ASN A 1 671 ? -20.772 -30.251 41.976 1.00 87.38 671 ASN A CA 1
ATOM 5445 C C . ASN A 1 671 ? -19.367 -30.847 42.158 1.00 87.38 671 ASN A C 1
ATOM 5447 O O . ASN A 1 671 ? -18.883 -30.965 43.283 1.00 87.38 671 ASN A O 1
ATOM 5451 N N . ARG A 1 672 ? -18.702 -31.196 41.045 1.00 88.31 672 ARG A N 1
ATOM 5452 C CA . ARG A 1 672 ? -17.309 -31.683 41.034 1.00 88.31 672 ARG A CA 1
ATOM 5453 C C . ARG A 1 672 ? -16.310 -30.604 41.461 1.00 88.31 672 ARG A C 1
ATOM 5455 O O . ARG A 1 672 ? -15.257 -30.936 41.990 1.00 88.31 672 ARG A O 1
ATOM 5462 N N . LYS A 1 673 ? -16.606 -29.326 41.199 1.00 89.00 673 LYS A N 1
ATOM 5463 C CA . LYS A 1 673 ? -15.740 -28.193 41.556 1.00 89.00 673 LYS A CA 1
ATOM 5464 C C . LYS A 1 673 ? -16.257 -27.511 42.821 1.00 89.00 673 LYS A C 1
ATOM 5466 O O . LYS A 1 673 ? -17.442 -27.210 42.905 1.00 89.00 673 LYS A O 1
ATOM 5471 N N . LEU A 1 674 ? -15.355 -27.217 43.760 1.00 89.88 674 LEU A N 1
ATOM 5472 C CA . LEU A 1 674 ? -15.673 -26.458 44.979 1.00 89.88 674 LEU A CA 1
ATOM 5473 C C . LEU A 1 674 ? -15.840 -24.955 44.706 1.00 89.88 674 LEU A C 1
ATOM 5475 O O . LEU A 1 674 ? -16.677 -24.308 45.325 1.00 89.88 674 LEU A O 1
ATOM 5479 N N . ARG A 1 675 ? -15.081 -24.410 43.746 1.00 91.44 675 ARG A N 1
ATOM 5480 C CA . ARG A 1 675 ? -15.228 -23.033 43.259 1.00 91.44 675 ARG A CA 1
ATOM 5481 C C . ARG A 1 675 ? -15.919 -23.046 41.902 1.00 91.44 675 ARG A C 1
ATOM 5483 O O . ARG A 1 675 ? -15.415 -23.645 40.950 1.00 91.44 675 ARG A O 1
ATOM 5490 N N . ILE A 1 676 ? -17.082 -22.414 41.827 1.00 91.19 676 ILE A N 1
ATOM 5491 C CA . ILE A 1 676 ? -17.987 -22.477 40.682 1.00 91.19 676 ILE A CA 1
ATOM 5492 C C . ILE A 1 676 ? -18.202 -21.056 40.177 1.00 91.19 676 ILE A C 1
ATOM 5494 O O . ILE A 1 676 ? -18.631 -20.188 40.929 1.00 91.19 676 ILE A O 1
ATOM 5498 N N . ASN A 1 677 ? -17.919 -20.816 38.899 1.00 87.56 677 ASN A N 1
ATOM 5499 C CA . ASN A 1 677 ? -18.254 -19.546 38.270 1.00 87.56 677 ASN A CA 1
ATOM 5500 C C . ASN A 1 677 ? -19.656 -19.629 37.665 1.00 87.56 677 ASN A C 1
ATOM 5502 O O . ASN A 1 677 ? -19.884 -20.424 36.752 1.00 87.56 677 ASN A O 1
ATOM 5506 N N . ILE A 1 678 ? -20.573 -18.822 38.193 1.00 89.44 678 ILE A N 1
ATOM 5507 C CA . ILE A 1 678 ? -21.945 -18.683 37.700 1.00 89.44 678 ILE A CA 1
ATOM 5508 C C . ILE A 1 678 ? -22.188 -17.321 37.039 1.00 89.44 678 ILE A C 1
ATOM 5510 O O . ILE A 1 678 ? -23.250 -17.113 36.456 1.00 89.44 678 ILE A O 1
ATOM 5514 N N . ASN A 1 679 ? -21.200 -16.421 37.058 1.00 85.56 679 ASN A N 1
ATOM 5515 C CA . ASN A 1 679 ? -21.255 -15.105 36.432 1.00 85.56 679 ASN A CA 1
ATOM 5516 C C . ASN A 1 679 ? -21.103 -15.209 34.905 1.00 85.56 679 ASN A C 1
ATOM 5518 O O . ASN A 1 679 ? -20.050 -14.919 34.327 1.00 85.56 679 ASN A O 1
ATOM 5522 N N . PHE A 1 680 ? -22.165 -15.676 34.253 1.00 79.44 680 PHE A N 1
ATOM 5523 C CA . PHE A 1 680 ? -22.282 -15.701 32.804 1.00 79.44 680 PHE A CA 1
ATOM 5524 C C . PHE A 1 680 ? -22.961 -14.417 32.307 1.00 79.44 680 PHE A C 1
ATOM 5526 O O . PHE A 1 680 ? -23.968 -14.007 32.887 1.00 79.44 680 PHE A O 1
ATOM 5533 N N . PRO A 1 681 ? -22.458 -13.799 31.222 1.00 69.62 681 PRO A N 1
ATOM 5534 C CA . PRO A 1 681 ? -23.106 -12.638 30.623 1.00 69.62 681 PRO A CA 1
ATOM 5535 C C . PRO A 1 681 ? -24.505 -12.999 30.103 1.00 69.62 681 PRO A C 1
ATOM 5537 O O . PRO A 1 681 ? -24.707 -14.073 29.525 1.00 69.62 681 PRO A O 1
ATOM 5540 N N . LEU A 1 682 ? -25.465 -12.092 30.292 1.00 71.69 682 LEU A N 1
ATOM 5541 C CA . LEU A 1 682 ? -26.859 -12.284 29.892 1.00 71.69 682 LEU A CA 1
ATOM 5542 C C . LEU A 1 682 ? -26.986 -12.231 28.357 1.00 71.69 682 LEU A C 1
ATOM 5544 O O . LEU A 1 682 ? -26.373 -11.398 27.686 1.00 71.69 682 LEU A O 1
ATOM 5548 N N . LYS A 1 683 ? -27.765 -13.148 27.766 1.00 65.62 683 LYS A N 1
ATOM 5549 C CA . LYS A 1 683 ? -27.844 -13.298 26.299 1.00 65.62 683 LYS A CA 1
ATOM 5550 C C . LYS A 1 683 ? -28.569 -12.139 25.612 1.00 65.62 683 LYS A C 1
ATOM 5552 O O . LYS A 1 683 ? -28.165 -11.771 24.509 1.00 65.62 683 LYS A O 1
ATOM 5557 N N . SER A 1 684 ? -29.629 -11.589 26.213 1.00 64.19 684 SER A N 1
ATOM 5558 C CA . SER A 1 684 ? -30.364 -10.470 25.602 1.00 64.19 684 SER A CA 1
ATOM 5559 C C . SER A 1 684 ? -29.525 -9.189 25.583 1.00 64.19 684 SER A C 1
ATOM 5561 O O . SER A 1 684 ? -29.563 -8.444 24.604 1.00 64.19 684 SER A O 1
ATOM 5563 N N . GLU A 1 685 ? -28.697 -8.995 26.614 1.00 65.06 685 GLU A N 1
ATOM 5564 C CA . GLU A 1 685 ? -27.819 -7.839 26.767 1.00 65.06 685 GLU A CA 1
ATOM 5565 C C . GLU A 1 685 ? -26.869 -7.725 25.572 1.00 65.06 685 GLU A C 1
ATOM 5567 O O . GLU A 1 685 ? -26.763 -6.663 24.976 1.00 65.06 685 GLU A O 1
ATOM 5572 N N . LEU A 1 686 ? -26.273 -8.829 25.112 1.00 67.94 686 LEU A N 1
ATOM 5573 C CA . LEU A 1 686 ? -25.323 -8.815 23.992 1.00 67.94 686 LEU A CA 1
ATOM 5574 C C . LEU A 1 686 ? -25.908 -8.278 22.673 1.00 67.94 686 LEU A C 1
ATOM 5576 O O . LEU A 1 686 ? -25.197 -7.584 21.944 1.00 67.94 686 LEU A O 1
ATOM 5580 N N . LYS A 1 687 ? -27.174 -8.587 22.352 1.00 68.06 687 LYS A N 1
ATOM 5581 C CA . LYS A 1 687 ? -27.828 -8.104 21.119 1.00 68.06 687 LYS A CA 1
ATOM 5582 C C . LYS A 1 687 ? -28.241 -6.641 21.239 1.00 68.06 687 LYS A C 1
ATOM 5584 O O . LYS A 1 687 ? -27.877 -5.832 20.387 1.00 68.06 687 LYS A O 1
ATOM 5589 N N . VAL A 1 688 ? -28.925 -6.292 22.329 1.00 70.88 688 VAL A N 1
ATOM 5590 C CA . VAL A 1 688 ? -29.368 -4.914 22.600 1.00 70.88 688 VAL A CA 1
ATOM 5591 C C . VAL A 1 688 ? -28.168 -3.966 22.653 1.00 70.88 688 VAL A C 1
ATOM 5593 O O . VAL A 1 688 ? -28.187 -2.877 22.085 1.00 70.88 688 VAL A O 1
ATOM 5596 N N . GLU A 1 689 ? -27.075 -4.405 23.271 1.00 72.44 689 GLU A N 1
ATOM 5597 C CA . GLU A 1 689 ? -25.855 -3.622 23.426 1.00 72.44 689 GLU A CA 1
ATOM 5598 C C . GLU A 1 689 ? -25.109 -3.437 22.090 1.00 72.44 689 GLU A C 1
ATOM 5600 O O . GLU A 1 689 ? -24.402 -2.442 21.930 1.00 72.44 689 GLU A O 1
ATOM 5605 N N . GLN A 1 690 ? -25.231 -4.355 21.121 1.00 73.88 690 GLN A N 1
ATOM 5606 C CA . GLN A 1 690 ? -24.689 -4.168 19.764 1.00 73.88 690 GLN A CA 1
ATOM 5607 C C . GLN A 1 690 ? -25.493 -3.120 18.987 1.00 73.88 690 GLN A C 1
ATOM 5609 O O . GLN A 1 690 ? -24.912 -2.158 18.483 1.00 73.88 690 GLN A O 1
ATOM 5614 N N . GLU A 1 691 ? -26.821 -3.239 18.959 1.00 76.94 691 GLU A N 1
ATOM 5615 C CA . GLU A 1 691 ? -27.695 -2.281 18.268 1.00 76.94 691 GLU A CA 1
ATOM 5616 C C . GLU A 1 691 ? -27.600 -0.873 18.869 1.00 76.94 691 GLU A C 1
ATOM 5618 O O . GLU A 1 691 ? -27.492 0.116 18.140 1.00 76.94 691 GLU A O 1
ATOM 5623 N N . ALA A 1 692 ? -27.561 -0.771 20.201 1.00 80.62 692 ALA A N 1
ATOM 5624 C CA . ALA A 1 692 ? -27.354 0.495 20.898 1.00 80.62 692 ALA A CA 1
ATOM 5625 C C . ALA A 1 692 ? -25.999 1.130 20.548 1.00 80.62 692 ALA A C 1
ATOM 5627 O O . ALA A 1 692 ? -25.906 2.347 20.399 1.00 80.62 692 ALA A O 1
ATOM 5628 N N . THR A 1 693 ? -24.949 0.319 20.355 1.00 82.62 693 THR A N 1
ATOM 5629 C CA . THR A 1 693 ? -23.630 0.831 19.945 1.00 82.62 693 THR A CA 1
ATOM 5630 C C . THR A 1 693 ? -23.712 1.493 18.570 1.00 82.62 693 THR A C 1
ATOM 5632 O O . THR A 1 693 ? -23.201 2.600 18.408 1.00 82.62 693 THR A O 1
ATOM 5635 N N . HIS A 1 694 ? -24.405 0.877 17.607 1.00 82.88 694 HIS A N 1
ATOM 5636 C CA . HIS A 1 694 ? -24.603 1.465 16.278 1.00 82.88 694 HIS A CA 1
ATOM 5637 C C . HIS A 1 694 ? -25.426 2.756 16.316 1.00 82.88 694 HIS A C 1
ATOM 5639 O O . HIS A 1 694 ? -25.036 3.737 15.684 1.00 82.88 694 HIS A O 1
ATOM 5645 N N . LYS A 1 695 ? -26.515 2.796 17.096 1.00 85.31 695 LYS A N 1
ATOM 5646 C CA . LYS A 1 695 ? -27.318 4.021 17.268 1.00 85.31 695 LYS A CA 1
ATOM 5647 C C . LYS A 1 695 ? -26.479 5.170 17.834 1.00 85.31 695 LYS A C 1
ATOM 5649 O O . LYS A 1 695 ? -26.492 6.265 17.279 1.00 85.31 695 LYS A O 1
ATOM 5654 N N . ASN A 1 696 ? -25.678 4.891 18.863 1.00 85.44 696 ASN A N 1
ATOM 5655 C CA . ASN A 1 696 ? -24.795 5.883 19.475 1.00 85.44 696 ASN A CA 1
ATOM 5656 C C . ASN A 1 696 ? -23.739 6.419 18.493 1.00 85.44 696 ASN A C 1
ATOM 5658 O O . ASN A 1 696 ? -23.408 7.599 18.546 1.00 85.44 696 ASN A O 1
ATOM 5662 N N . ILE A 1 697 ? -23.207 5.577 17.598 1.00 87.69 697 ILE A N 1
ATOM 5663 C CA . ILE A 1 697 ? -22.254 6.018 16.565 1.00 87.69 697 ILE A CA 1
ATOM 5664 C C . ILE A 1 697 ? -22.924 7.016 15.612 1.00 87.69 697 ILE A C 1
ATOM 5666 O O . ILE A 1 697 ? -22.366 8.076 15.342 1.00 87.69 697 ILE A O 1
ATOM 5670 N N . GLU A 1 698 ? -24.131 6.719 15.131 1.00 85.56 698 GLU A N 1
ATOM 5671 C CA . GLU A 1 698 ? -24.857 7.611 14.218 1.00 85.56 698 GLU A CA 1
ATOM 5672 C C . GLU A 1 698 ? -25.236 8.951 14.874 1.00 85.56 698 GLU A C 1
ATOM 5674 O O . GLU A 1 698 ? -25.179 10.004 14.233 1.00 85.56 698 GLU A O 1
ATOM 5679 N N . GLU A 1 699 ? -25.578 8.949 16.163 1.00 86.50 699 GLU A N 1
ATOM 5680 C CA . GLU A 1 699 ? -25.796 10.180 16.932 1.00 86.50 699 GLU A CA 1
ATOM 5681 C C . GLU A 1 699 ? -24.505 10.992 17.106 1.00 86.50 699 GLU A C 1
ATOM 5683 O O . GLU A 1 699 ? -24.497 12.198 16.837 1.00 86.50 699 GLU A O 1
ATOM 5688 N N . ASP A 1 700 ? -23.396 10.336 17.465 1.00 87.31 700 ASP A N 1
ATOM 5689 C CA . ASP A 1 700 ? -22.081 10.972 17.588 1.00 87.31 700 ASP A CA 1
ATOM 5690 C C . ASP A 1 700 ? -21.644 11.602 16.253 1.00 87.31 700 ASP A C 1
ATOM 5692 O O . ASP A 1 700 ? -21.165 12.740 16.228 1.00 87.31 700 ASP A O 1
ATOM 5696 N N . ARG A 1 701 ? -21.868 10.917 15.122 1.00 90.81 701 ARG A N 1
ATOM 5697 C CA . ARG A 1 701 ? -21.577 11.433 13.772 1.00 90.81 701 ARG A CA 1
ATOM 5698 C C . ARG A 1 701 ? -22.328 12.725 13.481 1.00 90.81 701 ARG A C 1
ATOM 5700 O O . ARG A 1 701 ? -21.720 13.673 12.983 1.00 90.81 701 ARG A O 1
ATOM 5707 N N . LYS A 1 702 ? -23.622 12.807 13.818 1.00 87.12 702 LYS A N 1
ATOM 5708 C CA . LYS A 1 702 ? -24.422 14.034 13.629 1.00 87.12 702 LYS A CA 1
ATOM 5709 C C . LYS A 1 702 ? -23.816 15.212 14.390 1.00 87.12 702 LYS A C 1
ATOM 5711 O O . LYS A 1 702 ? -23.647 16.288 13.815 1.00 87.12 702 LYS A O 1
ATOM 5716 N N . ILE A 1 703 ? -23.444 15.001 15.652 1.00 88.19 703 ILE A N 1
ATOM 5717 C CA . ILE A 1 703 ? -22.849 16.041 16.502 1.00 88.19 703 ILE A CA 1
ATOM 5718 C C . ILE A 1 703 ? -21.473 16.458 15.964 1.00 88.19 703 ILE A C 1
ATOM 5720 O O . ILE A 1 703 ? -21.174 17.651 15.892 1.00 88.19 703 ILE A O 1
ATOM 5724 N N . LEU A 1 704 ? -20.644 15.499 15.539 1.00 88.75 704 LEU A N 1
ATOM 5725 C CA . LEU A 1 704 ? -19.323 15.771 14.967 1.00 88.75 704 LEU A CA 1
ATOM 5726 C C . LEU A 1 704 ? -19.408 16.554 13.652 1.00 88.75 704 LEU A C 1
ATOM 5728 O O . LEU A 1 704 ? -18.639 17.497 13.467 1.00 88.75 704 LEU A O 1
ATOM 5732 N N . ILE A 1 705 ? -20.356 16.216 12.772 1.00 90.50 705 ILE A N 1
ATOM 5733 C CA . ILE A 1 705 ? -20.600 16.952 11.522 1.00 90.50 705 ILE A CA 1
ATOM 5734 C C . ILE A 1 705 ? -21.026 18.387 11.827 1.00 90.50 705 ILE A C 1
ATOM 5736 O O . ILE A 1 705 ? -20.446 19.323 11.280 1.00 90.50 705 ILE A O 1
ATOM 5740 N N . GLN A 1 706 ? -21.982 18.584 12.738 1.00 86.94 706 GLN A N 1
ATOM 5741 C CA . GLN A 1 706 ? -22.415 19.924 13.148 1.00 86.94 706 GLN A CA 1
ATOM 5742 C C . GLN A 1 706 ? -21.256 20.740 13.739 1.00 86.94 706 GLN A C 1
ATOM 5744 O O . GLN A 1 706 ? -21.051 21.894 13.364 1.00 86.94 706 GLN A O 1
ATOM 5749 N N . ALA A 1 707 ? -20.446 20.139 14.615 1.00 87.25 707 ALA A N 1
ATOM 5750 C CA . ALA A 1 707 ? -19.284 20.799 15.201 1.00 87.25 707 ALA A CA 1
ATOM 5751 C C . ALA A 1 707 ? -18.219 21.164 14.149 1.00 87.25 707 ALA A C 1
ATOM 5753 O O . ALA A 1 707 ? -17.627 22.243 14.231 1.00 87.25 707 ALA A O 1
ATOM 5754 N N . ALA A 1 708 ? -17.989 20.298 13.155 1.00 89.38 708 ALA A N 1
ATOM 5755 C CA . ALA A 1 708 ? -17.089 20.563 12.033 1.00 89.38 708 ALA A CA 1
ATOM 5756 C C . ALA A 1 708 ? -17.585 21.742 11.182 1.00 89.38 708 ALA A C 1
ATOM 5758 O O . ALA A 1 708 ? -16.829 22.687 10.951 1.00 89.38 708 ALA A O 1
ATOM 5759 N N . ILE A 1 709 ? -18.873 21.748 10.815 1.00 86.94 709 ILE A N 1
ATOM 5760 C CA . ILE A 1 709 ? -19.511 22.852 10.079 1.00 86.94 709 ILE A CA 1
ATOM 5761 C C . ILE A 1 709 ? -19.327 24.172 10.835 1.00 86.94 709 ILE A C 1
ATOM 5763 O O . ILE A 1 709 ? -18.839 25.144 10.263 1.00 86.94 709 ILE A O 1
ATOM 5767 N N . VAL A 1 710 ? -19.650 24.213 12.133 1.00 85.50 710 VAL A N 1
ATOM 5768 C CA . VAL A 1 710 ? -19.507 25.431 12.951 1.00 85.50 710 VAL A CA 1
ATOM 5769 C C . VAL A 1 710 ? -18.052 25.903 13.004 1.00 85.50 710 VAL A C 1
ATOM 5771 O O . VAL A 1 710 ? -17.794 27.102 12.893 1.00 85.50 710 VAL A O 1
ATOM 5774 N N . ARG A 1 711 ? -17.086 24.987 13.142 1.00 86.81 711 ARG A N 1
ATOM 5775 C CA . ARG A 1 711 ? -15.655 25.324 13.192 1.00 86.81 711 ARG A CA 1
ATOM 5776 C C . ARG A 1 711 ? -15.165 25.923 11.871 1.00 86.81 711 ARG A C 1
ATOM 5778 O O . ARG A 1 711 ? -14.493 26.954 11.893 1.00 86.81 711 ARG A O 1
ATOM 5785 N N . ILE A 1 712 ? -15.533 25.314 10.744 1.00 86.00 712 ILE A N 1
ATOM 5786 C CA . ILE A 1 712 ? -15.188 25.795 9.398 1.00 86.00 712 ILE A CA 1
ATOM 5787 C C . ILE A 1 712 ? -15.831 27.159 9.146 1.00 86.00 712 ILE A C 1
ATOM 5789 O O . ILE A 1 712 ? -15.142 28.108 8.773 1.00 86.00 712 ILE A O 1
ATOM 5793 N N . MET A 1 713 ? -17.124 27.298 9.443 1.00 80.12 713 MET A N 1
ATOM 5794 C CA . MET A 1 713 ? -17.855 28.554 9.267 1.00 80.12 713 MET A CA 1
ATOM 5795 C C . MET A 1 713 ? -17.307 29.676 10.158 1.00 80.12 713 MET A C 1
ATOM 5797 O O . MET A 1 713 ? -17.185 30.810 9.700 1.00 80.12 713 MET A O 1
ATOM 5801 N N . LYS A 1 714 ? -16.892 29.379 11.399 1.00 82.44 714 LYS A N 1
ATOM 5802 C CA . LYS A 1 714 ? -16.227 30.351 12.289 1.00 82.44 714 LYS A CA 1
ATOM 5803 C C . LYS A 1 714 ? -14.900 30.845 11.706 1.00 82.44 714 LYS A C 1
ATOM 5805 O O . LYS A 1 714 ? -14.586 32.026 11.832 1.00 82.44 714 LYS A O 1
ATOM 5810 N N . MET A 1 715 ? -14.134 29.958 11.071 1.00 81.44 715 MET A N 1
ATOM 5811 C CA . MET A 1 715 ? -12.829 30.278 10.488 1.00 81.44 715 MET A CA 1
ATOM 5812 C C . MET A 1 715 ? -12.951 31.048 9.166 1.00 81.44 715 MET A C 1
ATOM 5814 O O . MET A 1 715 ? -12.277 32.057 8.976 1.00 81.44 715 MET A O 1
ATOM 5818 N N . ARG A 1 716 ? -13.817 30.585 8.256 1.00 80.75 716 ARG A N 1
ATOM 5819 C CA . ARG A 1 716 ? -13.955 31.123 6.892 1.00 80.75 716 ARG A CA 1
ATOM 5820 C C . ARG A 1 716 ? -14.936 32.288 6.787 1.00 80.75 716 ARG A C 1
ATOM 5822 O O . ARG A 1 716 ? -14.821 33.081 5.859 1.00 80.75 716 ARG A O 1
ATOM 5829 N N . LYS A 1 717 ? -15.863 32.426 7.743 1.00 78.31 717 LYS A N 1
ATOM 5830 C CA . LYS A 1 717 ? -16.975 33.400 7.800 1.00 78.31 717 LYS A CA 1
ATOM 5831 C C . LYS A 1 717 ? -18.012 33.250 6.682 1.00 78.31 717 LYS A C 1
ATOM 5833 O O . LYS A 1 717 ? -19.201 33.218 6.974 1.00 78.31 717 LYS A O 1
ATOM 5838 N N . MET A 1 718 ? -17.574 33.146 5.429 1.00 76.88 718 MET A N 1
ATOM 5839 C CA . MET A 1 718 ? -18.401 32.882 4.254 1.00 76.88 718 MET A CA 1
ATOM 5840 C C . MET A 1 718 ? -17.731 31.817 3.391 1.00 76.88 718 MET A C 1
ATOM 5842 O O . MET A 1 718 ? -16.525 31.866 3.159 1.00 76.88 718 MET A O 1
ATOM 5846 N N . LEU A 1 719 ? -18.519 30.859 2.917 1.00 77.25 719 LEU A N 1
ATOM 5847 C CA . LEU A 1 719 ? -18.056 29.781 2.055 1.00 77.25 719 LEU A CA 1
ATOM 5848 C C . LEU A 1 719 ? -19.233 29.305 1.202 1.00 77.25 719 LEU A C 1
ATOM 5850 O O . LEU A 1 719 ? -20.372 29.313 1.674 1.00 77.25 719 LEU A O 1
ATOM 5854 N N . ASN A 1 720 ? -18.982 28.898 -0.043 1.00 85.31 720 ASN A N 1
ATOM 5855 C CA . ASN A 1 720 ? -20.046 28.303 -0.847 1.00 85.31 720 ASN A CA 1
ATOM 5856 C C . ASN A 1 720 ? -20.370 26.881 -0.338 1.00 85.31 720 ASN A C 1
ATOM 5858 O O . ASN A 1 720 ? -19.541 26.229 0.300 1.00 85.31 720 ASN A O 1
ATOM 5862 N N . HIS A 1 721 ? -21.584 26.390 -0.605 1.00 81.50 721 HIS A N 1
ATOM 5863 C CA . HIS A 1 721 ? -22.022 25.092 -0.080 1.00 81.50 721 HIS A CA 1
ATOM 5864 C C . HIS A 1 721 ? -21.127 23.932 -0.558 1.00 81.50 721 HIS A C 1
ATOM 5866 O O . HIS A 1 721 ? -20.789 23.049 0.224 1.00 81.50 721 HIS A O 1
ATOM 5872 N N . THR A 1 722 ? -20.689 23.940 -1.818 1.00 87.69 722 THR A N 1
ATOM 5873 C CA . THR A 1 722 ? -19.833 22.882 -2.384 1.00 87.69 722 THR A CA 1
ATOM 5874 C C . THR A 1 722 ? -18.459 22.817 -1.704 1.00 87.69 722 THR A C 1
ATOM 5876 O O . THR A 1 722 ? -17.982 21.736 -1.364 1.00 87.69 722 THR A O 1
ATOM 5879 N N . GLN A 1 723 ? -17.844 23.969 -1.443 1.00 87.19 723 GLN A N 1
ATOM 5880 C CA . GLN A 1 723 ? -16.587 24.111 -0.712 1.00 87.19 723 GLN A CA 1
ATOM 5881 C C . GLN A 1 723 ? -16.765 23.722 0.755 1.00 87.19 723 GLN A C 1
ATOM 5883 O O . GLN A 1 723 ? -15.898 23.043 1.295 1.00 87.19 723 GLN A O 1
ATOM 5888 N N . LEU A 1 724 ? -17.893 24.079 1.385 1.00 86.19 724 LEU A N 1
ATOM 5889 C CA . LEU A 1 724 ? -18.200 23.668 2.758 1.00 86.19 724 LEU A CA 1
ATOM 5890 C C . LEU A 1 724 ? -18.291 22.151 2.872 1.00 86.19 724 LEU A C 1
ATOM 5892 O O . LEU A 1 724 ? -17.652 21.569 3.744 1.00 86.19 724 LEU A O 1
ATOM 5896 N N . VAL A 1 725 ? -19.030 21.505 1.968 1.00 88.12 725 VAL A N 1
ATOM 5897 C CA . VAL A 1 725 ? -19.112 20.041 1.916 1.00 88.12 725 VAL A CA 1
ATOM 5898 C C . VAL A 1 725 ? -17.716 19.438 1.744 1.00 88.12 725 VAL A C 1
ATOM 5900 O O . VAL A 1 725 ? -17.364 18.526 2.488 1.00 88.12 725 VAL A O 1
ATOM 5903 N N . SER A 1 726 ? -16.893 19.971 0.835 1.00 90.44 726 SER A N 1
ATOM 5904 C CA . SER A 1 726 ? -15.521 19.489 0.634 1.00 90.44 726 SER A CA 1
ATOM 5905 C C . SER A 1 726 ? -14.636 19.656 1.876 1.00 90.44 726 SER A C 1
ATOM 5907 O O . SER A 1 726 ? -13.877 18.746 2.203 1.00 90.44 726 SER A O 1
ATOM 5909 N N . GLU A 1 727 ? -14.709 20.789 2.578 1.00 90.50 727 GLU A N 1
ATOM 5910 C CA . GLU A 1 727 ? -13.881 21.057 3.763 1.00 90.50 727 GLU A CA 1
ATOM 5911 C C . GLU A 1 727 ? -14.341 20.205 4.963 1.00 90.50 727 GLU A C 1
ATOM 5913 O O . GLU A 1 727 ? -13.502 19.674 5.693 1.00 90.50 727 GLU A O 1
ATOM 5918 N N . VAL A 1 728 ? -15.654 19.972 5.111 1.00 90.69 728 VAL A N 1
ATOM 5919 C CA . VAL A 1 728 ? -16.224 19.048 6.110 1.00 90.69 728 VAL A CA 1
ATOM 5920 C C . VAL A 1 728 ? -15.785 17.607 5.838 1.00 90.69 728 VAL A C 1
ATOM 5922 O O . VAL A 1 728 ? -15.347 16.923 6.764 1.00 90.69 728 VAL A O 1
ATOM 5925 N N . LEU A 1 729 ? -15.858 17.146 4.583 1.00 89.69 729 LEU A N 1
ATOM 5926 C CA . LEU A 1 729 ? -15.389 15.813 4.189 1.00 89.69 729 LEU A CA 1
ATOM 5927 C C . LEU A 1 729 ? -13.897 15.640 4.490 1.00 89.69 729 LEU A C 1
ATOM 5929 O O . LEU A 1 729 ? -13.516 14.658 5.122 1.00 89.69 729 LEU A O 1
ATOM 5933 N N . ASN A 1 730 ? -13.068 16.618 4.119 1.00 89.88 730 ASN A N 1
ATOM 5934 C CA . ASN A 1 730 ? -11.631 16.579 4.388 1.00 89.88 730 ASN A CA 1
ATOM 5935 C C . ASN A 1 730 ? -11.339 16.526 5.893 1.00 89.88 730 ASN A C 1
ATOM 5937 O O . ASN A 1 730 ? -10.560 15.684 6.337 1.00 89.88 730 ASN A O 1
ATOM 5941 N N . GLN A 1 731 ? -12.000 17.361 6.699 1.00 88.88 731 GLN A N 1
ATOM 5942 C CA . GLN A 1 731 ? -11.788 17.387 8.147 1.00 88.88 731 GLN A CA 1
ATOM 5943 C C . GLN A 1 731 ? -12.200 16.076 8.840 1.00 88.88 731 GLN A C 1
ATOM 5945 O O . GLN A 1 731 ? -11.537 15.656 9.790 1.00 88.88 731 GLN A O 1
ATOM 5950 N N . LEU A 1 732 ? -13.283 15.437 8.387 1.00 89.75 732 LEU A N 1
ATOM 5951 C CA . LEU A 1 732 ? -13.827 14.225 9.010 1.00 89.75 732 LEU A CA 1
ATOM 5952 C C . LEU A 1 732 ? -13.253 12.920 8.447 1.00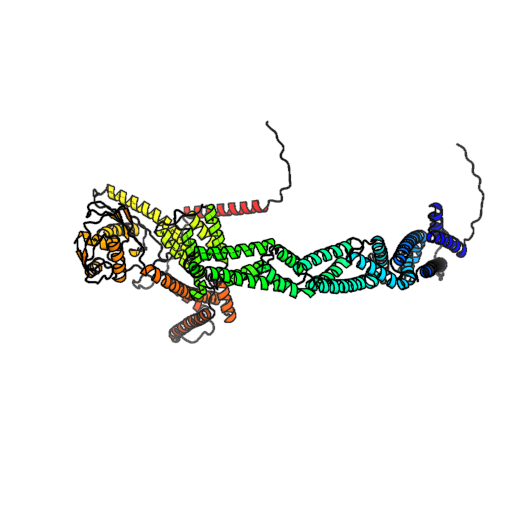 89.75 732 LEU A C 1
ATOM 5954 O O . LEU A 1 732 ? -13.349 11.902 9.127 1.00 89.75 732 LEU A O 1
ATOM 5958 N N . SER A 1 733 ? -12.594 12.955 7.283 1.00 85.56 733 SER A N 1
ATOM 5959 C CA . SER A 1 733 ? -12.025 11.784 6.586 1.00 85.56 733 SER A CA 1
ATOM 5960 C C . SER A 1 733 ? -11.092 10.909 7.437 1.00 85.56 733 SER A C 1
ATOM 5962 O O . SER A 1 733 ? -10.974 9.708 7.210 1.00 85.56 733 SER A O 1
ATOM 5964 N N . THR A 1 734 ? -10.450 11.490 8.453 1.00 84.81 734 THR A N 1
ATOM 5965 C CA . THR A 1 734 ? -9.587 10.765 9.401 1.00 84.81 734 THR A CA 1
ATOM 5966 C C . THR A 1 734 ? -10.364 9.881 10.383 1.00 84.81 734 THR A C 1
ATOM 5968 O O . THR A 1 734 ? -9.770 9.022 11.031 1.00 84.81 734 THR A O 1
ATOM 5971 N N . ARG A 1 735 ? -11.682 10.081 10.513 1.00 85.62 735 ARG A N 1
ATOM 5972 C CA . ARG A 1 735 ? -12.569 9.381 11.455 1.00 85.62 735 ARG A CA 1
ATOM 5973 C C . ARG A 1 735 ? -13.587 8.494 10.751 1.00 85.62 735 ARG A C 1
ATOM 5975 O O . ARG A 1 735 ? -13.754 7.352 11.158 1.00 85.62 735 ARG A O 1
ATOM 5982 N N . PHE A 1 736 ? -14.285 9.036 9.761 1.00 89.75 736 PHE A N 1
ATOM 5983 C CA . PHE A 1 736 ? -15.298 8.335 8.973 1.00 89.75 736 PHE A CA 1
ATOM 5984 C C . PHE A 1 736 ? -15.557 9.093 7.674 1.00 89.75 736 PHE A C 1
ATOM 5986 O O . PHE A 1 736 ? -15.089 10.222 7.508 1.00 89.75 736 PHE A O 1
ATOM 5993 N N . LYS A 1 737 ? -16.332 8.503 6.761 1.00 85.81 737 LYS A N 1
ATOM 5994 C CA . LYS A 1 737 ? -16.736 9.150 5.508 1.00 85.81 737 LYS A CA 1
ATOM 5995 C C . LYS A 1 737 ? -18.197 9.611 5.590 1.00 85.81 737 LYS A C 1
ATOM 5997 O O . LYS A 1 737 ? -19.109 8.801 5.423 1.00 85.81 737 LYS A O 1
ATOM 6002 N N . PRO A 1 738 ? -18.468 10.903 5.858 1.00 85.56 738 PRO A N 1
ATOM 6003 C CA . PRO A 1 738 ? -19.837 11.383 5.988 1.00 85.56 738 PRO A CA 1
ATOM 6004 C C . PRO A 1 738 ? -20.605 11.281 4.665 1.00 85.56 738 PRO A C 1
ATOM 6006 O O . PRO A 1 738 ? -20.105 11.656 3.604 1.00 85.56 738 PRO A O 1
ATOM 6009 N N . LYS A 1 739 ? -21.871 10.862 4.730 1.00 85.25 739 LYS A N 1
ATOM 6010 C CA . LYS A 1 739 ? -22.780 10.925 3.577 1.00 85.25 739 LYS A CA 1
ATOM 6011 C C . LYS A 1 739 ? -23.140 12.383 3.280 1.00 85.25 739 LYS A C 1
ATOM 6013 O O . LYS A 1 739 ? -23.550 13.116 4.180 1.00 85.25 739 LYS A O 1
ATOM 6018 N N . ILE A 1 740 ? -23.079 12.783 2.007 1.00 85.69 740 ILE A N 1
ATOM 6019 C CA . ILE A 1 740 ? -23.389 14.159 1.567 1.00 85.69 740 ILE A CA 1
ATOM 6020 C C . ILE A 1 740 ? -24.793 14.589 2.015 1.00 85.69 740 ILE A C 1
ATOM 6022 O O . ILE A 1 740 ? -24.980 15.726 2.439 1.00 85.69 740 ILE A O 1
ATOM 6026 N N . GLN A 1 741 ? -25.772 13.679 1.977 1.00 84.69 741 GLN A N 1
ATOM 6027 C CA . GLN A 1 741 ? -27.134 13.943 2.459 1.00 84.69 741 GLN A CA 1
ATOM 6028 C C . GLN A 1 741 ? -27.156 14.365 3.935 1.00 84.69 741 GLN A C 1
ATOM 6030 O O . GLN A 1 741 ? -27.811 15.341 4.279 1.00 84.69 741 GLN A O 1
ATOM 6035 N N . VAL A 1 742 ? -26.377 13.697 4.791 1.00 84.50 742 VAL A N 1
ATOM 6036 C CA . VAL A 1 742 ? -26.306 14.018 6.224 1.00 84.50 742 VAL A CA 1
ATOM 6037 C C . VAL A 1 742 ? -25.642 15.377 6.445 1.00 84.50 742 VAL A C 1
ATOM 6039 O O . VAL A 1 742 ? -26.092 16.135 7.299 1.00 84.50 742 VAL A O 1
ATOM 6042 N N . ILE A 1 743 ? -24.622 15.729 5.649 1.00 85.75 743 ILE A N 1
ATOM 6043 C CA . ILE A 1 743 ? -24.014 17.070 5.692 1.00 85.75 743 ILE A CA 1
ATOM 6044 C C . ILE A 1 743 ? -25.037 18.139 5.293 1.00 85.75 743 ILE A C 1
ATOM 6046 O O . ILE A 1 743 ? -25.124 19.161 5.972 1.00 85.75 743 ILE A O 1
ATOM 6050 N N . LYS A 1 744 ? -25.833 17.911 4.238 1.00 83.62 744 LYS A N 1
ATOM 6051 C CA . LYS A 1 744 ? -26.883 18.849 3.803 1.00 83.62 744 LYS A CA 1
ATOM 6052 C C . LYS A 1 744 ? -27.907 19.086 4.911 1.00 83.62 744 LYS A C 1
ATOM 6054 O O . LYS A 1 744 ? -28.076 20.222 5.344 1.00 83.62 744 LYS A O 1
ATOM 6059 N N . THR A 1 745 ? -28.478 18.011 5.456 1.00 83.81 745 THR A N 1
ATOM 6060 C CA . THR A 1 745 ? -29.438 18.090 6.566 1.00 83.81 745 THR A CA 1
ATOM 6061 C C . THR A 1 745 ? -28.827 18.761 7.799 1.00 83.81 745 THR A C 1
ATOM 6063 O O . THR A 1 745 ? -29.465 19.595 8.436 1.00 83.81 745 THR A O 1
ATOM 6066 N N . ALA A 1 746 ? -27.568 18.460 8.136 1.00 81.62 746 ALA A N 1
ATOM 6067 C CA . ALA A 1 746 ? -26.873 19.122 9.238 1.00 81.62 746 ALA A CA 1
ATOM 6068 C C . ALA A 1 746 ? -26.648 20.618 8.968 1.00 81.62 746 ALA A C 1
ATOM 6070 O O . ALA A 1 746 ? -26.802 21.423 9.883 1.00 81.62 746 ALA A O 1
ATOM 6071 N N . THR A 1 747 ? -26.322 21.006 7.735 1.00 79.50 747 THR A N 1
ATOM 6072 C CA . THR A 1 747 ? -26.148 22.411 7.337 1.00 79.50 747 THR A CA 1
ATOM 6073 C C . THR A 1 747 ? -27.457 23.181 7.488 1.00 79.50 747 THR A C 1
ATOM 6075 O O . THR A 1 747 ? -27.456 24.248 8.098 1.00 79.50 747 THR A O 1
ATOM 6078 N N . GLU A 1 748 ? -28.573 22.607 7.033 1.00 74.75 748 GLU A N 1
ATOM 6079 C CA . GLU A 1 748 ? -29.918 23.170 7.202 1.00 74.75 748 GLU A CA 1
ATOM 6080 C C . GLU A 1 748 ? -30.275 23.335 8.684 1.00 74.75 748 GLU A C 1
ATOM 6082 O O . GLU A 1 748 ? -30.611 24.434 9.114 1.00 74.75 748 GLU A O 1
ATOM 6087 N N . LEU A 1 749 ? -30.105 22.290 9.501 1.00 71.38 749 LEU A N 1
ATOM 6088 C CA . LEU A 1 749 ? -30.343 22.354 10.949 1.00 71.38 749 LEU A CA 1
ATOM 6089 C C . LEU A 1 749 ? -29.497 23.434 11.634 1.00 71.38 749 LEU A C 1
ATOM 6091 O O . LEU A 1 749 ? -29.999 24.192 12.462 1.00 71.38 749 LEU A O 1
ATOM 6095 N N . THR A 1 750 ? -28.214 23.529 11.283 1.00 68.50 750 THR A N 1
ATOM 6096 C CA . THR A 1 750 ? -27.305 24.518 11.879 1.00 68.50 750 THR A CA 1
ATOM 6097 C C . THR A 1 750 ? -27.666 25.940 11.431 1.00 68.50 750 THR A C 1
ATOM 6099 O O . THR A 1 750 ? -27.577 26.877 12.225 1.00 68.50 750 THR A O 1
ATOM 6102 N N . ALA A 1 751 ? -28.121 26.115 10.185 1.00 62.50 751 ALA A N 1
ATOM 6103 C CA . ALA A 1 751 ? -28.623 27.388 9.672 1.00 62.50 751 ALA A CA 1
ATOM 6104 C C . ALA A 1 751 ? -29.936 27.806 10.355 1.00 62.50 751 ALA A C 1
ATOM 6106 O O . ALA A 1 751 ? -30.053 28.952 10.785 1.00 62.50 751 ALA A O 1
ATOM 6107 N N . VAL A 1 752 ? -30.878 26.875 10.539 1.00 53.28 752 VAL A N 1
ATOM 6108 C CA . VAL A 1 752 ? -32.167 27.112 11.209 1.00 53.28 752 VAL A CA 1
ATOM 6109 C C . VAL A 1 752 ? -31.975 27.468 12.679 1.00 53.28 752 VAL A C 1
ATOM 6111 O O . VAL A 1 752 ? -32.588 28.425 13.142 1.00 53.28 752 VAL A O 1
ATOM 6114 N N . VAL A 1 753 ? -31.096 26.776 13.415 1.00 52.09 753 VAL A N 1
ATOM 6115 C CA . VAL A 1 753 ? -30.786 27.112 14.821 1.00 52.09 753 VAL A CA 1
ATOM 6116 C C . VAL A 1 753 ? -30.179 28.513 14.937 1.00 52.09 753 VAL A C 1
ATOM 6118 O O . VAL A 1 753 ? -30.452 29.230 15.901 1.00 52.09 753 VAL A O 1
ATOM 6121 N N . ASN A 1 754 ? -29.385 28.930 13.948 1.00 52.31 754 ASN A N 1
ATOM 6122 C CA . ASN A 1 754 ? -28.831 30.279 13.902 1.00 52.31 754 ASN A CA 1
ATOM 6123 C C . ASN A 1 754 ? -29.880 31.332 13.480 1.00 52.31 754 ASN A C 1
ATOM 6125 O O . ASN A 1 754 ? -29.844 32.440 14.010 1.00 52.31 754 ASN A O 1
ATOM 6129 N N . MET A 1 755 ? -30.844 31.001 12.608 1.00 39.78 755 MET A N 1
ATOM 6130 C CA . MET A 1 755 ? -31.966 31.885 12.235 1.00 39.78 755 MET A CA 1
ATOM 6131 C C . MET A 1 755 ? -33.008 32.048 13.352 1.00 39.78 755 MET A C 1
ATOM 6133 O O . MET A 1 755 ? -33.370 33.171 13.684 1.00 39.78 755 MET A O 1
ATOM 6137 N N . THR A 1 756 ? -33.441 30.967 14.001 1.00 39.28 756 THR A N 1
ATOM 6138 C CA . THR A 1 756 ? -34.429 31.028 15.101 1.00 39.28 756 THR A CA 1
ATOM 6139 C C . THR A 1 756 ? -33.874 31.728 16.344 1.00 39.28 756 THR A C 1
ATOM 6141 O O . THR A 1 756 ? -34.598 32.454 17.027 1.00 39.28 756 THR A O 1
ATOM 6144 N N . ARG A 1 757 ? -32.567 31.601 16.628 1.00 42.19 757 ARG A N 1
ATOM 6145 C CA . ARG A 1 757 ? -31.905 32.423 17.660 1.00 42.19 757 ARG A CA 1
ATOM 6146 C C . ARG A 1 757 ? -31.770 33.893 17.267 1.00 42.19 757 ARG A C 1
ATOM 6148 O O . ARG A 1 757 ? -31.756 34.727 18.169 1.00 42.19 757 ARG A O 1
ATOM 6155 N N . MET A 1 758 ? -31.688 34.216 15.973 1.00 38.41 758 MET A N 1
ATOM 6156 C CA . MET A 1 758 ? -31.770 35.602 15.511 1.00 38.41 758 MET A CA 1
ATOM 6157 C C . MET A 1 758 ? -33.169 36.168 15.768 1.00 38.41 758 MET A C 1
ATOM 6159 O O . MET A 1 758 ? -33.266 37.202 16.418 1.00 38.41 758 MET A O 1
ATOM 6163 N N . GLU A 1 759 ? -34.246 35.485 15.376 1.00 37.97 759 GLU A N 1
ATOM 6164 C CA . GLU A 1 759 ? -35.621 35.977 15.583 1.00 37.97 759 GLU A CA 1
ATOM 6165 C C . GLU A 1 759 ? -35.971 36.193 17.065 1.00 37.97 759 GLU A C 1
ATOM 6167 O O . GLU A 1 759 ? -36.511 37.240 17.420 1.00 37.97 759 GLU A O 1
ATOM 6172 N N . HIS A 1 760 ? -35.571 35.283 17.962 1.00 39.34 760 HIS A N 1
ATOM 6173 C CA . HIS A 1 760 ? -35.770 35.467 19.407 1.00 39.34 760 HIS A CA 1
ATOM 6174 C C . HIS A 1 760 ? -34.965 36.639 19.994 1.00 39.34 760 HIS A C 1
ATOM 6176 O O . HIS A 1 760 ? -35.421 37.292 20.934 1.00 39.34 760 HIS A O 1
ATOM 6182 N N . HIS A 1 761 ? -33.776 36.926 19.457 1.00 40.25 761 HIS A N 1
ATOM 6183 C CA . HIS A 1 761 ? -32.960 38.051 19.917 1.00 40.25 761 HIS A CA 1
ATOM 6184 C C . HIS A 1 761 ? -33.420 39.383 19.299 1.00 40.25 761 HIS A C 1
ATOM 6186 O O . HIS A 1 761 ? -33.339 40.416 19.961 1.00 40.25 761 HIS A O 1
ATOM 6192 N N . TYR A 1 762 ? -33.975 39.372 18.082 1.00 39.34 762 TYR A N 1
ATOM 6193 C CA . TYR A 1 762 ? -34.626 40.534 17.471 1.00 39.34 762 TYR A CA 1
ATOM 6194 C C . TYR A 1 762 ? -35.977 40.847 18.121 1.00 39.34 762 TYR A C 1
ATOM 6196 O O . TYR A 1 762 ? -36.280 42.022 18.288 1.00 39.34 762 TYR A O 1
ATOM 6204 N N . ALA A 1 763 ? -36.735 39.853 18.595 1.00 36.44 763 ALA A N 1
ATOM 6205 C CA . ALA A 1 763 ? -37.949 40.086 19.385 1.00 36.44 763 ALA A CA 1
ATOM 6206 C C . ALA A 1 763 ? -37.656 40.774 20.737 1.00 36.44 763 ALA A C 1
ATOM 6208 O O . ALA A 1 763 ? -38.464 41.566 21.212 1.00 36.44 763 ALA A O 1
ATOM 6209 N N . TRP A 1 764 ? -36.480 40.532 21.333 1.00 33.81 764 TRP A N 1
ATOM 6210 C CA . TRP A 1 764 ? -36.039 41.218 22.557 1.00 33.81 764 TRP A CA 1
ATOM 6211 C C . TRP A 1 764 ? -35.366 42.575 22.273 1.00 33.81 764 TRP A C 1
ATOM 6213 O O . TRP A 1 764 ? -35.492 43.511 23.059 1.00 33.81 764 TRP A O 1
ATOM 6223 N N . SER A 1 765 ? -34.689 42.718 21.127 1.00 36.50 765 SER A N 1
ATOM 6224 C CA . SER A 1 765 ? -34.061 43.977 20.697 1.00 36.50 765 SER A CA 1
ATOM 6225 C C . SER A 1 765 ? -35.005 44.945 19.969 1.00 36.50 765 SER A C 1
ATOM 6227 O O . SER A 1 765 ? -34.675 46.121 19.869 1.00 36.50 765 SER A O 1
ATOM 6229 N N . ALA A 1 766 ? -36.191 44.521 19.523 1.00 31.00 766 ALA A N 1
ATOM 6230 C CA . ALA A 1 766 ? -37.188 45.397 18.894 1.00 31.00 766 ALA A CA 1
ATOM 6231 C C . ALA A 1 766 ? -37.804 46.434 19.859 1.00 31.00 766 ALA A C 1
ATOM 6233 O O . ALA A 1 766 ? -38.473 47.359 19.406 1.00 31.00 766 ALA A O 1
ATOM 6234 N N . VAL A 1 767 ? -37.534 46.329 21.167 1.00 37.75 767 VAL A N 1
ATOM 6235 C CA . VAL A 1 767 ? -37.878 47.359 22.165 1.00 37.75 767 VAL A CA 1
ATOM 6236 C C . VAL A 1 767 ? -36.847 48.501 22.206 1.00 37.75 767 VAL A C 1
ATOM 6238 O O . VAL A 1 767 ? -37.155 49.560 22.736 1.00 37.75 767 VAL A O 1
ATOM 6241 N N . ASN A 1 768 ? -35.663 48.360 21.595 1.00 32.91 768 ASN A N 1
ATOM 6242 C CA . ASN A 1 768 ? -34.664 49.432 21.542 1.00 32.91 768 ASN A CA 1
ATOM 6243 C C . ASN A 1 768 ? -34.130 49.649 20.120 1.00 32.91 768 ASN A C 1
ATOM 6245 O O . ASN A 1 768 ? -33.189 49.014 19.658 1.00 32.91 768 ASN A O 1
ATOM 6249 N N . GLU A 1 769 ? -34.797 50.588 19.459 1.00 32.16 769 GLU A N 1
ATOM 6250 C CA . GLU A 1 769 ? -34.289 51.565 18.498 1.00 32.16 769 GLU A CA 1
ATOM 6251 C C . GLU A 1 769 ? -33.224 51.140 17.459 1.00 32.16 769 GLU A C 1
ATOM 6253 O O . GLU A 1 769 ? -32.029 51.001 17.712 1.00 32.16 769 GLU A O 1
ATOM 6258 N N . LYS A 1 770 ? -33.710 51.066 16.212 1.00 40.34 770 LYS A N 1
ATOM 6259 C CA . LYS A 1 770 ? -33.092 51.518 14.951 1.00 40.34 770 LYS A CA 1
ATOM 6260 C C . LYS A 1 770 ? -31.579 51.787 14.983 1.00 40.34 770 LYS A C 1
ATOM 6262 O O . LYS A 1 770 ? -31.147 52.932 15.070 1.00 40.34 770 LYS A O 1
ATOM 6267 N N . ARG A 1 771 ? -30.791 50.747 14.710 1.00 38.62 771 ARG A N 1
ATOM 6268 C CA . ARG A 1 771 ? -29.603 50.747 13.825 1.00 38.62 771 ARG A CA 1
ATOM 6269 C C . ARG A 1 771 ? -28.906 49.404 14.001 1.00 38.62 771 ARG A C 1
ATOM 6271 O O . ARG A 1 771 ? -28.505 49.099 15.111 1.00 38.62 771 ARG A O 1
ATOM 6278 N N . GLN A 1 772 ? -28.700 48.652 12.917 1.00 33.50 772 GLN A N 1
ATOM 6279 C CA . GLN A 1 772 ? -27.405 48.039 12.567 1.00 33.50 772 GLN A CA 1
ATOM 6280 C C . GLN A 1 772 ? -27.562 46.876 11.582 1.00 33.50 772 GLN A C 1
ATOM 6282 O O . GLN A 1 772 ? -27.849 45.743 11.951 1.00 33.50 772 GLN A O 1
ATOM 6287 N N . THR A 1 773 ? -27.189 47.137 10.332 1.00 34.72 773 THR A N 1
ATOM 6288 C CA . THR A 1 773 ? -26.941 46.120 9.298 1.00 34.72 773 THR A CA 1
ATOM 6289 C C . THR A 1 773 ? -25.471 45.661 9.271 1.00 34.72 773 THR A C 1
ATOM 6291 O O . THR A 1 773 ? -25.007 45.132 8.270 1.00 34.72 773 THR A O 1
ATOM 6294 N N . LYS A 1 774 ? -24.682 45.879 10.338 1.00 35.66 774 LYS A N 1
ATOM 6295 C CA . LYS A 1 774 ? -23.217 45.641 10.325 1.00 35.66 774 LYS A CA 1
ATOM 6296 C C . LYS A 1 774 ? -22.650 44.771 11.458 1.00 35.66 774 LYS A C 1
ATOM 6298 O O . LYS A 1 774 ? -21.436 44.611 11.528 1.00 35.66 774 LYS A O 1
ATOM 6303 N N . LEU A 1 775 ? -23.484 44.140 12.291 1.00 34.91 775 LEU A N 1
ATOM 6304 C CA . LEU A 1 775 ? -23.026 43.331 13.438 1.00 34.91 775 LEU A CA 1
ATOM 6305 C C . LEU A 1 775 ? -23.530 41.873 13.429 1.00 34.91 775 LEU A C 1
ATOM 6307 O O . LEU A 1 775 ? -23.653 41.243 14.473 1.00 34.91 775 LEU A O 1
ATOM 6311 N N . PHE A 1 776 ? -23.813 41.322 12.248 1.00 38.59 776 PHE A N 1
ATOM 6312 C CA . PHE A 1 776 ? -24.530 40.048 12.087 1.00 38.59 776 PHE A CA 1
ATOM 6313 C C . PHE A 1 776 ? -23.707 38.764 12.336 1.00 38.59 776 PHE A C 1
ATOM 6315 O O . PHE A 1 776 ? -24.296 37.697 12.468 1.00 38.59 776 PHE A O 1
ATOM 6322 N N . LEU A 1 777 ? -22.368 38.821 12.426 1.00 38.78 777 LEU A N 1
ATOM 6323 C CA . LEU A 1 777 ? -21.538 37.597 12.498 1.00 38.78 777 LEU A CA 1
ATOM 6324 C C . LEU A 1 777 ? -20.700 37.431 13.777 1.00 38.78 777 LEU A C 1
ATOM 6326 O O . LEU A 1 777 ? -20.381 36.311 14.168 1.00 38.78 777 LEU A O 1
ATOM 6330 N N . VAL A 1 778 ? -20.326 38.527 14.443 1.00 36.00 778 VAL A N 1
ATOM 6331 C CA . VAL A 1 778 ? -19.399 38.482 15.594 1.00 36.00 778 VAL A CA 1
ATOM 6332 C C . VAL A 1 778 ? -20.114 38.063 16.885 1.00 36.00 778 VAL A C 1
ATOM 6334 O O . VAL A 1 778 ? -19.525 37.397 17.737 1.00 36.00 778 VAL A O 1
ATOM 6337 N N . VAL A 1 779 ? -21.402 38.389 17.012 1.00 38.25 779 VAL A N 1
ATOM 6338 C CA . VAL A 1 779 ? -22.217 38.065 18.195 1.00 38.25 779 VAL A CA 1
ATOM 6339 C C . VAL A 1 779 ? -22.616 36.578 18.214 1.00 38.25 779 VAL A C 1
ATOM 6341 O O . VAL A 1 779 ? -22.604 35.950 19.273 1.00 38.25 779 VAL A O 1
ATOM 6344 N N . SER A 1 780 ? -22.833 35.973 17.042 1.00 40.12 780 SER A N 1
ATOM 6345 C CA . SER A 1 780 ? -23.233 34.564 16.864 1.00 40.12 780 SER A CA 1
ATOM 6346 C C . SER A 1 780 ? -22.210 33.555 17.406 1.00 40.12 780 SER A C 1
ATOM 6348 O O . SER A 1 780 ? -22.575 32.479 17.875 1.00 40.12 780 SER A O 1
ATOM 6350 N N . ILE A 1 781 ? -20.922 33.913 17.403 1.00 44.72 781 ILE A N 1
ATOM 6351 C CA . ILE A 1 781 ? -19.820 33.047 17.848 1.00 44.72 781 ILE A CA 1
ATOM 6352 C C . ILE A 1 781 ? -19.678 33.024 19.381 1.00 44.72 781 ILE A C 1
ATOM 6354 O O . ILE A 1 781 ? -19.425 31.963 19.953 1.00 44.72 781 ILE A O 1
ATOM 6358 N N . ARG A 1 782 ? -19.881 34.162 20.062 1.00 39.69 782 ARG A N 1
ATOM 6359 C CA . ARG A 1 782 ? -19.751 34.259 21.532 1.00 39.69 782 ARG A CA 1
ATOM 6360 C C . ARG A 1 782 ? -20.893 33.568 22.284 1.00 39.69 782 ARG A C 1
ATOM 6362 O O . ARG A 1 782 ? -20.696 33.066 23.386 1.00 39.69 782 ARG A O 1
ATOM 6369 N N . ILE A 1 783 ? -22.083 33.499 21.688 1.00 43.69 783 ILE A N 1
ATOM 6370 C CA . ILE A 1 783 ? -23.260 32.881 22.320 1.00 43.69 783 ILE A CA 1
ATOM 6371 C C . ILE A 1 783 ? -23.186 31.344 22.261 1.00 43.69 783 ILE A C 1
ATOM 6373 O O . ILE A 1 783 ? -23.621 30.666 23.194 1.00 43.69 783 ILE A O 1
ATOM 6377 N N . PHE A 1 784 ? -22.577 30.772 21.214 1.00 45.12 784 PHE A N 1
ATOM 6378 C CA . PHE A 1 784 ? -22.358 29.324 21.123 1.00 45.12 784 PHE A CA 1
ATOM 6379 C C . PHE A 1 784 ? -21.265 28.835 22.090 1.00 45.12 784 PHE A C 1
ATOM 6381 O O . PHE A 1 784 ? -21.403 27.753 22.658 1.00 45.12 784 PHE A O 1
ATOM 6388 N N . GLU A 1 785 ? -20.240 29.656 22.362 1.00 42.94 785 GLU A N 1
ATOM 6389 C CA . GLU A 1 785 ? -19.253 29.402 23.427 1.00 42.94 785 GLU A CA 1
ATOM 6390 C C . GLU A 1 785 ? -19.930 29.276 24.800 1.00 42.94 785 GLU A C 1
ATOM 6392 O O . GLU A 1 785 ? -19.660 28.321 25.524 1.00 42.94 785 GLU A O 1
ATOM 6397 N N . HIS A 1 786 ? -20.897 30.143 25.120 1.00 39.84 786 HIS A N 1
ATOM 6398 C CA . HIS A 1 786 ? -21.652 30.053 26.374 1.00 39.84 786 HIS A CA 1
ATOM 6399 C C . HIS A 1 786 ? -22.571 28.817 26.429 1.00 39.84 786 HIS A C 1
ATOM 6401 O O . HIS A 1 786 ? -22.792 28.263 27.506 1.00 39.84 786 HIS A O 1
ATOM 6407 N N . PHE A 1 787 ? -23.104 28.349 25.293 1.00 39.31 787 PHE A N 1
ATOM 6408 C CA . PHE A 1 787 ? -23.985 27.172 25.238 1.00 39.31 787 PHE A CA 1
ATOM 6409 C C . PHE A 1 787 ? -23.223 25.839 25.306 1.00 39.31 787 PHE A C 1
ATOM 6411 O O . PHE A 1 787 ? -23.648 24.925 26.009 1.00 39.31 787 PHE A O 1
ATOM 6418 N N . LEU A 1 788 ? -22.073 25.726 24.632 1.00 40.56 788 LEU A N 1
ATOM 6419 C CA . LEU A 1 788 ? -21.204 24.555 24.776 1.00 40.56 788 LEU A CA 1
ATOM 6420 C C . LEU A 1 788 ? -20.621 24.478 26.186 1.00 40.56 788 LEU A C 1
ATOM 6422 O O . LEU A 1 788 ? -20.668 23.407 26.777 1.00 40.56 788 LEU A O 1
ATOM 6426 N N . TYR A 1 789 ? -20.188 25.611 26.753 1.00 37.41 789 TYR A N 1
ATOM 6427 C CA . TYR A 1 789 ? -19.687 25.680 28.128 1.00 37.41 789 TYR A CA 1
ATOM 6428 C C . TYR A 1 789 ? -20.762 25.321 29.168 1.00 37.41 789 TYR A C 1
ATOM 6430 O O . TYR A 1 789 ? -20.464 24.687 30.172 1.00 37.41 789 TYR A O 1
ATOM 6438 N N . THR A 1 790 ? -22.035 25.655 28.920 1.00 35.97 790 THR A N 1
ATOM 6439 C CA . THR A 1 790 ? -23.143 25.292 29.826 1.00 35.97 790 THR A CA 1
ATOM 6440 C C . THR A 1 790 ? -23.638 23.856 29.651 1.00 35.97 790 THR A C 1
AT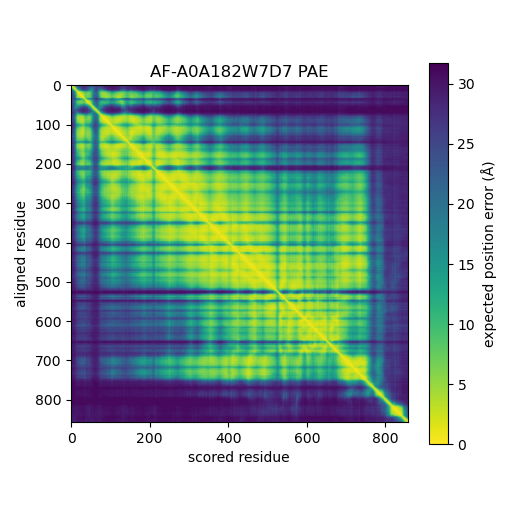OM 6442 O O . THR A 1 790 ? -24.078 23.267 30.634 1.00 35.97 790 THR A O 1
ATOM 6445 N N . LYS A 1 791 ? -23.520 23.232 28.470 1.00 36.44 791 LYS A N 1
ATOM 6446 C CA . LYS A 1 791 ? -23.832 21.796 28.309 1.00 36.44 791 LYS A CA 1
ATOM 6447 C C . LYS A 1 791 ? -22.738 20.872 28.844 1.00 36.44 791 LYS A C 1
ATOM 6449 O O . LYS A 1 791 ? -23.070 19.797 29.329 1.00 36.44 791 LYS A O 1
ATOM 6454 N N . THR A 1 792 ? -21.468 21.281 28.819 1.00 36.88 792 THR A N 1
ATOM 6455 C CA . THR A 1 792 ? -20.407 20.567 29.552 1.00 36.88 792 THR A CA 1
ATOM 6456 C C . THR A 1 792 ? -20.462 20.805 31.064 1.00 36.88 792 THR A C 1
ATOM 6458 O O . THR A 1 792 ? -19.903 20.001 31.802 1.00 36.88 792 THR A O 1
ATOM 6461 N N . ALA A 1 793 ? -21.156 21.849 31.538 1.00 31.72 793 ALA A N 1
ATOM 6462 C CA . ALA A 1 793 ? -21.216 22.216 32.957 1.00 31.72 793 ALA A CA 1
ATOM 6463 C C . ALA A 1 793 ? -22.554 21.931 33.676 1.00 31.72 793 ALA A C 1
ATOM 6465 O O . ALA A 1 793 ? -22.636 22.160 34.879 1.00 31.72 793 ALA A O 1
ATOM 6466 N N . MET A 1 794 ? -23.604 21.430 33.011 1.00 27.95 794 MET A N 1
ATOM 6467 C CA . MET A 1 794 ? -24.906 21.188 33.659 1.00 27.95 794 MET A CA 1
ATOM 6468 C C . MET A 1 794 ? -25.273 19.705 33.769 1.00 27.95 794 MET A C 1
ATOM 6470 O O . MET A 1 794 ? -26.100 19.186 33.024 1.00 27.95 794 MET A O 1
ATOM 6474 N N . SER A 1 795 ? -24.735 19.067 34.810 1.00 30.39 795 SER A N 1
ATOM 6475 C CA . SER A 1 795 ? -25.465 18.086 35.620 1.00 30.39 795 SER A CA 1
ATOM 6476 C C . SER A 1 795 ? -25.496 18.592 37.071 1.00 30.39 795 SER A C 1
ATOM 6478 O O . SER A 1 795 ? -24.537 18.397 37.812 1.00 30.39 795 SER A O 1
ATOM 6480 N N . GLY A 1 796 ? -26.577 19.282 37.457 1.00 27.69 796 GLY A N 1
ATOM 6481 C CA . GLY A 1 796 ? -26.818 19.760 38.829 1.00 27.69 796 GLY A CA 1
ATOM 6482 C C . GLY A 1 796 ? -27.366 21.194 38.906 1.00 27.69 796 GLY A C 1
ATOM 6483 O O . GLY A 1 796 ? -26.605 22.151 38.846 1.00 27.69 796 GLY A O 1
ATOM 6484 N N . ARG A 1 797 ? -28.692 21.342 39.047 1.00 30.53 797 ARG A N 1
ATOM 6485 C CA . ARG A 1 797 ? -29.364 22.538 39.621 1.00 30.53 797 ARG A CA 1
ATOM 6486 C C . ARG A 1 797 ? -29.140 22.531 41.155 1.00 30.53 797 ARG A C 1
ATOM 6488 O O . ARG A 1 797 ? -28.838 21.467 41.677 1.00 30.53 797 ARG A O 1
ATOM 6495 N N . GLU A 1 798 ? -29.248 23.586 41.969 1.00 29.94 798 GLU A N 1
ATOM 6496 C CA . GLU A 1 798 ? -30.026 24.837 41.970 1.00 29.94 798 GLU A CA 1
ATOM 6497 C C . GLU A 1 798 ? -29.496 25.740 43.122 1.00 29.94 798 GLU A C 1
ATOM 6499 O O . GLU A 1 798 ? -28.985 25.205 44.105 1.00 29.94 798 GLU A O 1
ATOM 6504 N N . GLY A 1 799 ? -29.647 27.076 43.068 1.00 29.06 799 GLY A N 1
ATOM 6505 C CA . GLY A 1 799 ? -29.454 27.926 44.262 1.00 29.06 799 GLY A CA 1
ATOM 6506 C C . GLY A 1 799 ? -29.229 29.434 44.045 1.00 29.06 799 GLY A C 1
ATOM 6507 O O . GLY A 1 799 ? -28.108 29.866 43.819 1.00 29.06 799 GLY A O 1
ATOM 6508 N N . GLY A 1 800 ? -30.297 30.233 44.197 1.00 30.02 800 GLY A N 1
ATOM 6509 C CA . GLY A 1 800 ? -30.304 31.550 44.873 1.00 30.02 800 GLY A CA 1
ATOM 6510 C C . GLY A 1 800 ? -29.597 32.775 44.255 1.00 30.02 800 GLY A C 1
ATOM 6511 O O . GLY A 1 800 ? -28.394 32.961 44.392 1.00 30.02 800 GLY A O 1
ATOM 6512 N N . LYS A 1 801 ? -30.382 33.725 43.720 1.00 31.14 801 LYS A N 1
ATOM 6513 C CA . LYS A 1 801 ? -29.951 35.088 43.332 1.00 31.14 801 LYS A CA 1
ATOM 6514 C C . LYS A 1 801 ? -29.605 35.973 44.550 1.00 31.14 801 LYS A C 1
ATOM 6516 O O . LYS A 1 801 ? -30.457 36.144 45.418 1.00 31.14 801 LYS A O 1
ATOM 6521 N N . LYS A 1 802 ? -28.471 36.694 44.513 1.00 30.33 802 LYS A N 1
ATOM 6522 C CA . LYS A 1 802 ? -28.287 38.028 45.141 1.00 30.33 802 LYS A CA 1
ATOM 6523 C C . LYS A 1 802 ? -27.472 38.964 44.220 1.00 30.33 802 LYS A C 1
ATOM 6525 O O . LYS A 1 802 ? -26.590 38.518 43.496 1.00 30.33 802 LYS A O 1
ATOM 6530 N N . LYS A 1 803 ? -27.861 40.248 44.213 1.00 31.39 803 LYS A N 1
ATOM 6531 C CA . LYS A 1 803 ? -27.370 41.386 43.394 1.00 31.39 803 LYS A CA 1
ATOM 6532 C C . LYS A 1 803 ? -25.897 41.775 43.687 1.00 31.39 803 LYS A C 1
ATOM 6534 O O . LYS A 1 803 ? -25.380 41.378 44.727 1.00 31.39 803 LYS A O 1
ATOM 6539 N N . PRO A 1 804 ? -25.233 42.554 42.801 1.00 29.36 804 PRO A N 1
ATOM 6540 C CA . PRO A 1 804 ? -23.775 42.674 42.749 1.00 29.36 804 PRO A CA 1
ATOM 6541 C C . PRO A 1 804 ? -23.222 43.733 43.715 1.00 29.36 804 PRO A C 1
ATOM 6543 O O . PRO A 1 804 ? -23.739 44.847 43.791 1.00 29.36 804 PRO A O 1
ATOM 6546 N N . LEU A 1 805 ? -22.124 43.405 44.397 1.00 29.48 805 LEU A N 1
ATOM 6547 C CA . LEU A 1 805 ? -21.297 44.346 45.151 1.00 29.48 805 LEU A CA 1
ATOM 6548 C C . LEU A 1 805 ? -19.871 44.343 44.579 1.00 29.48 805 LEU A C 1
ATOM 6550 O O . LEU A 1 805 ? -19.288 43.288 44.363 1.00 29.48 805 LEU A O 1
ATOM 6554 N N . LYS A 1 806 ? -19.400 45.566 44.299 1.00 30.25 806 LYS A N 1
ATOM 6555 C CA . LYS A 1 806 ? -18.043 46.074 44.017 1.00 30.25 806 LYS A CA 1
ATOM 6556 C C . LYS A 1 806 ? -16.907 45.061 43.788 1.00 30.25 806 LYS A C 1
ATOM 6558 O O . LYS A 1 806 ? -16.561 44.276 44.661 1.00 30.25 806 LYS A O 1
ATOM 6563 N N . ALA A 1 807 ? -16.224 45.233 42.655 1.00 37.25 807 ALA A N 1
ATOM 6564 C CA . ALA A 1 807 ? -14.929 44.623 42.366 1.00 37.25 807 ALA A CA 1
ATOM 6565 C C . ALA A 1 807 ? -13.855 45.026 43.401 1.00 37.25 807 ALA A C 1
ATOM 6567 O O . ALA A 1 807 ? -13.667 46.229 43.620 1.00 37.25 807 ALA A O 1
ATOM 6568 N N . PRO A 1 808 ? -13.099 44.070 43.976 1.00 29.12 808 PRO A N 1
ATOM 6569 C CA . PRO A 1 808 ? -11.809 44.335 44.584 1.00 29.12 808 PRO A CA 1
ATOM 6570 C C . PRO A 1 808 ? -10.653 44.012 43.620 1.00 29.12 808 PRO A C 1
ATOM 6572 O O . PRO A 1 808 ? -10.797 43.316 42.616 1.00 29.12 808 PRO A O 1
ATOM 6575 N N . LYS A 1 809 ? -9.516 44.633 43.927 1.00 29.38 809 LYS A N 1
ATOM 6576 C CA . LYS A 1 809 ? -8.278 44.751 43.151 1.00 29.38 809 LYS A CA 1
ATOM 6577 C C . LYS A 1 809 ? -7.611 43.403 42.840 1.00 29.38 809 LYS A C 1
ATOM 6579 O O . LYS A 1 809 ? -7.703 42.461 43.614 1.00 29.38 809 LYS A O 1
ATOM 6584 N N . LYS A 1 810 ? -6.869 43.376 41.724 1.00 34.66 810 LYS A N 1
ATOM 6585 C CA . LYS A 1 810 ? -5.855 42.359 41.400 1.00 34.66 810 LYS A CA 1
ATOM 6586 C C . LYS A 1 810 ? -4.837 42.263 42.542 1.00 34.66 810 LYS A C 1
ATOM 6588 O O . LYS A 1 810 ? -4.034 43.179 42.697 1.00 34.66 810 LYS A O 1
ATOM 6593 N N . GLU A 1 811 ? -4.836 41.150 43.260 1.00 29.62 811 GLU A N 1
ATOM 6594 C CA . GLU A 1 811 ? -3.649 40.651 43.953 1.00 29.62 811 GLU A CA 1
ATOM 6595 C C . GLU A 1 811 ? -2.890 39.721 42.998 1.00 29.62 811 GLU A C 1
ATOM 6597 O O . GLU A 1 811 ? -3.482 38.892 42.301 1.00 29.62 811 GLU A O 1
ATOM 6602 N N . GLN A 1 812 ? -1.578 39.936 42.889 1.00 33.66 812 GLN A N 1
ATOM 6603 C CA . GLN A 1 812 ? -0.654 39.026 42.217 1.00 33.66 812 GLN A CA 1
ATOM 6604 C C . GLN A 1 812 ? -0.565 37.747 43.053 1.00 33.66 812 GLN A C 1
ATOM 6606 O O . GLN A 1 812 ? -0.215 37.826 44.224 1.00 33.66 812 GLN A O 1
ATOM 6611 N N . SER A 1 813 ? -0.860 36.581 42.470 1.00 33.69 813 SER A N 1
ATOM 6612 C CA . SER A 1 813 ? -0.489 35.318 43.111 1.00 33.69 813 SER A CA 1
ATOM 6613 C C . SER A 1 813 ? 1.026 35.157 42.995 1.00 33.69 813 SER A C 1
ATOM 6615 O O . SER A 1 813 ? 1.546 35.004 41.883 1.00 33.69 813 SER A O 1
ATOM 6617 N N . GLU A 1 814 ? 1.729 35.216 44.120 1.00 37.75 814 GLU A N 1
ATOM 6618 C CA . GLU A 1 814 ? 3.090 34.695 44.221 1.00 37.75 814 GLU A CA 1
ATOM 6619 C C . GLU A 1 814 ? 3.064 33.210 43.820 1.00 37.75 814 GLU A C 1
ATOM 6621 O O . GLU A 1 814 ? 2.182 32.459 44.235 1.00 37.75 814 GLU A O 1
ATOM 6626 N N . MET A 1 815 ? 3.954 32.817 42.903 1.00 42.59 815 MET A N 1
ATOM 6627 C CA . MET A 1 815 ? 4.131 31.413 42.520 1.00 42.59 815 MET A CA 1
ATOM 6628 C C . MET A 1 815 ? 4.893 30.715 43.645 1.00 42.59 815 MET A C 1
ATOM 6630 O O . MET A 1 815 ? 5.969 31.187 44.002 1.00 42.59 815 MET A O 1
ATOM 6634 N N . ASP A 1 816 ? 4.354 29.605 44.151 1.00 61.72 816 ASP A N 1
ATOM 6635 C CA . ASP A 1 816 ? 5.031 28.740 45.123 1.00 61.72 816 ASP A CA 1
ATOM 6636 C C . ASP A 1 816 ? 6.380 28.237 44.574 1.00 61.72 816 ASP A C 1
ATOM 6638 O O . ASP A 1 816 ? 6.530 27.984 43.370 1.00 61.72 816 ASP A O 1
ATOM 6642 N N . ASP A 1 817 ? 7.359 28.050 45.464 1.00 55.97 817 ASP A N 1
ATOM 6643 C CA . ASP A 1 817 ? 8.728 27.620 45.127 1.00 55.97 817 ASP A CA 1
ATOM 6644 C C . ASP A 1 817 ? 8.766 26.285 44.347 1.00 55.97 817 ASP A C 1
ATOM 6646 O O . ASP A 1 817 ? 9.641 26.071 43.498 1.00 55.97 817 ASP A O 1
ATOM 6650 N N . ASP A 1 818 ? 7.763 25.424 44.538 1.00 57.19 818 ASP A N 1
ATOM 6651 C CA . ASP A 1 818 ? 7.606 24.157 43.814 1.00 57.19 818 ASP A CA 1
ATOM 6652 C C . ASP A 1 818 ? 7.228 24.348 42.330 1.00 57.19 818 ASP A C 1
ATOM 6654 O O . ASP A 1 818 ? 7.702 23.605 41.461 1.00 57.19 818 ASP A O 1
ATOM 6658 N N . ASP A 1 819 ? 6.447 25.382 41.996 1.00 64.62 819 ASP A N 1
ATOM 6659 C CA . ASP A 1 819 ? 6.081 25.713 40.611 1.00 64.62 819 ASP A CA 1
ATOM 6660 C C . ASP A 1 819 ? 7.266 26.316 39.842 1.00 64.62 819 ASP A C 1
ATOM 6662 O O . ASP A 1 819 ? 7.431 26.091 38.631 1.00 64.62 819 ASP A O 1
ATOM 6666 N N . VAL A 1 820 ? 8.125 27.060 40.546 1.00 70.25 820 VAL A N 1
ATOM 6667 C CA . VAL A 1 820 ? 9.380 27.586 39.997 1.00 70.25 820 VAL A CA 1
ATOM 6668 C C . VAL A 1 820 ? 10.353 26.435 39.742 1.00 70.25 820 VAL A C 1
ATOM 6670 O O . VAL A 1 820 ? 10.885 26.330 38.633 1.00 70.25 820 VAL A O 1
ATOM 6673 N N . ALA A 1 821 ? 10.510 25.511 40.696 1.00 74.69 821 ALA A N 1
ATOM 6674 C CA . ALA A 1 821 ? 11.358 24.329 40.547 1.00 74.69 821 ALA A CA 1
ATOM 6675 C C . ALA A 1 821 ? 10.889 23.405 39.406 1.00 74.69 821 ALA A C 1
ATOM 6677 O O . ALA A 1 821 ? 11.705 22.928 38.608 1.00 74.69 821 ALA A O 1
ATOM 6678 N N . PHE A 1 822 ? 9.577 23.199 39.253 1.00 63.56 822 PHE A N 1
ATOM 6679 C CA . PHE A 1 822 ? 9.018 22.386 38.171 1.00 63.56 822 PHE A CA 1
ATOM 6680 C C . PHE A 1 822 ? 9.251 23.011 36.786 1.00 63.56 822 PHE A C 1
ATOM 6682 O O . PHE A 1 822 ? 9.665 22.323 35.845 1.00 63.56 822 PHE A O 1
ATOM 6689 N N . LYS A 1 823 ? 9.072 24.333 36.654 1.00 67.81 823 LYS A N 1
ATOM 6690 C CA . LYS A 1 823 ? 9.378 25.059 35.409 1.00 67.81 823 LYS A CA 1
ATOM 6691 C C . LYS A 1 823 ? 10.876 25.101 35.104 1.00 67.81 823 LYS A C 1
ATOM 6693 O O . LYS A 1 823 ? 11.249 25.032 33.930 1.00 67.81 823 LYS A O 1
ATOM 6698 N N . GLN A 1 824 ? 11.732 25.179 36.124 1.00 73.00 824 GLN A N 1
ATOM 6699 C CA . GLN A 1 824 ? 13.188 25.105 35.971 1.00 73.00 824 GLN A CA 1
ATOM 6700 C C . GLN A 1 824 ? 13.599 23.738 35.402 1.00 73.00 824 GLN A C 1
ATOM 6702 O O . GLN A 1 824 ? 14.332 23.669 34.414 1.00 73.00 824 GLN A O 1
ATOM 6707 N N . LYS A 1 825 ? 13.025 22.655 35.944 1.00 79.00 825 LYS A N 1
ATOM 6708 C CA . LYS A 1 825 ? 13.286 21.274 35.513 1.00 79.00 825 LYS A CA 1
ATOM 6709 C C . LYS A 1 825 ? 12.785 20.996 34.091 1.00 79.00 825 LYS A C 1
ATOM 6711 O O . LYS A 1 825 ? 13.481 20.343 33.315 1.00 79.00 825 LYS A O 1
ATOM 6716 N N . GLN A 1 826 ? 11.628 21.547 33.705 1.00 71.25 826 GLN A N 1
ATOM 6717 C CA . GLN A 1 826 ? 11.162 21.504 32.311 1.00 71.25 826 GLN A CA 1
ATOM 6718 C C . GLN A 1 826 ? 12.094 22.265 31.363 1.00 71.25 826 GLN A C 1
ATOM 6720 O O . GLN A 1 826 ? 12.399 21.770 30.277 1.00 71.25 826 GLN A O 1
ATOM 6725 N N . LYS A 1 827 ? 12.584 23.447 31.762 1.00 77.56 827 LYS A N 1
ATOM 6726 C CA . LYS A 1 827 ? 13.543 24.214 30.952 1.00 77.56 827 LYS A CA 1
ATOM 6727 C C . LYS A 1 827 ? 14.863 23.469 30.769 1.00 77.56 827 LYS A C 1
ATOM 6729 O O . LYS A 1 827 ? 15.392 23.472 29.662 1.00 77.56 827 LYS A O 1
ATOM 6734 N N . GLU A 1 828 ? 15.382 22.819 31.807 1.00 76.81 828 GLU A N 1
ATOM 6735 C CA . GLU A 1 828 ? 16.617 22.030 31.717 1.00 76.81 828 GLU A CA 1
ATOM 6736 C C . GLU A 1 828 ? 16.455 20.787 30.838 1.00 76.81 828 GLU A C 1
ATOM 6738 O O . GLU A 1 828 ? 17.312 20.530 29.991 1.00 76.81 828 GLU A O 1
ATOM 6743 N N . GLN A 1 829 ? 15.334 20.067 30.958 1.00 74.12 829 GLN A N 1
ATOM 6744 C CA . GLN A 1 829 ? 15.033 18.929 30.084 1.00 74.12 829 GLN A CA 1
ATOM 6745 C C . GLN A 1 829 ? 14.900 19.353 28.620 1.00 74.12 829 GLN A C 1
ATOM 6747 O O . GLN A 1 829 ? 15.458 18.697 27.742 1.00 74.12 829 GLN A O 1
ATOM 6752 N N . GLN A 1 830 ? 14.237 20.481 28.350 1.00 69.69 830 GLN A N 1
ATOM 6753 C CA . GLN A 1 830 ? 14.115 21.012 26.994 1.00 69.69 830 GLN A CA 1
ATOM 6754 C C . GLN A 1 830 ? 15.487 21.404 26.419 1.00 69.69 830 GLN A C 1
ATOM 6756 O O . GLN A 1 830 ? 15.807 21.063 25.281 1.00 69.69 830 GLN A O 1
ATOM 6761 N N . LYS A 1 831 ? 16.343 22.035 27.233 1.00 83.06 831 LYS A N 1
ATOM 6762 C CA . LYS A 1 831 ? 17.702 22.436 26.837 1.00 83.06 831 LYS A CA 1
ATOM 6763 C C . LYS A 1 831 ? 18.607 21.228 26.566 1.00 83.06 831 LYS A C 1
ATOM 6765 O O . LYS A 1 831 ? 19.402 21.260 25.629 1.00 83.06 831 LYS A O 1
ATOM 6770 N N . ALA A 1 832 ? 18.465 20.151 27.341 1.00 77.81 832 ALA A N 1
ATOM 6771 C CA . ALA A 1 832 ? 19.180 18.894 27.118 1.00 77.81 832 ALA A CA 1
ATOM 6772 C C . ALA A 1 832 ? 18.739 18.204 25.814 1.00 77.81 832 ALA A C 1
ATOM 6774 O O . ALA A 1 832 ? 19.571 17.672 25.077 1.00 77.81 832 ALA A O 1
ATOM 6775 N N . LEU A 1 833 ? 17.443 18.265 25.498 1.00 69.94 833 LEU A N 1
ATOM 6776 C CA . LEU A 1 833 ? 16.864 17.671 24.294 1.00 69.94 833 LEU A CA 1
ATOM 6777 C C . LEU A 1 833 ? 17.283 18.434 23.025 1.00 69.94 833 LEU A C 1
ATOM 6779 O O . LEU A 1 833 ? 17.616 17.818 22.010 1.00 69.94 833 LEU A O 1
ATOM 6783 N N . ASP A 1 834 ? 17.367 19.763 23.099 1.00 73.31 834 ASP A N 1
ATOM 6784 C CA . ASP A 1 834 ? 17.862 20.598 21.999 1.00 73.31 834 ASP A CA 1
ATOM 6785 C C . ASP A 1 834 ? 19.383 20.452 21.796 1.00 73.31 834 ASP A C 1
ATOM 6787 O O . ASP A 1 834 ? 19.857 20.390 20.658 1.00 73.31 834 ASP A O 1
ATOM 6791 N N . ALA A 1 835 ? 20.157 20.283 22.876 1.00 73.50 835 ALA A N 1
ATOM 6792 C CA . ALA A 1 835 ? 21.588 19.982 22.794 1.00 73.50 835 ALA A CA 1
ATOM 6793 C C . ALA A 1 835 ? 21.866 18.589 22.194 1.00 73.50 835 ALA A C 1
ATOM 6795 O O . ALA A 1 835 ? 22.809 18.425 21.413 1.00 73.50 835 ALA A O 1
ATOM 6796 N N . ALA A 1 836 ? 21.036 17.589 22.507 1.00 67.88 836 ALA A N 1
ATOM 6797 C CA . ALA A 1 836 ? 21.119 16.258 21.907 1.00 67.88 836 ALA A CA 1
ATOM 6798 C C . ALA A 1 836 ? 20.806 16.291 20.400 1.00 67.88 836 ALA A C 1
ATOM 6800 O O . ALA A 1 836 ? 21.524 15.679 19.608 1.00 67.88 836 ALA A O 1
ATOM 6801 N N . LYS A 1 837 ? 19.803 17.078 19.984 1.00 66.12 837 LYS A N 1
ATOM 6802 C CA . LYS A 1 837 ? 19.474 17.291 18.564 1.00 66.12 837 LYS A CA 1
ATOM 6803 C C . LYS A 1 837 ? 20.604 17.973 17.788 1.00 66.12 837 LYS A C 1
ATOM 6805 O O . LYS A 1 837 ? 20.911 17.545 16.679 1.00 66.12 837 LYS A O 1
ATOM 6810 N N . GLN A 1 838 ? 21.267 18.973 18.372 1.00 62.66 838 GLN A N 1
ATOM 6811 C CA . GLN A 1 838 ? 22.420 19.631 17.736 1.00 62.66 838 GLN A CA 1
ATOM 6812 C C . GLN A 1 838 ? 23.662 18.734 17.641 1.00 62.66 838 GLN A C 1
ATOM 6814 O O . GLN A 1 838 ? 24.459 18.883 16.713 1.00 62.66 838 GLN A O 1
ATOM 6819 N N . LYS A 1 839 ? 23.849 17.799 18.581 1.00 63.47 839 LYS A N 1
ATOM 6820 C CA . LYS A 1 839 ? 24.919 16.793 18.487 1.00 63.47 839 LYS A CA 1
ATOM 6821 C C . LYS A 1 839 ? 24.631 15.757 17.401 1.00 63.47 839 LYS A C 1
ATOM 6823 O O . LYS A 1 839 ? 25.548 15.388 16.675 1.00 63.47 839 LYS A O 1
ATOM 6828 N N . ALA A 1 840 ? 23.372 15.353 17.237 1.00 57.22 840 ALA A N 1
ATOM 6829 C CA . ALA A 1 840 ? 22.963 14.430 16.178 1.00 57.22 840 ALA A CA 1
ATOM 6830 C C . ALA A 1 840 ? 23.108 15.035 14.768 1.00 57.22 840 ALA A C 1
ATOM 6832 O O . ALA A 1 840 ? 23.445 14.323 13.829 1.00 57.22 840 ALA A O 1
ATOM 6833 N N . SER A 1 841 ? 22.930 16.352 14.611 1.00 50.22 841 SER A N 1
ATOM 6834 C CA . SER A 1 841 ? 23.038 17.023 13.306 1.00 50.22 841 SER A CA 1
ATOM 6835 C C . SER A 1 841 ? 24.475 17.288 12.830 1.00 50.22 841 SER A C 1
ATOM 6837 O O . SER A 1 841 ? 24.651 17.790 11.725 1.00 50.22 841 SER A O 1
ATOM 6839 N N . LYS A 1 842 ? 25.506 17.002 13.643 1.00 45.28 842 LYS A N 1
ATOM 6840 C CA . LYS A 1 842 ? 26.926 17.246 13.303 1.00 45.28 842 LYS A CA 1
ATOM 6841 C C . LYS A 1 842 ? 27.727 15.983 12.933 1.00 45.28 842 LYS A C 1
ATOM 6843 O O . LYS A 1 842 ? 28.942 16.070 12.774 1.00 45.28 842 LYS A O 1
ATOM 6848 N N . GLY A 1 843 ? 27.089 14.823 12.771 1.00 36.03 843 GLY A N 1
ATOM 6849 C CA . GLY A 1 843 ? 27.764 13.589 12.349 1.00 36.03 843 GLY A CA 1
ATOM 6850 C C . GLY A 1 843 ? 27.908 13.470 10.827 1.00 36.03 843 GLY A C 1
ATOM 6851 O O . GLY A 1 843 ? 26.981 13.014 10.167 1.00 36.03 843 GLY A O 1
ATOM 6852 N N . GLY A 1 844 ? 29.061 13.870 10.280 1.00 35.28 844 GLY A N 1
ATOM 6853 C CA . GLY A 1 844 ? 29.521 13.509 8.926 1.00 35.28 844 GLY A CA 1
ATOM 6854 C C . GLY A 1 844 ? 30.162 12.104 8.864 1.00 35.28 844 GLY A C 1
ATOM 6855 O O . GLY A 1 844 ? 30.344 11.479 9.908 1.00 35.28 844 GLY A O 1
ATOM 6856 N N . PRO A 1 845 ? 30.480 11.584 7.662 1.00 37.12 845 PRO A N 1
ATOM 6857 C CA . PRO A 1 845 ? 30.422 10.153 7.337 1.00 37.12 845 PRO A CA 1
ATOM 6858 C C . PRO A 1 845 ? 31.614 9.318 7.837 1.00 37.12 845 PRO A C 1
ATOM 6860 O O . PRO A 1 845 ? 32.771 9.715 7.714 1.00 37.12 845 PRO A O 1
ATOM 6863 N N . LEU A 1 846 ? 31.316 8.111 8.336 1.00 31.94 846 LEU A N 1
ATOM 6864 C CA . LEU A 1 846 ? 32.296 7.080 8.692 1.00 31.94 846 LEU A CA 1
ATOM 6865 C C . LEU A 1 846 ? 32.860 6.398 7.432 1.00 31.94 846 LEU A C 1
ATOM 6867 O O . LEU A 1 846 ? 32.175 5.612 6.779 1.00 31.94 846 LEU A O 1
ATOM 6871 N N . LEU A 1 847 ? 34.137 6.657 7.146 1.00 29.83 847 LEU A N 1
ATOM 6872 C CA . LEU A 1 847 ? 34.994 5.845 6.281 1.00 29.83 847 LEU A CA 1
ATOM 6873 C C . LEU A 1 847 ? 35.837 4.886 7.142 1.00 29.83 847 LEU A C 1
ATOM 6875 O O . LEU A 1 847 ? 36.539 5.312 8.051 1.00 29.83 847 LEU A O 1
ATOM 6879 N N . GLN A 1 848 ? 35.714 3.595 6.825 1.00 28.64 848 GLN A N 1
ATOM 6880 C CA . GLN A 1 848 ? 36.770 2.581 6.677 1.00 28.64 848 GLN A CA 1
ATOM 6881 C C . GLN A 1 848 ? 38.003 2.623 7.614 1.00 28.64 848 GLN A C 1
ATOM 6883 O O . GLN A 1 848 ? 38.840 3.515 7.516 1.00 28.64 848 GLN A O 1
ATOM 6888 N N . GLY A 1 849 ? 38.230 1.546 8.385 1.00 26.94 849 GLY A N 1
ATOM 6889 C CA . GLY A 1 849 ? 39.588 1.216 8.842 1.00 26.94 849 GLY A CA 1
ATOM 6890 C C . GLY A 1 849 ? 39.725 0.315 10.073 1.00 26.94 849 GLY A C 1
ATOM 6891 O O . GLY A 1 849 ? 39.663 0.786 11.198 1.00 26.94 849 GLY A O 1
ATOM 6892 N N . GLY A 1 850 ? 40.060 -0.958 9.836 1.00 27.56 850 GLY A N 1
ATOM 6893 C CA . GLY A 1 850 ? 41.215 -1.590 10.490 1.00 27.56 850 GLY A CA 1
ATOM 6894 C C . GLY A 1 850 ? 41.060 -2.152 11.906 1.00 27.56 850 GLY A C 1
ATOM 6895 O O . GLY A 1 850 ? 41.411 -1.512 12.890 1.00 27.56 850 GLY A O 1
ATOM 6896 N N . ILE A 1 851 ? 40.725 -3.440 11.995 1.00 33.44 851 ILE A N 1
ATOM 6897 C CA . ILE A 1 851 ? 41.069 -4.281 13.151 1.00 33.44 851 ILE A CA 1
ATOM 6898 C C . ILE A 1 851 ? 42.567 -4.615 13.076 1.00 33.44 851 ILE A C 1
ATOM 6900 O O . ILE A 1 851 ? 42.967 -5.384 12.203 1.00 33.44 851 ILE A O 1
ATOM 6904 N N . LYS A 1 852 ? 43.387 -4.126 14.018 1.00 29.67 852 LYS A N 1
ATOM 6905 C CA . LYS A 1 852 ? 44.648 -4.782 14.418 1.00 29.67 852 LYS A CA 1
ATOM 6906 C C . LYS A 1 852 ? 44.961 -4.592 15.913 1.00 29.67 852 LYS A C 1
ATOM 6908 O O . LYS A 1 852 ? 45.172 -3.490 16.392 1.00 29.67 852 LYS A O 1
ATOM 6913 N N . LYS A 1 853 ? 44.969 -5.753 16.576 1.00 30.20 853 LYS A N 1
ATOM 6914 C CA . LYS A 1 853 ? 45.675 -6.247 17.775 1.00 30.20 853 LYS A CA 1
ATOM 6915 C C . LYS A 1 853 ? 46.696 -5.361 18.520 1.00 30.20 853 LYS A C 1
ATOM 6917 O O . LYS A 1 853 ? 47.514 -4.691 17.908 1.00 30.20 853 LYS A O 1
ATOM 6922 N N . SER A 1 854 ? 46.800 -5.724 19.812 1.00 29.17 854 SER A N 1
ATOM 6923 C CA . SER A 1 854 ? 47.914 -5.551 20.771 1.00 29.17 854 SER A CA 1
ATOM 6924 C C . SER A 1 854 ? 47.907 -4.201 21.492 1.00 29.17 854 SER A C 1
ATOM 6926 O O . SER A 1 854 ? 47.843 -3.172 20.849 1.00 29.17 854 SER A O 1
ATOM 6928 N N . GLY A 1 855 ? 47.947 -4.085 22.818 1.00 28.94 855 GLY A N 1
ATOM 6929 C CA . GLY A 1 855 ? 48.516 -4.958 23.839 1.00 28.94 855 GLY A CA 1
ATOM 6930 C C . GLY A 1 855 ? 49.401 -4.081 24.733 1.00 28.94 855 GLY A C 1
ATOM 6931 O O . GLY A 1 855 ? 50.409 -3.583 24.258 1.00 28.94 855 GLY A O 1
ATOM 6932 N N . LYS A 1 856 ? 48.961 -3.876 25.984 1.00 34.75 856 LYS A N 1
ATOM 6933 C CA . LYS A 1 856 ? 49.678 -3.361 27.173 1.00 34.75 856 LYS A CA 1
ATOM 6934 C C . LYS A 1 856 ? 50.920 -2.470 26.954 1.00 34.75 856 LYS A C 1
ATOM 6936 O O . LYS A 1 856 ? 52.002 -2.985 26.678 1.00 34.75 856 LYS A O 1
ATOM 6941 N N . LYS A 1 857 ? 50.823 -1.217 27.397 1.00 30.88 857 LYS A N 1
ATOM 6942 C CA . LYS A 1 857 ? 51.415 -0.756 28.666 1.00 30.88 857 LYS A CA 1
ATOM 6943 C C . LYS A 1 857 ? 50.791 0.563 29.090 1.00 30.88 857 LYS A C 1
ATOM 6945 O O . LYS A 1 857 ? 50.479 1.358 28.180 1.00 30.88 857 LYS A O 1
#

Nearest PDB structures (foldseek):
  8cdj-assembly1_C  TM=8.941E-01  e=1.432E-65  Homo sapiens
  7b5l-assembly1_C  TM=8.663E-01  e=2.586E-61  Homo sapiens
  8ubu-assembly1_A  TM=9.460E-01  e=2.313E-51  Homo sapiens
  8or4-assembly1_A  TM=9.076E-01  e=3.811E-53  Homo sapiens
  8ij1-assembly1_A  TM=7.940E-01  e=9.409E-43  Homo sapiens